Protein 9B7D (pdb70)

Secondary structure (DSSP, 8-state):
-EEEEE-B--HHHHHHHHHHHTT--STT-EEE-----TTSTTTTT--BHHHHHHHHHHHHHT-SEEEEEE-TTGGG-HHHHHHHHHHHHHT-EEEEEE-TT---TT----PPPP-GGGGEEEEE-TTSSEEEEEEE-SSSEEE-SSS--EE-SS---TTTBT-EEEGGGTSEEEETTTTTHHHHHHHHH-/---HHHHHHHHHHHTS--SSGGGSBGGGGGHHHHHHHHHHHHTS--BTTTHHHHHHHHHHHHHHHHTT--SS-B---GGGEE---SSEEEESSSTTEEEESTTSPPEETTSEEEE-SSTT-EEESEETTEES-EEE-SSSB----EEEEEEEESSS-----EEEES-HHHHHHHHHHEE---/--EEEEEE-B--HHHHHHHHHHHHH--TTEEEE-----TTT--TTT-BHHHHHHHHHHHHHT-SEEEEEE-SSGGG-HHHHHHHHHHHHHT-EEEEEE-TTS--TTS---PPPPPGGGGEEEEE-TTSSEEEEEEEETTEEEE-TTS--EE-SSPPPGGGBT--EEGGGTSEEEETTTTTHHHHHHHHH-/-TT-HHHHHHHHHHHTSPPSSGGGSBGGGGGHHHHHHHHHHHHTS--BTTTHHHHHHHHHHHHHHHHTT--SS-B---GGGEE--SSSEEEESSSTTEEEESTTPPPEETTSEEEE-SSTT-EEESEETTEES-EEE--SSB----EEEEEEEESTT--TTS-B--TT--BEEEES-THHHHHHHHHEEPP-

InterPro domains:
  IPR015032 Thoeris protein ThsB, TIR-like domain [PF08937] (6-103)
  IPR036490 Thoeris protein ThsB, TIR-like domain superfamily [SSF52206] (39-104)

Nearest PDB structures (foldseek):
  6lhy-assembly1_A  TM=9.364E-01  e=4.305E-33  Bacillus cereus MSX-D12
  6lhy-assembly2_B  TM=9.451E-01  e=1.753E-32  Bacillus cereus MSX-D12
  8wcf-assembly1_A  TM=7.734E-01  e=3.430E-11  Escherichia coli
  8fz9-assembly2_B  TM=6.814E-01  e=1.366E-05  Bacillus cereus
  5x4b-assembly2_B  TM=5.064E-01  e=3.970E-01  Bacillus subtilis subsp. subtilis str. 168

Solvent-accessible surface area: 34385 Å² total; per-residue (Å²): 153,12,0,2,17,0,25,3,13,18,12,21,2,30,29,3,1,7,20,0,37,11,60,16,45,68,160,87,4,24,6,18,10,32,58,26,55,8,77,93,167,121,14,28,162,62,60,7,22,63,10,1,21,142,17,0,35,10,3,1,98,44,16,62,12,0,0,0,0,0,0,24,76,1,31,74,52,85,4,0,14,3,0,0,0,27,0,29,63,74,63,15,89,5,5,0,0,10,1,16,39,23,102,31,63,168,30,80,89,56,87,131,4,50,32,1,0,67,46,0,0,43,55,36,20,102,75,0,103,59,12,53,7,46,28,74,69,61,63,129,86,77,128,13,184,21,20,70,63,34,206,36,154,146,101,8,75,134,77,69,60,41,109,74,71,32,2,39,111,72,37,169,46,39,32,6,105,84,61,61,1,112,114,104,6,50,70,18,5,112,105,3,22,94,24,3,76,80,2,0,40,71,35,76,124,78,185,41,155,67,134,30,72,40,12,15,6,38,93,0,59,119,22,0,13,60,0,2,75,80,0,8,104,18,8,7,0,20,22,0,5,69,4,1,6,5,6,0,4,26,4,0,82,26,2,4,51,19,42,4,10,12,18,0,88,17,66,108,128,9,5,11,92,67,45,142,99,17,26,9,1,39,16,7,14,4,0,2,16,79,26,97,148,21,97,22,9,3,5,34,0,0,6,0,32,8,117,90,107,67,2,15,0,28,6,48,1,90,60,7,4,8,18,0,52,4,115,37,71,92,9,85,36,94,30,16,115,3,46,1,72,50,19,115,165,112,92,150,111,118,70,26,17,50,21,79,94,86,98,43,27,114,109,0,50,115,70,0,50,107,45,156,108,13,61,16,0,2,16,0,26,2,11,24,15,35,3,28,32,5,0,8,20,0,38,15,65,17,82,93,62,13,9,9,16,9,30,54,36,72,15,74,131,138,31,10,73,152,12,3,22,56,20,1,22,144,38,0,31,4,3,1,97,51,15,49,0,0,0,0,1,0,0,47,80,0,43,67,11,82,4,0,10,4,0,0,0,27,0,28,64,76,64,15,78,5,5,0,0,19,1,3,36,16,106,34,79,163,29,86,91,93,96,128,7,48,30,1,0,68,46,0,0,32,53,46,21,103,70,0,88,43,10,64,5,39,30,94,62,73,61,114,91,51,131,12,192,23,23,68,68,39,159,31,165,151,92,5,76,140,63,71,63,49,106,78,59,27,0,42,84,71,39,166,44,27,19,2,88,87,62,64,1,115,116,108,9,51,74,19,0,105,149,104,8,8,72,22,3,80,67,0,0,26,56,7,73,115,54,192,53,151,73,146,30,63,42,2,14,0,40,88,1,65,125,28,0,15,62,0,4,75,84,0,6,114,20,6,9,0,17,16,0,4,67,2,1,13,20,12,0,17,37,4,0,81,28,2,3,52,20,50,3,30,23,39,0,84,18,61,130,128,8,8,10,83,53,48,152,75,15,27,11,1,44,16,7,15,4,0,4,21,83,29,105,142,22,96,18,12,2,5,33,0,0,5,0,29,8,114,99,127,70,2,15,0,29,6,54,1,90,44,6,3,9,42,0,51,1,110,34,68,99,9,54,30,66,28,12,112,2,45,1,76,51,12,73,159,105,84,47,130,125,47,10,12,67,44,165,116,36,70,14,2,12,50,16,73,107,86,136,52,26,102,84,0,49,122,54,0,45,101,45,140

Radius of gyration: 29.8 Å; Cα contacts (8 Å, |Δi|>4): 1498; chains: 4; bounding box: 83×64×89 Å

Organism: Bacillus cereus (strain MSX-D12) (NCBI:txid1053222)

B-factor: mean 33.92, std 13.49, range [15.31, 107.52]

Sequence (754 aa):
KRVFFSFHYQDVIDFRVNVVRNHWVTKLNQSAAGVFDASLWEDAKKTSDIALKRLINGGLNNTSVTCVLIGSQTFNRRWVRYEIMKSIEKGNKIIGIHINAFKDKYGNIKSKGPNPFDYLGYQYSSDGKQLHLYEWTGGKWEEYKDLAPYRVNQIAPESLRGKFYSLSSVYRVYDWVADDGYNKFSSWVNNSITHAEFEFSLLENVKYETEDEVPIVLEYKEEIINLIKKFSNSGQSGMSAPITASIITNCIKNLMAFKPIGPLVGNEEEWNYNSDDSFQNNRLSAVFKTGLNGKPYYLDAITFVGEEEYDTFHGHHVEGISSRQYLKGFPFFPKTFYINVYKDFENKDGEYTYRIKYPEQLEEVFNYYDKFTMAKRVFFSFHYQDVIDFRVNVVRNHWTKLNQSAAGVFDASLWDAKKTSDIALKRLINGGLNNTSVTCVLIGSQTFNRRWVRYEIMKSIEKGNKIIGIHINAFKDKYGNIKSKGPNPFDYLGYQYSSDGKQLHLYEWTGGKWEEYKDLAPYRVNQIAPEESLRGKFYSLSSVYRV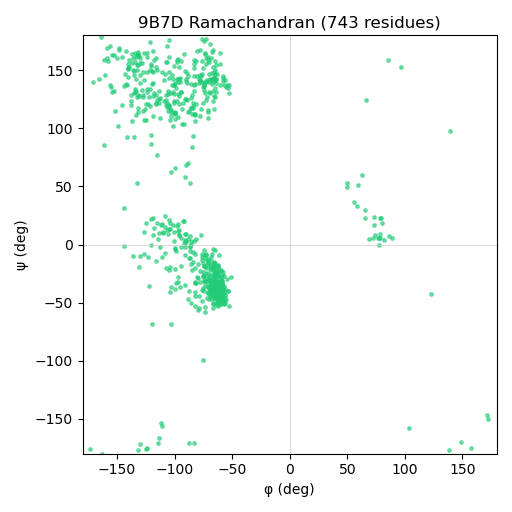YDWVADDGYNKFSSSWVNMNSITHAEFEFSLLENVKYETEDEVPIVLEYKEEIINLIKKFSNSGQSGMSAPITASIITNCIKNLMAFKPIGPLVGNEEEWNYNSDDSFQNNRLSAVFKTGLNGKPYYLDAITFVGEEEYDTFHGHVEGISSRQYLKGFPFFPKTFYINVYKDFENKDENNLCSGDDGEYTYRIKYPEQLEEVFNYYDKFT

Foldseek 3Di:
DEEEEQEDDDPQVVVLVVVLVVLQDDPPYHYFDDDADCVDPVNVPPDDVVSVVVRLLVSLLPDQEYEYEFAACRLQDDVSVVSVVSCVVNNHAYEYEYRQCDADPVGDGGDTHDDSLQFKKWAAAQQQFKIWIWGHNDDDIDTDDSDGIDGDDPSDDNVRHPDIDGRPVVYYYYYCPVNVCSPCVVVNGD/DPCPVVVVVLCVQVPDDDPDPVPRDPCNVVSVVVSVVVVVLVPPPDDPVRSVVVVVLVVLQVVQVVVLADSFFDAPDPVQWDPPDDFWIAGNRQRQWIAGDPPGFIKGQQQEWEDEPDPPPIDFAAAPLAGRIFTAPDPSADDDHQYFYWYWDQPDDPVRTGIHGDDVVSVVVSCVGTPGDD/DAFEEEEQEDDDPLCVVLVVVVVVQQDPRYHYQDDDDDVVVDDPVPPDVVVVVVRLLVSLVRHQEYEYEFDAPRLPDVVSVVSVVSNVVVNHAYAYEYRQCDADPVGDGDPTHDDSLQFKKWAAAQFQFKIWIWGDDPNDTDGDPVDGIDTDPDGDPNVRHPDIDGSPVPYYYYYCVVRVCSPCVVVNRD/DVQCPPVVVVVVVLVVDDDPDPVPRDPCNVCSVVVSVVRVVLVPPPDDPVRSVVVVCLVVLQVVQVVVLAASFFDALDPVQWDPPDDFWIAGNRQRQWIAGDPPGFIKGQQQEWEDEPDPPPIGAAAAPLAGRIFTAPDPRADDDHQYFYKYWADPDADPVAWDQDPVGITGIHGDDVVSVVVSCVGTPGDD

Structure (mmCIF, N/CA/C/O backbone):
data_9B7D
#
_entry.id   9B7D
#
_cell.length_a   71.937
_cell.length_b   80.650
_cell.length_c   72.323
_cell.angle_alpha   90.000
_cell.angle_beta   99.840
_cell.angle_gamma   90.000
#
_symmetry.space_group_name_H-M   'P 1 21 1'
#
loop_
_entity.id
_entity.type
_entity.pdbx_description
1 polymer 'Putative cyclic ADP-D-ribose synthase ThsB1'
2 polymer Tad3
3 water water
#
loop_
_atom_site.group_PDB
_atom_site.id
_atom_site.type_symbol
_atom_site.label_atom_id
_atom_site.label_alt_id
_atom_site.label_comp_id
_atom_site.label_asym_id
_atom_site.label_entity_id
_atom_site.label_seq_id
_atom_site.pdbx_PDB_ins_code
_atom_site.Cartn_x
_atom_site.Cartn_y
_atom_site.Cartn_z
_atom_site.occupancy
_atom_site.B_iso_or_equiv
_atom_site.auth_seq_id
_atom_site.auth_comp_id
_atom_site.auth_asym_id
_atom_site.auth_atom_id
_atom_site.pdbx_PDB_model_num
ATOM 1 N N . LYS A 1 4 ? 13.36746 -8.77467 -29.21964 1.000 47.83530 3 LYS A N 1
ATOM 2 C CA . LYS A 1 4 ? 12.84794 -7.41350 -29.18427 1.000 48.15602 3 LYS A CA 1
ATOM 3 C C . LYS A 1 4 ? 11.42507 -7.34864 -29.73937 1.000 35.44253 3 LYS A C 1
ATOM 4 O O . LYS A 1 4 ? 11.02917 -6.34545 -30.34518 1.000 38.45972 3 LYS A O 1
ATOM 10 N N . ARG A 1 5 ? 10.65421 -8.41425 -29.54219 1.000 29.45632 4 ARG A N 1
ATOM 11 C CA . ARG A 1 5 ? 9.25711 -8.43856 -29.95401 1.000 26.35704 4 ARG A CA 1
ATOM 12 C C . ARG A 1 5 ? 8.35567 -8.50964 -28.73006 1.000 23.29494 4 ARG A C 1
ATOM 13 O O . ARG A 1 5 ? 8.57444 -9.33372 -27.83355 1.000 23.19466 4 ARG A O 1
ATOM 21 N N . VAL A 1 6 ? 7.34141 -7.65104 -28.70908 1.000 25.42599 5 VAL A N 1
ATOM 22 C CA . VAL A 1 6 ? 6.38884 -7.54756 -27.61222 1.000 26.27027 5 VAL A CA 1
ATOM 23 C C . VAL A 1 6 ? 5.07364 -8.18092 -28.04550 1.000 20.54038 5 VAL A C 1
ATOM 24 O O . VAL A 1 6 ? 4.67335 -8.06844 -29.20885 1.000 21.86608 5 VAL A O 1
ATOM 28 N N . PHE A 1 7 ? 4.40739 -8.85580 -27.11368 1.000 21.46274 6 PHE A N 1
ATOM 29 C CA . PHE A 1 7 ? 3.03380 -9.30676 -27.30153 1.000 18.96632 6 PHE A CA 1
ATOM 30 C C . PHE A 1 7 ? 2.13202 -8.31403 -26.57923 1.000 19.31495 6 PHE A C 1
ATOM 31 O O . PHE A 1 7 ? 2.18138 -8.20365 -25.35048 1.000 19.75506 6 PHE A O 1
ATOM 39 N N . PHE A 1 8 ? 1.32499 -7.57677 -27.33719 1.000 20.71748 7 PHE A N 1
ATOM 40 C CA . PHE A 1 8 ? 0.40318 -6.60977 -26.74945 1.000 20.68266 7 PHE A CA 1
ATOM 41 C C . PHE A 1 8 ? -0.87453 -7.34449 -26.36184 1.000 23.02043 7 PHE A C 1
ATOM 42 O O . PHE A 1 8 ? -1.61755 -7.81340 -27.23113 1.000 23.10523 7 PHE A O 1
ATOM 50 N N . SER A 1 9 ? -1.12795 -7.44617 -25.06050 1.000 20.53381 8 SER A N 1
ATOM 51 C CA . SER A 1 9 ? -2.30340 -8.13088 -24.53846 1.000 22.18109 8 SER A CA 1
ATOM 52 C C . SER A 1 9 ? -3.30408 -7.08337 -24.07333 1.000 22.29404 8 SER A C 1
ATOM 53 O O . SER A 1 9 ? -3.00123 -6.28283 -23.18419 1.000 19.90586 8 SER A O 1
ATOM 56 N N . PHE A 1 10 ? -4.48535 -7.08071 -24.68230 1.000 19.94176 9 PHE A N 1
ATOM 57 C CA . PHE A 1 10 ? -5.49443 -6.08992 -24.34046 1.000 24.18188 9 PHE A CA 1
ATOM 58 C C . PHE A 1 10 ? -6.84643 -6.64052 -24.74938 1.000 22.92894 9 PHE A C 1
ATOM 59 O O . PHE A 1 10 ? -6.94189 -7.53971 -25.58555 1.000 17.86697 9 PHE A O 1
ATOM 67 N N . HIS A 1 11 ? -7.89565 -6.11699 -24.14224 1.000 18.43325 10 HIS A N 1
ATOM 68 C CA . HIS A 1 11 ? -9.18591 -6.67549 -24.49242 1.000 20.75444 10 HIS A CA 1
ATOM 69 C C . HIS A 1 11 ? -9.79800 -5.89657 -25.64765 1.000 22.71771 10 HIS A C 1
ATOM 70 O O . HIS A 1 11 ? -9.53616 -4.70298 -25.83734 1.000 21.95174 10 HIS A O 1
ATOM 77 N N . TYR A 1 12 ? -10.57659 -6.61993 -26.44782 1.000 19.24567 11 TYR A N 1
ATOM 78 C CA . TYR A 1 12 ? -11.12538 -6.13475 -27.70850 1.000 27.65163 11 TYR A CA 1
ATOM 79 C C . TYR A 1 12 ? -12.31367 -5.22467 -27.42509 1.000 25.76881 11 TYR A C 1
ATOM 80 O O . TYR A 1 12 ? -13.36512 -5.69121 -26.97412 1.000 30.24050 11 TYR A O 1
ATOM 89 N N . GLN A 1 13 ? -12.15180 -3.93035 -27.68480 1.000 23.28912 12 GLN A N 1
ATOM 90 C CA . GLN A 1 13 ? -13.23402 -2.95735 -27.59182 1.000 23.27225 12 GLN A CA 1
ATOM 91 C C . GLN A 1 13 ? -12.76953 -1.69150 -28.28755 1.000 19.74253 12 GLN A C 1
ATOM 92 O O . GLN A 1 13 ? -11.59949 -1.32640 -28.16327 1.000 20.37734 12 GLN A O 1
ATOM 98 N N . ASP A 1 14 ? -13.68126 -1.01616 -29.00063 1.000 21.44351 13 ASP A N 1
ATOM 99 C CA . ASP A 1 14 ? -13.24900 0.12302 -29.81036 1.000 22.54782 13 ASP A CA 1
ATOM 100 C C . ASP A 1 14 ? -12.58349 1.19072 -28.95419 1.000 20.08428 13 ASP A C 1
ATOM 101 O O . ASP A 1 14 ? -11.56073 1.76464 -29.35017 1.000 18.07566 13 ASP A O 1
ATOM 106 N N . VAL A 1 15 ? -13.12895 1.45577 -27.76620 1.000 22.06831 14 VAL A N 1
ATOM 107 C CA . VAL A 1 15 ? -12.55142 2.48940 -26.91630 1.000 20.48064 14 VAL A CA 1
ATOM 108 C C . VAL A 1 15 ? -11.21871 2.07949 -26.31339 1.000 26.69911 14 VAL A C 1
ATOM 109 O O . VAL A 1 15 ? -10.50119 2.93481 -25.78382 1.000 25.39661 14 VAL A O 1
ATOM 113 N N . ILE A 1 16 ? -10.85490 0.80421 -26.37730 1.000 19.94113 15 ILE A N 1
ATOM 114 C CA . ILE A 1 16 ? -9.53458 0.37659 -25.94354 1.000 19.74368 15 ILE A CA 1
ATOM 115 C C . ILE A 1 16 ? -8.57145 0.29886 -27.11499 1.000 22.70524 15 ILE A C 1
ATOM 116 O O . ILE A 1 16 ? -7.40362 0.66798 -26.98930 1.000 20.12354 15 ILE A O 1
ATOM 121 N N . ASP A 1 17 ? -9.07727 -0.12468 -28.27248 1.000 18.12589 16 ASP A N 1
ATOM 122 C CA . ASP A 1 17 ? -8.21998 -0.30627 -29.43517 1.000 18.86633 16 ASP A CA 1
ATOM 123 C C . ASP A 1 17 ? -7.55451 1.00080 -29.84630 1.000 16.56973 16 ASP A C 1
ATOM 124 O O . ASP A 1 17 ? -6.36963 1.01058 -30.18756 1.000 19.49163 16 ASP A O 1
ATOM 129 N N . PHE A 1 18 ? -8.29145 2.11966 -29.82877 1.000 17.37556 17 PHE A N 1
ATOM 130 C CA . PHE A 1 18 ? -7.64464 3.36242 -30.24904 1.000 19.99837 17 PHE A CA 1
ATOM 131 C C . PHE A 1 18 ? -6.57790 3.78511 -29.25188 1.000 22.17201 17 PHE A C 1
ATOM 132 O O . PHE A 1 18 ? -5.54077 4.33010 -29.65071 1.000 19.62488 17 PHE A O 1
ATOM 140 N N . ARG A 1 19 ? -6.79241 3.50317 -27.96726 1.000 18.72284 18 ARG A N 1
ATOM 141 C CA . ARG A 1 19 ? -5.79292 3.84166 -26.96058 1.000 19.49563 18 ARG A CA 1
ATOM 142 C C . ARG A 1 19 ? -4.55698 2.96107 -27.09758 1.000 21.56604 18 ARG A C 1
ATOM 143 O O . ARG A 1 19 ? -3.43078 3.42976 -26.89933 1.000 21.37392 18 ARG A O 1
ATOM 151 N N . VAL A 1 20 ? -4.74540 1.68746 -27.45666 1.000 20.90980 19 VAL A N 1
ATOM 152 C CA . VAL A 1 20 ? -3.60726 0.81559 -27.73845 1.000 19.18864 19 VAL A CA 1
ATOM 153 C C . VAL A 1 20 ? -2.79310 1.36636 -28.90392 1.000 21.81067 19 VAL A C 1
ATOM 154 O O . VAL A 1 20 ? -1.55723 1.31535 -28.89963 1.000 21.89553 19 VAL A O 1
ATOM 158 N N . ASN A 1 21 ? -3.47253 1.91261 -29.91560 1.000 20.86788 20 ASN A N 1
ATOM 159 C CA . ASN A 1 21 ? -2.76033 2.40784 -31.08854 1.000 20.51914 20 ASN A CA 1
ATOM 160 C C . ASN A 1 21 ? -1.91539 3.63594 -30.76941 1.000 20.68915 20 ASN A C 1
ATOM 161 O O . ASN A 1 21 ? -0.88054 3.84668 -31.41234 1.000 21.86656 20 ASN A O 1
ATOM 166 N N . VAL A 1 22 ? -2.33390 4.45526 -29.79648 1.000 21.79720 21 VAL A N 1
ATOM 167 C CA . VAL A 1 22 ? -1.46849 5.53392 -29.31865 1.000 24.35881 21 VAL A CA 1
ATOM 168 C C . VAL A 1 22 ? -0.15880 4.96398 -28.78275 1.000 27.17877 21 VAL A C 1
ATOM 169 O O . VAL A 1 22 ? 0.92623 5.49487 -29.05781 1.000 24.96452 21 VAL A O 1
ATOM 173 N N . VAL A 1 23 ? -0.23598 3.87139 -28.01846 1.000 23.24341 22 VAL A N 1
ATOM 174 C CA . VAL A 1 23 ? 0.97970 3.23022 -27.51979 1.000 22.50175 22 VAL A CA 1
ATOM 175 C C . VAL A 1 23 ? 1.80772 2.68605 -28.67845 1.000 29.43292 22 VAL A C 1
ATOM 176 O O . VAL A 1 23 ? 3.02746 2.89364 -28.74041 1.000 27.86334 22 VAL A O 1
ATOM 180 N N . ARG A 1 24 ? 1.15551 1.98632 -29.61695 1.000 21.87919 23 ARG A N 1
ATOM 181 C CA . ARG A 1 24 ? 1.86575 1.44467 -30.77217 1.000 23.00643 23 ARG A CA 1
ATOM 182 C C . ARG A 1 24 ? 2.53669 2.54672 -31.57513 1.000 28.69788 23 ARG A C 1
ATOM 183 O O . ARG A 1 24 ? 3.61885 2.34048 -32.13333 1.000 35.56473 23 ARG A O 1
ATOM 191 N N . ASN A 1 25 ? 1.91699 3.72174 -31.64032 1.000 26.19186 24 ASN A N 1
ATOM 192 C CA . ASN A 1 25 ? 2.52154 4.85534 -32.32451 1.000 34.11414 24 ASN A CA 1
ATOM 193 C C . ASN A 1 25 ? 3.77787 5.36507 -31.61669 1.000 33.24590 24 ASN A C 1
ATOM 194 O O . ASN A 1 25 ? 4.43937 6.26446 -32.14438 1.000 41.02595 24 ASN A O 1
ATOM 199 N N . HIS A 1 26 ? 4.13043 4.80654 -30.45537 1.000 44.64137 25 HIS A N 1
ATOM 200 C CA . HIS A 1 26 ? 5.38161 5.11864 -29.77402 1.000 44.13286 25 HIS A CA 1
ATOM 201 C C . HIS A 1 26 ? 6.35528 3.94796 -29.73968 1.000 47.89215 25 HIS A C 1
ATOM 202 O O . HIS A 1 26 ? 7.46585 4.09706 -29.21867 1.000 63.93301 25 HIS A O 1
ATOM 209 N N . TRP A 1 27 ? 5.96585 2.79103 -30.26480 1.000 47.10900 26 TRP A N 1
ATOM 210 C CA . TRP A 1 27 ? 6.85308 1.63539 -30.38917 1.000 47.49152 26 TRP A CA 1
ATOM 211 C C . TRP A 1 27 ? 7.35880 1.58314 -31.83276 1.000 59.04491 26 TRP A C 1
ATOM 212 O O . TRP A 1 27 ? 7.06247 0.67392 -32.61107 1.000 58.89639 26 TRP A O 1
ATOM 223 N N . VAL A 1 28 ? 8.14186 2.60504 -32.17260 1.000 73.83962 27 VAL A N 1
ATOM 224 C CA . VAL A 1 28 ? 8.38272 2.99331 -33.55883 1.000 75.26440 27 VAL A CA 1
ATOM 225 C C . VAL A 1 28 ? 9.71517 2.47358 -34.08365 1.000 73.84231 27 VAL A C 1
ATOM 226 O O . VAL A 1 28 ? 9.80771 2.08435 -35.24800 1.000 79.63086 27 VAL A O 1
ATOM 230 N N . THR A 1 29 ? 10.75446 2.48024 -33.25004 1.000 57.18272 28 THR A N 1
ATOM 231 C CA . THR A 1 29 ? 12.12159 2.33583 -33.73446 1.000 60.18278 28 THR A CA 1
ATOM 232 C C . THR A 1 29 ? 12.32810 1.00518 -34.45749 1.000 63.16712 28 THR A C 1
ATOM 233 O O . THR A 1 29 ? 11.52255 0.07332 -34.36047 1.000 54.91933 28 THR A O 1
ATOM 237 N N . LYS A 1 30 ? 13.43827 0.93356 -35.19922 1.000 54.92768 29 LYS A N 1
ATOM 238 C CA . LYS A 1 30 ? 13.73880 -0.24357 -36.00666 1.000 52.05781 29 LYS A CA 1
ATOM 239 C C . LYS A 1 30 ? 13.96000 -1.49034 -35.16051 1.000 54.91822 29 LYS A C 1
ATOM 240 O O . LYS A 1 30 ? 13.79998 -2.60566 -35.66846 1.000 53.88288 29 LYS A O 1
ATOM 246 N N . LEU A 1 31 ? 14.32541 -1.33271 -33.88835 1.000 58.97207 30 LEU A N 1
ATOM 247 C CA . LEU A 1 31 ? 14.50335 -2.45901 -32.98344 1.000 65.95771 30 LEU A CA 1
ATOM 248 C C . LEU A 1 31 ? 13.23812 -2.77469 -32.19136 1.000 62.01332 30 LEU A C 1
ATOM 249 O O . LEU A 1 31 ? 13.31593 -3.42430 -31.14138 1.000 61.35456 30 LEU A O 1
ATOM 254 N N . ASN A 1 32 ? 12.07973 -2.33330 -32.67559 1.000 56.08974 31 ASN A N 1
ATOM 255 C CA . ASN A 1 32 ? 10.79446 -2.58357 -32.03665 1.000 51.04276 31 ASN A CA 1
ATOM 256 C C . ASN A 1 32 ? 9.94535 -3.47757 -32.92845 1.000 43.67053 31 ASN A C 1
ATOM 257 O O . ASN A 1 32 ? 9.71620 -3.15685 -34.09949 1.000 44.12879 31 ASN A O 1
ATOM 262 N N . GLN A 1 33 ? 9.47780 -4.58998 -32.36950 1.000 37.30558 32 GLN A N 1
ATOM 263 C CA . GLN A 1 33 ? 8.56251 -5.48755 -33.05222 1.000 28.35563 32 GLN A CA 1
ATOM 264 C C . GLN A 1 33 ? 7.40985 -5.82984 -32.12067 1.000 25.17258 32 GLN A C 1
ATOM 265 O O . GLN A 1 33 ? 7.54543 -5.79138 -30.89407 1.000 24.83069 32 GLN A O 1
ATOM 271 N N . SER A 1 34 ? 6.27233 -6.17208 -32.71171 1.000 24.43924 33 SER A N 1
ATOM 272 C CA . SER A 1 34 ? 5.13312 -6.64029 -31.94062 1.000 22.54604 33 SER A CA 1
ATOM 273 C C . SER A 1 34 ? 4.42262 -7.74020 -32.71410 1.000 21.69433 33 SER A C 1
ATOM 274 O O . SER A 1 34 ? 4.39492 -7.73401 -33.94675 1.000 23.28699 33 SER A O 1
ATOM 277 N N . ALA A 1 35 ? 3.86417 -8.69663 -31.97845 1.000 20.06483 34 ALA A N 1
ATOM 278 C CA . ALA A 1 35 ? 3.15314 -9.79409 -32.61520 1.000 20.88033 34 ALA A CA 1
ATOM 279 C C . ALA A 1 35 ? 1.89267 -9.27459 -33.29346 1.000 24.84038 34 ALA A C 1
ATOM 280 O O . ALA A 1 35 ? 1.20511 -8.39189 -32.76821 1.000 21.54210 34 ALA A O 1
ATOM 282 N N . ALA A 1 36 ? 1.60016 -9.81692 -34.47680 1.000 20.10822 35 ALA A N 1
ATOM 283 C CA . ALA A 1 36 ? 0.42827 -9.42332 -35.25132 1.000 22.41786 35 ALA A CA 1
ATOM 284 C C . ALA A 1 36 ? -0.23003 -10.66682 -35.82735 1.000 26.81883 35 ALA A C 1
ATOM 285 O O . ALA A 1 36 ? 0.43503 -11.47621 -36.47826 1.000 28.86943 35 ALA A O 1
ATOM 287 N N . GLY A 1 37 ? -1.53395 -10.80666 -35.60429 1.000 30.49452 36 GLY A N 1
ATOM 288 C CA . GLY A 1 37 ? -2.23597 -12.00139 -36.04757 1.000 30.50712 36 GLY A CA 1
ATOM 289 C C . GLY A 1 37 ? -2.52274 -11.97678 -37.54263 1.000 35.90820 36 GLY A C 1
ATOM 290 O O . GLY A 1 37 ? -2.78072 -10.92971 -38.13526 1.000 31.55139 36 GLY A O 1
ATOM 291 N N . VAL A 1 38 ? -2.46482 -13.15842 -38.15178 1.000 32.20295 37 VAL A N 1
ATOM 292 C CA . VAL A 1 38 ? -2.81025 -13.35683 -39.55520 1.000 27.46557 37 VAL A CA 1
ATOM 293 C C . VAL A 1 38 ? -3.73893 -14.56519 -39.60843 1.000 36.96078 37 VAL A C 1
ATOM 294 O O . VAL A 1 38 ? -3.32016 -15.68632 -39.29476 1.000 35.59280 37 VAL A O 1
ATOM 298 N N . PHE A 1 39 ? -4.99569 -14.34324 -39.99103 1.000 29.26596 38 PHE A N 1
ATOM 299 C CA . PHE A 1 39 ? -5.97453 -15.42134 -40.03767 1.000 30.52731 38 PHE A CA 1
ATOM 300 C C . PHE A 1 39 ? -7.06913 -15.03691 -41.02050 1.000 32.18698 38 PHE A C 1
ATOM 301 O O . PHE A 1 39 ? -7.52595 -13.89414 -41.01956 1.000 27.55524 38 PHE A O 1
ATOM 309 N N . ASP A 1 40 ? -7.48958 -15.99446 -41.85099 1.000 29.11900 39 ASP A N 1
ATOM 310 C CA . ASP A 1 40 ? -8.58847 -15.75361 -42.78772 1.000 28.21575 39 ASP A CA 1
ATOM 311 C C . ASP A 1 40 ? -9.30651 -17.08569 -42.98708 1.000 30.17435 39 ASP A C 1
ATOM 312 O O . ASP A 1 40 ? -8.82898 -17.94388 -43.73389 1.000 32.12737 39 ASP A O 1
ATOM 317 N N . ALA A 1 41 ? -10.45660 -17.23941 -42.32766 1.000 25.09135 40 ALA A N 1
ATOM 318 C CA . ALA A 1 41 ? -11.20502 -18.48954 -42.39501 1.000 28.21524 40 ALA A CA 1
ATOM 319 C C . ALA A 1 41 ? -11.67893 -18.81255 -43.80604 1.000 33.43412 40 ALA A C 1
ATOM 320 O O . ALA A 1 41 ? -12.00661 -19.97044 -44.08683 1.000 34.39162 40 ALA A O 1
ATOM 322 N N . SER A 1 42 ? -11.73031 -17.82154 -44.69761 1.000 35.25457 41 SER A N 1
ATOM 323 C CA . SER A 1 42 ? -12.18148 -18.06977 -46.06138 1.000 39.20796 41 SER A CA 1
ATOM 324 C C . SER A 1 42 ? -11.13625 -18.78446 -46.91082 1.000 43.40064 41 SER A C 1
ATOM 325 O O . SER A 1 42 ? -11.48528 -19.31607 -47.96995 1.000 43.93519 41 SER A O 1
ATOM 328 N N . LEU A 1 43 ? -9.87542 -18.81519 -46.47899 1.000 43.51627 42 LEU A N 1
ATOM 329 C CA . LEU A 1 43 ? -8.82180 -19.45884 -47.25164 1.000 50.94245 42 LEU A CA 1
ATOM 330 C C . LEU A 1 43 ? -8.65128 -20.91977 -46.84614 1.000 52.86581 42 LEU A C 1
ATOM 331 O O . LEU A 1 43 ? -9.10280 -21.35889 -45.78488 1.000 41.78492 42 LEU A O 1
ATOM 336 N N . TRP A 1 44 ? -7.96333 -21.66810 -47.71468 1.000 72.76515 43 TRP A N 1
ATOM 337 C CA . TRP A 1 44 ? -7.80221 -23.10515 -47.51444 1.000 76.29250 43 TRP A CA 1
ATOM 338 C C . TRP A 1 44 ? -7.00258 -23.42541 -46.25620 1.000 70.40506 43 TRP A C 1
ATOM 339 O O . TRP A 1 44 ? -7.24570 -24.45358 -45.61381 1.000 70.20389 43 TRP A O 1
ATOM 350 N N . GLU A 1 45 ? -6.05195 -22.56361 -45.88635 1.000 64.59068 44 GLU A N 1
ATOM 351 C CA . GLU A 1 45 ? -5.19159 -22.85327 -44.74286 1.000 68.86919 44 GLU A CA 1
ATOM 352 C C . GLU A 1 45 ? -5.94529 -22.77456 -43.42172 1.000 53.97824 44 GLU A C 1
ATOM 353 O O . GLU A 1 45 ? -5.59890 -23.48433 -42.47028 1.000 51.59023 44 GLU A O 1
ATOM 359 N N . ASP A 1 46 ? -6.96753 -21.92590 -43.34043 1.000 42.38802 45 ASP A N 1
ATOM 360 C CA . ASP A 1 46 ? -7.68776 -21.68673 -42.09787 1.000 42.14058 45 ASP A CA 1
ATOM 361 C C . ASP A 1 46 ? -9.13392 -22.16994 -42.14991 1.000 43.41958 45 ASP A C 1
ATOM 362 O O . ASP A 1 46 ? -9.90648 -21.87892 -41.23012 1.000 37.85190 45 ASP A O 1
ATOM 367 N N . ALA A 1 47 ? -9.51565 -22.91420 -43.19266 1.000 42.10325 46 ALA A N 1
ATOM 368 C CA . ALA A 1 47 ? -10.91289 -23.30016 -43.36437 1.000 42.78020 46 ALA A CA 1
ATOM 369 C C . ALA A 1 47 ? -11.38485 -24.30270 -42.31562 1.000 36.28652 46 ALA A C 1
ATOM 370 O O . ALA A 1 47 ? -12.59134 -24.40257 -42.07304 1.000 39.61840 46 ALA A O 1
ATOM 372 N N . LYS A 1 48 ? -10.47411 -25.04223 -41.68636 1.000 39.73883 47 LYS A N 1
ATOM 373 C CA . LYS A 1 48 ? -10.84327 -26.03725 -40.68769 1.000 39.80895 47 LYS A CA 1
ATOM 374 C C . LYS A 1 48 ? -10.64481 -25.55289 -39.25413 1.000 42.78666 47 LYS A C 1
ATOM 375 O O . LYS A 1 48 ? -10.87375 -26.32370 -38.31652 1.000 36.70738 47 LYS A O 1
ATOM 381 N N . LYS A 1 49 ? -10.24057 -24.29963 -39.05933 1.000 35.28819 48 LYS A N 1
ATOM 382 C CA . LYS A 1 49 ? -9.99212 -23.75226 -37.72541 1.000 34.68833 48 LYS A CA 1
ATOM 383 C C . LYS A 1 49 ? -11.26395 -23.05867 -37.25087 1.000 35.68239 48 LYS A C 1
ATOM 384 O O . LYS A 1 49 ? -11.58306 -21.95184 -37.68951 1.000 38.24771 48 LYS A O 1
ATOM 390 N N . THR A 1 50 ? -12.00001 -23.71719 -36.34703 1.000 30.46079 49 THR A N 1
ATOM 391 C CA . THR A 1 50 ? -13.35875 -23.30565 -36.01890 1.000 32.06293 49 THR A CA 1
ATOM 392 C C . THR A 1 50 ? -13.66291 -23.15039 -34.53517 1.000 27.21795 49 THR A C 1
ATOM 393 O O . THR A 1 50 ? -14.74021 -22.63760 -34.20961 1.000 23.81673 49 THR A O 1
ATOM 397 N N . SER A 1 51 ? -12.77884 -23.56740 -33.63020 1.000 28.01337 50 SER A N 1
ATOM 398 C CA . SER A 1 51 ? -13.11865 -23.62211 -32.21491 1.000 29.14315 50 SER A CA 1
ATOM 399 C C . SER A 1 51 ? -12.02526 -22.96231 -31.37730 1.000 28.97465 50 SER A C 1
ATOM 400 O O . SER A 1 51 ? -11.04444 -22.42413 -31.89737 1.000 27.48708 50 SER A O 1
ATOM 403 N N . ASP A 1 52 ? -12.20977 -23.01797 -30.05583 1.000 25.95946 51 ASP A N 1
ATOM 404 C CA . ASP A 1 52 ? -11.29425 -22.34128 -29.13985 1.000 29.39400 51 ASP A CA 1
ATOM 405 C C . ASP A 1 52 ? -9.87309 -22.89005 -29.23074 1.000 30.79189 51 ASP A C 1
ATOM 406 O O . ASP A 1 52 ? -8.91709 -22.17635 -28.90845 1.000 31.73811 51 ASP A O 1
ATOM 411 N N . ILE A 1 53 ? -9.70509 -24.14694 -29.65216 1.000 30.53438 52 ILE A N 1
ATOM 412 C CA . ILE A 1 53 ? -8.35843 -24.70805 -29.73633 1.000 36.47475 52 ILE A CA 1
ATOM 413 C C . ILE A 1 53 ? -7.55358 -24.00233 -30.82145 1.000 41.25637 52 ILE A C 1
ATOM 414 O O . ILE A 1 53 ? -6.34176 -23.79663 -30.67806 1.000 34.46727 52 ILE A O 1
ATOM 419 N N . ALA A 1 54 ? -8.21402 -23.60483 -31.91277 1.000 36.15341 53 ALA A N 1
ATOM 420 C CA . ALA A 1 54 ? -7.53681 -22.85084 -32.96319 1.000 39.78388 53 ALA A CA 1
ATOM 421 C C . ALA A 1 54 ? -7.13848 -21.46581 -32.47550 1.000 31.55613 53 ALA A C 1
ATOM 422 O O . ALA A 1 54 ? -6.09949 -20.93247 -32.88162 1.000 33.80559 53 ALA A O 1
ATOM 424 N N . LEU A 1 55 ? -7.96439 -20.85557 -31.62368 1.000 24.96391 54 LEU A N 1
ATOM 425 C CA . LEU A 1 55 ? -7.57890 -19.58839 -31.01845 1.000 28.36763 54 LEU A CA 1
ATOM 426 C C . LEU A 1 55 ? -6.35852 -19.77817 -30.13231 1.000 26.01384 54 LEU A C 1
ATOM 427 O O . LEU A 1 55 ? -5.40628 -18.99144 -30.18882 1.000 26.61536 54 LEU A O 1
ATOM 432 N N . LYS A 1 56 ? -6.36958 -20.83279 -29.31840 1.000 21.82847 55 LYS A N 1
ATOM 433 C CA . LYS A 1 56 ? -5.25157 -21.08392 -28.41708 1.000 27.67331 55 LYS A CA 1
ATOM 434 C C . LYS A 1 56 ? -3.96814 -21.36203 -29.18731 1.000 24.58988 55 LYS A C 1
ATOM 435 O O . LYS A 1 56 ? -2.89064 -20.90820 -28.79031 1.000 25.72429 55 LYS A O 1
ATOM 441 N N . ARG A 1 57 ? -4.05854 -22.09435 -30.29963 1.000 27.31696 56 ARG A N 1
ATOM 442 C CA . ARG A 1 57 ? -2.84229 -22.42332 -31.03831 1.000 30.64710 56 ARG A CA 1
ATOM 443 C C . ARG A 1 57 ? -2.23013 -21.18922 -31.68348 1.000 31.29307 56 ARG A C 1
ATOM 444 O O . ARG A 1 57 ? -1.00027 -21.04110 -31.70683 1.000 26.25484 56 ARG A O 1
ATOM 452 N N . LEU A 1 58 ? -3.06600 -20.29220 -32.21269 1.000 24.47826 57 LEU A N 1
ATOM 453 C CA . LEU A 1 58 ? -2.52946 -19.09427 -32.84841 1.000 25.96909 57 LEU A CA 1
ATOM 454 C C . LEU A 1 58 ? -1.94345 -18.14666 -31.81048 1.000 23.01804 57 LEU A C 1
ATOM 455 O O . LEU A 1 58 ? -0.87979 -17.55513 -32.03423 1.000 29.70048 57 LEU A O 1
ATOM 460 N N . ILE A 1 59 ? -2.63214 -17.97187 -30.67759 1.000 23.40810 58 ILE A N 1
ATOM 461 C CA . ILE A 1 59 ? -2.08817 -17.15317 -29.59407 1.000 26.62405 58 ILE A CA 1
ATOM 462 C C . ILE A 1 59 ? -0.78472 -17.75384 -29.06999 1.000 22.77716 58 ILE A C 1
ATOM 463 O O . ILE A 1 59 ? 0.21517 -17.04693 -28.89421 1.000 22.68832 58 ILE A O 1
ATOM 468 N N . ASN A 1 60 ? -0.77959 -19.06660 -28.80263 1.000 20.27754 59 ASN A N 1
ATOM 469 C CA . ASN A 1 60 ? 0.44423 -19.72993 -28.35148 1.000 24.59078 59 ASN A CA 1
ATOM 470 C C . ASN A 1 60 ? 1.58245 -19.49982 -29.33695 1.000 26.10635 59 ASN A C 1
ATOM 471 O O . ASN A 1 60 ? 2.69968 -19.14715 -28.94390 1.000 25.54157 59 ASN A O 1
ATOM 476 N N . GLY A 1 61 ? 1.31047 -19.68496 -30.62996 1.000 28.36853 60 GLY A N 1
ATOM 477 C CA . GLY A 1 61 ? 2.35617 -19.50807 -31.62526 1.000 23.83600 60 GLY A CA 1
ATOM 478 C C . GLY A 1 61 ? 2.87490 -18.08515 -31.67895 1.000 30.35788 60 GLY A C 1
ATOM 479 O O . GLY A 1 61 ? 4.08380 -17.85916 -31.78352 1.000 31.32139 60 GLY A O 1
ATOM 480 N N . GLY A 1 62 ? 1.96764 -17.10607 -31.60734 1.000 25.54189 61 GLY A N 1
ATOM 481 C CA . GLY A 1 62 ? 2.39244 -15.71572 -31.59499 1.000 27.26017 61 GLY A CA 1
ATOM 482 C C . GLY A 1 62 ? 3.16863 -15.35666 -30.34269 1.000 28.89971 61 GLY A C 1
ATOM 483 O O . GLY A 1 62 ? 4.15448 -14.61627 -30.40403 1.000 28.27229 61 GLY A O 1
ATOM 484 N N . LEU A 1 63 ? 2.73539 -15.87637 -29.18944 1.000 24.83590 62 LEU A N 1
ATOM 485 C CA . LEU A 1 63 ? 3.45026 -15.62554 -27.93990 1.000 24.84412 62 LEU A CA 1
ATOM 486 C C . LEU A 1 63 ? 4.85523 -16.20461 -27.97827 1.000 31.02100 62 LEU A C 1
ATOM 487 O O . LEU A 1 63 ? 5.80054 -15.59863 -27.45913 1.000 30.88974 62 LEU A O 1
ATOM 492 N N . ASN A 1 64 ? 5.01067 -17.38626 -28.57791 1.000 29.85445 63 ASN A N 1
ATOM 493 C CA . ASN A 1 64 ? 6.30191 -18.06446 -28.55566 1.000 32.61983 63 ASN A CA 1
ATOM 494 C C . ASN A 1 64 ? 7.39720 -17.27510 -29.25763 1.000 34.92255 63 ASN A C 1
ATOM 495 O O . ASN A 1 64 ? 8.58197 -17.50823 -28.99034 1.000 34.17416 63 ASN A O 1
ATOM 500 N N . ASN A 1 65 ? 7.03422 -16.34885 -30.14064 1.000 28.72801 64 ASN A N 1
ATOM 501 C CA . ASN A 1 65 ? 7.99957 -15.52180 -30.84655 1.000 27.20549 64 ASN A CA 1
ATOM 502 C C . ASN A 1 65 ? 8.18410 -14.15927 -30.19315 1.000 32.65066 64 ASN A C 1
ATOM 503 O O . ASN A 1 65 ? 8.69552 -13.23386 -30.83181 1.000 30.90764 64 ASN A O 1
ATOM 508 N N . THR A 1 66 ? 7.77814 -14.01747 -28.93690 1.000 27.30801 65 THR A N 1
ATOM 509 C CA . THR A 1 66 ? 7.97761 -12.79383 -28.18183 1.000 24.51615 65 THR A CA 1
ATOM 510 C C . THR A 1 66 ? 8.73586 -13.11523 -26.90150 1.000 28.93298 65 THR A C 1
ATOM 511 O O . THR A 1 66 ? 8.85794 -14.27588 -26.50105 1.000 29.69200 65 THR A O 1
ATOM 515 N N . SER A 1 67 ? 9.26541 -12.07081 -26.26771 1.000 22.97897 66 SER A N 1
ATOM 516 C CA . SER A 1 67 ? 9.94119 -12.20693 -24.98961 1.000 27.66988 66 SER A CA 1
ATOM 517 C C . SER A 1 67 ? 9.33825 -11.33490 -23.90270 1.000 28.53440 66 SER A C 1
ATOM 518 O O . SER A 1 67 ? 9.69638 -11.50152 -22.72901 1.000 26.01947 66 SER A O 1
ATOM 521 N N . VAL A 1 68 ? 8.44408 -10.41390 -24.25507 1.000 25.15883 67 VAL A N 1
ATOM 522 C CA . VAL A 1 68 ? 7.79016 -9.52457 -23.30445 1.000 22.11094 67 VAL A CA 1
ATOM 523 C C . VAL A 1 68 ? 6.30672 -9.49221 -23.63747 1.000 23.28452 67 VAL A C 1
ATOM 524 O O . VAL A 1 68 ? 5.93218 -9.35991 -24.80791 1.000 23.24902 67 VAL A O 1
ATOM 528 N N . THR A 1 69 ? 5.46610 -9.62355 -22.61824 1.000 24.56894 68 THR A N 1
ATOM 529 C CA . THR A 1 69 ? 4.02826 -9.44029 -22.76609 1.000 20.65650 68 THR A CA 1
ATOM 530 C C . THR A 1 69 ? 3.64770 -8.15078 -22.06165 1.000 24.18325 68 THR A C 1
ATOM 531 O O . THR A 1 69 ? 3.93020 -7.97985 -20.87087 1.000 23.72973 68 THR A O 1
ATOM 535 N N . CYS A 1 70 ? 3.02881 -7.24175 -22.79980 1.000 20.79955 69 CYS A N 1
ATOM 536 C CA . CYS A 1 70 ? 2.64742 -5.93949 -22.27914 1.000 22.67652 69 CYS A CA 1
ATOM 537 C C . CYS A 1 70 ? 1.12790 -5.90908 -22.24333 1.000 22.43734 69 CYS A C 1
ATOM 538 O O . CYS A 1 70 ? 0.47755 -5.88273 -23.29515 1.000 18.98791 69 CYS A O 1
ATOM 541 N N . VAL A 1 71 ? 0.57024 -5.94828 -21.03837 1.000 22.49057 70 VAL A N 1
ATOM 542 C CA . VAL A 1 71 ? -0.87378 -5.90824 -20.84421 1.000 21.88633 70 VAL A CA 1
ATOM 543 C C . VAL A 1 71 ? -1.30283 -4.44711 -20.76226 1.000 19.02099 70 VAL A C 1
ATOM 544 O O . VAL A 1 71 ? -0.91286 -3.72660 -19.83586 1.000 22.10994 70 VAL A O 1
ATOM 548 N N . LEU A 1 72 ? -2.08863 -3.99832 -21.73944 1.000 20.52509 71 LEU A N 1
ATOM 549 C CA . LEU A 1 72 ? -2.64314 -2.64986 -21.70915 1.000 19.59891 71 LEU A CA 1
ATOM 550 C C . LEU A 1 72 ? -3.99511 -2.69831 -21.00650 1.000 22.01795 71 LEU A C 1
ATOM 551 O O . LEU A 1 72 ? -4.86528 -3.49023 -21.38038 1.000 24.18915 71 LEU A O 1
ATOM 556 N N . ILE A 1 73 ? -4.16043 -1.87344 -19.97428 1.000 23.20885 72 ILE A N 1
ATOM 557 C CA . ILE A 1 73 ? -5.25361 -2.02733 -19.01816 1.000 24.38616 72 ILE A CA 1
ATOM 558 C C . ILE A 1 73 ? -6.29520 -0.94067 -19.23605 1.000 25.76934 72 ILE A C 1
ATOM 559 O O . ILE A 1 73 ? -5.99456 0.25544 -19.12351 1.000 23.62386 72 ILE A O 1
ATOM 564 N N . GLY A 1 74 ? -7.52759 -1.37103 -19.50795 1.000 23.27401 73 GLY A N 1
ATOM 565 C CA . GLY A 1 74 ? -8.68976 -0.51855 -19.47487 1.000 31.75994 73 GLY A CA 1
ATOM 566 C C . GLY A 1 74 ? -9.64321 -0.90848 -18.35841 1.000 36.51332 73 GLY A C 1
ATOM 567 O O . GLY A 1 74 ? -9.31885 -1.69553 -17.46682 1.000 32.55507 73 GLY A O 1
ATOM 568 N N . SER A 1 75 ? -10.85733 -0.35693 -18.43976 1.000 31.75111 74 SER A N 1
ATOM 569 C CA . SER A 1 75 ? -11.79035 -0.43930 -17.31697 1.000 34.81283 74 SER A CA 1
ATOM 570 C C . SER A 1 75 ? -12.21840 -1.87572 -17.03166 1.000 38.66748 74 SER A C 1
ATOM 571 O O . SER A 1 75 ? -12.41215 -2.24856 -15.86901 1.000 39.92686 74 SER A O 1
ATOM 574 N N . GLN A 1 76 ? -12.37990 -2.69373 -18.07325 1.000 31.02529 75 GLN A N 1
ATOM 575 C CA . GLN A 1 76 ? -12.88040 -4.05750 -17.92382 1.000 47.49690 75 GLN A CA 1
ATOM 576 C C . GLN A 1 76 ? -11.84739 -5.10820 -18.32180 1.000 42.10817 75 GLN A C 1
ATOM 577 O O . GLN A 1 76 ? -12.21112 -6.26186 -18.57031 1.000 45.79247 75 GLN A O 1
ATOM 583 N N . THR A 1 77 ? -10.56641 -4.73777 -18.38463 1.000 35.50292 76 THR A N 1
ATOM 584 C CA . THR A 1 77 ? -9.54604 -5.67312 -18.85504 1.000 40.63034 76 THR A CA 1
ATOM 585 C C . THR A 1 77 ? -9.37209 -6.84706 -17.89585 1.000 28.50854 76 THR A C 1
ATOM 586 O O . THR A 1 77 ? -9.13821 -7.97913 -18.33198 1.000 31.55022 76 THR A O 1
ATOM 590 N N . PHE A 1 78 ? -9.50757 -6.60040 -16.59100 1.000 31.22660 77 PHE A N 1
ATOM 591 C CA . PHE A 1 78 ? -9.29950 -7.64121 -15.58765 1.000 34.54873 77 PHE A CA 1
ATOM 592 C C . PHE A 1 78 ? -10.24370 -8.82583 -15.75335 1.000 41.98705 77 PHE A C 1
ATOM 593 O O . PHE A 1 78 ? -9.93097 -9.92111 -15.27449 1.000 42.11339 77 PHE A O 1
ATOM 601 N N . ASN A 1 79 ? -11.37948 -8.62961 -16.42230 1.000 30.93422 78 ASN A N 1
ATOM 602 C CA . ASN A 1 79 ? -12.47793 -9.58745 -16.47187 1.000 48.42996 78 ASN A CA 1
ATOM 603 C C . ASN A 1 79 ? -12.51105 -10.43044 -17.74320 1.000 39.03814 78 ASN A C 1
ATOM 604 O O . ASN A 1 79 ? -13.36447 -11.31783 -17.85159 1.000 43.38538 78 ASN A O 1
ATOM 609 N N . ARG A 1 80 ? -11.62065 -10.18599 -18.70312 1.000 31.96948 79 ARG A N 1
ATOM 610 C CA . ARG A 1 80 ? -11.80146 -10.69462 -20.06174 1.000 27.93036 79 ARG A CA 1
ATOM 611 C C . ARG A 1 80 ? -11.07492 -12.01947 -20.28075 1.000 28.11350 79 ARG A C 1
ATOM 612 O O . ARG A 1 80 ? -9.88136 -12.13977 -19.98968 1.000 25.00141 79 ARG A O 1
ATOM 620 N N . ARG A 1 81 ? -11.79552 -12.99330 -20.84660 1.000 22.90107 80 ARG A N 1
ATOM 621 C CA . ARG A 1 81 ? -11.31863 -14.37481 -20.87447 1.000 19.68002 80 ARG A CA 1
ATOM 622 C C . ARG A 1 81 ? -10.01479 -14.51965 -21.64808 1.000 24.21727 80 ARG A C 1
ATOM 623 O O . ARG A 1 81 ? -9.07496 -15.17482 -21.18228 1.000 24.00352 80 ARG A O 1
ATOM 631 N N . TRP A 1 82 ? -9.94541 -13.94970 -22.85056 1.000 21.35982 81 TRP A N 1
ATOM 632 C CA . TRP A 1 82 ? -8.77022 -14.19108 -23.67431 1.000 23.30740 81 TRP A CA 1
ATOM 633 C C . TRP A 1 82 ? -7.56572 -13.36793 -23.23406 1.000 20.44847 81 TRP A C 1
ATOM 634 O O . TRP A 1 82 ? -6.43387 -13.77305 -23.50485 1.000 21.27190 81 TRP A O 1
ATOM 645 N N . VAL A 1 83 ? -7.77356 -12.25268 -22.53197 1.000 18.53744 82 VAL A N 1
ATOM 646 C CA . VAL A 1 83 ? -6.63986 -11.56435 -21.91849 1.000 20.69857 82 VAL A CA 1
ATOM 647 C C . VAL A 1 83 ? -6.05536 -12.40767 -20.79358 1.000 22.88728 82 VAL A C 1
ATOM 648 O O . VAL A 1 83 ? -4.83082 -12.52831 -20.66111 1.000 21.33450 82 VAL A O 1
ATOM 652 N N . ARG A 1 84 ? -6.91470 -13.00007 -19.96080 1.000 23.03041 83 ARG A N 1
ATOM 653 C CA . ARG A 1 84 ? -6.40876 -13.86068 -18.89714 1.000 25.68049 83 ARG A CA 1
ATOM 654 C C . ARG A 1 84 ? -5.61461 -15.02061 -19.47536 1.000 22.53510 83 ARG A C 1
ATOM 655 O O . ARG A 1 84 ? -4.56921 -15.39120 -18.93392 1.000 23.82519 83 ARG A O 1
ATOM 663 N N . TYR A 1 85 ? -6.08293 -15.58984 -20.59201 1.000 21.97319 84 TYR A N 1
ATOM 664 C CA . TYR A 1 85 ? -5.35695 -16.69437 -21.21288 1.000 23.42201 84 TYR A CA 1
ATOM 665 C C . TYR A 1 85 ? -3.97105 -16.25352 -21.66917 1.000 23.10497 84 TYR A C 1
ATOM 666 O O . TYR A 1 85 ? -2.97538 -16.94516 -21.42419 1.000 25.37065 84 TYR A O 1
ATOM 675 N N . GLU A 1 86 ? -3.88741 -15.10569 -22.34561 1.000 20.00949 85 GLU A N 1
ATOM 676 C CA . GLU A 1 86 ? -2.58815 -14.62063 -22.80370 1.000 19.10408 85 GLU A CA 1
ATOM 677 C C . GLU A 1 86 ? -1.63487 -14.39222 -21.63070 1.000 21.21894 85 GLU A C 1
ATOM 678 O O . GLU A 1 86 ? -0.44409 -14.71354 -21.72313 1.000 21.57421 85 GLU A O 1
ATOM 684 N N . ILE A 1 87 ? -2.14399 -13.87764 -20.50615 1.000 21.65533 86 ILE A N 1
ATOM 685 C CA . ILE A 1 87 ? -1.29963 -13.67108 -19.32722 1.000 20.35854 86 ILE A CA 1
ATOM 686 C C . ILE A 1 87 ? -0.83572 -15.00817 -18.75174 1.000 24.92912 86 ILE A C 1
ATOM 687 O O . ILE A 1 87 ? 0.35571 -15.20855 -18.47702 1.000 21.60148 86 ILE A O 1
ATOM 692 N N . MET A 1 88 ? -1.77546 -15.93241 -18.53887 1.000 21.08429 87 MET A N 1
ATOM 693 C CA . MET A 1 88 ? -1.43261 -17.23536 -17.97662 1.000 22.07305 87 MET A CA 1
ATOM 694 C C . MET A 1 88 ? -0.44461 -17.97888 -18.86785 1.000 23.82496 87 MET A C 1
ATOM 695 O O . MET A 1 88 ? 0.48840 -18.62321 -18.37392 1.000 25.80089 87 MET A O 1
ATOM 700 N N . LYS A 1 89 ? -0.64489 -17.92163 -20.18639 1.000 23.13938 88 LYS A N 1
ATOM 701 C CA . LYS A 1 89 ? 0.28855 -18.58760 -21.08876 1.000 24.98976 88 LYS A CA 1
ATOM 702 C C . LYS A 1 89 ? 1.64461 -17.89877 -21.08984 1.000 27.32527 88 LYS A C 1
ATOM 703 O O . LYS A 1 89 ? 2.67894 -18.56293 -21.23585 1.000 28.18820 88 LYS A O 1
ATOM 709 N N . SER A 1 90 ? 1.66048 -16.57285 -20.92670 1.000 26.32227 89 SER A N 1
ATOM 710 C CA . SER A 1 90 ? 2.92919 -15.85990 -20.84888 1.000 25.48312 89 SER A CA 1
ATOM 711 C C . SER A 1 90 ? 3.73822 -16.32368 -19.64646 1.000 31.13471 89 SER A C 1
ATOM 712 O O . SER A 1 90 ? 4.96492 -16.45348 -19.72703 1.000 27.60160 89 SER A O 1
ATOM 715 N N . ILE A 1 91 ? 3.06359 -16.58494 -18.52383 1.000 25.27874 90 ILE A N 1
ATOM 716 C CA . ILE A 1 91 ? 3.74939 -17.09153 -17.33783 1.000 25.74465 90 ILE A CA 1
ATOM 717 C C . ILE A 1 91 ? 4.37067 -18.45061 -17.62609 1.000 30.34401 90 ILE A C 1
ATOM 718 O O . ILE A 1 91 ? 5.54799 -18.68751 -17.33351 1.000 32.91624 90 ILE A O 1
ATOM 723 N N . GLU A 1 92 ? 3.58569 -19.36359 -18.20978 1.000 25.11814 91 GLU A N 1
ATOM 724 C CA . GLU A 1 92 ? 4.10140 -20.69313 -18.52190 1.000 26.45003 91 GLU A CA 1
ATOM 725 C C . GLU A 1 92 ? 5.30558 -20.63499 -19.45295 1.000 33.72872 91 GLU A C 1
ATOM 726 O O . GLU A 1 92 ? 6.22247 -21.45558 -19.33011 1.000 34.51100 91 GLU A O 1
ATOM 732 N N . LYS A 1 93 ? 5.32820 -19.68335 -20.38518 1.000 29.84644 92 LYS A N 1
ATOM 733 C CA . LYS A 1 93 ? 6.45447 -19.56619 -21.30286 1.000 32.92772 92 LYS A CA 1
ATOM 734 C C . LYS A 1 93 ? 7.62004 -18.77208 -20.73026 1.000 30.92037 92 LYS A C 1
ATOM 735 O O . LYS A 1 93 ? 8.67052 -18.70187 -21.37666 1.000 39.16926 92 LYS A O 1
ATOM 741 N N . GLY A 1 94 ? 7.46522 -18.16969 -19.55310 1.000 29.13739 93 GLY A N 1
ATOM 742 C CA . GLY A 1 94 ? 8.54587 -17.40894 -18.95773 1.000 28.78082 93 GLY A CA 1
ATOM 743 C C . GLY A 1 94 ? 8.75929 -16.02154 -19.52258 1.000 32.28807 93 GLY A C 1
ATOM 744 O O . GLY A 1 94 ? 9.86494 -15.48468 -19.40526 1.000 29.41561 93 GLY A O 1
ATOM 745 N N . ASN A 1 95 ? 7.74031 -15.42149 -20.13470 1.000 28.66813 94 ASN A N 1
ATOM 746 C CA . ASN A 1 95 ? 7.86792 -14.06216 -20.64103 1.000 27.56340 94 ASN A CA 1
ATOM 747 C C . ASN A 1 95 ? 8.00493 -13.07151 -19.49363 1.000 25.01531 94 ASN A C 1
ATOM 748 O O . ASN A 1 95 ? 7.45005 -13.26200 -18.40848 1.000 30.91603 94 ASN A O 1
ATOM 753 N N . LYS A 1 96 ? 8.75185 -12.00015 -19.74006 1.000 23.58477 95 LYS A N 1
ATOM 754 C CA . LYS A 1 96 ? 8.60012 -10.80927 -18.91938 1.000 27.98094 95 LYS A CA 1
ATOM 755 C C . LYS A 1 96 ? 7.19976 -10.25551 -19.15201 1.000 25.61828 95 LYS A C 1
ATOM 756 O O . LYS A 1 96 ? 6.73364 -10.19933 -20.29397 1.000 27.69197 95 LYS A O 1
ATOM 762 N N . ILE A 1 97 ? 6.50565 -9.89030 -18.07492 1.000 24.53751 96 ILE A N 1
ATOM 763 C CA . ILE A 1 97 ? 5.14760 -9.36849 -18.17626 1.000 23.11738 96 ILE A CA 1
ATOM 764 C C . ILE A 1 97 ? 5.06672 -8.05385 -17.41896 1.000 24.64938 96 ILE A C 1
ATOM 765 O O . ILE A 1 97 ? 5.56152 -7.94602 -16.28987 1.000 25.94919 96 ILE A O 1
ATOM 770 N N . ILE A 1 98 ? 4.46133 -7.04872 -18.05236 1.000 20.76624 97 ILE A N 1
ATOM 771 C CA . ILE A 1 98 ? 4.14796 -5.78799 -17.40149 1.000 20.28333 97 ILE A CA 1
ATOM 772 C C . ILE A 1 98 ? 2.71384 -5.41951 -17.74794 1.000 19.99358 97 ILE A C 1
ATOM 773 O O . ILE A 1 98 ? 2.12302 -5.93655 -18.69743 1.000 21.87760 97 ILE A O 1
ATOM 778 N N . GLY A 1 99 ? 2.15295 -4.52223 -16.94859 1.000 25.85064 98 GLY A N 1
ATOM 779 C CA . GLY A 1 99 ? 0.85372 -3.94516 -17.22947 1.000 20.82556 98 GLY A CA 1
ATOM 780 C C . GLY A 1 99 ? 0.98347 -2.43647 -17.27986 1.000 24.57260 98 GLY A C 1
ATOM 781 O O . GLY A 1 99 ? 1.83474 -1.85274 -16.60856 1.000 22.09082 98 GLY A O 1
ATOM 782 N N . ILE A 1 100 ? 0.15186 -1.80694 -18.10967 1.000 19.81524 99 ILE A N 1
ATOM 783 C CA . ILE A 1 100 ? 0.16971 -0.35313 -18.26428 1.000 20.86692 99 ILE A CA 1
ATOM 784 C C . ILE A 1 100 ? -1.26604 0.15031 -18.32395 1.000 20.23884 99 ILE A C 1
ATOM 785 O O . ILE A 1 100 ? -2.03250 -0.26228 -19.20180 1.000 23.30467 99 ILE A O 1
ATOM 790 N N . HIS A 1 101 ? -1.61430 1.07383 -17.43014 1.000 22.50806 100 HIS A N 1
ATOM 791 C CA . HIS A 1 101 ? -2.91426 1.73221 -17.47075 1.000 22.38154 100 HIS A CA 1
ATOM 792 C C . HIS A 1 101 ? -2.93097 2.75835 -18.60049 1.000 24.30467 100 HIS A C 1
ATOM 793 O O . HIS A 1 101 ? -2.11403 3.68711 -18.61611 1.000 20.52400 100 HIS A O 1
ATOM 800 N N . ILE A 1 102 ? -3.86210 2.60344 -19.54008 1.000 21.37186 101 ILE A N 1
ATOM 801 C CA . ILE A 1 102 ? -3.95974 3.52435 -20.66404 1.000 21.60712 101 ILE A CA 1
ATOM 802 C C . ILE A 1 102 ? -5.32567 4.20947 -20.71595 1.000 23.67794 101 ILE A C 1
ATOM 803 O O . ILE A 1 102 ? -5.72474 4.70869 -21.76015 1.000 20.42043 101 ILE A O 1
ATOM 808 N N . ASN A 1 103 ? -6.03530 4.26697 -19.58416 1.000 23.67850 102 ASN A N 1
ATOM 809 C CA . ASN A 1 103 ? -7.40455 4.77882 -19.56903 1.000 22.09066 102 ASN A CA 1
ATOM 810 C C . ASN A 1 103 ? -7.48908 6.28077 -19.82074 1.000 22.46617 102 ASN A C 1
ATOM 811 O O . ASN A 1 103 ? -8.57325 6.77823 -20.14575 1.000 23.59614 102 ASN A O 1
ATOM 816 N N . ALA A 1 104 ? -6.39650 7.01854 -19.63781 1.000 23.36123 103 ALA A N 1
ATOM 817 C CA . ALA A 1 104 ? -6.46180 8.47586 -19.60518 1.000 22.67294 103 ALA A CA 1
ATOM 818 C C . ALA A 1 104 ? -6.25572 9.13349 -20.96475 1.000 26.84033 103 ALA A C 1
ATOM 819 O O . ALA A 1 104 ? -6.32838 10.36571 -21.05122 1.000 23.94264 103 ALA A O 1
ATOM 821 N N . PHE A 1 105 ? -5.99055 8.36597 -22.02134 1.000 23.28809 104 PHE A N 1
ATOM 822 C CA . PHE A 1 105 ? -5.92764 8.96201 -23.34954 1.000 21.27682 104 PHE A CA 1
ATOM 823 C C . PHE A 1 105 ? -7.30905 9.48497 -23.73377 1.000 21.23798 104 PHE A C 1
ATOM 824 O O . PHE A 1 105 ? -8.30151 8.75536 -23.66665 1.000 24.38760 104 PHE A O 1
ATOM 832 N N . LYS A 1 106 ? -7.37611 10.75383 -24.12179 1.000 20.98777 105 LYS A N 1
ATOM 833 C CA . LYS A 1 106 ? -8.65158 11.37034 -24.45474 1.000 20.96389 105 LYS A CA 1
ATOM 834 C C . LYS A 1 106 ? -9.08064 10.99373 -25.86690 1.000 19.76061 105 LYS A C 1
ATOM 835 O O . LYS A 1 106 ? -8.24563 10.84667 -26.76270 1.000 24.66046 105 LYS A O 1
ATOM 841 N N . ASP A 1 107 ? -10.39076 10.83256 -26.06658 1.000 21.41991 106 ASP A N 1
ATOM 842 C CA . ASP A 1 107 ? -10.92523 10.70030 -27.41561 1.000 26.22198 106 ASP A CA 1
ATOM 843 C C . ASP A 1 107 ? -11.20779 12.10276 -27.96279 1.000 22.34874 106 ASP A C 1
ATOM 844 O O . ASP A 1 107 ? -10.83689 13.10935 -27.35247 1.000 25.45103 106 ASP A O 1
ATOM 849 N N . LYS A 1 108 ? -11.87540 12.19092 -29.11895 1.000 23.37534 107 LYS A N 1
ATOM 850 C CA . LYS A 1 108 ? -12.02930 13.49386 -29.76707 1.000 28.71688 107 LYS A CA 1
ATOM 851 C C . LYS A 1 108 ? -12.85746 14.46324 -28.93061 1.000 28.16782 107 LYS A C 1
ATOM 852 O O . LYS A 1 108 ? -12.70441 15.68101 -29.07284 1.000 28.77097 107 LYS A O 1
ATOM 858 N N . TYR A 1 109 ? -13.74166 13.95547 -28.07006 1.000 26.23499 108 TYR A N 1
ATOM 859 C CA . TYR A 1 109 ? -14.56262 14.79257 -27.20075 1.000 30.70914 108 TYR A CA 1
ATOM 860 C C . TYR A 1 109 ? -13.93809 15.04891 -25.83540 1.000 31.44485 108 TYR A C 1
ATOM 861 O O . TYR A 1 109 ? -14.56127 15.71584 -25.00104 1.000 33.53377 108 TYR A O 1
ATOM 870 N N . GLY A 1 110 ? -12.74259 14.53820 -25.58061 1.000 26.60537 109 GLY A N 1
ATOM 871 C CA . GLY A 1 110 ? -12.14386 14.64019 -24.26541 1.000 30.01317 109 GLY A CA 1
ATOM 872 C C . GLY A 1 110 ? -12.53621 13.54377 -23.30109 1.000 24.19672 109 GLY A C 1
ATOM 873 O O . GLY A 1 110 ? -12.17793 13.62461 -22.11971 1.000 28.97129 109 GLY A O 1
ATOM 874 N N . ASN A 1 111 ? -13.25911 12.52559 -23.76414 1.000 27.14150 110 ASN A N 1
ATOM 875 C CA . ASN A 1 111 ? -13.65957 11.42553 -22.89803 1.000 28.83373 110 ASN A CA 1
ATOM 876 C C . ASN A 1 111 ? -12.45809 10.57230 -22.51768 1.000 28.04413 110 ASN A C 1
ATOM 877 O O . ASN A 1 111 ? -11.58970 10.28526 -23.34715 1.000 24.18840 110 ASN A O 1
ATOM 882 N N . ILE A 1 112 ? -12.42343 10.14919 -21.25806 1.000 20.86260 111 ILE A N 1
ATOM 883 C CA . ILE A 1 112 ? -11.46898 9.13831 -20.81624 1.000 22.22756 111 ILE A CA 1
ATOM 884 C C . ILE A 1 112 ? -12.26419 8.00497 -20.17994 1.000 23.26274 111 ILE A C 1
ATOM 885 O O . ILE A 1 112 ? -13.50153 8.02627 -20.18603 1.000 23.94271 111 ILE A O 1
ATOM 890 N N . LYS A 1 113 ? -11.57344 7.00669 -19.63592 1.000 25.25692 112 LYS A N 1
ATOM 891 C CA . LYS A 1 113 ? -12.22442 5.91425 -18.92650 1.000 29.46547 112 LYS A CA 1
ATOM 892 C C . LYS A 1 113 ? -11.72293 5.86204 -17.49235 1.000 25.89115 112 LYS A C 1
ATOM 893 O O . LYS A 1 113 ? -10.61583 6.31261 -17.18471 1.000 23.53630 112 LYS A O 1
ATOM 899 N N . SER A 1 114 ? -12.56085 5.33071 -16.60906 1.000 28.06334 113 SER A N 1
ATOM 900 C CA . SER A 1 114 ? -12.11818 5.11562 -15.24329 1.000 28.40483 113 SER A CA 1
ATOM 901 C C . SER A 1 114 ? -10.99527 4.08664 -15.22982 1.000 27.99562 113 SER A C 1
ATOM 902 O O . SER A 1 114 ? -10.91304 3.21296 -16.09718 1.000 26.61628 113 SER A O 1
ATOM 905 N N . LYS A 1 115 ? -10.10908 4.21776 -14.24972 1.000 28.05242 114 LYS A N 1
ATOM 906 C CA . LYS A 1 115 ? -9.00844 3.27665 -14.11346 1.000 28.84662 114 LYS A CA 1
ATOM 907 C C . LYS A 1 115 ? -9.54212 1.88241 -13.81358 1.000 30.53370 114 LYS A C 1
ATOM 908 O O . LYS A 1 115 ? -10.39666 1.70432 -12.94131 1.000 35.40184 114 LYS A O 1
ATOM 914 N N . GLY A 1 116 ? -9.05111 0.89442 -14.55545 1.000 30.85540 115 GLY A N 1
ATOM 915 C CA . GLY A 1 116 ? -9.48486 -0.46948 -14.37736 1.000 30.03019 115 GLY A CA 1
ATOM 916 C C . GLY A 1 116 ? -8.74608 -1.15350 -13.24571 1.000 36.58878 115 GLY A C 1
ATOM 917 O O . GLY A 1 116 ? -7.64033 -0.75600 -12.86157 1.000 33.90138 115 GLY A O 1
ATOM 918 N N . PRO A 1 117 ? -9.36350 -2.18171 -12.66611 1.000 37.98824 116 PRO A N 1
ATOM 919 C CA . PRO A 1 117 ? -8.65623 -3.00399 -11.68105 1.000 38.11801 116 PRO A CA 1
ATOM 920 C C . PRO A 1 117 ? -7.42525 -3.65290 -12.29690 1.000 32.17114 116 PRO A C 1
ATOM 921 O O . PRO A 1 117 ? -7.32807 -3.84154 -13.51153 1.000 31.69958 116 PRO A O 1
ATOM 925 N N . ASN A 1 118 ? -6.47161 -3.97772 -11.43757 1.000 35.88658 117 ASN A N 1
ATOM 926 C CA . ASN A 1 118 ? -5.24230 -4.63869 -11.86038 1.000 34.18435 117 ASN A CA 1
ATOM 927 C C . ASN A 1 118 ? -5.54869 -6.07714 -12.25612 1.000 38.42803 117 ASN A C 1
ATOM 928 O O . ASN A 1 118 ? -5.93024 -6.87250 -11.38690 1.000 33.55343 117 ASN A O 1
ATOM 933 N N . PRO A 1 119 ? -5.39324 -6.45981 -13.52746 1.000 33.47326 118 PRO A N 1
ATOM 934 C CA . PRO A 1 119 ? -5.70243 -7.84761 -13.91203 1.000 32.25151 118 PRO A CA 1
ATOM 935 C C . PRO A 1 119 ? -4.87486 -8.87409 -13.15908 1.000 28.40809 118 PRO A C 1
ATOM 936 O O . PRO A 1 119 ? -5.33212 -10.00609 -12.96263 1.000 27.47306 118 PRO A O 1
ATOM 940 N N . PHE A 1 120 ? -3.66866 -8.51214 -12.72422 1.000 25.17432 119 PHE A N 1
ATOM 941 C CA . PHE A 1 120 ? -2.85361 -9.43424 -11.94980 1.000 29.10019 119 PHE A CA 1
ATOM 942 C C . PHE A 1 120 ? -3.43058 -9.70751 -10.56153 1.000 34.16179 119 PHE A C 1
ATOM 943 O O . PHE A 1 120 ? -3.00875 -10.67280 -9.91672 1.000 32.75884 119 PHE A O 1
ATOM 951 N N . ASP A 1 121 ? -4.38837 -8.89676 -10.09668 1.000 34.20582 120 ASP A N 1
ATOM 952 C CA . ASP A 1 121 ? -5.06784 -9.15854 -8.82884 1.000 38.32872 120 ASP A CA 1
ATOM 953 C C . ASP A 1 121 ? -6.06417 -10.30868 -8.92192 1.000 36.44646 120 ASP A C 1
ATOM 954 O O . ASP A 1 121 ? -6.46507 -10.84742 -7.88437 1.000 38.67290 120 ASP A O 1
ATOM 959 N N . TYR A 1 122 ? -6.48443 -10.68156 -10.13068 1.000 32.88532 121 TYR A N 1
ATOM 960 C CA . TYR A 1 122 ? -7.55411 -11.65101 -10.33813 1.000 33.28012 121 TYR A CA 1
ATOM 961 C C . TYR A 1 122 ? -7.03992 -12.99953 -10.81997 1.000 33.35550 121 TYR A C 1
ATOM 962 O O . TYR A 1 122 ? -7.83387 -13.84031 -11.25803 1.000 32.57713 121 TYR A O 1
ATOM 971 N N . LEU A 1 123 ? -5.73213 -13.22291 -10.74608 1.000 31.71412 122 LEU A N 1
ATOM 972 C CA . LEU A 1 123 ? -5.11315 -14.46148 -11.18267 1.000 30.85929 122 LEU A CA 1
ATOM 973 C C . LEU A 1 123 ? -4.09711 -14.87442 -10.13276 1.000 32.93263 122 LEU A C 1
ATOM 974 O O . LEU A 1 123 ? -3.51386 -14.02795 -9.45109 1.000 33.18998 122 LEU A O 1
ATOM 979 N N . GLY A 1 124 ? -3.89330 -16.18075 -9.99992 1.000 28.04169 123 GLY A N 1
ATOM 980 C CA . GLY A 1 124 ? -2.97671 -16.66238 -8.98676 1.000 28.86084 123 GLY A CA 1
ATOM 981 C C . GLY A 1 124 ? -2.57232 -18.09563 -9.24380 1.000 32.57662 123 GLY A C 1
ATOM 982 O O . GLY A 1 124 ? -3.00915 -18.72738 -10.20679 1.000 26.81050 123 GLY A O 1
ATOM 983 N N . TYR A 1 125 ? -1.72962 -18.60866 -8.35223 1.000 33.49657 124 TYR A N 1
ATOM 984 C CA . TYR A 1 125 ? -1.20454 -19.95827 -8.49287 1.000 34.12507 124 TYR A CA 1
ATOM 985 C C . TYR A 1 125 ? -0.97504 -20.56031 -7.11718 1.000 36.35645 124 TYR A C 1
ATOM 986 O O . TYR A 1 125 ? -1.02193 -19.87122 -6.09446 1.000 36.47879 124 TYR A O 1
ATOM 995 N N . GLN A 1 126 ? -0.71644 -21.86559 -7.11045 1.000 36.25721 125 GLN A N 1
ATOM 996 C CA . GLN A 1 126 ? -0.37204 -22.57823 -5.89000 1.000 40.77425 125 GLN A CA 1
ATOM 997 C C . GLN A 1 126 ? 0.44885 -23.80007 -6.27031 1.000 39.43154 125 GLN A C 1
ATOM 998 O O . GLN A 1 126 ? 0.06895 -24.54672 -7.17740 1.000 38.80076 125 GLN A O 1
ATOM 1004 N N . TYR A 1 127 ? 1.57631 -23.98901 -5.59254 1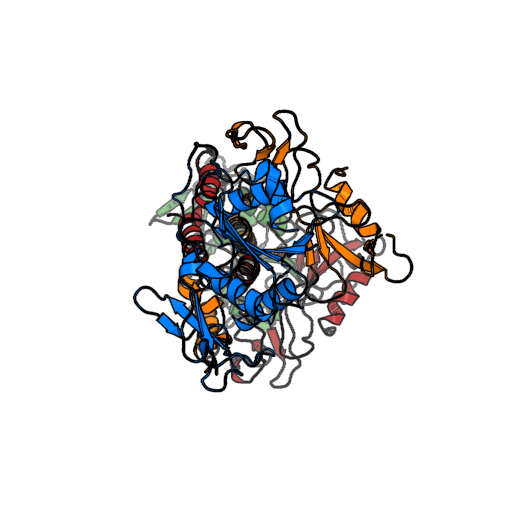.000 35.12254 126 TYR A N 1
ATOM 1005 C CA . TYR A 1 127 ? 2.43151 -25.13144 -5.87131 1.000 40.20634 126 TYR A CA 1
ATOM 1006 C C . TYR A 1 127 ? 1.83674 -26.40094 -5.27331 1.000 42.52166 126 TYR A C 1
ATOM 1007 O O . TYR A 1 127 ? 1.18931 -26.37426 -4.22290 1.000 44.60487 126 TYR A O 1
ATOM 1016 N N . SER A 1 128 ? 2.06061 -27.52031 -5.95924 1.000 39.42517 127 SER A N 1
ATOM 1017 C CA . SER A 1 128 ? 1.61101 -28.81202 -5.46353 1.000 42.44805 127 SER A CA 1
ATOM 1018 C C . SER A 1 128 ? 2.36643 -29.18945 -4.18801 1.000 48.56862 127 SER A C 1
ATOM 1019 O O . SER A 1 128 ? 3.38106 -28.58626 -3.82681 1.000 42.74193 127 SER A O 1
ATOM 1022 N N . SER A 1 129 ? 1.85557 -30.21950 -3.50582 1.000 51.50972 128 SER A N 1
ATOM 1023 C CA . SER A 1 129 ? 2.43266 -30.63099 -2.22787 1.000 50.80445 128 SER A CA 1
ATOM 1024 C C . SER A 1 129 ? 3.86632 -31.12188 -2.38250 1.000 50.66403 128 SER A C 1
ATOM 1025 O O . SER A 1 129 ? 4.69231 -30.91906 -1.48536 1.000 49.59257 128 SER A O 1
ATOM 1028 N N . ASP A 1 130 ? 4.18000 -31.76997 -3.49852 1.000 47.59830 129 ASP A N 1
ATOM 1029 C CA . ASP A 1 130 ? 5.54198 -32.19591 -3.78450 1.000 54.61907 129 ASP A CA 1
ATOM 1030 C C . ASP A 1 130 ? 6.36814 -31.11677 -4.47842 1.000 52.54013 129 ASP A C 1
ATOM 1031 O O . ASP A 1 130 ? 7.54986 -31.34406 -4.75769 1.000 47.61590 129 ASP A O 1
ATOM 1036 N N . GLY A 1 131 ? 5.77238 -29.96193 -4.77491 1.000 48.96309 130 GLY A N 1
ATOM 1037 C CA . GLY A 1 131 ? 6.49997 -28.83199 -5.31676 1.000 41.83563 130 GLY A CA 1
ATOM 1038 C C . GLY A 1 131 ? 6.86583 -28.91330 -6.78181 1.000 48.91041 130 GLY A C 1
ATOM 1039 O O . GLY A 1 131 ? 7.56082 -28.01772 -7.27569 1.000 44.39318 130 GLY A O 1
ATOM 1040 N N . LYS A 1 132 ? 6.41370 -29.94184 -7.49965 1.000 38.38556 131 LYS A N 1
ATOM 1041 C CA . LYS A 1 132 ? 6.79742 -30.14437 -8.89194 1.000 47.44288 131 LYS A CA 1
ATOM 1042 C C . LYS A 1 132 ? 5.76047 -29.65111 -9.89294 1.000 51.85922 131 LYS A C 1
ATOM 1043 O O . LYS A 1 132 ? 6.03085 -29.67535 -11.09938 1.000 48.38912 131 LYS A O 1
ATOM 1049 N N . GLN A 1 133 ? 4.59354 -29.20600 -9.43499 1.000 42.07257 132 GLN A N 1
ATOM 1050 C CA . GLN A 1 133 ? 3.50875 -28.82107 -10.32681 1.000 41.84699 132 GLN A CA 1
ATOM 1051 C C . GLN A 1 133 ? 2.92178 -27.48741 -9.89311 1.000 42.53672 132 GLN A C 1
ATOM 1052 O O . GLN A 1 133 ? 2.79159 -27.21312 -8.69591 1.000 40.45891 132 GLN A O 1
ATOM 1058 N N . LEU A 1 134 ? 2.56210 -26.66577 -10.87519 1.000 42.82702 133 LEU A N 1
ATOM 1059 C CA . LEU A 1 134 ? 1.96797 -25.35789 -10.63910 1.000 39.78242 133 LEU A CA 1
ATOM 1060 C C . LEU A 1 134 ? 0.48992 -25.42868 -10.99682 1.000 34.15793 133 LEU A C 1
ATOM 1061 O O . LEU A 1 134 ? 0.14183 -25.73001 -12.14231 1.000 38.65396 133 LEU A O 1
ATOM 1066 N N . HIS A 1 135 ? -0.37201 -25.16129 -10.02122 1.000 36.64062 134 HIS A N 1
ATOM 1067 C CA . HIS A 1 135 ? -1.80949 -25.10148 -10.24441 1.000 37.41242 134 HIS A CA 1
ATOM 1068 C C . HIS A 1 135 ? -2.23907 -23.64397 -10.36555 1.000 33.01770 134 HIS A C 1
ATOM 1069 O O . HIS A 1 135 ? -1.78788 -22.79310 -9.59599 1.000 34.84840 134 HIS A O 1
ATOM 1076 N N . LEU A 1 136 ? -3.10674 -23.35685 -11.33362 1.000 26.04937 135 LEU A N 1
ATOM 1077 C CA . LEU A 1 136 ? -3.50432 -21.98894 -11.63905 1.000 31.82591 135 LEU A CA 1
ATOM 1078 C C . LEU A 1 136 ? -4.94121 -21.71960 -11.20694 1.000 35.37682 135 LEU A C 1
ATOM 1079 O O . LEU A 1 136 ? -5.80114 -22.60397 -11.25729 1.000 32.10558 135 LEU A O 1
ATOM 1084 N N . TYR A 1 137 ? -5.19281 -20.47855 -10.78876 1.000 33.46684 136 TYR A N 1
ATOM 1085 C CA . TYR A 1 137 ? -6.50205 -20.06773 -10.29882 1.000 32.67929 136 TYR A CA 1
ATOM 1086 C C . TYR A 1 137 ? -6.85474 -18.69645 -10.85851 1.000 33.69874 136 TYR A C 1
ATOM 1087 O O . TYR A 1 137 ? -5.97973 -17.90631 -11.22190 1.000 31.52606 136 TYR A O 1
ATOM 1096 N N . GLU A 1 138 ? -8.15709 -18.41666 -10.91281 1.000 33.47475 137 GLU A N 1
ATOM 1097 C CA . GLU A 1 138 ? -8.65793 -17.12007 -11.34780 1.000 33.69780 137 GLU A CA 1
ATOM 1098 C C . GLU A 1 138 ? -9.84224 -16.71889 -10.47774 1.000 39.35928 137 GLU A C 1
ATOM 1099 O O . GLU A 1 138 ? -10.55268 -17.56969 -9.93525 1.000 38.28687 137 GLU A O 1
ATOM 1105 N N . TRP A 1 139 ? -10.03101 -15.41013 -10.33034 1.000 42.55221 138 TRP A N 1
ATOM 1106 C CA . TRP A 1 139 ? -11.17269 -14.85741 -9.60999 1.000 39.40919 138 TRP A CA 1
ATOM 1107 C C . TRP A 1 139 ? -12.35315 -14.74398 -10.56613 1.000 45.58491 138 TRP A C 1
ATOM 1108 O O . TRP A 1 139 ? -12.28553 -14.01081 -11.55951 1.000 44.68540 138 TRP A O 1
ATOM 1119 N N . THR A 1 140 ? -13.43292 -15.46581 -10.26615 1.000 46.32739 139 THR A N 1
ATOM 1120 C CA . THR A 1 140 ? -14.60439 -15.51843 -11.13005 1.000 49.79152 139 THR A CA 1
ATOM 1121 C C . THR A 1 140 ? -15.74052 -14.63093 -10.63352 1.000 51.16762 139 THR A C 1
ATOM 1122 O O . THR A 1 140 ? -16.88554 -14.80371 -11.06296 1.000 51.55634 139 THR A O 1
ATOM 1126 N N . GLY A 1 141 ? -15.44976 -13.68932 -9.74017 1.000 47.23956 140 GLY A N 1
ATOM 1127 C CA . GLY A 1 141 ? -16.46254 -12.77109 -9.26101 1.000 52.63830 140 GLY A CA 1
ATOM 1128 C C . GLY A 1 141 ? -16.65014 -12.79318 -7.75847 1.000 56.61475 140 GLY A C 1
ATOM 1129 O O . GLY A 1 141 ? -16.78680 -11.73724 -7.13249 1.000 56.71449 140 GLY A O 1
ATOM 1130 N N . GLY A 1 142 ? -16.65872 -13.98570 -7.16481 1.000 47.22653 141 GLY A N 1
ATOM 1131 C CA . GLY A 1 142 ? -16.87730 -14.10232 -5.73649 1.000 51.05125 141 GLY A CA 1
ATOM 1132 C C . GLY A 1 142 ? -15.95793 -15.07757 -5.02828 1.000 49.61967 141 GLY A C 1
ATOM 1133 O O . GLY A 1 142 ? -15.92482 -15.11818 -3.79455 1.000 51.93102 141 GLY A O 1
ATOM 1134 N N . LYS A 1 143 ? -15.20232 -15.86608 -5.78804 1.000 52.58732 142 LYS A N 1
ATOM 1135 C CA . LYS A 1 143 ? -14.33792 -16.87070 -5.18495 1.000 56.60470 142 LYS A CA 1
ATOM 1136 C C . LYS A 1 143 ? -13.18381 -17.16205 -6.12991 1.000 45.24969 142 LYS A C 1
ATOM 1137 O O . LYS A 1 143 ? -13.23742 -16.84720 -7.32253 1.000 44.23716 142 LYS A O 1
ATOM 1143 N N . TRP A 1 144 ? -12.14381 -17.78211 -5.57818 1.000 43.06232 143 TRP A N 1
ATOM 1144 C CA . TRP A 1 144 ? -11.05244 -18.29887 -6.38831 1.000 41.35791 143 TRP A CA 1
ATOM 1145 C C . TRP A 1 144 ? -11.41618 -19.68500 -6.90389 1.000 43.03201 143 TRP A C 1
ATOM 1146 O O . TRP A 1 144 ? -11.81482 -20.56027 -6.12986 1.000 49.28745 143 TRP A O 1
ATOM 1157 N N . GLU A 1 145 ? -11.28049 -19.88238 -8.21020 1.000 36.23128 144 GLU A N 1
ATOM 1158 C CA . GLU A 1 145 ? -11.60571 -21.14674 -8.84752 1.000 41.52739 144 GLU A CA 1
ATOM 1159 C C . GLU A 1 145 ? -10.42157 -21.61967 -9.67250 1.000 42.80056 144 GLU A C 1
ATOM 1160 O O . GLU A 1 145 ? -9.66418 -20.80992 -10.21651 1.000 36.51983 144 GLU A O 1
ATOM 1166 N N . GLU A 1 146 ? -10.27526 -22.94113 -9.76684 1.000 37.56280 145 GLU A N 1
ATOM 1167 C CA . GLU A 1 146 ? -9.25384 -23.51993 -10.62984 1.000 41.27153 145 GLU A CA 1
ATOM 1168 C C . GLU A 1 146 ? -9.38746 -22.97943 -12.04758 1.000 33.28241 145 GLU A C 1
ATOM 1169 O O . GLU A 1 146 ? -10.49109 -22.89347 -12.59661 1.000 33.99541 145 GLU A O 1
ATOM 1175 N N . TYR A 1 147 ? -8.25329 -22.60162 -12.63068 1.000 31.73600 146 TYR A N 1
ATOM 1176 C CA . TYR A 1 147 ? -8.23322 -21.99761 -13.95649 1.000 30.78949 146 TYR A CA 1
ATOM 1177 C C . TYR A 1 147 ? -8.42855 -23.07941 -15.01338 1.000 31.07866 146 TYR A C 1
ATOM 1178 O O . TYR A 1 147 ? -7.59441 -23.98016 -15.14978 1.000 37.73819 146 TYR A O 1
ATOM 1187 N N . LYS A 1 148 ? -9.52704 -22.98668 -15.76548 1.000 33.77288 147 LYS A N 1
ATOM 1188 C CA . LYS A 1 148 ? -9.87281 -24.04400 -16.71081 1.000 38.77518 147 LYS A CA 1
ATOM 1189 C C . LYS A 1 148 ? -9.12276 -23.92072 -18.03112 1.000 36.35267 147 LYS A C 1
ATOM 1190 O O . LYS A 1 148 ? -8.80362 -24.94098 -18.65296 1.000 38.42923 147 LYS A O 1
ATOM 1196 N N . ASP A 1 149 ? -8.83476 -22.69551 -18.47373 1.000 34.09263 148 ASP A N 1
ATOM 1197 C CA . ASP A 1 149 ? -8.29193 -22.48244 -19.81181 1.000 29.50866 148 ASP A CA 1
ATOM 1198 C C . ASP A 1 149 ? -6.85094 -22.95589 -19.96970 1.000 31.40792 148 ASP A C 1
ATOM 1199 O O . ASP A 1 149 ? -6.37301 -23.03642 -21.10660 1.000 28.36010 148 ASP A O 1
ATOM 1204 N N . LEU A 1 150 ? -6.15355 -23.26923 -18.87781 1.000 30.67924 149 LEU A N 1
ATOM 1205 C CA . LEU A 1 150 ? -4.76979 -23.73420 -18.94675 1.000 31.29708 149 LEU A CA 1
ATOM 1206 C C . LEU A 1 150 ? -4.54186 -24.74739 -17.83644 1.000 37.61171 149 LEU A C 1
ATOM 1207 O O . LEU A 1 150 ? -4.69189 -24.41738 -16.65573 1.000 32.08559 149 LEU A O 1
ATOM 1212 N N . ALA A 1 151 ? -4.16563 -25.96724 -18.21239 1.000 34.81038 150 ALA A N 1
ATOM 1213 C CA . ALA A 1 151 ? -4.02743 -27.04197 -17.24694 1.000 40.21767 150 ALA A CA 1
ATOM 1214 C C . ALA A 1 151 ? -2.73602 -26.88710 -16.44191 1.000 36.75037 150 ALA A C 1
ATOM 1215 O O . ALA A 1 151 ? -1.79590 -26.21605 -16.87772 1.000 41.55773 150 ALA A O 1
ATOM 1217 N N . PRO A 1 152 ? -2.67378 -27.49139 -15.25148 1.000 39.57822 151 PRO A N 1
ATOM 1218 C CA . PRO A 1 152 ? -1.42618 -27.46449 -14.47607 1.000 43.44152 151 PRO A CA 1
ATOM 1219 C C . PRO A 1 152 ? -0.26806 -28.06068 -15.26177 1.000 43.16470 151 PRO A C 1
ATOM 1220 O O . PRO A 1 152 ? -0.43379 -29.00905 -16.03222 1.000 47.48216 151 PRO A O 1
ATOM 1224 N N . TYR A 1 153 ? 0.91730 -27.48697 -15.06000 1.000 43.39421 152 TYR A N 1
ATOM 1225 C CA . TYR A 1 153 ? 2.12218 -27.92785 -15.74492 1.000 45.87540 152 TYR A CA 1
ATOM 1226 C C . TYR A 1 153 ? 3.25280 -28.10828 -14.74259 1.000 45.80821 152 TYR A C 1
ATOM 1227 O O . TYR A 1 153 ? 3.19990 -27.61203 -13.61406 1.000 50.07864 152 TYR A O 1
ATOM 1236 N N . ARG A 1 154 ? 4.28665 -28.82510 -15.17643 1.000 64.87034 153 ARG A N 1
ATOM 1237 C CA . ARG A 1 154 ? 5.44010 -29.10795 -14.33483 1.000 58.23003 153 ARG A CA 1
ATOM 1238 C C . ARG A 1 154 ? 6.47453 -27.99783 -14.46029 1.000 62.88674 153 ARG A C 1
ATOM 1239 O O . ARG A 1 154 ? 6.65815 -27.41860 -15.53477 1.000 56.50362 153 ARG A O 1
ATOM 1247 N N . VAL A 1 155 ? 7.14758 -27.70449 -13.34873 1.000 64.55530 154 VAL A N 1
ATOM 1248 C CA . VAL A 1 155 ? 8.15390 -26.65478 -13.29117 1.000 64.72075 154 VAL A CA 1
ATOM 1249 C C . VAL A 1 155 ? 9.50619 -27.28276 -12.97839 1.000 77.85390 154 VAL A C 1
ATOM 1250 O O . VAL A 1 155 ? 9.60007 -28.40508 -12.47384 1.000 73.37352 154 VAL A O 1
ATOM 1254 N N . ASN A 1 156 ? 10.56672 -26.53694 -13.29003 1.000 85.90702 155 ASN A N 1
ATOM 1255 C CA . ASN A 1 156 ? 11.92402 -27.02238 -13.06906 1.000 92.79181 155 ASN A CA 1
ATOM 1256 C C . ASN A 1 156 ? 12.43681 -26.70741 -11.66811 1.000 94.43351 155 ASN A C 1
ATOM 1257 O O . ASN A 1 156 ? 13.11297 -27.54266 -11.05812 1.000 98.62544 155 ASN A O 1
ATOM 1262 N N . GLN A 1 157 ? 12.13507 -25.52233 -11.14215 1.000 92.59410 156 GLN A N 1
ATOM 1263 C CA . GLN A 1 157 ? 12.46437 -25.20568 -9.75519 1.000 93.73283 156 GLN A CA 1
ATOM 1264 C C . GLN A 1 157 ? 11.55666 -26.01176 -8.83324 1.000 83.59711 156 GLN A C 1
ATOM 1265 O O . GLN A 1 157 ? 10.36033 -25.72643 -8.72349 1.000 82.92032 156 GLN A O 1
ATOM 1271 N N . ILE A 1 158 ? 12.13150 -27.00724 -8.15336 1.000 81.77531 157 ILE A N 1
ATOM 1272 C CA . ILE A 1 158 ? 11.36788 -27.99568 -7.40225 1.000 72.15514 157 ILE A CA 1
ATOM 1273 C C . ILE A 1 158 ? 10.53592 -27.37999 -6.27896 1.000 71.52595 157 ILE A C 1
ATOM 1274 O O . ILE A 1 158 ? 9.70717 -28.07485 -5.68241 1.000 77.04632 157 ILE A O 1
ATOM 1279 N N . ALA A 1 159 ? 10.73236 -26.08856 -5.98317 1.000 70.54831 158 ALA A N 1
ATOM 1280 C CA . ALA A 1 159 ? 9.93796 -25.29895 -5.04327 1.000 59.62578 158 ALA A CA 1
ATOM 1281 C C . ALA A 1 159 ? 10.10463 -25.77781 -3.60452 1.000 55.06013 158 ALA A C 1
ATOM 1282 O O . ALA A 1 159 ? 9.84896 -26.94954 -3.29851 1.000 48.66819 158 ALA A O 1
ATOM 1284 N N . PRO A 1 160 ? 10.50000 -24.89829 -2.69004 1.000 59.26574 159 PRO A N 1
ATOM 1285 C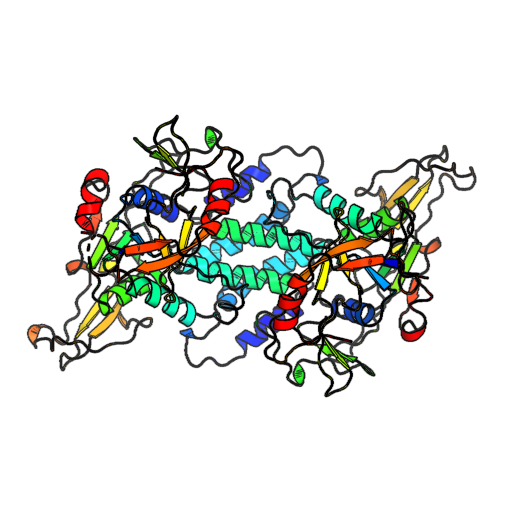 CA . PRO A 1 160 ? 10.72023 -25.31306 -1.30297 1.000 48.80265 159 PRO A CA 1
ATOM 1286 C C . PRO A 1 160 ? 9.40445 -25.45638 -0.54741 1.000 53.40458 159 PRO A C 1
ATOM 1287 O O . PRO A 1 160 ? 8.34142 -25.02176 -0.99379 1.000 54.96047 159 PRO A O 1
ATOM 1291 N N . GLU A 1 161 ? 9.50219 -26.08314 0.62857 1.000 46.89925 160 GLU A N 1
ATOM 1292 C CA . GLU A 1 161 ? 8.31130 -26.34737 1.42934 1.000 55.94763 160 GLU A CA 1
ATOM 1293 C C . GLU A 1 161 ? 7.62729 -25.06270 1.88194 1.000 60.36118 160 GLU A C 1
ATOM 1294 O O . GLU A 1 161 ? 6.40977 -25.05461 2.09914 1.000 59.43978 160 GLU A O 1
ATOM 1300 N N . SER A 1 162 ? 8.38114 -23.96836 2.02290 1.000 46.95491 161 SER A N 1
ATOM 1301 C CA . SER A 1 162 ? 7.78558 -22.71551 2.47521 1.000 44.70485 161 SER A CA 1
ATOM 1302 C C . SER A 1 162 ? 6.78827 -22.14935 1.47287 1.000 49.91240 161 SER A C 1
ATOM 1303 O O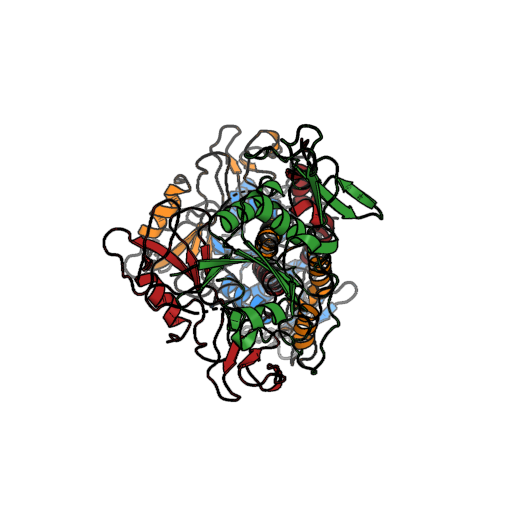 . SER A 1 162 ? 5.99704 -21.27287 1.83660 1.000 47.12120 161 SER A O 1
ATOM 1306 N N . LEU A 1 163 ? 6.81623 -22.61671 0.22208 1.000 56.58278 162 LEU A N 1
ATOM 1307 C CA . LEU A 1 163 ? 5.91519 -22.13029 -0.81424 1.000 48.56827 162 LEU A CA 1
ATOM 1308 C C . LEU A 1 163 ? 4.87867 -23.15409 -1.25205 1.000 57.81786 162 LEU A C 1
ATOM 1309 O O . LEU A 1 163 ? 3.94240 -22.78857 -1.97078 1.000 55.48266 162 LEU A O 1
ATOM 1314 N N . ARG A 1 164 ? 5.01334 -24.41397 -0.84744 1.000 52.33319 163 ARG A N 1
ATOM 1315 C CA . ARG A 1 164 ? 4.07594 -25.44299 -1.27552 1.000 55.59108 163 ARG A CA 1
ATOM 1316 C C . ARG A 1 164 ? 2.75143 -25.31648 -0.53550 1.000 59.22650 163 ARG A C 1
ATOM 1317 O O . ARG A 1 164 ? 2.71687 -25.11768 0.68242 1.000 53.48301 163 ARG A O 1
ATOM 1325 N N . GLY A 1 165 ? 1.65682 -25.43810 -1.28467 1.000 49.75711 164 GLY A N 1
ATOM 1326 C CA . GLY A 1 165 ? 0.33639 -25.34577 -0.69851 1.000 51.84513 164 GLY A CA 1
ATOM 1327 C C . GLY A 1 165 ? -0.08338 -23.95331 -0.29502 1.000 55.62157 164 GLY A C 1
ATOM 1328 O O . GLY A 1 165 ? -1.03393 -23.80286 0.47606 1.000 69.98883 164 GLY A O 1
ATOM 1329 N N . LYS A 1 166 ? 0.59682 -22.92543 -0.79197 1.000 46.80157 165 LYS A N 1
ATOM 1330 C CA . LYS A 1 166 ? 0.28639 -21.54235 -0.46117 1.000 53.40699 165 LYS A CA 1
ATOM 1331 C C . LYS A 1 166 ? -0.15474 -20.81589 -1.72224 1.000 50.07507 165 LYS A C 1
ATOM 1332 O O . LYS A 1 166 ? 0.54069 -20.85688 -2.74273 1.000 48.27434 165 LYS A O 1
ATOM 1338 N N . PHE A 1 167 ? -1.30320 -20.15089 -1.65013 1.000 47.68639 166 PHE A N 1
ATOM 1339 C CA . PHE A 1 167 ? -1.81794 -19.42190 -2.79836 1.000 45.83034 166 PHE A CA 1
ATOM 1340 C C . PHE A 1 167 ? -1.16397 -18.04875 -2.89304 1.000 47.99244 166 PHE A C 1
ATOM 1341 O O . PHE A 1 167 ? -0.97711 -17.36161 -1.88475 1.000 56.21639 166 PHE A O 1
ATOM 1349 N N . TYR A 1 168 ? -0.81236 -17.65543 -4.11653 1.000 42.68989 167 TYR A N 1
ATOM 1350 C CA . TYR A 1 168 ? -0.20900 -16.35827 -4.39346 1.000 42.00251 167 TYR A CA 1
ATOM 1351 C C . TYR A 1 168 ? -0.87156 -15.74507 -5.61519 1.000 44.95679 167 TYR A C 1
ATOM 1352 O O . TYR A 1 168 ? -0.99093 -16.40293 -6.65341 1.000 39.38305 167 TYR A O 1
ATOM 1361 N N . SER A 1 169 ? -1.29242 -14.49008 -5.49481 1.000 39.24812 168 SER A N 1
ATOM 1362 C CA . SER A 1 169 ? -1.79729 -13.76772 -6.64996 1.000 41.96627 168 SER A CA 1
ATOM 1363 C C . SER A 1 169 ? -0.63671 -13.16820 -7.44395 1.000 37.64909 168 SER A C 1
ATOM 1364 O O . SER A 1 169 ? 0.46691 -12.97271 -6.92802 1.000 50.08282 168 SER A O 1
ATOM 1367 N N . LEU A 1 170 ? -0.89750 -12.87903 -8.72146 1.000 43.81309 169 LEU A N 1
ATOM 1368 C CA . LEU A 1 170 ? 0.14406 -12.34423 -9.59306 1.000 43.14120 169 LEU A CA 1
ATOM 1369 C C . LEU A 1 170 ? 0.49651 -10.89478 -9.28605 1.000 41.54049 169 LEU A C 1
ATOM 1370 O O . LEU A 1 170 ? 1.47154 -10.38468 -9.84727 1.000 41.27511 169 LEU A O 1
ATOM 1375 N N . SER A 1 171 ? -0.26230 -10.22502 -8.41548 1.000 49.93055 170 SER A N 1
ATOM 1376 C CA . SER A 1 171 ? -0.09757 -8.78518 -8.23882 1.000 52.00370 170 SER A CA 1
ATOM 1377 C C . SER A 1 171 ? 1.27693 -8.41924 -7.69004 1.000 50.12120 170 SER A C 1
ATOM 1378 O O . SER A 1 171 ? 1.76636 -7.31302 -7.94129 1.000 44.58104 170 SER A O 1
ATOM 1381 N N . SER A 1 172 ? 1.91617 -9.31994 -6.94773 1.000 51.45153 171 SER A N 1
ATOM 1382 C CA . SER A 1 172 ? 3.25351 -9.04663 -6.44032 1.000 60.79574 171 SER A CA 1
ATOM 1383 C C . SER A 1 172 ? 4.35039 -9.40732 -7.43142 1.000 54.40721 171 SER A C 1
ATOM 1384 O O . SER A 1 172 ? 5.48377 -8.93729 -7.27862 1.000 58.29828 171 SER A O 1
ATOM 1387 N N . VAL A 1 173 ? 4.03529 -10.21151 -8.44633 1.000 39.32331 172 VAL A N 1
ATOM 1388 C CA . VAL A 1 173 ? 5.05432 -10.72083 -9.35794 1.000 38.37726 172 VAL A CA 1
ATOM 1389 C C . VAL A 1 173 ? 5.39392 -9.70085 -10.44050 1.000 42.83717 172 VAL A C 1
ATOM 1390 O O . VAL A 1 173 ? 6.56568 -9.53148 -10.79814 1.000 29.81923 172 VAL A O 1
ATOM 1394 N N . TYR A 1 174 ? 4.38939 -9.00755 -10.97776 1.000 38.21525 173 TYR A N 1
ATOM 1395 C CA . TYR A 1 174 ? 4.53889 -8.22469 -12.19835 1.000 28.19937 173 TYR A CA 1
ATOM 1396 C C . TYR A 1 174 ? 4.23295 -6.75182 -11.95639 1.000 33.25458 173 TYR A C 1
ATOM 1397 O O . TYR A 1 174 ? 3.27541 -6.40958 -11.25602 1.000 36.95984 173 TYR A O 1
ATOM 1406 N N . ARG A 1 175 ? 5.05430 -5.88518 -12.54704 1.000 29.68607 174 ARG A N 1
ATOM 1407 C CA . ARG A 1 175 ? 4.93629 -4.44809 -12.34251 1.000 28.12289 174 ARG A CA 1
ATOM 1408 C C . ARG A 1 175 ? 3.81299 -3.86614 -13.18650 1.000 27.25103 174 ARG A C 1
ATOM 1409 O O . ARG A 1 175 ? 3.61236 -4.26376 -14.33620 1.000 25.80463 174 ARG A O 1
ATOM 1417 N N . VAL A 1 176 ? 3.09825 -2.90028 -12.61530 1.000 28.11232 175 VAL A N 1
ATOM 1418 C CA . VAL A 1 176 ? 2.02135 -2.19621 -13.30269 1.000 22.33171 175 VAL A CA 1
ATOM 1419 C C . VAL A 1 176 ? 2.39159 -0.72040 -13.38111 1.000 27.98290 175 VAL A C 1
ATOM 1420 O O . VAL A 1 176 ? 2.72783 -0.10396 -12.36300 1.000 26.80671 175 VAL A O 1
ATOM 1424 N N . TYR A 1 177 ? 2.34440 -0.16326 -14.58836 1.000 22.91870 176 TYR A N 1
ATOM 1425 C CA . TYR A 1 177 ? 2.66648 1.23266 -14.83555 1.000 24.58922 176 TYR A CA 1
ATOM 1426 C C . TYR A 1 177 ? 1.40129 2.01911 -15.13539 1.000 27.15778 176 TYR A C 1
ATOM 1427 O O . TYR A 1 177 ? 0.38192 1.46658 -15.55665 1.000 26.79824 176 TYR A O 1
ATOM 1436 N N . ASP A 1 178 ? 1.48466 3.32476 -14.90646 1.000 28.09922 177 ASP A N 1
ATOM 1437 C CA . ASP A 1 178 ? 0.47348 4.27525 -15.34895 1.000 24.20366 177 ASP A CA 1
ATOM 1438 C C . ASP A 1 178 ? 1.10392 5.17541 -16.40237 1.000 24.30879 177 ASP A C 1
ATOM 1439 O O . ASP A 1 178 ? 2.11471 5.83235 -16.13021 1.000 26.73991 177 ASP A O 1
ATOM 1444 N N . TRP A 1 179 ? 0.51664 5.19985 -17.60390 1.000 25.50020 178 TRP A N 1
ATOM 1445 C CA . TRP A 1 179 ? 1.12210 5.96221 -18.69291 1.000 24.76790 178 TRP A CA 1
ATOM 1446 C C . TRP A 1 179 ? 1.37686 7.41438 -18.29544 1.000 27.53451 178 TRP A C 1
ATOM 1447 O O . TRP A 1 179 ? 2.41262 7.98866 -18.64597 1.000 28.84973 178 TRP A O 1
ATOM 1458 N N . VAL A 1 180 ? 0.44888 8.02174 -17.55824 1.000 25.55733 179 VAL A N 1
ATOM 1459 C CA . VAL A 1 180 ? 0.58765 9.42959 -17.19759 1.000 28.33498 179 VAL A CA 1
ATOM 1460 C C . VAL A 1 180 ? 1.54452 9.59233 -16.02266 1.000 26.09873 179 VAL A C 1
ATOM 1461 O O . VAL A 1 180 ? 2.54058 10.32137 -16.10417 1.000 28.39398 179 VAL A O 1
ATOM 1465 N N . ALA A 1 181 ? 1.25540 8.90868 -14.91292 1.000 27.74119 180 ALA A N 1
ATOM 1466 C CA . ALA A 1 181 ? 2.01241 9.13369 -13.68382 1.000 28.38484 180 ALA A CA 1
ATOM 1467 C C . ALA A 1 181 ? 3.46292 8.68842 -13.82455 1.000 30.90136 180 ALA A C 1
ATOM 1468 O O . ALA A 1 181 ? 4.36710 9.32714 -13.27449 1.000 33.60548 180 ALA A O 1
ATOM 1470 N N . ASP A 1 182 ? 3.70909 7.60185 -14.55247 1.000 25.34213 181 ASP A N 1
ATOM 1471 C CA . ASP A 1 182 ? 5.05598 7.07012 -14.71581 1.000 25.69838 181 ASP A CA 1
ATOM 1472 C C . ASP A 1 182 ? 5.72696 7.53721 -16.00219 1.000 23.82177 181 ASP A C 1
ATOM 1473 O O . ASP A 1 182 ? 6.80525 7.03414 -16.34228 1.000 26.67271 181 ASP A O 1
ATOM 1478 N N . ASP A 1 183 ? 5.10527 8.47193 -16.72756 1.000 30.65242 182 ASP A N 1
ATOM 1479 C CA . ASP A 1 183 ? 5.71316 9.14608 -17.87651 1.000 30.55535 182 ASP A CA 1
ATOM 1480 C C . ASP A 1 183 ? 6.04015 8.15675 -18.99805 1.000 35.36452 182 ASP A C 1
ATOM 1481 O O . ASP A 1 183 ? 7.19023 8.01040 -19.42320 1.000 29.53136 182 ASP A O 1
ATOM 1486 N N . GLY A 1 184 ? 4.98897 7.48277 -19.48245 1.000 27.81166 183 GLY A N 1
ATOM 1487 C CA . GLY A 1 184 ? 5.16442 6.52263 -20.55906 1.000 28.84290 183 GLY A CA 1
ATOM 1488 C C . GLY A 1 184 ? 5.72543 7.14546 -21.81932 1.000 28.21574 183 GLY A C 1
ATOM 1489 O O . GLY A 1 184 ? 6.44764 6.48864 -22.57483 1.000 27.19731 183 GLY A O 1
ATOM 1490 N N . TYR A 1 185 ? 5.42561 8.42369 -22.05000 1.000 32.27563 184 TYR A N 1
ATOM 1491 C CA . TYR A 1 185 ? 5.89626 9.08371 -23.25930 1.000 38.83352 184 TYR A CA 1
ATOM 1492 C C . TYR A 1 185 ? 7.41468 9.05522 -23.34288 1.000 40.94922 184 TYR A C 1
ATOM 1493 O O . TYR A 1 185 ? 7.97412 8.92871 -24.43783 1.000 37.10925 184 TYR A O 1
ATOM 1502 N N . ASN A 1 186 ? 8.09723 9.11618 -22.19550 1.000 34.57624 185 ASN A N 1
ATOM 1503 C CA . ASN A 1 186 ? 9.54983 9.07702 -22.16649 1.000 38.42491 185 ASN A CA 1
ATOM 1504 C C . ASN A 1 186 ? 10.12387 7.74380 -21.71785 1.000 36.20412 185 ASN A C 1
ATOM 1505 O O . ASN A 1 186 ? 11.29903 7.48012 -21.98898 1.000 38.95796 185 ASN A O 1
ATOM 1510 N N . LYS A 1 187 ? 9.33939 6.89960 -21.04397 1.000 33.82707 186 LYS A N 1
ATOM 1511 C CA . LYS A 1 187 ? 9.89233 5.72890 -20.38002 1.000 31.81408 186 LYS A CA 1
ATOM 1512 C C . LYS A 1 187 ? 9.32979 4.39677 -20.85542 1.000 30.25481 186 LYS A C 1
ATOM 1513 O O . LYS A 1 187 ? 9.77423 3.35722 -20.35486 1.000 33.54060 186 LYS A O 1
ATOM 1519 N N . PHE A 1 188 ? 8.38804 4.38548 -21.80741 1.000 30.19826 187 PHE A N 1
ATOM 1520 C CA . PHE A 1 188 ? 7.77322 3.12402 -22.22281 1.000 28.01956 187 PHE A CA 1
ATOM 1521 C C . PHE A 1 188 ? 8.82104 2.12924 -22.71294 1.000 33.61527 187 PHE A C 1
ATOM 1522 O O . PHE A 1 188 ? 8.82616 0.96280 -22.30199 1.000 29.21034 187 PHE A O 1
ATOM 1530 N N . SER A 1 189 ? 9.72479 2.57393 -23.59111 1.000 35.80138 188 SER A N 1
ATOM 1531 C CA . SER A 1 189 ? 10.73459 1.66318 -24.12393 1.000 28.35845 188 SER A CA 1
ATOM 1532 C C . SER A 1 189 ? 11.59262 1.06706 -23.01697 1.000 39.25885 188 SER A C 1
ATOM 1533 O O . SER A 1 189 ? 11.98714 -0.10130 -23.10005 1.000 42.19023 188 SER A O 1
ATOM 1536 N N . SER A 1 190 ? 11.87248 1.84416 -21.96761 1.000 30.58846 189 SER A N 1
ATOM 1537 C CA . SER A 1 190 ? 12.66301 1.33781 -20.85122 1.000 33.87904 189 SER A CA 1
ATOM 1538 C C . SER A 1 190 ? 11.91048 0.28031 -20.04961 1.000 43.47699 189 SER A C 1
ATOM 1539 O O . SER A 1 190 ? 12.54046 -0.57277 -19.41394 1.000 40.13852 189 SER A O 1
ATOM 1542 N N . TRP A 1 191 ? 10.57397 0.31370 -20.06010 1.000 30.41589 190 TRP A N 1
ATOM 1543 C CA . TRP A 1 191 ? 9.81376 -0.68563 -19.31484 1.000 30.95464 190 TRP A CA 1
ATOM 1544 C C . TRP A 1 191 ? 9.82074 -2.03942 -20.00930 1.000 37.00970 190 TRP A C 1
ATOM 1545 O O . TRP A 1 191 ? 9.73721 -3.07679 -19.33945 1.000 38.25616 190 TRP A O 1
ATOM 1556 N N . VAL A 1 192 ? 9.89588 -2.05331 -21.33979 1.000 32.46740 191 VAL A N 1
ATOM 1557 C CA . VAL A 1 192 ? 9.96318 -3.32021 -22.05952 1.000 44.11570 191 VAL A CA 1
ATOM 1558 C C . VAL A 1 192 ? 11.37576 -3.89046 -22.00515 1.000 50.50974 191 VAL A C 1
ATOM 1559 O O . VAL A 1 192 ? 11.58470 -5.03249 -21.57974 1.000 48.21042 191 VAL A O 1
ATOM 1563 N N . ASN A 1 193 ? 12.36544 -3.10338 -22.41882 1.000 47.55308 192 ASN A N 1
ATOM 1564 C CA . ASN A 1 193 ? 13.75195 -3.55626 -22.40964 1.000 54.44979 192 ASN A CA 1
ATOM 1565 C C . ASN A 1 193 ? 14.35590 -3.44072 -21.01436 1.000 58.74059 192 ASN A C 1
ATOM 1566 O O . ASN A 1 193 ? 13.65242 -3.18061 -20.03809 1.000 59.16855 192 ASN A O 1
ATOM 1572 N N . ASN B 2 2 ? -40.21024 -17.38167 -44.49665 1.000 60.63591 2 ASN B N 1
ATOM 1573 C CA . ASN B 2 2 ? -38.81213 -17.29510 -44.09423 1.000 65.95093 2 ASN B CA 1
ATOM 1574 C C . ASN B 2 2 ? -37.93918 -18.29540 -44.84579 1.000 58.07503 2 ASN B C 1
ATOM 1575 O O . ASN B 2 2 ? -38.42954 -19.26949 -45.41969 1.000 52.44099 2 ASN B O 1
ATOM 1580 N N . SER B 2 3 ? -36.63429 -18.04088 -44.82386 1.000 46.54628 3 SER B N 1
ATOM 1581 C CA . SER B 2 3 ? -35.64403 -18.78768 -45.59001 1.000 35.38671 3 SER B CA 1
ATOM 1582 C C . SER B 2 3 ? -34.47293 -19.16454 -44.69531 1.000 44.81533 3 SER B C 1
ATOM 1583 O O . SER B 2 3 ? -33.30845 -18.89213 -44.99501 1.000 38.39476 3 SER B O 1
ATOM 1586 N N . ILE B 2 4 ? -34.77253 -19.79346 -43.55959 1.000 36.06705 4 ILE B N 1
ATOM 1587 C CA . ILE B 2 4 ? -33.73593 -20.15638 -42.60769 1.000 36.70034 4 ILE B CA 1
ATOM 1588 C C . ILE B 2 4 ? -33.65395 -21.65920 -42.39121 1.000 26.63480 4 ILE B C 1
ATOM 1589 O O . ILE B 2 4 ? -32.93252 -22.10847 -41.50154 1.000 29.95824 4 ILE B O 1
ATOM 1594 N N . THR B 2 5 ? -34.38348 -22.45547 -43.18183 1.000 28.30349 5 THR B N 1
ATOM 1595 C CA . THR B 2 5 ? -34.28156 -23.90376 -43.02470 1.000 24.21563 5 THR B CA 1
ATOM 1596 C C . THR B 2 5 ? -32.85410 -24.37615 -43.27614 1.000 22.77592 5 THR B C 1
ATOM 1597 O O . THR B 2 5 ? -32.31985 -25.19750 -42.51904 1.000 23.74415 5 THR B O 1
ATOM 1601 N N . HIS B 2 6 ? -32.21344 -23.85480 -44.32599 1.000 21.43783 6 HIS B N 1
ATOM 1602 C CA . HIS B 2 6 ? -30.84179 -24.25615 -44.61637 1.000 20.30608 6 HIS B CA 1
ATOM 1603 C C . HIS B 2 6 ? -29.89782 -23.81794 -43.50066 1.000 19.87092 6 HIS B C 1
ATOM 1604 O O . HIS B 2 6 ? -29.02458 -24.58399 -43.07678 1.000 20.25337 6 HIS B O 1
ATOM 1611 N N . ALA B 2 7 ? -30.07416 -22.59443 -42.99440 1.000 20.40798 7 ALA B N 1
ATOM 1612 C CA . ALA B 2 7 ? -29.19527 -22.11163 -41.93201 1.000 20.91135 7 ALA B CA 1
ATOM 1613 C C . ALA B 2 7 ? -29.44658 -22.85156 -40.62454 1.000 21.59991 7 ALA B C 1
ATOM 1614 O O . ALA B 2 7 ? -28.50107 -23.17423 -39.89600 1.000 18.86619 7 ALA B O 1
ATOM 1616 N N . GLU B 2 8 ? -30.71180 -23.12656 -40.30212 1.000 20.49448 8 GLU B N 1
ATOM 1617 C CA . GLU B 2 8 ? -30.98892 -23.86070 -39.07274 1.000 26.89181 8 GLU B CA 1
ATOM 1618 C C . GLU B 2 8 ? -30.46306 -25.28685 -39.15396 1.000 23.35665 8 GLU B C 1
ATOM 1619 O O . GLU B 2 8 ? -29.99888 -25.83412 -38.14847 1.000 21.06005 8 GLU B O 1
ATOM 1625 N N . PHE B 2 9 ? -30.52102 -25.90345 -40.34088 1.000 24.20167 9 PHE B N 1
ATOM 1626 C CA . PHE B 2 9 ? -29.95171 -27.23940 -40.49892 1.000 23.61311 9 PHE B CA 1
ATOM 1627 C C . PHE B 2 9 ? -28.44745 -27.22313 -40.26968 1.000 23.48520 9 PHE B C 1
ATOM 1628 O O . PHE B 2 9 ? -27.90335 -28.11572 -39.60739 1.000 21.12186 9 PHE B O 1
ATOM 1636 N N . GLU B 2 10 ? -27.75527 -26.22852 -40.83723 1.000 19.71022 10 GLU B N 1
ATOM 1637 C CA . GLU B 2 10 ? -26.30713 -26.13112 -40.66192 1.000 19.49359 10 GLU B CA 1
ATOM 1638 C C . GLU B 2 10 ? -25.93805 -25.98858 -39.19038 1.000 21.26598 10 GLU B C 1
ATOM 1639 O O . GLU B 2 10 ? -24.99578 -26.63229 -38.70880 1.000 23.38458 10 GLU B O 1
ATOM 1645 N N . PHE B 2 11 ? -26.67257 -25.15019 -38.45764 1.000 21.25247 11 PHE B N 1
ATOM 1646 C CA . PHE B 2 11 ? -26.40853 -24.99650 -37.03262 1.000 21.41564 11 PHE B CA 1
ATOM 1647 C C . PHE B 2 11 ? -26.70779 -26.28191 -36.27566 1.000 20.98442 11 PHE B C 1
ATOM 1648 O O . PHE B 2 11 ? -25.94643 -26.67110 -35.38145 1.000 22.27457 11 PHE B O 1
ATOM 1656 N N . SER B 2 12 ? -27.79291 -26.97115 -36.64510 1.000 23.88277 12 SER B N 1
ATOM 1657 C CA . SER B 2 12 ? -28.14688 -28.22271 -35.98221 1.000 20.18913 12 SER B CA 1
ATOM 1658 C C . SER B 2 12 ? -27.04325 -29.26185 -36.13317 1.000 22.65813 12 SER B C 1
ATOM 1659 O O . SER B 2 12 ? -26.76270 -30.02251 -35.19842 1.000 25.23803 12 SER B O 1
ATOM 1662 N N . LEU B 2 13 ? -26.41060 -29.31232 -37.30753 1.000 22.90776 13 LEU B N 1
ATOM 1663 C CA . LEU B 2 13 ? -25.31494 -30.25232 -37.52561 1.000 25.58734 13 LEU B CA 1
ATOM 1664 C C . LEU B 2 13 ? -24.18814 -30.02043 -36.52926 1.000 30.97655 13 LEU B C 1
ATOM 1665 O O . LEU B 2 13 ? -23.57255 -30.97514 -36.03829 1.000 28.92104 13 LEU B O 1
ATOM 1670 N N . LEU B 2 14 ? -23.90032 -28.75100 -36.22607 1.000 24.41132 14 LEU B N 1
ATOM 1671 C CA . LEU B 2 14 ? -22.84853 -28.42285 -35.26955 1.000 23.97721 14 LEU B CA 1
ATOM 1672 C C . LEU B 2 14 ? -23.28732 -28.71218 -33.83848 1.000 22.49691 14 LEU B C 1
ATOM 1673 O O . LEU B 2 14 ? -22.49024 -29.19853 -33.02868 1.000 25.22161 14 LEU B O 1
ATOM 1678 N N . GLU B 2 15 ? -24.54965 -28.41105 -33.50604 1.000 23.29377 15 GLU B N 1
ATOM 1679 C CA . GLU B 2 15 ? -25.01709 -28.55694 -32.12865 1.000 21.62330 15 GLU B CA 1
ATOM 1680 C C . GLU B 2 15 ? -25.16916 -30.01623 -31.72581 1.000 29.52154 15 GLU B C 1
ATOM 1681 O O . GLU B 2 15 ? -24.99760 -30.35025 -30.54794 1.000 28.21561 15 GLU B O 1
ATOM 1687 N N . ASN B 2 16 ? -25.50471 -30.89462 -32.67219 1.000 25.68450 16 ASN B N 1
ATOM 1688 C CA . ASN B 2 16 ? -25.81588 -32.27607 -32.32418 1.000 24.02101 16 ASN B CA 1
ATOM 1689 C C . ASN B 2 16 ? -24.57795 -33.15114 -32.15802 1.000 28.86246 16 ASN B C 1
ATOM 1690 O O . ASN B 2 16 ? -24.70802 -34.29664 -31.71679 1.000 32.22922 16 ASN B O 1
ATOM 1695 N N . VAL B 2 17 ? -23.38952 -32.64873 -32.49447 1.000 31.35121 17 VAL B N 1
ATOM 1696 C CA . VAL B 2 17 ? -22.16171 -33.39228 -32.24009 1.000 29.87581 17 VAL B CA 1
ATOM 1697 C C . VAL B 2 17 ? -21.85868 -33.37853 -30.74755 1.000 35.66971 17 VAL B C 1
ATOM 1698 O O . VAL B 2 17 ? -22.05110 -32.36511 -30.06132 1.000 34.94563 17 VAL B O 1
ATOM 1702 N N . LYS B 2 18 ? -21.39900 -34.51465 -30.23114 1.000 36.49801 18 LYS B N 1
ATOM 1703 C CA . LYS B 2 18 ? -20.89457 -34.60314 -28.86596 1.000 38.69234 18 LYS B CA 1
ATOM 1704 C C . LYS B 2 18 ? -19.40948 -34.25823 -28.88199 1.000 38.94437 18 LYS B C 1
ATOM 1705 O O . LYS B 2 18 ? -18.59801 -34.99737 -29.44779 1.000 38.91158 18 LYS B O 1
ATOM 1711 N N . TYR B 2 19 ? -19.05410 -33.14088 -28.25676 1.000 39.70916 19 TYR B N 1
ATOM 1712 C CA . TYR B 2 19 ? -17.67764 -32.67135 -28.22601 1.000 32.01879 19 TYR B CA 1
ATOM 1713 C C . TYR B 2 19 ? -17.00730 -33.15824 -26.94932 1.000 39.52996 19 TYR B C 1
ATOM 1714 O O . TYR B 2 19 ? -17.56590 -33.01989 -25.85544 1.000 36.45175 19 TYR B O 1
ATOM 1723 N N . GLU B 2 20 ? -15.81433 -33.73910 -27.10076 1.000 42.26335 20 GLU B N 1
ATOM 1724 C CA . GLU B 2 20 ? -15.10441 -34.30893 -25.95937 1.000 42.34500 20 GLU B CA 1
ATOM 1725 C C . GLU B 2 20 ? -14.71523 -33.23305 -24.95405 1.000 43.53542 20 GLU B C 1
ATOM 1726 O O . GLU B 2 20 ? -14.82275 -33.44083 -23.73982 1.000 44.23626 20 GLU B O 1
ATOM 1732 N N . THR B 2 21 ? -14.26082 -32.07643 -25.43624 1.000 37.18546 21 THR B N 1
ATOM 1733 C CA . THR B 2 21 ? -13.83489 -30.98916 -24.56803 1.000 39.30613 21 THR B CA 1
ATOM 1734 C C . THR B 2 21 ? -14.50423 -29.68900 -24.99369 1.000 38.44896 21 THR B C 1
ATOM 1735 O O . THR B 2 21 ? -14.98863 -29.55079 -26.12019 1.000 33.49747 21 THR B O 1
ATOM 1739 N N . GLU B 2 22 ? -14.52256 -28.73238 -24.06159 1.000 39.00291 22 GLU B N 1
ATOM 1740 C CA . GLU B 2 22 ? -15.11848 -27.42846 -24.33378 1.000 35.02409 22 GLU B CA 1
ATOM 1741 C C . GLU B 2 22 ? -14.38765 -26.70041 -25.45232 1.000 42.15592 22 GLU B C 1
ATOM 1742 O O . GLU B 2 22 ? -15.00880 -25.95642 -26.22266 1.000 36.41358 22 GLU B O 1
ATOM 1748 N N . ASP B 2 23 ? -13.07464 -26.91021 -25.56270 1.000 36.16653 23 ASP B N 1
ATOM 1749 C CA . ASP B 2 23 ? -12.27408 -26.21786 -26.56308 1.000 34.52084 23 ASP B CA 1
ATOM 1750 C C . ASP B 2 23 ? -12.62754 -26.62229 -27.98670 1.000 30.48385 23 ASP B C 1
ATOM 1751 O O . ASP B 2 23 ? -12.25061 -25.91295 -28.92267 1.000 32.64398 23 ASP B O 1
ATOM 1756 N N . GLU B 2 24 ? -13.32658 -27.74183 -28.17763 1.000 26.21948 24 GLU B N 1
ATOM 1757 C CA . GLU B 2 24 ? -13.64679 -28.21323 -29.51946 1.000 27.31125 24 GLU B CA 1
ATOM 1758 C C . GLU B 2 24 ? -14.97687 -27.68887 -30.04481 1.000 26.50541 24 GLU B C 1
ATOM 1759 O O . GLU B 2 24 ? -15.27010 -27.87911 -31.23086 1.000 27.38904 24 GLU B O 1
ATOM 1765 N N . VAL B 2 25 ? -15.77797 -27.04084 -29.20918 1.000 27.46340 25 VAL B N 1
ATOM 1766 C CA . VAL B 2 25 ? -17.10386 -26.58532 -29.64723 1.000 24.64580 25 VAL B CA 1
ATOM 1767 C C . VAL B 2 25 ? -16.93838 -25.44594 -30.64894 1.000 26.91022 25 VAL B C 1
ATOM 1768 O O . VAL B 2 25 ? -16.18853 -24.49241 -30.37421 1.000 28.60572 25 VAL B O 1
ATOM 1772 N N . PRO B 2 26 ? -17.60080 -25.49335 -31.81028 1.000 26.02218 26 PRO B N 1
ATOM 1773 C CA . PRO B 2 26 ? -17.43071 -24.42160 -32.79960 1.000 20.32835 26 PRO B CA 1
ATOM 1774 C C . PRO B 2 26 ? -17.80591 -23.06552 -32.22858 1.000 24.02223 26 PRO B C 1
ATOM 1775 O O . PRO B 2 26 ? -18.79119 -22.92366 -31.50080 1.000 24.90986 26 PRO B O 1
ATOM 1779 N N . ILE B 2 27 ? -17.01243 -22.05760 -32.59188 1.000 22.76304 27 ILE B N 1
ATOM 1780 C CA . ILE B 2 27 ? -17.20063 -20.72323 -32.03696 1.000 23.41186 27 ILE B CA 1
ATOM 1781 C C . ILE B 2 27 ? -18.48658 -20.07638 -32.54356 1.000 24.83143 27 ILE B C 1
ATOM 1782 O O . ILE B 2 27 ? -19.11786 -19.30033 -31.81639 1.000 26.53585 27 ILE B O 1
ATOM 1787 N N . VAL B 2 28 ? -18.92104 -20.39981 -33.76901 1.000 28.94283 28 VAL B N 1
ATOM 1788 C CA . VAL B 2 28 ? -20.09867 -19.74843 -34.33815 1.000 27.36305 28 VAL B CA 1
ATOM 1789 C C . VAL B 2 28 ? -21.35947 -20.03269 -33.54079 1.000 24.56873 28 VAL B C 1
ATOM 1790 O O . VAL B 2 28 ? -22.31430 -19.25355 -33.61081 1.000 26.14859 28 VAL B O 1
ATOM 1794 N N . LEU B 2 29 ? -21.40319 -21.14319 -32.79638 1.000 21.23659 29 LEU B N 1
ATOM 1795 C CA . LEU B 2 29 ? -22.59938 -21.45187 -32.02086 1.000 22.36572 29 LEU B CA 1
ATOM 1796 C C . LEU B 2 29 ? -22.92698 -20.35038 -31.02078 1.000 23.97212 29 LEU B C 1
ATOM 1797 O O . LEU B 2 29 ? -24.10429 -20.12085 -30.71589 1.000 27.66219 29 LEU B O 1
ATOM 1802 N N . GLU B 2 30 ? -21.90463 -19.66228 -30.50259 1.000 26.88549 30 GLU B N 1
ATOM 1803 C CA . GLU B 2 30 ? -22.12322 -18.57244 -29.55758 1.000 24.67862 30 GLU B CA 1
ATOM 1804 C C . GLU B 2 30 ? -22.85323 -17.39474 -30.19680 1.000 24.43399 30 GLU B C 1
ATOM 1805 O O . GLU B 2 30 ? -23.47757 -16.60428 -29.48160 1.000 25.84417 30 GLU B O 1
ATOM 1811 N N . TYR B 2 31 ? -22.83142 -17.28757 -31.52608 1.000 22.98933 31 TYR B N 1
ATOM 1812 C CA . TYR B 2 31 ? -23.44328 -16.17158 -32.23925 1.000 22.46630 31 TYR B CA 1
ATOM 1813 C C . TYR B 2 31 ? -24.65660 -16.58724 -33.06235 1.000 23.21663 31 TYR B C 1
ATOM 1814 O O . TYR B 2 31 ? -25.09828 -15.82834 -33.93034 1.000 26.05524 31 TYR B O 1
ATOM 1823 N N . LYS B 2 32 ? -25.22336 -17.76097 -32.78371 1.000 24.45767 32 LYS B N 1
ATOM 1824 C CA . LYS B 2 32 ? -26.28231 -18.30002 -33.63223 1.000 22.90046 32 LYS B CA 1
ATOM 1825 C C . LYS B 2 32 ? -27.47853 -17.35537 -33.71531 1.000 27.33431 32 LYS B C 1
ATOM 1826 O O . LYS B 2 32 ? -28.02029 -17.11899 -34.80184 1.000 28.09312 32 LYS B O 1
ATOM 1832 N N . GLU B 2 33 ? -27.91500 -16.80871 -32.57713 1.000 27.34701 33 GLU B N 1
ATOM 1833 C CA . GLU B 2 33 ? -29.12793 -15.99268 -32.59255 1.000 26.63542 33 GLU B CA 1
ATOM 1834 C C . GLU B 2 33 ? -28.92157 -14.71246 -33.39785 1.000 23.88206 33 GLU B C 1
ATOM 1835 O O . GLU B 2 33 ? -29.79760 -14.31037 -34.17320 1.000 25.81632 33 GLU B O 1
ATOM 1841 N N . GLU B 2 34 ? -27.75500 -14.08105 -33.25690 1.000 24.00691 34 GLU B N 1
ATOM 1842 C CA . GLU B 2 34 ? -27.48329 -12.85235 -33.99468 1.000 24.60763 34 GLU B CA 1
ATOM 1843 C C . GLU B 2 34 ? -27.30161 -13.13089 -35.48299 1.000 27.30544 34 GLU B C 1
ATOM 1844 O O . GLU B 2 34 ? -27.74408 -12.34028 -36.32514 1.000 22.71044 34 GLU B O 1
ATOM 1850 N N . ILE B 2 35 ? -26.65907 -14.25026 -35.82631 1.000 22.21604 35 ILE B N 1
ATOM 1851 C CA . ILE B 2 35 ? -26.50956 -14.62387 -37.23047 1.000 18.84089 35 ILE B CA 1
ATOM 1852 C C . ILE B 2 35 ? -27.86662 -14.94022 -37.84725 1.000 24.20618 35 ILE B C 1
ATOM 1853 O O . ILE B 2 35 ? -28.18338 -14.48203 -38.95114 1.000 23.07708 35 ILE B O 1
ATOM 1858 N N . ILE B 2 36 ? -28.69114 -15.71920 -37.14317 1.000 23.96607 36 ILE B N 1
ATOM 1859 C CA . ILE B 2 36 ? -29.99872 -16.09106 -37.68196 1.000 18.19177 36 ILE B CA 1
ATOM 1860 C C . ILE B 2 36 ? -30.86786 -14.85295 -37.87596 1.000 27.14218 36 ILE B C 1
ATOM 1861 O O . ILE B 2 36 ? -31.54710 -14.70588 -38.90134 1.000 23.70217 36 ILE B O 1
ATOM 1866 N N . ASN B 2 37 ? -30.84920 -13.93486 -36.90429 1.000 20.38430 37 ASN B N 1
ATOM 1867 C CA . ASN B 2 37 ? -31.64032 -12.71245 -37.03084 1.000 27.21697 37 ASN B CA 1
ATOM 1868 C C . ASN B 2 37 ? -31.20774 -11.88532 -38.23522 1.000 22.17549 37 ASN B C 1
ATOM 1869 O O . ASN B 2 37 ? -32.04536 -11.24347 -38.88205 1.000 23.49816 37 ASN B O 1
ATOM 1874 N N . LEU B 2 38 ? -29.91017 -11.88734 -38.55068 1.000 21.14110 38 LEU B N 1
ATOM 1875 C CA . LEU B 2 38 ? -29.43884 -11.18446 -39.73776 1.000 24.38773 38 LEU B CA 1
ATOM 1876 C C . LEU B 2 38 ? -29.90437 -11.87898 -41.01247 1.000 24.97844 38 LEU B C 1
ATOM 1877 O O . LEU B 2 38 ? -30.36040 -11.21695 -41.95580 1.000 23.87562 38 LEU B O 1
ATOM 1882 N N . ILE B 2 39 ? -29.80730 -13.21177 -41.05703 1.000 22.23745 39 ILE B N 1
ATOM 1883 C CA . ILE B 2 39 ? -30.30377 -13.95855 -42.21293 1.000 20.12148 39 ILE B CA 1
ATOM 1884 C C . ILE B 2 39 ? -31.79664 -13.72253 -42.40309 1.000 23.90049 39 ILE B C 1
ATOM 1885 O O . ILE B 2 39 ? -32.27131 -13.55288 -43.53443 1.000 21.75534 39 ILE B O 1
ATOM 1890 N N . LYS B 2 40 ? -32.55937 -13.71921 -41.30452 1.000 21.86207 40 LYS B N 1
ATOM 1891 C CA . LYS B 2 40 ? -34.00378 -13.50412 -41.38403 1.000 26.03123 40 LYS B CA 1
ATOM 1892 C C . LYS B 2 40 ? -34.33237 -12.16506 -42.03383 1.000 26.03699 40 LYS B C 1
ATOM 1893 O O . LYS B 2 40 ? -35.21230 -12.07824 -42.89932 1.000 26.65193 40 LYS B O 1
ATOM 1899 N N . LYS B 2 41 ? -33.65152 -11.10051 -41.60554 1.000 24.64423 41 LYS B N 1
ATOM 1900 C CA . LYS B 2 41 ? -33.89574 -9.78424 -42.18811 1.000 22.60798 41 LYS B CA 1
ATOM 1901 C C . LYS B 2 41 ? -33.50790 -9.76182 -43.65951 1.000 20.21389 41 LYS B C 1
ATOM 1902 O O . LYS B 2 41 ? -34.23767 -9.21807 -44.49686 1.000 25.22238 41 LYS B O 1
ATOM 1908 N N . PHE B 2 42 ? -32.35851 -10.35511 -43.98552 1.000 20.13601 42 PHE B N 1
ATOM 1909 C CA . PHE B 2 42 ? -31.91818 -10.47473 -45.37259 1.000 19.63697 42 PHE B CA 1
ATOM 1910 C C . PHE B 2 42 ? -32.94174 -11.22751 -46.21419 1.000 24.68437 42 PHE B C 1
ATOM 1911 O O . PHE B 2 42 ? -33.23662 -10.83606 -47.35278 1.000 21.78839 42 PHE B O 1
ATOM 1919 N N . SER B 2 43 ? -33.50702 -12.30134 -45.65854 1.000 21.85942 43 SER B N 1
ATOM 1920 C CA . SER B 2 43 ? -34.45144 -13.13797 -46.38696 1.000 24.98795 43 SER B CA 1
ATOM 1921 C C . SER B 2 43 ? -35.76802 -12.42938 -46.66242 1.000 26.16727 43 SER B C 1
ATOM 1922 O O . SER B 2 43 ? -36.50861 -12.85135 -47.55992 1.000 22.19682 43 SER B O 1
ATOM 1925 N N . ASN B 2 44 ? -36.07898 -11.37182 -45.91663 1.000 23.39897 44 ASN B N 1
ATOM 1926 C CA . ASN B 2 44 ? -37.34314 -10.66312 -46.05645 1.000 26.84505 44 ASN B CA 1
ATOM 1927 C C . ASN B 2 44 ? -37.20361 -9.33781 -46.79524 1.000 25.55262 44 ASN B C 1
ATOM 1928 O O . ASN B 2 44 ? -38.14001 -8.53198 -46.77411 1.000 29.04460 44 ASN B O 1
ATOM 1933 N N . SER B 2 45 ? -36.06984 -9.09164 -47.45324 1.000 21.08829 45 SER B N 1
ATOM 1934 C CA . SER B 2 45 ? -35.81040 -7.80510 -48.08871 1.000 22.33886 45 SER B CA 1
ATOM 1935 C C . SER B 2 45 ? -36.15177 -7.78621 -49.57667 1.000 28.51053 45 SER B C 1
ATOM 1936 O O . SER B 2 45 ? -35.81954 -6.81230 -50.26004 1.000 29.03450 45 SER B O 1
ATOM 1939 N N . GLY B 2 46 ? -36.78791 -8.83661 -50.09609 1.000 23.57270 46 GLY B N 1
ATOM 1940 C CA . GLY B 2 46 ? -37.20672 -8.85549 -51.48950 1.000 21.29143 46 GLY B CA 1
ATOM 1941 C C . GLY B 2 46 ? -36.12466 -9.18080 -52.49405 1.000 24.13421 46 GLY B C 1
ATOM 1942 O O . GLY B 2 46 ? -36.26455 -8.83413 -53.67503 1.000 20.53264 46 GLY B O 1
ATOM 1943 N N . GLN B 2 47 ? -35.05770 -9.85394 -52.06705 1.000 16.52487 47 GLN B N 1
ATOM 1944 C CA . GLN B 2 47 ? -33.92375 -10.15149 -52.93500 1.000 18.53980 47 GLN B CA 1
ATOM 1945 C C . GLN B 2 47 ? -34.31867 -11.10087 -54.06327 1.000 20.76745 47 GLN B C 1
ATOM 1946 O O . GLN B 2 47 ? -35.16423 -11.98245 -53.89610 1.000 20.67540 47 GLN B O 1
ATOM 1952 N N . SER B 2 48 ? -33.65217 -10.94467 -55.20571 1.000 17.67397 48 SER B N 1
ATOM 1953 C CA . SER B 2 48 ? -33.72585 -11.90880 -56.29238 1.000 19.96135 48 SER B CA 1
ATOM 1954 C C . SER B 2 48 ? -32.43920 -12.73370 -56.33789 1.000 21.51751 48 SER B C 1
ATOM 1955 O O . SER B 2 48 ? -31.48363 -12.48639 -55.60197 1.000 22.40122 48 SER B O 1
ATOM 1958 N N . GLY B 2 49 ? -32.41173 -13.72090 -57.23580 1.000 20.70298 49 GLY B N 1
ATOM 1959 C CA . GLY B 2 49 ? -31.19265 -14.49197 -57.43370 1.000 22.17528 49 GLY B CA 1
ATOM 1960 C C . GLY B 2 49 ? -30.02583 -13.64004 -57.89878 1.000 24.60534 49 GLY B C 1
ATOM 1961 O O . GLY B 2 49 ? -28.88019 -13.87164 -57.50368 1.000 21.26037 49 GLY B O 1
ATOM 1962 N N . MET B 2 50 ? -30.30176 -12.63872 -58.74105 1.000 21.37627 50 MET B N 1
ATOM 1963 C CA . MET B 2 50 ? -29.26278 -11.70387 -59.17058 1.000 23.60927 50 MET B CA 1
ATOM 1964 C C . MET B 2 50 ? -28.89715 -10.69503 -58.08863 1.000 23.48882 50 MET B C 1
ATOM 1965 O O . MET B 2 50 ? -27.72626 -10.31630 -57.96799 1.000 26.78507 50 MET B O 1
ATOM 1970 N N . SER B 2 51 ? -29.87236 -10.22422 -57.31009 1.000 16.32233 51 SER B N 1
ATOM 1971 C CA . SER B 2 51 ? -29.56658 -9.14671 -56.37556 1.000 19.00338 51 SER B CA 1
ATOM 1972 C C . SER B 2 51 ? -28.94495 -9.65899 -55.08332 1.000 22.21993 51 SER B C 1
ATOM 1973 O O . SER B 2 51 ? -28.11766 -8.96037 -54.48337 1.000 21.00264 51 SER B O 1
ATOM 1976 N N . ALA B 2 52 ? -29.32628 -10.85718 -54.64112 1.000 20.77202 52 ALA B N 1
ATOM 1977 C CA . ALA B 2 52 ? -28.89593 -11.32795 -53.32530 1.000 21.79080 52 ALA B CA 1
ATOM 1978 C C . ALA B 2 52 ? -27.38088 -11.34489 -53.12748 1.000 21.70735 52 ALA B C 1
ATOM 1979 O O . ALA B 2 52 ? -26.93062 -10.92842 -52.04409 1.000 17.93131 52 ALA B O 1
ATOM 1981 N N . PRO B 2 53 ? -26.55094 -11.80276 -54.07778 1.000 22.53756 53 PRO B N 1
ATOM 1982 C CA . PRO B 2 53 ? -25.10368 -11.81211 -53.80911 1.000 18.23735 53 PRO B CA 1
ATOM 1983 C C . PRO B 2 53 ? -24.52285 -10.42011 -53.67378 1.000 22.00425 53 PRO B C 1
ATOM 1984 O O . PRO B 2 53 ? -23.54118 -10.23218 -52.94317 1.000 22.35027 53 PRO B O 1
ATOM 1988 N N . ILE B 2 54 ? -25.08815 -9.44025 -54.37474 1.000 20.69292 54 ILE B N 1
ATOM 1989 C CA . ILE B 2 54 ? -24.63067 -8.06423 -54.22836 1.000 23.50876 54 ILE B CA 1
ATOM 1990 C C . ILE B 2 54 ? -24.94626 -7.55430 -52.83203 1.000 20.92441 54 ILE B C 1
ATOM 1991 O O . ILE B 2 54 ? -24.06866 -7.04758 -52.12301 1.000 21.44994 54 ILE B O 1
ATOM 1996 N N . THR B 2 55 ? -26.20108 -7.70689 -52.41158 1.000 16.45065 55 THR B N 1
ATOM 1997 C CA . THR B 2 55 ? -26.60670 -7.27835 -51.07853 1.000 16.18370 55 THR B CA 1
ATOM 1998 C C . THR B 2 55 ? -25.81044 -8.01002 -50.00071 1.000 19.22774 55 THR B C 1
ATOM 1999 O O . THR B 2 55 ? -25.31855 -7.38821 -49.04978 1.000 18.74375 55 THR B O 1
ATOM 2003 N N . ALA B 2 56 ? -25.66096 -9.33117 -50.14086 1.000 18.88718 56 ALA B N 1
ATOM 2004 C CA . ALA B 2 56 ? -24.87022 -10.10554 -49.18165 1.000 19.33711 56 ALA B CA 1
ATOM 2005 C C . ALA B 2 56 ? -23.44727 -9.57329 -49.05461 1.000 22.25363 56 ALA B C 1
ATOM 2006 O O . ALA B 2 56 ? -22.91154 -9.47374 -47.94281 1.000 19.45237 56 ALA B O 1
ATOM 2008 N N . SER B 2 57 ? -22.80932 -9.25074 -50.18327 1.000 19.03461 57 SER B N 1
ATOM 2009 C CA . SER B 2 57 ? -21.43281 -8.76841 -50.14261 1.000 21.91396 57 SER B CA 1
ATOM 2010 C C . SER B 2 57 ? -21.34065 -7.42588 -49.43107 1.000 20.27033 57 SER B C 1
ATOM 2011 O O . SER B 2 57 ? -20.38919 -7.17421 -48.68049 1.000 19.50154 57 SER B O 1
ATOM 2014 N N . ILE B 2 58 ? -22.31903 -6.55017 -49.66437 1.000 19.25436 58 ILE B N 1
ATOM 2015 C CA . ILE B 2 58 ? -22.36600 -5.25842 -48.98284 1.000 20.91779 58 ILE B CA 1
ATOM 2016 C C . ILE B 2 58 ? -22.48474 -5.45240 -47.47633 1.000 21.24027 58 ILE B C 1
ATOM 2017 O O . ILE B 2 58 ? -21.76587 -4.82115 -46.68859 1.000 21.43609 58 ILE B O 1
ATOM 2022 N N . ILE B 2 59 ? -23.39281 -6.33685 -47.05529 1.000 17.29323 59 ILE B N 1
ATOM 2023 C CA . ILE B 2 59 ? -23.61933 -6.57709 -45.62920 1.000 19.43017 59 ILE B CA 1
ATOM 2024 C C . ILE B 2 59 ? -22.37586 -7.16036 -44.96718 1.000 20.38112 59 ILE B C 1
ATOM 2025 O O . ILE B 2 59 ? -21.91593 -6.66546 -43.92992 1.000 21.57485 59 ILE B O 1
ATOM 2030 N N . THR B 2 60 ? -21.83015 -8.24087 -45.53421 1.000 20.42858 60 THR B N 1
ATOM 2031 C CA . THR B 2 60 ? -20.73781 -8.93202 -44.85460 1.000 24.46305 60 THR B CA 1
ATOM 2032 C C . THR B 2 60 ? -19.45476 -8.11027 -44.87175 1.000 22.50383 60 THR B C 1
ATOM 2033 O O . THR B 2 60 ? -18.67349 -8.16488 -43.91374 1.000 20.77902 60 THR B O 1
ATOM 2037 N N . ASN B 2 61 ? -19.21248 -7.35028 -45.93992 1.000 17.37843 61 ASN B N 1
ATOM 2038 C CA . ASN B 2 61 ? -18.03929 -6.48652 -45.94323 1.000 23.40545 61 ASN B CA 1
ATOM 2039 C C . ASN B 2 61 ? -18.18377 -5.35070 -44.93838 1.000 24.73720 61 ASN B C 1
ATOM 2040 O O . ASN B 2 61 ? -17.19323 -4.95513 -44.30781 1.000 19.63030 61 ASN B O 1
ATOM 2045 N N . CYS B 2 62 ? -19.40057 -4.83110 -44.75626 1.000 18.89355 62 CYS B N 1
ATOM 2046 C CA . CYS B 2 62 ? -19.62977 -3.84475 -43.70227 1.000 24.55671 62 CYS B CA 1
ATOM 2047 C C . CYS B 2 62 ? -19.36150 -4.43971 -42.32356 1.000 23.71460 62 CYS B C 1
ATOM 2048 O O . CYS B 2 62 ? -18.71185 -3.81220 -41.47827 1.000 19.77640 62 CYS B O 1
ATOM 2051 N N . ILE B 2 63 ? -19.86630 -5.64944 -42.07340 1.000 19.24363 63 ILE B N 1
ATOM 2052 C CA . ILE B 2 63 ? -19.63236 -6.29013 -40.78061 1.000 17.39855 63 ILE B CA 1
ATOM 2053 C C . ILE B 2 63 ? -18.14472 -6.53031 -40.56899 1.000 18.78651 63 ILE B C 1
ATOM 2054 O O . ILE B 2 63 ? -17.61453 -6.27867 -39.48316 1.000 19.98186 63 ILE B O 1
ATOM 2059 N N . LYS B 2 64 ? -17.44707 -7.00956 -41.60284 1.000 17.66988 64 LYS B N 1
ATOM 2060 C CA . LYS B 2 64 ? -16.01004 -7.24914 -41.49668 1.000 20.07289 64 LYS B CA 1
ATOM 2061 C C . LYS B 2 64 ? -15.28352 -5.97191 -41.09372 1.000 24.39354 64 LYS B C 1
ATOM 2062 O O . LYS B 2 64 ? -14.41282 -5.98866 -40.21372 1.000 21.16706 64 LYS B O 1
ATOM 2068 N N . ASN B 2 65 ? -15.62320 -4.85384 -41.73867 1.000 19.17753 65 ASN B N 1
ATOM 2069 C CA . ASN B 2 65 ? -14.96355 -3.58864 -41.42488 1.000 17.23979 65 ASN B CA 1
ATOM 2070 C C . ASN B 2 65 ? -15.23494 -3.17294 -39.98572 1.000 18.34278 65 ASN B C 1
ATOM 2071 O O . ASN B 2 65 ? -14.30501 -2.85982 -39.23045 1.000 19.60732 65 ASN B O 1
ATOM 2076 N N . LEU B 2 66 ? -16.51066 -3.17799 -39.58529 1.000 18.02281 66 LEU B N 1
ATOM 2077 C CA . LEU B 2 66 ? -16.87256 -2.72476 -38.24305 1.000 18.69009 66 LEU B CA 1
ATOM 2078 C C . LEU B 2 66 ? -16.23798 -3.58935 -37.15530 1.000 21.91833 66 LEU B C 1
ATOM 2079 O O . LEU B 2 66 ? -15.83741 -3.07130 -36.10481 1.000 20.07261 66 LEU B O 1
ATOM 2084 N N . MET B 2 67 ? -16.15935 -4.91119 -37.37298 1.000 21.03052 67 MET B N 1
ATOM 2085 C CA . MET B 2 67 ? -15.50723 -5.78420 -36.39251 1.000 21.72630 67 MET B CA 1
ATOM 2086 C C . MET B 2 67 ? -14.01568 -5.49167 -36.25865 1.000 22.25706 67 MET B C 1
ATOM 2087 O O . MET B 2 67 ? -13.41901 -5.77721 -35.21134 1.000 22.62701 67 MET B O 1
ATOM 2092 N N . ALA B 2 68 ? -13.39281 -4.94354 -37.29750 1.000 19.05559 68 ALA B N 1
ATOM 2093 C CA . ALA B 2 68 ? -11.99086 -4.56899 -37.25470 1.000 22.21623 68 ALA B CA 1
ATOM 2094 C C . ALA B 2 68 ? -11.78917 -3.10972 -36.87306 1.000 23.12399 68 ALA B C 1
ATOM 2095 O O . ALA B 2 68 ? -10.65151 -2.63238 -36.89957 1.000 21.30304 68 ALA B O 1
ATOM 2097 N N . PHE B 2 69 ? -12.86672 -2.40419 -36.51374 1.000 18.65222 69 PHE B N 1
ATOM 2098 C CA . PHE B 2 69 ? -12.83827 -0.96703 -36.23009 1.000 20.43667 69 PHE B CA 1
ATOM 2099 C C . PHE B 2 69 ? -12.33579 -0.16851 -37.42947 1.000 20.79281 69 PHE B C 1
ATOM 2100 O O . PHE B 2 69 ? -11.67307 0.86253 -37.27847 1.000 18.91466 69 PHE B O 1
ATOM 2108 N N . LYS B 2 70 ? -12.65115 -0.64659 -38.63077 1.000 19.87293 70 LYS B N 1
ATOM 2109 C CA . LYS B 2 70 ? -12.38961 0.06276 -39.86751 1.000 18.55272 70 LYS B CA 1
ATOM 2110 C C . LYS B 2 70 ? -13.63485 0.81850 -40.30578 1.000 19.48459 70 LYS B C 1
ATOM 2111 O O . LYS B 2 70 ? -14.75663 0.42322 -39.96981 1.000 20.03913 70 LYS B O 1
ATOM 2117 N N . PRO B 2 71 ? -13.47669 1.91112 -41.04564 1.000 17.40140 71 PRO B N 1
ATOM 2118 C CA . PRO B 2 71 ? -14.64832 2.62773 -41.54821 1.000 19.57541 71 PRO B CA 1
ATOM 2119 C C . PRO B 2 71 ? -15.34141 1.81643 -42.63166 1.000 21.30291 71 PRO B C 1
ATOM 2120 O O . PRO B 2 71 ? -14.74755 0.94267 -43.26763 1.000 25.53092 71 PRO B O 1
ATOM 2124 N N . ILE B 2 72 ? -16.63058 2.10187 -42.82732 1.000 24.40644 72 ILE B N 1
ATOM 2125 C CA . ILE B 2 72 ? -17.37208 1.37749 -43.85921 1.000 27.78409 72 ILE B CA 1
ATOM 2126 C C . ILE B 2 72 ? -17.23612 2.02644 -45.22717 1.000 33.58113 72 ILE B C 1
ATOM 2127 O O . ILE B 2 72 ? -17.62897 1.41733 -46.23393 1.000 33.16598 72 ILE B O 1
ATOM 2132 N N . GLY B 2 73 ? -16.69373 3.23523 -45.29551 1.000 32.63204 73 GLY B N 1
ATOM 2133 C CA . GLY B 2 73 ? -16.23212 3.81427 -46.53210 1.000 30.00256 73 GLY B CA 1
ATOM 2134 C C . GLY B 2 73 ? -14.82403 4.34347 -46.35056 1.000 34.37256 73 GLY B C 1
ATOM 2135 O O . GLY B 2 73 ? -14.18952 4.12101 -45.31388 1.000 27.03937 73 GLY B O 1
ATOM 2136 N N . PRO B 2 74 ? -14.30981 5.06735 -47.34197 1.000 28.75844 74 PRO B N 1
ATOM 2137 C CA . PRO B 2 74 ? -12.95079 5.60222 -47.23013 1.000 29.93522 74 PRO B CA 1
ATOM 2138 C C . PRO B 2 74 ? -12.87675 6.75526 -46.24114 1.000 28.13533 74 PRO B C 1
ATOM 2139 O O . PRO B 2 74 ? -13.86207 7.44197 -45.95691 1.000 30.46538 74 PRO B O 1
ATOM 2143 N N . LEU B 2 75 ? -11.67619 6.95602 -45.70489 1.000 25.82795 75 LEU B N 1
ATOM 2144 C CA . LEU B 2 75 ? -11.40793 8.16862 -44.94464 1.000 24.92695 75 LEU B CA 1
ATOM 2145 C C . LEU B 2 75 ? -11.47655 9.38579 -45.85613 1.000 32.95028 75 LEU B C 1
ATOM 2146 O O . LEU B 2 75 ? -11.06724 9.33536 -47.02023 1.000 27.42058 75 LEU B O 1
ATOM 2151 N N . VAL B 2 76 ? -11.99996 10.48296 -45.31268 1.000 28.43898 76 VAL B N 1
ATOM 2152 C CA . VAL B 2 76 ? -12.12664 11.74252 -46.03539 1.000 27.58673 76 VAL B CA 1
ATOM 2153 C C . VAL B 2 76 ? -10.94310 12.63602 -45.68210 1.000 34.84508 76 VAL B C 1
ATOM 2154 O O . VAL B 2 76 ? -10.46458 13.42018 -46.51105 1.000 32.03664 76 VAL B O 1
ATOM 2158 N N . GLY B 2 77 ? -10.45744 12.51664 -44.44922 1.000 25.40157 77 GLY B N 1
ATOM 2159 C CA . GLY B 2 77 ? -9.35645 13.32965 -43.98141 1.000 28.07959 77 GLY B CA 1
ATOM 2160 C C . GLY B 2 77 ? -9.72080 14.74662 -43.59676 1.000 33.17556 77 GLY B C 1
ATOM 2161 O O . GLY B 2 77 ? -8.81723 15.53498 -43.27520 1.000 28.76454 77 GLY B O 1
ATOM 2162 N N . ASN B 2 78 ? -11.00650 15.09679 -43.60930 1.000 29.00234 78 ASN B N 1
ATOM 2163 C CA . ASN B 2 78 ? -11.42487 16.44957 -43.27551 1.000 30.36445 78 ASN B CA 1
ATOM 2164 C C . ASN B 2 78 ? -11.20542 16.72473 -41.78752 1.000 26.18959 78 ASN B C 1
ATOM 2165 O O . ASN B 2 78 ? -10.86145 15.83478 -41.00228 1.000 30.16269 78 ASN B O 1
ATOM 2170 N N . GLU B 2 79 ? -11.40608 17.99028 -41.40397 1.000 28.17951 79 GLU B N 1
ATOM 2171 C CA . GLU B 2 79 ? -11.04488 18.42815 -40.05731 1.000 29.17021 79 GLU B CA 1
ATOM 2172 C C . GLU B 2 79 ? -11.76904 17.61918 -38.98816 1.000 33.11397 79 GLU B C 1
ATOM 2173 O O . GLU B 2 79 ? -11.18562 17.28319 -37.95038 1.000 27.69425 79 GLU B O 1
ATOM 2179 N N . GLU B 2 80 ? -13.03545 17.28178 -39.23222 1.000 30.69018 80 GLU B N 1
ATOM 2180 C CA . GLU B 2 80 ? -13.83898 16.55139 -38.25965 1.000 30.49840 80 GLU B CA 1
ATOM 2181 C C . GLU B 2 80 ? -13.32703 15.13757 -38.00348 1.000 26.91748 80 GLU B C 1
ATOM 2182 O O . GLU B 2 80 ? -13.73243 14.52580 -37.00905 1.000 27.07621 80 GLU B O 1
ATOM 2188 N N . GLU B 2 81 ? -12.45219 14.60839 -38.85804 1.000 25.12115 81 GLU B N 1
ATOM 2189 C CA . GLU B 2 81 ? -12.00550 13.22433 -38.75690 1.000 26.00343 81 GLU B CA 1
ATOM 2190 C C . GLU B 2 81 ? -10.82739 13.01467 -37.81139 1.000 23.47905 81 GLU B C 1
ATOM 2191 O O . GLU B 2 81 ? -10.37364 11.87777 -37.67140 1.000 23.60089 81 GLU B O 1
ATOM 2197 N N . TRP B 2 82 ? -10.31098 14.05905 -37.17074 1.000 21.02139 82 TRP B N 1
ATOM 2198 C CA . TRP B 2 82 ? -9.11550 13.93154 -36.34900 1.000 23.70209 82 TRP B CA 1
ATOM 2199 C C . TRP B 2 82 ? -9.43187 14.24246 -34.89324 1.000 24.97630 82 TRP B C 1
ATOM 2200 O O . TRP B 2 82 ? -10.37419 14.97927 -34.58429 1.000 25.60268 82 TRP B O 1
ATOM 2211 N N . ASN B 2 83 ? -8.63791 13.65049 -34.00605 1.000 20.74863 83 ASN B N 1
ATOM 2212 C CA . ASN B 2 83 ? -8.72030 13.87720 -32.56851 1.000 22.64180 83 ASN B CA 1
ATOM 2213 C C . ASN B 2 83 ? -7.62227 14.86859 -32.19237 1.000 22.01249 83 ASN B C 1
ATOM 2214 O O . ASN B 2 83 ? -6.43280 14.54186 -32.25414 1.000 26.21354 83 ASN B O 1
ATOM 2219 N N . TYR B 2 84 ? -8.02421 16.06893 -31.79134 1.000 25.28377 84 TYR B N 1
ATOM 2220 C CA . TYR B 2 84 ? -7.08816 17.15092 -31.51818 1.000 28.83942 84 TYR B CA 1
ATOM 2221 C C . TYR B 2 84 ? -6.62182 17.18602 -30.07060 1.000 40.21879 84 TYR B C 1
ATOM 2222 O O . TYR B 2 84 ? -5.83771 18.06900 -29.70818 1.000 36.83014 84 TYR B O 1
ATOM 2231 N N . ASN B 2 85 ? -7.05422 16.23723 -29.24624 1.000 36.06283 85 ASN B N 1
ATOM 2232 C CA . ASN B 2 85 ? -6.64014 16.18987 -27.84466 1.000 36.78058 85 ASN B CA 1
ATOM 2233 C C . ASN B 2 85 ? -5.32621 15.43404 -27.65863 1.000 41.66419 85 ASN B C 1
ATOM 2234 O O . ASN B 2 85 ? -5.21084 14.51969 -26.84359 1.000 41.77462 85 ASN B O 1
ATOM 2239 N N . SER B 2 86 ? -4.31222 15.84348 -28.41870 1.000 49.48318 86 SER B N 1
ATOM 2240 C CA . SER B 2 86 ? -2.96304 15.31720 -28.27785 1.000 44.25508 86 SER B CA 1
ATOM 2241 C C . SER B 2 86 ? -1.96996 16.43329 -28.57020 1.000 59.84383 86 SER B C 1
ATOM 2242 O O . SER B 2 86 ? -2.30697 17.44564 -29.19059 1.000 52.53462 86 SER B O 1
ATOM 2245 N N . ASP B 2 87 ? -0.73312 16.23785 -28.11573 1.000 67.53804 87 ASP B N 1
ATOM 2246 C CA . ASP B 2 87 ? 0.30666 17.23863 -28.32675 1.000 70.22458 87 ASP B CA 1
ATOM 2247 C C . ASP B 2 87 ? 1.04483 17.03712 -29.64713 1.000 70.45606 87 ASP B C 1
ATOM 2248 O O . ASP B 2 87 ? 1.23240 17.99310 -30.40551 1.000 69.17320 87 ASP B O 1
ATOM 2253 N N . ASP B 2 88 ? 1.45917 15.80475 -29.94213 1.000 71.25875 88 ASP B N 1
ATOM 2254 C CA . ASP B 2 88 ? 2.31101 15.55457 -31.09896 1.000 69.75594 88 ASP B CA 1
ATOM 2255 C C . ASP B 2 88 ? 1.54146 14.95821 -32.27114 1.000 62.48881 88 ASP B C 1
ATOM 2256 O O . ASP B 2 88 ? 1.35883 15.61831 -33.29944 1.000 61.99655 88 ASP B O 1
ATOM 2261 N N . SER B 2 89 ? 1.08763 13.71567 -32.13041 1.000 55.97249 89 SER B N 1
ATOM 2262 C CA . SER B 2 89 ? 0.50757 12.96310 -33.23543 1.000 38.48092 89 SER B CA 1
ATOM 2263 C C . SER B 2 89 ? -1.01516 12.98443 -33.13982 1.000 39.73302 89 SER B C 1
ATOM 2264 O O . SER B 2 89 ? -1.58401 12.54665 -32.13390 1.000 40.63260 89 SER B O 1
ATOM 2267 N N . PHE B 2 90 ? -1.66609 13.48204 -34.19095 1.000 31.73773 90 PHE B N 1
ATOM 2268 C CA . PHE B 2 90 ? -3.12100 13.57075 -34.25282 1.000 26.25983 90 PHE B CA 1
ATOM 2269 C C . PHE B 2 90 ? -3.69178 12.28495 -34.83957 1.000 23.83658 90 PHE B C 1
ATOM 2270 O O . PHE B 2 90 ? -3.32434 11.88544 -35.94969 1.000 24.23770 90 PHE B O 1
ATOM 2278 N N . GLN B 2 91 ? -4.59495 11.65412 -34.09508 1.000 22.19991 91 GLN B N 1
ATOM 2279 C CA . GLN B 2 91 ? -5.13288 10.34117 -34.43185 1.000 18.24382 91 GLN B CA 1
ATOM 2280 C C . GLN B 2 91 ? -6.44881 10.46836 -35.18696 1.000 21.08711 91 GLN B C 1
ATOM 2281 O O . GLN B 2 91 ? -7.29580 11.29708 -34.84639 1.000 22.30925 91 GLN B O 1
ATOM 2287 N N . ASN B 2 92 ? -6.62704 9.62231 -36.19911 1.000 21.47219 92 ASN B N 1
ATOM 2288 C CA . ASN B 2 92 ? -7.87386 9.62033 -36.95428 1.000 20.13897 92 ASN B CA 1
ATOM 2289 C C . ASN B 2 92 ? -8.98898 8.96339 -36.14377 1.000 17.36308 92 ASN B C 1
ATOM 2290 O O . ASN B 2 92 ? -8.79917 7.88893 -35.56441 1.000 21.13897 92 ASN B O 1
ATOM 2295 N N . ASN B 2 93 ? -10.15812 9.61689 -36.10762 1.000 19.87818 93 ASN B N 1
ATOM 2296 C CA . ASN B 2 93 ? -11.27780 9.13463 -35.29595 1.000 21.09330 93 ASN B CA 1
ATOM 2297 C C . ASN B 2 93 ? -11.91109 7.87389 -35.87232 1.000 20.60362 93 ASN B C 1
ATOM 2298 O O . ASN B 2 93 ? -12.49010 7.07890 -35.12361 1.000 21.70343 93 ASN B O 1
ATOM 2303 N N . ARG B 2 94 ? -11.85412 7.69224 -37.19205 1.000 21.87136 94 ARG B N 1
ATOM 2304 C CA . ARG B 2 94 ? -12.55232 6.59373 -37.85737 1.000 21.01145 94 ARG B CA 1
ATOM 2305 C C . ARG B 2 94 ? -11.67955 5.37939 -38.13517 1.000 23.57001 94 ARG B C 1
ATOM 2306 O O . ARG B 2 94 ? -12.20037 4.26152 -38.23087 1.000 21.03053 94 ARG B O 1
ATOM 2314 N N . LEU B 2 95 ? -10.37592 5.57619 -38.29830 1.000 20.22844 95 LEU B N 1
ATOM 2315 C CA . LEU B 2 95 ? -9.41633 4.48728 -38.48837 1.000 17.42275 95 LEU B CA 1
ATOM 2316 C C . LEU B 2 95 ? -8.23880 4.82954 -37.58082 1.000 19.44630 95 LEU B C 1
ATOM 2317 O O . LEU B 2 95 ? -7.32783 5.55251 -37.98682 1.000 21.50195 95 LEU B O 1
ATOM 2322 N N . SER B 2 96 ? -8.27116 4.31752 -36.34998 1.000 19.12934 96 SER B N 1
ATOM 2323 C CA . SER B 2 96 ? -7.41248 4.87226 -35.30657 1.000 18.94618 96 SER B CA 1
ATOM 2324 C C . SER B 2 96 ? -5.94540 4.48469 -35.45685 1.000 19.70202 96 SER B C 1
ATOM 2325 O O . SER B 2 96 ? -5.10550 5.04387 -34.74415 1.000 20.63886 96 SER B O 1
ATOM 2328 N N . ALA B 2 97 ? -5.60942 3.57464 -36.36920 1.000 22.14699 97 ALA B N 1
ATOM 2329 C CA . ALA B 2 97 ? -4.21219 3.32721 -36.69000 1.000 21.02698 97 ALA B CA 1
ATOM 2330 C C . ALA B 2 97 ? -3.64728 4.34943 -37.66432 1.000 21.51968 97 ALA B C 1
ATOM 2331 O O . ALA B 2 97 ? -2.49354 4.20912 -38.08099 1.000 24.85074 97 ALA B O 1
ATOM 2333 N N . VAL B 2 98 ? -4.41293 5.37289 -38.03042 1.000 22.50663 98 VAL B N 1
ATOM 2334 C CA . VAL B 2 98 ? -3.92064 6.44721 -38.88773 1.000 20.53648 98 VAL B CA 1
ATOM 2335 C C . VAL B 2 98 ? -3.57542 7.64372 -38.01485 1.000 25.54806 98 VAL B C 1
ATOM 2336 O O . VAL B 2 98 ? -4.38027 8.06515 -37.17358 1.000 22.00466 98 VAL B O 1
ATOM 2340 N N . PHE B 2 99 ? -2.36758 8.17262 -38.19538 1.000 22.22184 99 PHE B N 1
ATOM 2341 C CA . PHE B 2 99 ? -1.87649 9.31346 -37.44005 1.000 21.47144 99 PHE B CA 1
ATOM 2342 C C . PHE B 2 99 ? -1.22841 10.29357 -38.40225 1.000 26.91602 99 PHE B C 1
ATOM 2343 O O . PHE B 2 99 ? -0.77734 9.92096 -39.48831 1.000 26.79403 99 PHE B O 1
ATOM 2351 N N . LYS B 2 100 ? -1.15431 11.54960 -37.97807 1.000 26.24107 100 LYS B N 1
ATOM 2352 C CA . LYS B 2 100 ? -0.29917 12.53096 -38.62909 1.000 26.48910 100 LYS B CA 1
ATOM 2353 C C . LYS B 2 100 ? 0.45432 13.29513 -37.54993 1.000 36.12613 100 LYS B C 1
ATOM 2354 O O . LYS B 2 100 ? -0.13824 13.71171 -36.54888 1.000 31.57119 100 LYS B O 1
ATOM 2360 N N . THR B 2 101 ? 1.76895 13.42281 -37.72623 1.000 35.44368 101 THR B N 1
ATOM 2361 C CA . THR B 2 101 ? 2.60751 14.11128 -36.75067 1.000 40.37644 101 THR B CA 1
ATOM 2362 C C . THR B 2 101 ? 2.51813 15.60513 -37.01999 1.000 39.97488 101 THR B C 1
ATOM 2363 O O . THR B 2 101 ? 3.07275 16.10087 -38.00547 1.000 40.18836 101 THR B O 1
ATOM 2367 N N . GLY B 2 102 ? 1.81070 16.31904 -36.15724 1.000 43.80084 102 GLY B N 1
ATOM 2368 C CA . GLY B 2 102 ? 1.51909 17.71312 -36.39902 1.000 43.27705 102 GLY B CA 1
ATOM 2369 C C . GLY B 2 102 ? 0.28667 17.90538 -37.26499 1.000 35.22030 102 GLY B C 1
ATOM 2370 O O . GLY B 2 102 ? -0.14604 17.01568 -37.99587 1.000 37.04894 102 GLY B O 1
ATOM 2371 N N . LEU B 2 103 ? -0.29018 19.10780 -37.16827 1.000 38.19488 103 LEU B N 1
ATOM 2372 C CA . LEU B 2 103 ? -1.50878 19.40406 -37.91582 1.000 37.75356 103 LEU B CA 1
ATOM 2373 C C . LEU B 2 103 ? -1.27151 19.35892 -39.41878 1.000 39.46129 103 LEU B C 1
ATOM 2374 O O . LEU B 2 103 ? -2.18597 19.03344 -40.18056 1.000 34.52558 103 LEU B O 1
ATOM 2379 N N . ASN B 2 104 ? -0.05814 19.68123 -39.86430 1.000 41.14215 104 ASN B N 1
ATOM 2380 C CA . ASN B 2 104 ? 0.29560 19.63007 -41.27670 1.000 46.62303 104 ASN B CA 1
ATOM 2381 C C . ASN B 2 104 ? 1.17360 18.43303 -41.61244 1.000 44.27493 104 ASN B C 1
ATOM 2382 O O . ASN B 2 104 ? 1.75862 18.38771 -42.69923 1.000 37.18225 104 ASN B O 1
ATOM 2387 N N . GLY B 2 105 ? 1.27850 17.46534 -40.70731 1.000 38.77515 105 GLY B N 1
ATOM 2388 C CA . GLY B 2 105 ? 2.03458 16.26927 -40.99730 1.000 37.58087 105 GLY B CA 1
ATOM 2389 C C . GLY B 2 105 ? 1.37853 15.41237 -42.06248 1.000 32.94391 105 GLY B C 1
ATOM 2390 O O . GLY B 2 105 ? 0.18998 15.52480 -42.36285 1.000 35.61273 105 GLY B O 1
ATOM 2391 N N . LYS B 2 106 ? 2.19243 14.54595 -42.64554 1.000 28.79199 106 LYS B N 1
ATOM 2392 C CA . LYS B 2 106 ? 1.73199 13.59813 -43.64843 1.000 32.35482 106 LYS B CA 1
ATOM 2393 C C . LYS B 2 106 ? 1.09643 12.39585 -42.95460 1.000 28.91569 106 LYS B C 1
ATOM 2394 O O . LYS B 2 106 ? 1.76469 11.73752 -42.15266 1.000 30.21876 106 LYS B O 1
ATOM 2400 N N . PRO B 2 107 ? -0.17671 12.09141 -43.20365 1.000 29.25059 107 PRO B N 1
ATOM 2401 C CA . PRO B 2 107 ? -0.81094 10.96483 -42.50102 1.000 29.03544 107 PRO B CA 1
ATOM 2402 C C . PRO B 2 107 ? -0.16705 9.63205 -42.86562 1.000 29.37471 107 PRO B C 1
ATOM 2403 O O . PRO B 2 107 ? 0.18626 9.38852 -44.02071 1.000 27.44783 107 PRO B O 1
ATOM 2407 N N . TYR B 2 108 ? -0.02840 8.75968 -41.86609 1.000 25.80675 108 TYR B N 1
ATOM 2408 C CA . TYR B 2 108 ? 0.50641 7.41736 -42.06689 1.000 23.27098 108 TYR B CA 1
ATOM 2409 C C . TYR B 2 108 ? -0.39874 6.39684 -41.37929 1.000 28.30707 108 TYR B C 1
ATOM 2410 O O . TYR B 2 108 ? -1.25556 6.74445 -40.56091 1.000 24.57782 108 TYR B O 1
ATOM 2419 N N . TYR B 2 109 ? -0.19958 5.12154 -41.72349 1.000 24.47084 109 TYR B N 1
ATOM 2420 C CA . TYR B 2 109 ? -1.07684 4.02696 -41.31180 1.000 24.39647 109 TYR B CA 1
ATOM 2421 C C . TYR B 2 109 ? -0.23284 2.93634 -40.67033 1.000 25.39754 109 TYR B C 1
ATOM 2422 O O . TYR B 2 109 ? 0.58337 2.31128 -41.35276 1.000 24.95329 109 TYR B O 1
ATOM 2431 N N . LEU B 2 110 ? -0.43796 2.68771 -39.37041 1.000 23.01621 110 LEU B N 1
ATOM 2432 C CA . LEU B 2 110 ? 0.42804 1.73690 -38.66958 1.000 21.99333 110 LEU B CA 1
ATOM 2433 C C . LEU B 2 110 ? 0.27094 0.30498 -39.16652 1.000 21.29284 110 LEU B C 1
ATOM 2434 O O . LEU B 2 110 ? 1.17954 -0.50729 -38.95445 1.000 23.57690 110 LEU B O 1
ATOM 2439 N N . ASP B 2 111 ? -0.85025 -0.02251 -39.81348 1.000 24.12242 111 ASP B N 1
ATOM 2440 C CA . ASP B 2 111 ? -1.16884 -1.38474 -40.22450 1.000 24.26626 111 ASP B CA 1
ATOM 2441 C C . ASP B 2 111 ? -0.96385 -1.62014 -41.72034 1.000 21.14177 111 ASP B C 1
ATOM 2442 O O . ASP B 2 111 ? -1.49305 -2.59779 -42.26116 1.000 27.12798 111 ASP B O 1
ATOM 2447 N N . ALA B 2 112 ? -0.19306 -0.75985 -42.39415 1.000 21.56020 112 ALA B N 1
ATOM 2448 C CA . ALA B 2 112 ? -0.04557 -0.88024 -43.84325 1.000 22.89339 112 ALA B CA 1
ATOM 2449 C C . ALA B 2 112 ? 0.60143 -2.20536 -44.23450 1.000 18.91040 112 ALA B C 1
ATOM 2450 O O . ALA B 2 112 ? 0.22286 -2.81066 -45.24402 1.000 25.42364 112 ALA B O 1
ATOM 2452 N N . ILE B 2 113 ? 1.57557 -2.66928 -43.45356 1.000 24.16042 113 ILE B N 1
ATOM 2453 C CA . ILE B 2 113 ? 2.32059 -3.88535 -43.76033 1.000 23.92480 113 ILE B CA 1
ATOM 2454 C C . ILE B 2 113 ? 2.35666 -4.78355 -42.53024 1.000 22.43750 113 ILE B C 1
ATOM 2455 O O . ILE B 2 113 ? 2.73491 -4.33916 -41.44021 1.000 23.46725 113 ILE B O 1
ATOM 2460 N N . THR B 2 114 ? 1.96974 -6.04397 -42.70966 1.000 22.24842 114 THR B N 1
ATOM 2461 C CA . THR B 2 114 ? 2.26562 -7.11323 -41.76601 1.000 22.34017 114 THR B CA 1
ATOM 2462 C C . THR B 2 114 ? 3.32618 -8.00699 -42.39489 1.000 19.97956 114 THR B C 1
ATOM 2463 O O . THR B 2 114 ? 3.17322 -8.43682 -43.54167 1.000 24.91230 114 THR B O 1
ATOM 2467 N N . PHE B 2 115 ? 4.39747 -8.27612 -41.66100 1.000 21.43550 115 PHE B N 1
ATOM 2468 C CA . PHE B 2 115 ? 5.44638 -9.15328 -42.15788 1.000 24.99876 115 PHE B CA 1
ATOM 2469 C C . PHE B 2 115 ? 5.13564 -10.59928 -41.79233 1.000 23.48400 115 PHE B C 1
ATOM 2470 O O . PHE B 2 115 ? 4.66770 -10.88560 -40.68638 1.000 24.49684 115 PHE B O 1
ATOM 2478 N N . VAL B 2 116 ? 5.38625 -11.50650 -42.73661 1.000 22.00827 116 VAL B N 1
ATOM 2479 C CA . VAL B 2 116 ? 5.03119 -12.91821 -42.60646 1.000 22.77374 116 VAL B CA 1
ATOM 2480 C C . VAL B 2 116 ? 6.30069 -13.73262 -42.81901 1.000 30.28188 116 VAL B C 1
ATOM 2481 O O . VAL B 2 116 ? 6.80301 -13.83107 -43.94570 1.000 28.08717 116 VAL B O 1
ATOM 2485 N N . GLY B 2 117 ? 6.83470 -14.29833 -41.73830 1.000 25.53094 117 GLY B N 1
ATOM 2486 C CA . GLY B 2 117 ? 8.01033 -15.13573 -41.82479 1.000 32.06541 117 GLY B CA 1
ATOM 2487 C C . GLY B 2 117 ? 7.70075 -16.51592 -42.38107 1.000 29.26999 117 GLY B C 1
ATOM 2488 O O . GLY B 2 117 ? 6.55655 -16.87517 -42.65622 1.000 26.34343 117 GLY B O 1
ATOM 2489 N N . GLU B 2 118 ? 8.76596 -17.30501 -42.54949 1.000 34.12155 118 GLU B N 1
ATOM 2490 C CA . GLU B 2 118 ? 8.61390 -18.64921 -43.09807 1.000 34.64213 118 GLU B CA 1
ATOM 2491 C C . GLU B 2 118 ? 7.99089 -19.60048 -42.08344 1.000 31.40671 118 GLU B C 1
ATOM 2492 O O . GLU B 2 118 ? 7.28285 -20.54146 -42.46229 1.000 40.02842 118 GLU B O 1
ATOM 2498 N N . GLU B 2 119 ? 8.24658 -19.37659 -40.80197 1.000 29.31315 119 GLU B N 1
ATOM 2499 C CA . GLU B 2 119 ? 7.66726 -20.18928 -39.74463 1.000 34.70979 119 GLU B CA 1
ATOM 2500 C C . GLU B 2 119 ? 6.20741 -19.81959 -39.53348 1.000 36.63400 119 GLU B C 1
ATOM 2501 O O . GLU B 2 119 ? 5.84043 -18.64232 -39.58096 1.000 33.00443 119 GLU B O 1
ATOM 2507 N N . GLU B 2 120 ? 5.36976 -20.83199 -39.31466 1.000 36.53513 120 GLU B N 1
ATOM 2508 C CA . GLU B 2 120 ? 3.99751 -20.56628 -38.90802 1.000 32.12303 120 GLU B CA 1
ATOM 2509 C C . GLU B 2 120 ? 3.99159 -19.71004 -37.65007 1.000 36.14580 120 GLU B C 1
ATOM 2510 O O . GLU B 2 120 ? 4.83625 -19.87421 -36.76465 1.000 41.10783 120 GLU B O 1
ATOM 2516 N N . TYR B 2 121 ? 3.04948 -18.77124 -37.59665 1.000 33.91221 121 TYR B N 1
ATOM 2517 C CA . TYR B 2 121 ? 2.84023 -17.83213 -36.49686 1.000 29.44311 121 TYR B CA 1
ATOM 2518 C C . TYR B 2 121 ? 3.93841 -16.78588 -36.34898 1.000 33.55277 121 TYR B C 1
ATOM 2519 O O . TYR B 2 121 ? 3.89774 -16.01118 -35.38673 1.000 25.43861 121 TYR B O 1
ATOM 2528 N N . ASP B 2 122 ? 4.92337 -16.73387 -37.24943 1.000 27.85588 122 ASP B N 1
ATOM 2529 C CA . ASP B 2 122 ? 5.93956 -15.67718 -37.18578 1.000 27.86756 122 ASP B CA 1
ATOM 2530 C C . ASP B 2 122 ? 5.47685 -14.47574 -38.00962 1.000 29.10407 122 ASP B C 1
ATOM 2531 O O . ASP B 2 122 ? 6.04178 -14.12178 -39.04647 1.000 27.02572 122 ASP B O 1
ATOM 2536 N N . THR B 2 123 ? 4.42836 -13.83407 -37.50756 1.000 27.84032 123 THR B N 1
ATOM 2537 C CA . THR B 2 123 ? 3.80016 -12.69809 -38.16512 1.000 24.25639 123 THR B CA 1
ATOM 2538 C C . THR B 2 123 ? 3.85611 -11.51353 -37.21466 1.000 22.60494 123 THR B C 1
ATOM 2539 O O . THR B 2 123 ? 3.55449 -11.66003 -36.02478 1.000 25.00592 123 THR B O 1
ATOM 2543 N N . PHE B 2 124 ? 4.24468 -10.34720 -37.72866 1.000 23.99467 124 PHE B N 1
ATOM 2544 C CA . PHE B 2 124 ? 4.60013 -9.26125 -36.82679 1.000 24.16471 124 PHE B CA 1
ATOM 2545 C C . PHE B 2 124 ? 4.55922 -7.92231 -37.54565 1.000 27.48996 124 PHE B C 1
ATOM 2546 O O . PHE B 2 124 ? 4.65002 -7.84416 -38.77201 1.000 22.99513 124 PHE B O 1
ATOM 2554 N N . HIS B 2 125 ? 4.43708 -6.86773 -36.74491 1.000 23.49887 125 HIS B N 1
ATOM 2555 C CA . HIS B 2 125 ? 4.70692 -5.50566 -37.17334 1.000 20.81474 125 HIS B CA 1
ATOM 2556 C C . HIS B 2 125 ? 6.13742 -5.15474 -36.79027 1.000 20.62908 125 HIS B C 1
ATOM 2557 O O . HIS B 2 125 ? 6.61897 -5.56424 -35.73021 1.000 25.22598 125 HIS B O 1
ATOM 2564 N N . GLY B 2 126 ? 6.81487 -4.39368 -37.64564 1.000 24.60925 126 GLY B N 1
ATOM 2565 C CA . GLY B 2 126 ? 8.17444 -3.98683 -37.32053 1.000 22.73956 126 GLY B CA 1
ATOM 2566 C C . GLY B 2 126 ? 8.86970 -3.31734 -38.48857 1.000 28.38465 126 GLY B C 1
ATOM 2567 O O . GLY B 2 126 ? 8.24157 -2.61333 -39.28701 1.000 27.20840 126 GLY B O 1
ATOM 2568 N N . HIS B 2 127 ? 10.18442 -3.53429 -38.55782 1.000 26.60970 127 HIS B N 1
ATOM 2569 C CA A HIS B 2 127 ? 11.03431 -2.96186 -39.59308 0.498 31.32356 127 HIS B CA 1
ATOM 2570 C CA B HIS B 2 127 ? 11.06341 -2.95036 -39.56737 0.502 30.86743 127 HIS B CA 1
ATOM 2571 C C . HIS B 2 127 ? 11.90552 -4.05895 -40.18335 1.000 29.60056 127 HIS B C 1
ATOM 2572 O O . HIS B 2 127 ? 12.57529 -4.79575 -39.45296 1.000 33.31098 127 HIS B O 1
ATOM 2585 N N . VAL B 2 128 ? 11.88867 -4.17058 -41.50958 1.000 30.23510 128 VAL B N 1
ATOM 2586 C CA . VAL B 2 128 ? 12.66090 -5.18714 -42.21999 1.000 29.41099 128 VAL B CA 1
ATOM 2587 C C . VAL B 2 128 ? 13.37040 -4.50120 -43.38037 1.000 28.43831 128 VAL B C 1
ATOM 2588 O O . VAL B 2 128 ? 12.71892 -4.07215 -44.33982 1.000 31.19615 128 VAL B O 1
ATOM 2592 N N . GLU B 2 129 ? 14.69828 -4.40043 -43.29776 1.000 31.15580 129 GLU B N 1
ATOM 2593 C CA . GLU B 2 129 ? 15.51407 -3.80012 -44.35562 1.000 35.06387 129 GLU B CA 1
ATOM 2594 C C . GLU B 2 129 ? 14.96318 -2.43848 -44.77407 1.000 34.12154 129 GLU B C 1
ATOM 2595 O O . GLU B 2 129 ? 14.69360 -2.18072 -45.95037 1.000 34.43065 129 GLU B O 1
ATOM 2601 N N . GLY B 2 130 ? 14.77373 -1.56514 -43.78742 1.000 35.18297 130 GLY B N 1
ATOM 2602 C CA . GLY B 2 130 ? 14.28201 -0.22974 -44.06704 1.000 38.72729 130 GLY B CA 1
ATOM 2603 C C . GLY B 2 130 ? 12.82282 -0.13141 -44.45219 1.000 36.25492 130 GLY B C 1
ATOM 2604 O O . GLY B 2 130 ? 12.36768 0.95851 -44.81101 1.000 34.11405 130 GLY B O 1
ATOM 2605 N N . ILE B 2 131 ? 12.07263 -1.22832 -44.39378 1.000 33.46520 131 ILE B N 1
ATOM 2606 C CA . ILE B 2 131 ? 10.64135 -1.22795 -44.67728 1.000 29.29128 131 ILE B CA 1
ATOM 2607 C C . ILE B 2 131 ? 9.89727 -1.32584 -43.35173 1.000 34.44389 131 ILE B C 1
ATOM 2608 O O . ILE B 2 131 ? 10.01852 -2.32674 -42.63532 1.000 30.07630 131 ILE B O 1
ATOM 2613 N N . SER B 2 132 ? 9.12413 -0.29860 -43.02202 1.000 29.72608 132 SER B N 1
ATOM 2614 C CA . SER B 2 132 ? 8.38570 -0.27249 -41.76910 1.000 30.52057 132 SER B CA 1
ATOM 2615 C C . SER B 2 132 ? 6.94165 -0.70509 -41.98849 1.000 26.76989 132 SER B C 1
ATOM 2616 O O . SER B 2 132 ? 6.40668 -0.64403 -43.09758 1.000 28.28720 132 SER B O 1
ATOM 2619 N N . SER B 2 133 ? 6.31560 -1.17034 -40.90490 1.000 26.09417 133 SER B N 1
ATOM 2620 C CA . SER B 2 133 ? 4.91146 -1.54741 -40.98937 1.000 24.22029 133 SER B CA 1
ATOM 2621 C C . SER B 2 133 ? 4.03572 -0.33275 -41.25581 1.000 23.66744 133 SER B C 1
ATOM 2622 O O . SER B 2 133 ? 3.00651 -0.44962 -41.92840 1.000 22.32579 133 SER B O 1
ATOM 2625 N N . ARG B 2 134 ? 4.43050 0.83538 -40.75065 1.000 25.41304 134 ARG B N 1
ATOM 2626 C CA . ARG B 2 134 ? 3.71006 2.06857 -41.03048 1.000 26.42548 134 ARG B CA 1
ATOM 2627 C C . ARG B 2 134 ? 4.20774 2.67962 -42.33132 1.000 25.92725 134 ARG B C 1
ATOM 2628 O O . ARG B 2 134 ? 5.41152 2.69407 -42.60981 1.000 28.19980 134 ARG B O 1
ATOM 2636 N N . GLN B 2 135 ? 3.26604 3.17545 -43.12652 1.000 26.97940 135 GLN B N 1
ATOM 2637 C CA . GLN B 2 135 ? 3.55198 3.76760 -44.42220 1.000 30.77818 135 GLN B CA 1
ATOM 2638 C C . GLN B 2 135 ? 2.65582 4.98372 -44.61550 1.000 29.37554 135 GLN B C 1
ATOM 2639 O O . GLN B 2 135 ? 1.55918 5.05472 -44.05474 1.000 26.01055 135 GLN B O 1
ATOM 2645 N N . TYR B 2 136 ? 3.13531 5.94225 -45.40968 1.000 29.11844 136 TYR B N 1
ATOM 2646 C CA . TYR B 2 136 ? 2.38667 7.17262 -45.64257 1.000 28.11666 136 TYR B CA 1
ATOM 2647 C C . TYR B 2 136 ? 1.21214 6.93060 -46.58371 1.000 26.32167 136 TYR B C 1
ATOM 2648 O O . TYR B 2 136 ? 1.34323 6.25051 -47.60614 1.000 28.26636 136 TYR B O 1
ATOM 2657 N N . LEU B 2 137 ? 0.05991 7.50902 -46.24619 1.000 24.23685 137 LEU B N 1
ATOM 2658 C CA . LEU B 2 137 ? -1.03664 7.58312 -47.20234 1.000 29.72743 137 LEU B CA 1
ATOM 2659 C C . LEU B 2 137 ? -0.63808 8.46873 -48.37988 1.000 29.63733 137 LEU B C 1
ATOM 2660 O O . LEU B 2 137 ? 0.03960 9.48604 -48.20744 1.000 31.03024 137 LEU B O 1
ATOM 2665 N N . LYS B 2 138 ? -1.05344 8.06987 -49.58659 1.000 29.22714 138 LYS B N 1
ATOM 2666 C CA . LYS B 2 138 ? -0.83757 8.90197 -50.76632 1.000 36.75400 138 LYS B CA 1
ATOM 2667 C C . LYS B 2 138 ? -1.74339 10.12286 -50.77530 1.000 44.80150 138 LYS B C 1
ATOM 2668 O O . LYS B 2 138 ? -1.40880 11.12674 -51.41402 1.000 45.22695 138 LYS B O 1
ATOM 2674 N N . GLY B 2 139 ? -2.87267 10.05415 -50.08782 1.000 39.21560 139 GLY B N 1
ATOM 2675 C CA . GLY B 2 139 ? -3.81169 11.15348 -50.05490 1.000 37.68765 139 GLY B CA 1
ATOM 2676 C C . GLY B 2 139 ? -5.19270 10.63907 -49.70003 1.000 36.39040 139 GLY B C 1
ATOM 2677 O O . GLY B 2 139 ? -5.37971 9.46088 -49.39522 1.000 33.48469 139 GLY B O 1
ATOM 2678 N N . PHE B 2 140 ? -6.15559 11.55569 -49.75079 1.000 32.70311 140 PHE B N 1
ATOM 2679 C CA . PHE B 2 140 ? -7.54458 11.23285 -49.47832 1.000 31.37469 140 PHE B CA 1
ATOM 2680 C C . PHE B 2 140 ? -8.38609 11.43641 -50.73499 1.000 34.55486 140 PHE B C 1
ATOM 2681 O O . PHE B 2 140 ? -8.06179 12.29276 -51.56476 1.000 42.58752 140 PHE B O 1
ATOM 2689 N N . PRO B 2 141 ? -9.48198 10.67833 -50.90527 1.000 35.11229 141 PRO B N 1
ATOM 2690 C CA . PRO B 2 141 ? -10.02082 9.62658 -50.01737 1.000 31.78170 141 PRO B CA 1
ATOM 2691 C C . PRO B 2 141 ? -9.08984 8.42228 -49.87135 1.000 36.80961 141 PRO B C 1
ATOM 2692 O O . PRO B 2 141 ? -8.44771 8.01506 -50.83595 1.000 34.67511 141 PRO B O 1
ATOM 2696 N N . PHE B 2 142 ? -8.99302 7.83066 -48.68327 1.000 32.07080 142 PHE B N 1
ATOM 2697 C CA . PHE B 2 142 ? -8.08924 6.71564 -48.43968 1.000 29.14380 142 PHE B CA 1
ATOM 2698 C C . PHE B 2 142 ? -8.88512 5.44631 -48.17906 1.000 29.57198 142 PHE B C 1
ATOM 2699 O O . PHE B 2 142 ? -9.74856 5.41417 -47.29516 1.000 26.26358 142 PHE B O 1
ATOM 2707 N N . PHE B 2 143 ? -8.57888 4.40385 -48.94247 1.000 32.01008 143 PHE B N 1
ATOM 2708 C CA . PHE B 2 143 ? -9.20085 3.10066 -48.77443 1.000 28.92307 143 PHE B CA 1
ATOM 2709 C C . PHE B 2 143 ? -8.21603 2.19283 -48.05459 1.000 24.37728 143 PHE B C 1
ATOM 2710 O O . PHE B 2 143 ? -7.15293 1.88566 -48.61627 1.000 26.19489 143 PHE B O 1
ATOM 2718 N N . PRO B 2 144 ? -8.50162 1.75191 -46.82955 1.000 25.51171 144 PRO B N 1
ATOM 2719 C CA . PRO B 2 144 ? -7.49221 1.00853 -46.05983 1.000 27.84341 144 PRO B CA 1
ATOM 2720 C C . PRO B 2 144 ? -7.19070 -0.35506 -46.66921 1.000 27.91410 144 PRO B C 1
ATOM 2721 O O . PRO B 2 144 ? -8.08001 -1.04396 -47.17398 1.000 26.15184 144 PRO B O 1
ATOM 2725 N N . LYS B 2 145 ? -5.91568 -0.73889 -46.61267 1.000 22.01442 145 LYS B N 1
ATOM 2726 C CA . LYS B 2 145 ? -5.47368 -2.04124 -47.09577 1.000 24.41716 145 LYS B CA 1
ATOM 2727 C C . LYS B 2 145 ? -4.18515 -2.43033 -46.38513 1.000 26.49453 145 LYS B C 1
ATOM 2728 O O . LYS B 2 145 ? -3.27737 -1.60644 -46.23829 1.000 27.75275 145 LYS B O 1
ATOM 2734 N N . THR B 2 146 ? -4.11174 -3.68578 -45.95177 1.000 22.97645 146 THR B N 1
ATOM 2735 C CA . THR B 2 146 ? -2.91321 -4.23659 -45.33449 1.000 23.62612 146 THR B CA 1
ATOM 2736 C C . THR B 2 146 ? -2.22937 -5.17234 -46.32259 1.000 25.91901 146 THR B C 1
ATOM 2737 O O . THR B 2 146 ? -2.88116 -6.04421 -46.90783 1.000 26.01435 146 THR B O 1
ATOM 2741 N N . PHE B 2 147 ? -0.92627 -4.97060 -46.52095 1.000 29.02540 147 PHE B N 1
ATOM 2742 C CA . PHE B 2 147 ? -0.10940 -5.82394 -47.37301 1.000 28.55980 147 PHE B CA 1
ATOM 2743 C C . PHE B 2 147 ? 0.65387 -6.82361 -46.51420 1.000 26.69196 147 PHE B C 1
ATOM 2744 O O . PHE B 2 147 ? 1.21297 -6.46523 -45.47492 1.000 25.67704 147 PHE B O 1
ATOM 2752 N N . TYR B 2 148 ? 0.66068 -8.08128 -46.94617 1.000 26.83174 148 TYR B N 1
ATOM 2753 C CA . TYR B 2 148 ? 1.34043 -9.15381 -46.23164 1.000 27.46732 148 TYR B CA 1
ATOM 2754 C C . TYR B 2 148 ? 2.62622 -9.47250 -46.98098 1.000 29.99899 148 TYR B C 1
ATOM 2755 O O . TYR B 2 148 ? 2.59352 -10.06745 -48.06327 1.000 29.85473 148 TYR B O 1
ATOM 2764 N N . ILE B 2 149 ? 3.75113 -9.06287 -46.40411 1.000 30.55136 149 ILE B N 1
ATOM 2765 C CA . ILE B 2 149 ? 5.05183 -9.11491 -47.05838 1.000 29.74719 149 ILE B CA 1
ATOM 2766 C C . ILE B 2 149 ? 5.85073 -10.26330 -46.46045 1.000 33.35480 149 ILE B C 1
ATOM 2767 O O . ILE B 2 149 ? 6.12855 -10.28123 -45.25507 1.000 30.70786 149 ILE B O 1
ATOM 2772 N N . ASN B 2 150 ? 6.23207 -11.21474 -47.30465 1.000 30.56653 150 ASN B N 1
ATOM 2773 C CA . ASN B 2 150 ? 6.97789 -12.37033 -46.83469 1.000 28.85214 150 ASN B CA 1
ATOM 2774 C C . ASN B 2 150 ? 8.41801 -11.98855 -46.51940 1.000 33.28314 150 ASN B C 1
ATOM 2775 O O . ASN B 2 150 ? 9.04967 -11.20952 -47.24174 1.000 33.08833 150 ASN B O 1
ATOM 2780 N N . VAL B 2 151 ? 8.93148 -12.53074 -45.41520 1.000 28.31549 151 VAL B N 1
ATOM 2781 C CA . VAL B 2 151 ? 10.30424 -12.30630 -44.99023 1.000 28.60364 151 VAL B CA 1
ATOM 2782 C C . VAL B 2 151 ? 10.93428 -13.64960 -44.64444 1.000 29.33861 151 VAL B C 1
ATOM 2783 O O . VAL B 2 151 ? 10.25092 -14.66020 -44.46448 1.000 30.96201 151 VAL B O 1
ATOM 2787 N N . TYR B 2 152 ? 12.25971 -13.64665 -44.55627 1.000 30.95494 152 TYR B N 1
ATOM 2788 C CA . TYR B 2 152 ? 13.01400 -14.82702 -44.16613 1.000 33.93615 152 TYR B CA 1
ATOM 2789 C C . TYR B 2 152 ? 14.15908 -14.40216 -43.26188 1.000 36.68961 152 TYR B C 1
ATOM 2790 O O . TYR B 2 152 ? 14.61331 -13.25532 -43.29535 1.000 32.20190 152 TYR B O 1
ATOM 2799 N N . LYS B 2 153 ? 14.61729 -15.33973 -42.43915 1.000 31.54159 153 LYS B N 1
ATOM 2800 C CA . LYS B 2 153 ? 15.70960 -15.07311 -41.51788 1.000 33.95072 153 LYS B CA 1
ATOM 2801 C C . LYS B 2 153 ? 17.03046 -15.40724 -42.19713 1.000 41.33966 153 LYS B C 1
ATOM 2802 O O . LYS B 2 153 ? 17.20769 -16.51453 -42.71281 1.000 39.04998 153 LYS B O 1
ATOM 2808 N N . ASP B 2 154 ? 17.94015 -14.43747 -42.21921 1.000 39.00862 154 ASP B N 1
ATOM 2809 C CA . ASP B 2 154 ? 19.26785 -14.60589 -42.80455 1.000 37.74002 154 ASP B CA 1
ATOM 2810 C C . ASP B 2 154 ? 20.25160 -14.83215 -41.66374 1.000 41.50691 154 ASP B C 1
ATOM 2811 O O . ASP B 2 154 ? 20.65550 -13.88894 -40.97831 1.000 41.91400 154 ASP B O 1
ATOM 2816 N N . PHE B 2 155 ? 20.63556 -16.09206 -41.46062 1.000 39.79180 155 PHE B N 1
ATOM 2817 C CA . PHE B 2 155 ? 21.66207 -16.42108 -40.48369 1.000 47.18534 155 PHE B CA 1
ATOM 2818 C C . PHE B 2 155 ? 23.06612 -16.29816 -41.05415 1.000 50.29154 155 PHE B C 1
ATOM 2819 O O . PHE B 2 155 ? 24.02057 -16.12721 -40.28797 1.000 57.16354 155 PHE B O 1
ATOM 2827 N N . GLU B 2 156 ? 23.20586 -16.36644 -42.37877 1.000 54.22667 156 GLU B N 1
ATOM 2828 C CA . GLU B 2 156 ? 24.52550 -16.36735 -43.00021 1.000 65.91256 156 GLU B CA 1
ATOM 2829 C C . GLU B 2 156 ? 25.16286 -14.98464 -42.94279 1.000 63.90693 156 GLU B C 1
ATOM 2830 O O . GLU B 2 156 ? 26.25560 -14.81118 -42.39111 1.000 72.66550 156 GLU B O 1
ATOM 2836 N N . ASN B 2 157 ? 24.49146 -13.98519 -43.50978 1.000 65.71339 157 ASN B N 1
ATOM 2837 C CA . ASN B 2 157 ? 25.03417 -12.63470 -43.65313 1.000 73.66684 157 ASN B CA 1
ATOM 2838 C C . ASN B 2 157 ? 24.19790 -11.67877 -42.80736 1.000 71.54262 157 ASN B C 1
ATOM 2839 O O . ASN B 2 157 ? 23.36476 -10.93224 -43.32574 1.000 64.42883 157 ASN B O 1
ATOM 2844 N N . LYS B 2 158 ? 24.43227 -11.69745 -41.49971 1.000 72.66798 158 LYS B N 1
ATOM 2845 C CA . LYS B 2 158 ? 23.70989 -10.84740 -40.56594 1.000 75.95407 158 LYS B CA 1
ATOM 2846 C C . LYS B 2 158 ? 24.52381 -9.60132 -40.23199 1.000 75.06257 158 LYS B C 1
ATOM 2847 O O . LYS B 2 158 ? 25.74587 -9.56243 -40.39540 1.000 78.63687 158 LYS B O 1
ATOM 2853 N N . ASP B 2 159 ? 23.82242 -8.57330 -39.76408 1.000 74.15633 159 ASP B N 1
ATOM 2854 C CA . ASP B 2 159 ? 24.46307 -7.32022 -39.37921 1.000 77.85541 159 ASP B CA 1
ATOM 2855 C C . ASP B 2 159 ? 23.77690 -6.69013 -38.16925 1.000 76.12289 159 ASP B C 1
ATOM 2856 O O . ASP B 2 159 ? 24.41488 -6.00556 -37.36716 1.000 71.06429 159 ASP B O 1
ATOM 2861 N N . GLY B 2 169 ? 19.86038 -12.19792 -31.93409 1.000 92.78709 169 GLY B N 1
ATOM 2862 C CA . GLY B 2 169 ? 21.29841 -12.02033 -32.02034 1.000 92.57307 169 GLY B CA 1
ATOM 2863 C C . GLY B 2 169 ? 21.97398 -13.04108 -32.91503 1.000 89.99510 169 GLY B C 1
ATOM 2864 O O . GLY B 2 169 ? 23.18090 -13.26594 -32.81667 1.000 93.86044 169 GLY B O 1
ATOM 2865 N N . GLU B 2 170 ? 21.18723 -13.66018 -33.79525 1.000 72.31784 170 GLU B N 1
ATOM 2866 C CA . GLU B 2 170 ? 21.69021 -14.68319 -34.70409 1.000 64.81385 170 GLU B CA 1
ATOM 2867 C C . GLU B 2 170 ? 21.28909 -14.47542 -36.15878 1.000 45.20665 170 GLU B C 1
ATOM 2868 O O . GLU B 2 170 ? 21.95833 -15.02375 -37.04340 1.000 49.46281 170 GLU B O 1
ATOM 2874 N N . TYR B 2 171 ? 20.25789 -13.68474 -36.44771 1.000 41.14497 171 TYR B N 1
ATOM 2875 C CA . TYR B 2 171 ? 19.78206 -13.53827 -37.81404 1.000 35.74230 171 TYR B CA 1
ATOM 2876 C C . TYR B 2 171 ? 19.36787 -12.09724 -38.07760 1.000 36.31789 171 TYR B C 1
ATOM 2877 O O . TYR B 2 171 ? 19.19795 -11.29094 -37.15956 1.000 39.26433 171 TYR B O 1
ATOM 2886 N N . THR B 2 172 ? 19.19215 -11.79171 -39.36024 1.000 31.13735 172 THR B N 1
ATOM 2887 C CA . THR B 2 172 ? 18.63776 -10.52450 -39.81492 1.000 35.15292 172 THR B CA 1
ATOM 2888 C C . THR B 2 172 ? 17.48337 -10.81793 -40.76131 1.000 30.69629 172 THR B C 1
ATOM 2889 O O . THR B 2 172 ? 17.64484 -11.58392 -41.71724 1.000 33.49670 172 THR B O 1
ATOM 2893 N N . TYR B 2 173 ? 16.31983 -10.22443 -40.48967 1.000 30.00871 173 TYR B N 1
ATOM 2894 C CA . TYR B 2 173 ? 15.17255 -10.38868 -41.37396 1.000 33.14120 173 TYR B CA 1
ATOM 2895 C C . TYR B 2 173 ? 15.43686 -9.71698 -42.71461 1.000 30.93754 173 TYR B C 1
ATOM 2896 O O . TYR B 2 173 ? 16.02977 -8.63664 -42.77572 1.000 31.08854 173 TYR B O 1
ATOM 2905 N N . ARG B 2 174 ? 14.97762 -10.35041 -43.79412 1.000 29.66640 174 ARG B N 1
ATOM 2906 C CA . ARG B 2 174 ? 15.15312 -9.79933 -45.13082 1.000 34.61851 174 ARG B CA 1
ATOM 2907 C C . ARG B 2 174 ? 13.88835 -10.00213 -45.95240 1.000 30.97888 174 ARG B C 1
ATOM 2908 O O . ARG B 2 174 ? 13.11946 -10.93874 -45.72459 1.000 30.66315 174 ARG B O 1
ATOM 2916 N N . ILE B 2 175 ? 13.68910 -9.11107 -46.92096 1.000 34.35413 175 ILE B N 1
ATOM 2917 C CA . ILE B 2 175 ? 12.51872 -9.16805 -47.78854 1.000 33.60971 175 ILE B CA 1
ATOM 2918 C C . ILE B 2 175 ? 12.67270 -10.32998 -48.76157 1.000 36.61337 175 ILE B C 1
ATOM 2919 O O . ILE B 2 175 ? 13.65501 -10.40566 -49.50804 1.000 39.96358 175 ILE B O 1
ATOM 2924 N N . LYS B 2 176 ? 11.69050 -11.23425 -48.77061 1.000 35.49377 176 LYS B N 1
ATOM 2925 C CA . LYS B 2 176 ? 11.79644 -12.43060 -49.60216 1.000 41.14980 176 LYS B CA 1
ATOM 2926 C C . LYS B 2 176 ? 11.52571 -12.12963 -51.07244 1.000 42.28241 176 LYS B C 1
ATOM 2927 O O . LYS B 2 176 ? 12.28755 -12.55565 -51.94791 1.000 38.86053 176 LYS B O 1
ATOM 2933 N N . TYR B 2 177 ? 10.43873 -11.41182 -51.36519 1.000 33.85021 177 TYR B N 1
ATOM 2934 C CA . TYR B 2 177 ? 10.01229 -11.12654 -52.73600 1.000 38.03125 177 TYR B CA 1
ATOM 2935 C C . TYR B 2 177 ? 9.97273 -9.61925 -52.94680 1.000 44.11968 177 TYR B C 1
ATOM 2936 O O . TYR B 2 177 ? 8.95849 -8.96948 -52.64782 1.000 39.65452 177 TYR B O 1
ATOM 2945 N N . PRO B 2 178 ? 11.04510 -9.02380 -53.47340 1.000 43.22305 178 PRO B N 1
ATOM 2946 C CA . PRO B 2 178 ? 11.04243 -7.56768 -53.70777 1.000 40.73340 178 PRO B CA 1
ATOM 2947 C C . PRO B 2 178 ? 9.91607 -7.08834 -54.61305 1.000 41.41353 178 PRO B C 1
ATOM 2948 O O . PRO B 2 178 ? 9.53203 -5.91345 -54.53097 1.000 43.97356 178 PRO B O 1
ATOM 2952 N N . GLU B 2 179 ? 9.36984 -7.95530 -55.46854 1.000 41.65474 179 GLU B N 1
ATOM 2953 C CA . GLU B 2 179 ? 8.24025 -7.55527 -56.30030 1.000 45.66198 179 GLU B CA 1
ATOM 2954 C C . GLU B 2 179 ? 7.01130 -7.23185 -55.46087 1.000 45.28652 179 GLU B C 1
ATOM 2955 O O . GLU B 2 179 ? 6.14747 -6.46232 -55.89810 1.000 40.30768 179 GLU B O 1
ATOM 2961 N N . GLN B 2 180 ? 6.91098 -7.80643 -54.25894 1.000 41.53716 180 GLN B N 1
ATOM 2962 C CA . GLN B 2 180 ? 5.78043 -7.49577 -53.38947 1.000 39.48677 180 GLN B CA 1
ATOM 2963 C C . GLN B 2 180 ? 5.78961 -6.03405 -52.96144 1.000 39.33747 180 GLN B C 1
ATOM 2964 O O . GLN B 2 180 ? 4.72503 -5.43772 -52.76489 1.000 41.01339 180 GLN B O 1
ATOM 2970 N N . LEU B 2 181 ? 6.97608 -5.43984 -52.81660 1.000 36.27559 181 LEU B N 1
ATOM 2971 C CA . LEU B 2 181 ? 7.06457 -4.04613 -52.40013 1.000 42.99697 181 LEU B CA 1
ATOM 2972 C C . LEU B 2 181 ? 6.65359 -3.08384 -53.50578 1.000 46.75135 181 LEU B C 1
ATOM 2973 O O . LEU B 2 181 ? 6.32278 -1.93056 -53.20982 1.000 44.52114 181 LEU B O 1
ATOM 2978 N N . GLU B 2 182 ? 6.67305 -3.52436 -54.76788 1.000 51.39639 182 GLU B N 1
ATOM 2979 C CA . GLU B 2 182 ? 6.21716 -2.66135 -55.85328 1.000 48.79967 182 GLU B CA 1
ATOM 2980 C C . GLU B 2 182 ? 4.73172 -2.35428 -55.72407 1.000 42.84386 182 GLU B C 1
ATOM 2981 O O . GLU B 2 182 ? 4.31414 -1.20376 -55.89810 1.000 47.13065 182 GLU B O 1
ATOM 2987 N N . GLU B 2 183 ? 3.91680 -3.37033 -55.42861 1.000 43.29134 183 GLU B N 1
ATOM 2988 C CA . GLU B 2 183 ? 2.49339 -3.12953 -55.21876 1.000 45.11073 183 GLU B CA 1
ATOM 2989 C C . GLU B 2 183 ? 2.26288 -2.23926 -54.00480 1.000 39.61792 183 GLU B C 1
ATOM 2990 O O . GLU B 2 183 ? 1.38361 -1.37017 -54.02272 1.000 36.54352 183 GLU B O 1
ATOM 2996 N N . VAL B 2 184 ? 3.04629 -2.44077 -52.94057 1.000 38.96739 184 VAL B N 1
ATOM 2997 C CA . VAL B 2 184 ? 2.85967 -1.66140 -51.71866 1.000 38.77109 184 VAL B CA 1
ATOM 2998 C C . VAL B 2 184 ? 2.99146 -0.17282 -52.01049 1.000 37.10578 184 VAL B C 1
ATOM 2999 O O . VAL B 2 184 ? 2.13947 0.63277 -51.61928 1.000 34.42940 184 VAL B O 1
ATOM 3003 N N . PHE B 2 185 ? 4.05272 0.21270 -52.71126 1.000 35.76804 185 PHE B N 1
ATOM 3004 C CA . PHE B 2 185 ? 4.34025 1.62178 -52.93419 1.000 37.62982 185 PHE B CA 1
ATOM 3005 C C . PHE B 2 185 ? 3.66307 2.18229 -54.17577 1.000 39.49972 185 PHE B C 1
ATOM 3006 O O . PHE B 2 185 ? 3.89038 3.34885 -54.51625 1.000 42.81520 185 PHE B O 1
ATOM 3014 N N . ASN B 2 186 ? 2.83435 1.38589 -54.85023 1.000 33.80585 186 ASN B N 1
ATOM 3015 C CA . ASN B 2 186 ? 1.81169 1.94112 -55.72510 1.000 41.86877 186 ASN B CA 1
ATOM 3016 C C . ASN B 2 186 ? 0.55691 2.31534 -54.94986 1.000 43.78630 186 ASN B C 1
ATOM 3017 O O . ASN B 2 186 ? -0.28962 3.05022 -55.47116 1.000 39.19487 186 ASN B O 1
ATOM 3022 N N . TYR B 2 187 ? 0.42996 1.82625 -53.71641 1.000 36.93011 187 TYR B N 1
ATOM 3023 C CA . TYR B 2 187 ? -0.69763 2.09884 -52.83574 1.000 28.39061 187 TYR B CA 1
ATOM 3024 C C . TYR B 2 187 ? -0.36242 3.12183 -51.75913 1.000 34.79420 187 TYR B C 1
ATOM 3025 O O . TYR B 2 187 ? -1.20952 3.94775 -51.40482 1.000 31.14572 187 TYR B O 1
ATOM 3034 N N . TYR B 2 188 ? 0.85958 3.08695 -51.24031 1.000 32.36360 188 TYR B N 1
ATOM 3035 C CA . TYR B 2 188 ? 1.33031 3.99559 -50.20975 1.000 30.81135 188 TYR B CA 1
ATOM 3036 C C . TYR B 2 188 ? 2.55452 4.74697 -50.71534 1.000 30.95533 188 TYR B C 1
ATOM 3037 O O . TYR B 2 188 ? 3.08274 4.46733 -51.79536 1.000 38.29938 188 TYR B O 1
ATOM 3046 N N . ASP B 2 189 ? 3.00784 5.70504 -49.90961 1.000 31.50752 189 ASP B N 1
ATOM 3047 C CA . ASP B 2 189 ? 4.28617 6.37403 -50.10268 1.000 34.17399 189 ASP B CA 1
ATOM 3048 C C . ASP B 2 189 ? 5.23954 5.92896 -49.00298 1.000 38.91730 189 ASP B C 1
ATOM 3049 O O . ASP B 2 189 ? 4.83258 5.77322 -47.84648 1.000 32.09963 189 ASP B O 1
ATOM 3054 N N . LYS B 2 190 ? 6.50728 5.73503 -49.36260 1.000 36.21853 190 LYS B N 1
ATOM 3055 C CA . LYS B 2 190 ? 7.45677 5.10990 -48.44973 1.000 31.49230 190 LYS B CA 1
ATOM 3056 C C . LYS B 2 190 ? 7.72572 5.98672 -47.23261 1.000 37.52922 190 LYS B C 1
ATOM 3057 O O . LYS B 2 190 ? 8.00296 7.18400 -47.35704 1.000 33.50515 190 LYS B O 1
ATOM 3063 N N . PHE B 2 191 ? 7.65570 5.37311 -46.05389 1.000 30.18447 191 PHE B N 1
ATOM 3064 C CA . PHE B 2 191 ? 7.91345 6.04714 -44.78899 1.000 33.11307 191 PHE B CA 1
ATOM 3065 C C . PHE B 2 191 ? 9.37771 5.84313 -44.42056 1.000 43.10252 191 PHE B C 1
ATOM 3066 O O . PHE B 2 191 ? 9.81315 4.70855 -44.19722 1.000 32.63484 191 PHE B O 1
ATOM 3074 N N . THR B 2 192 ? 10.13119 6.93461 -44.353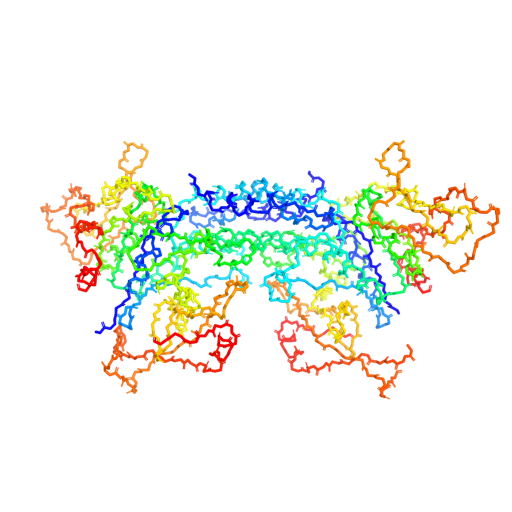09 1.000 41.24518 192 THR B N 1
ATOM 3075 C CA . THR B 2 192 ? 11.54920 6.85476 -44.03042 1.000 50.28378 192 THR B CA 1
ATOM 3076 C C . THR B 2 192 ? 11.92735 7.83729 -42.92720 1.000 54.66910 192 THR B C 1
ATOM 3077 O O . THR B 2 192 ? 13.11003 8.07584 -42.67389 1.000 64.12703 192 THR B O 1
ATOM 3081 N N . MET C 1 2 ? -26.74502 -21.58529 -82.32430 1.000 61.42266 1 MET C N 1
ATOM 3082 C CA . MET C 1 2 ? -26.01336 -20.34854 -82.07596 1.000 61.82455 1 MET C CA 1
ATOM 3083 C C . MET C 1 2 ? -26.32586 -19.87735 -80.64797 1.000 51.32696 1 MET C C 1
ATOM 3084 O O . MET C 1 2 ? -27.49213 -19.79154 -80.26567 1.000 49.17747 1 MET C O 1
ATOM 3089 N N . ALA C 1 3 ? -25.28219 -19.58351 -79.86879 1.000 47.86141 2 ALA C N 1
ATOM 3090 C CA . ALA C 1 3 ? -25.41663 -19.47830 -78.41823 1.000 41.52331 2 ALA C CA 1
ATOM 3091 C C . ALA C 1 3 ? -26.30594 -18.31130 -78.00137 1.000 41.86665 2 ALA C C 1
ATOM 3092 O O . ALA C 1 3 ? -26.29674 -17.24267 -78.61602 1.000 40.26692 2 ALA C O 1
ATOM 3094 N N . LYS C 1 4 ? -27.06396 -18.51932 -76.92902 1.000 37.90155 3 LYS C N 1
ATOM 3095 C CA . LYS C 1 4 ? -27.96915 -17.51333 -76.39901 1.000 28.40287 3 LYS C CA 1
ATOM 3096 C C . LYS C 1 4 ? -27.75400 -17.44622 -74.89324 1.000 34.58007 3 LYS C C 1
ATOM 3097 O O . LYS C 1 4 ? -27.35479 -18.43821 -74.27387 1.000 32.00201 3 LYS C O 1
ATOM 3103 N N . ARG C 1 5 ? -27.98195 -16.27329 -74.30230 1.000 24.55924 4 ARG C N 1
ATOM 3104 C CA . ARG C 1 5 ? -27.83202 -16.11595 -72.86090 1.000 21.67292 4 ARG C CA 1
ATOM 3105 C C . ARG C 1 5 ? -29.16269 -15.72956 -72.23552 1.000 24.68650 4 ARG C C 1
ATOM 3106 O O . ARG C 1 5 ? -29.81728 -14.78474 -72.68833 1.000 22.18139 4 ARG C O 1
ATOM 3114 N N . VAL C 1 6 ? -29.53726 -16.44843 -71.18059 1.000 21.48422 5 VAL C N 1
ATOM 3115 C CA . VAL C 1 6 ? -30.77474 -16.22252 -70.44408 1.000 19.41679 5 VAL C CA 1
ATOM 3116 C C . VAL C 1 6 ? -30.45716 -15.48121 -69.15760 1.000 19.73962 5 VAL C C 1
ATOM 3117 O O . VAL C 1 6 ? -29.40699 -15.68541 -68.54091 1.000 20.48193 5 VAL C O 1
ATOM 3121 N N . PHE C 1 7 ? -31.37824 -14.61489 -68.74297 1.000 19.11968 6 PHE C N 1
ATOM 3122 C CA . PHE C 1 7 ? -31.37653 -14.04165 -67.40259 1.000 19.43838 6 PHE C CA 1
ATOM 3123 C C . PHE C 1 7 ? -32.41374 -14.80583 -66.58275 1.000 19.60851 6 PHE C C 1
ATOM 3124 O O . PHE C 1 7 ? -33.61205 -14.73024 -66.86839 1.000 18.93432 6 PHE C O 1
ATOM 3132 N N . PHE C 1 8 ? -31.95781 -15.55318 -65.57699 1.000 16.01552 7 PHE C N 1
ATOM 3133 C CA . PHE C 1 8 ? -32.86862 -16.27039 -64.68505 1.000 15.41468 7 PHE C CA 1
ATOM 3134 C C . PHE C 1 8 ? -33.35929 -15.31743 -63.60042 1.000 19.24029 7 PHE C C 1
ATOM 3135 O O . PHE C 1 8 ? -32.57523 -14.87907 -62.75027 1.000 18.83585 7 PHE C O 1
ATOM 3143 N N . SER C 1 9 ? -34.65148 -14.98793 -63.62762 1.000 18.13131 8 SER C N 1
ATOM 3144 C CA . SER C 1 9 ? -35.27903 -14.15395 -62.60803 1.000 18.67427 8 SER C CA 1
ATOM 3145 C C . SER C 1 9 ? -36.00655 -15.06614 -61.62797 1.000 19.23615 8 SER C C 1
ATOM 3146 O O . SER C 1 9 ? -36.98319 -15.72332 -61.99096 1.000 18.83046 8 SER C O 1
ATOM 3149 N N . PHE C 1 10 ? -35.53376 -15.10245 -60.38700 1.000 18.42111 9 PHE C N 1
ATOM 3150 C CA . PHE C 1 10 ? -36.18826 -15.87994 -59.34773 1.000 17.57551 9 PHE C CA 1
ATOM 3151 C C . PHE C 1 10 ? -35.93512 -15.18273 -58.02490 1.000 20.29735 9 PHE C C 1
ATOM 3152 O O . PHE C 1 10 ? -35.03540 -14.34859 -57.90338 1.000 18.70382 9 PHE C O 1
ATOM 3160 N N . HIS C 1 11 ? -36.75098 -15.48319 -57.03592 1.000 19.18339 10 HIS C N 1
ATOM 3161 C CA . HIS C 1 11 ? -36.49398 -14.79066 -55.78756 1.000 20.01989 10 HIS C CA 1
ATOM 3162 C C . HIS C 1 11 ? -35.66187 -15.64511 -54.84457 1.000 19.80104 10 HIS C C 1
ATOM 3163 O O . HIS C 1 11 ? -35.54438 -16.86801 -54.98858 1.000 19.54967 10 HIS C O 1
ATOM 3170 N N . TYR C 1 12 ? -35.03562 -14.95263 -53.90278 1.000 19.48873 11 TYR C N 1
ATOM 3171 C CA . TYR C 1 12 ? -34.06324 -15.55162 -53.00424 1.000 20.98186 11 TYR C CA 1
ATOM 3172 C C . TYR C 1 12 ? -34.79330 -16.20945 -51.83989 1.000 25.05199 11 TYR C C 1
ATOM 3173 O O . TYR C 1 12 ? -35.49563 -15.53349 -51.07480 1.000 26.20631 11 TYR C O 1
ATOM 3182 N N . GLN C 1 13 ? -34.65111 -17.52900 -51.72720 1.000 22.69520 12 GLN C N 1
ATOM 3183 C CA . GLN C 1 13 ? -35.20933 -18.31523 -50.63396 1.000 21.27861 12 GLN C CA 1
ATOM 3184 C C . GLN C 1 13 ? -34.64459 -19.72407 -50.73670 1.000 18.25547 12 GLN C C 1
ATOM 3185 O O . GLN C 1 13 ? -34.53105 -20.25858 -51.83970 1.000 21.43337 12 GLN C O 1
ATOM 3191 N N . ASP C 1 14 ? -34.30865 -20.32966 -49.59015 1.000 21.65999 13 ASP C N 1
ATOM 3192 C CA . ASP C 1 14 ? -33.64863 -21.63409 -49.64532 1.000 23.05923 13 ASP C CA 1
ATOM 3193 C C . ASP C 1 14 ? -34.54821 -22.68358 -50.28902 1.000 29.76918 13 ASP C C 1
ATOM 3194 O O . ASP C 1 14 ? -34.07122 -23.53443 -51.04979 1.000 31.36275 13 ASP C O 1
ATOM 3199 N N . VAL C 1 15 ? -35.85564 -22.62475 -50.01635 1.000 25.56906 14 VAL C N 1
ATOM 3200 C CA . VAL C 1 15 ? -36.77528 -23.65186 -50.49975 1.000 28.93340 14 VAL C CA 1
ATOM 3201 C C . VAL C 1 15 ? -37.00066 -23.59988 -52.00050 1.000 31.62884 14 VAL C C 1
ATOM 3202 O O . VAL C 1 15 ? -37.53711 -24.55459 -52.57378 1.000 32.17838 14 VAL C O 1
ATOM 3206 N N . ILE C 1 16 ? -36.62168 -22.51630 -52.66732 1.000 22.26931 15 ILE C N 1
ATOM 3207 C CA . ILE C 1 16 ? -36.69264 -22.47416 -54.12235 1.000 23.30489 15 ILE C CA 1
ATOM 3208 C C . ILE C 1 16 ? -35.34189 -22.32990 -54.79761 1.000 21.09425 15 ILE C C 1
ATOM 3209 O O . ILE C 1 16 ? -35.24086 -22.63607 -55.99551 1.000 23.19044 15 ILE C O 1
ATOM 3214 N N . ASP C 1 17 ? -34.27800 -21.97655 -54.06667 1.000 21.73536 16 ASP C N 1
ATOM 3215 C CA . ASP C 1 17 ? -32.95057 -21.99214 -54.67331 1.000 21.81188 16 ASP C CA 1
ATOM 3216 C C . ASP C 1 17 ? -32.57454 -23.38831 -55.15968 1.000 17.17840 16 ASP C C 1
ATOM 3217 O O . ASP C 1 17 ? -31.99774 -23.53496 -56.24239 1.000 18.55994 16 ASP C O 1
ATOM 3222 N N . PHE C 1 18 ? -32.87375 -24.42997 -54.37658 1.000 18.23791 17 PHE C N 1
ATOM 3223 C CA . PHE C 1 18 ? -32.49209 -25.76630 -54.83220 1.000 19.15812 17 PHE C CA 1
ATOM 3224 C C . PHE C 1 18 ? -33.31075 -26.17891 -56.04476 1.000 20.91344 17 PHE C C 1
ATOM 3225 O O . PHE C 1 18 ? -32.80445 -26.87546 -56.93335 1.000 18.28508 17 PHE C O 1
ATOM 3233 N N . ARG C 1 19 ? -34.55857 -25.72818 -56.11585 1.000 17.53166 18 ARG C N 1
ATOM 3234 C CA . ARG C 1 19 ? -35.38475 -26.03898 -57.27537 1.000 16.49857 18 ARG C CA 1
ATOM 3235 C C . ARG C 1 19 ? -34.87676 -25.31329 -58.51646 1.000 19.14469 18 ARG C C 1
ATOM 3236 O O . ARG C 1 19 ? -34.88473 -25.87707 -59.61706 1.000 19.11817 18 ARG C O 1
ATOM 3244 N N . VAL C 1 20 ? -34.40899 -24.07033 -58.35403 1.000 17.16971 19 VAL C N 1
ATOM 3245 C CA . VAL C 1 20 ? -33.76270 -23.36044 -59.45893 1.000 16.46213 19 VAL C CA 1
ATOM 3246 C C . VAL C 1 20 ? -32.53009 -24.12329 -59.93330 1.000 20.65483 19 VAL C C 1
ATOM 3247 O O . VAL C 1 20 ? -32.26402 -24.21947 -61.13662 1.000 18.40995 19 VAL C O 1
ATOM 3251 N N . ASN C 1 21 ? -31.75064 -24.67387 -58.99636 1.000 17.73456 20 ASN C N 1
ATOM 3252 C CA . ASN C 1 21 ? -30.53695 -25.38107 -59.39556 1.000 17.89107 20 ASN C CA 1
ATOM 3253 C C . ASN C 1 21 ? -30.84948 -26.65117 -60.18248 1.000 19.71281 20 ASN C C 1
ATOM 3254 O O . ASN C 1 21 ? -30.04978 -27.06241 -61.03530 1.000 19.53333 20 ASN C O 1
ATOM 3259 N N . VAL C 1 22 ? -31.99876 -27.27990 -59.92963 1.000 18.83936 21 VAL C N 1
ATOM 3260 C CA . VAL C 1 22 ? -32.40010 -28.40618 -60.76970 1.000 20.22729 21 VAL C CA 1
ATOM 3261 C C . VAL C 1 22 ? -32.55956 -27.94275 -62.21506 1.000 21.62249 21 VAL C C 1
ATOM 3262 O O . VAL C 1 22 ? -32.10786 -28.61226 -63.15294 1.000 25.72879 21 VAL C O 1
ATOM 3266 N N . VAL C 1 23 ? -33.18113 -26.77653 -62.41608 1.000 19.93859 22 VAL C N 1
ATOM 3267 C CA . VAL C 1 23 ? -33.31892 -26.22874 -63.76689 1.000 20.02207 22 VAL C CA 1
ATOM 3268 C C . VAL C 1 23 ? -31.94663 -25.92415 -64.35979 1.000 25.62573 22 VAL C C 1
ATOM 3269 O O . VAL C 1 23 ? -31.65411 -26.28309 -65.50733 1.000 23.85011 22 VAL C O 1
ATOM 3273 N N . ARG C 1 24 ? -31.07806 -25.26645 -63.58008 1.000 21.66794 23 ARG C N 1
ATOM 3274 C CA . ARG C 1 24 ? -29.74672 -24.93278 -64.08412 1.000 23.83265 23 ARG C CA 1
ATOM 3275 C C . ARG C 1 24 ? -28.97305 -26.18206 -64.47792 1.000 23.68653 23 ARG C C 1
ATOM 3276 O O . ARG C 1 24 ? -28.21305 -26.16869 -65.45400 1.000 31.73673 23 ARG C O 1
ATOM 3284 N N . ASN C 1 25 ? -29.15077 -27.27340 -63.72856 1.000 21.67423 24 ASN C N 1
ATOM 3285 C CA . ASN C 1 25 ? -28.45179 -28.51235 -64.03212 1.000 21.67728 24 ASN C CA 1
ATOM 3286 C C . ASN C 1 25 ? -28.83306 -29.05805 -65.40675 1.000 30.87296 24 ASN C C 1
ATOM 3287 O O . ASN C 1 25 ? -28.10250 -29.88737 -65.95701 1.000 32.37785 24 ASN C O 1
ATOM 3292 N N . HIS C 1 26 ? -29.94524 -28.59770 -65.98249 1.000 40.19185 25 HIS C N 1
ATOM 3293 C CA . HIS C 1 26 ? -30.37212 -29.05329 -67.30132 1.000 36.42887 25 HIS C CA 1
ATOM 3294 C C . HIS C 1 26 ? -30.12625 -28.04746 -68.41913 1.000 36.57102 25 HIS C C 1
ATOM 3295 O O . HIS C 1 26 ? -30.05410 -28.45480 -69.58344 1.000 46.57109 25 HIS C O 1
ATOM 3302 N N . TRP C 1 27 ? -29.99984 -26.76034 -68.10895 1.000 45.02171 26 TRP C N 1
ATOM 3303 C CA . TRP C 1 27 ? -29.79580 -25.73661 -69.13868 1.000 48.27833 26 TRP C CA 1
ATOM 3304 C C . TRP C 1 27 ? -28.33075 -25.60210 -69.53764 1.000 61.76294 26 TRP C C 1
ATOM 3305 O O . TRP C 1 27 ? -27.51710 -25.05354 -68.79297 1.000 63.30279 26 TRP C O 1
ATOM 3316 N N . THR C 1 29 ? -25.86628 -26.46327 -71.57449 1.000 61.91999 28 THR C N 1
ATOM 3317 C CA . TH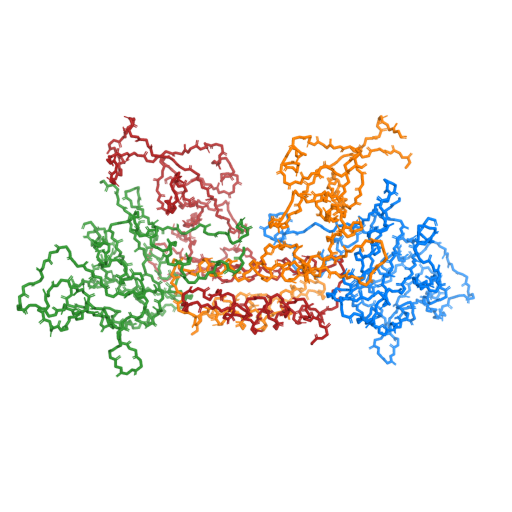R C 1 29 ? -25.01820 -27.02153 -72.62055 1.000 53.73908 28 THR C CA 1
ATOM 3318 C C . THR C 1 29 ? -24.06085 -25.97554 -73.17952 1.000 49.50046 28 THR C C 1
ATOM 3319 O O . THR C 1 29 ? -24.02950 -24.83548 -72.71165 1.000 47.59355 28 THR C O 1
ATOM 3323 N N . LYS C 1 30 ? -23.28453 -26.37824 -74.19011 1.000 50.28580 29 LYS C N 1
ATOM 3324 C CA . LYS C 1 30 ? -22.31210 -25.47325 -74.79834 1.000 45.60860 29 LYS C CA 1
ATOM 3325 C C . LYS C 1 30 ? -22.98251 -24.21716 -75.34346 1.000 46.13806 29 LYS C C 1
ATOM 3326 O O . LYS C 1 30 ? -22.43478 -23.11386 -75.23625 1.000 45.26485 29 LYS C O 1
ATOM 3332 N N . LEU C 1 31 ? -24.17096 -24.36140 -75.92160 1.000 40.74712 30 LEU C N 1
ATOM 3333 C CA . LEU C 1 31 ? -24.86030 -23.25763 -76.57418 1.000 50.82248 30 LEU C CA 1
ATOM 3334 C C . LEU C 1 31 ? -25.77952 -22.49585 -75.62950 1.000 51.34961 30 LEU C C 1
ATOM 3335 O O . LEU C 1 31 ? -26.54329 -21.63536 -76.08222 1.000 53.63373 30 LEU C O 1
ATOM 3340 N N . ASN C 1 32 ? -25.71901 -22.78516 -74.33319 1.000 37.39278 31 ASN C N 1
ATOM 3341 C CA . ASN C 1 32 ? -26.61825 -22.19974 -73.34971 1.000 45.12653 31 ASN C CA 1
ATOM 3342 C C . ASN C 1 32 ? -25.79687 -21.46242 -72.30291 1.000 40.72989 31 ASN C C 1
ATOM 3343 O O . ASN C 1 32 ? -24.96664 -22.07214 -71.62039 1.000 46.59510 31 ASN C O 1
ATOM 3348 N N . GLN C 1 33 ? -26.02007 -20.15493 -72.18774 1.000 31.08943 32 GLN C N 1
ATOM 3349 C CA . GLN C 1 33 ? -25.38659 -19.32858 -71.17225 1.000 23.12750 32 GLN C CA 1
ATOM 3350 C C . GLN C 1 33 ? -26.45304 -18.72981 -70.26870 1.000 22.25278 32 GLN C C 1
ATOM 3351 O O . GLN C 1 33 ? -27.62234 -18.62354 -70.64335 1.000 20.74822 32 GLN C O 1
ATOM 3357 N N . SER C 1 34 ? -26.03853 -18.32492 -69.07158 1.000 19.64886 33 SER C N 1
ATOM 3358 C CA . SER C 1 34 ? -26.92685 -17.60366 -68.17319 1.000 19.29653 33 SER C CA 1
ATOM 3359 C C . SER C 1 34 ? -26.14510 -16.50217 -67.47350 1.000 20.65632 33 SER C C 1
ATOM 3360 O O . SER C 1 34 ? -24.96262 -16.67238 -67.16584 1.000 20.18821 33 SER C O 1
ATOM 3363 N N . ALA C 1 35 ? -26.80656 -15.36700 -67.24530 1.000 18.92495 34 ALA C N 1
ATOM 3364 C CA . ALA C 1 35 ? -26.15888 -14.25400 -66.56126 1.000 19.25329 34 ALA C CA 1
ATOM 3365 C C . ALA C 1 35 ? -25.80636 -14.63791 -65.13105 1.000 21.32837 34 ALA C C 1
ATOM 3366 O O . ALA C 1 35 ? -26.56039 -15.34108 -64.45325 1.000 18.28531 34 ALA C O 1
ATOM 3368 N N . ALA C 1 36 ? -24.65322 -14.15925 -64.66931 1.000 17.75906 35 ALA C N 1
ATOM 3369 C CA . ALA C 1 36 ? -24.17164 -14.45900 -63.32832 1.000 23.18770 35 ALA C CA 1
ATOM 3370 C C . ALA C 1 36 ? -23.46256 -13.23566 -62.77219 1.000 26.95041 35 ALA C C 1
ATOM 3371 O O . ALA C 1 36 ? -22.68497 -12.59382 -63.48008 1.000 36.90998 35 ALA C O 1
ATOM 3373 N N . GLY C 1 37 ? -23.73136 -12.91490 -61.50184 1.000 31.94439 36 GLY C N 1
ATOM 3374 C CA . GLY C 1 37 ? -23.08299 -11.78475 -60.86132 1.000 35.84354 36 GLY C CA 1
ATOM 3375 C C . GLY C 1 37 ? -21.67856 -12.09335 -60.35839 1.000 38.95268 36 GLY C C 1
ATOM 3376 O O . GLY C 1 37 ? -21.25858 -13.24508 -60.24533 1.000 42.38024 36 GLY C O 1
ATOM 3377 N N . VAL C 1 38 ? -20.94576 -11.02587 -60.02879 1.000 35.62074 37 VAL C N 1
ATOM 3378 C CA . VAL C 1 38 ? -19.52286 -11.12263 -59.70946 1.000 35.89959 37 VAL C CA 1
ATOM 3379 C C . VAL C 1 38 ? -19.15679 -10.13182 -58.59687 1.000 45.68921 37 VAL C C 1
ATOM 3380 O O . VAL C 1 38 ? -18.02914 -10.13206 -58.08599 1.000 43.74289 37 VAL C O 1
ATOM 3384 N N . PHE C 1 39 ? -20.14689 -9.36329 -58.13775 1.000 35.40008 38 PHE C N 1
ATOM 3385 C CA . PHE C 1 39 ? -19.91736 -8.21302 -57.26249 1.000 28.13380 38 PHE C CA 1
ATOM 3386 C C . PHE C 1 39 ? -19.08510 -8.55426 -56.02865 1.000 27.21709 38 PHE C C 1
ATOM 3387 O O . PHE C 1 39 ? -19.29921 -9.57368 -55.36518 1.000 25.91517 38 PHE C O 1
ATOM 3395 N N . ASP C 1 40 ? -18.14298 -7.66780 -55.71254 1.000 28.48917 39 ASP C N 1
ATOM 3396 C CA . ASP C 1 40 ? -17.30708 -7.79515 -54.52160 1.000 32.39346 39 ASP C CA 1
ATOM 3397 C C . ASP C 1 40 ? -17.22867 -6.40616 -53.90223 1.000 38.90568 39 ASP C C 1
ATOM 3398 O O . ASP C 1 40 ? -16.54246 -5.52542 -54.43362 1.000 40.24018 39 ASP C O 1
ATOM 3403 N N . ALA C 1 41 ? -17.93531 -6.20701 -52.78706 1.000 29.83904 40 ALA C N 1
ATOM 3404 C CA . ALA C 1 41 ? -18.00161 -4.88961 -52.16451 1.000 32.17368 40 ALA C CA 1
ATOM 3405 C C . ALA C 1 41 ? -16.67625 -4.44308 -51.55649 1.000 36.84906 40 ALA C C 1
ATOM 3406 O O . ALA C 1 41 ? -16.55546 -3.27241 -51.18059 1.000 33.39731 40 ALA C O 1
ATOM 3408 N N . SER C 1 42 ? -15.68858 -5.33265 -51.44632 1.000 35.89886 41 SER C N 1
ATOM 3409 C CA . SER C 1 42 ? -14.40466 -4.95506 -50.86644 1.000 41.42753 41 SER C CA 1
ATOM 3410 C C . SER C 1 42 ? -13.48112 -4.26081 -51.86156 1.000 53.08165 41 SER C C 1
ATOM 3411 O O . SER C 1 42 ? -12.54937 -3.56673 -51.43803 1.000 42.32286 41 SER C O 1
ATOM 3414 N N . LEU C 1 43 ? -13.71271 -4.42654 -53.16673 1.000 50.69903 42 LEU C N 1
ATOM 3415 C CA . LEU C 1 43 ? -12.84697 -3.78942 -54.15577 1.000 50.88816 42 LEU C CA 1
ATOM 3416 C C . LEU C 1 43 ? -13.03929 -2.27878 -54.16279 1.000 62.78854 42 LEU C C 1
ATOM 3417 O O . LEU C 1 43 ? -12.06611 -1.51484 -54.15391 1.000 62.80999 42 LEU C O 1
ATOM 3422 N N . TRP C 1 44 ? -14.28781 -1.83243 -54.17216 1.000 57.51717 43 TRP C N 1
ATOM 3423 C CA . TRP C 1 44 ? -14.60387 -0.41899 -54.29734 1.000 67.68494 43 TRP C CA 1
ATOM 3424 C C . TRP C 1 44 ? -14.35089 0.34073 -52.99916 1.000 60.09315 43 TRP C C 1
ATOM 3425 O O . TRP C 1 44 ? -14.99839 1.35132 -52.72853 1.000 58.37362 43 TRP C O 1
ATOM 3436 N N . ASP C 1 46 ? -17.09357 1.28838 -50.46661 1.000 38.68311 45 ASP C N 1
ATOM 3437 C CA . ASP C 1 46 ? -17.78170 2.49293 -50.00673 1.000 35.68905 45 ASP C CA 1
ATOM 3438 C C . ASP C 1 46 ? -19.27079 2.21142 -49.81642 1.000 42.11915 45 ASP C C 1
ATOM 3439 O O . ASP C 1 46 ? -20.04732 2.24291 -50.77536 1.000 40.01501 45 ASP C O 1
ATOM 3444 N N . ALA C 1 47 ? -19.66472 1.93827 -48.56731 1.000 34.58066 46 ALA C N 1
ATOM 3445 C CA . ALA C 1 47 ? -21.06534 1.64819 -48.28067 1.000 43.82248 46 ALA C CA 1
ATOM 3446 C C . ALA C 1 47 ? -21.97357 2.83016 -48.59333 1.000 41.07100 46 ALA C C 1
ATOM 3447 O O . ALA C 1 47 ? -23.18595 2.64140 -48.74619 1.000 40.32578 46 ALA C O 1
ATOM 3449 N N . LYS C 1 48 ? -21.41405 4.04020 -48.69658 1.000 38.51745 47 LYS C N 1
ATOM 3450 C CA . LYS C 1 48 ? -22.20148 5.20382 -49.09549 1.000 38.25621 47 LYS C CA 1
ATOM 3451 C C . LYS C 1 48 ? -22.69097 5.09430 -50.53505 1.000 39.99486 47 LYS C C 1
ATOM 3452 O O . LYS C 1 48 ? -23.76139 5.61824 -50.86593 1.000 34.59081 47 LYS C O 1
ATOM 3458 N N . LYS C 1 49 ? -21.92762 4.42785 -51.40237 1.000 37.84100 48 LYS C N 1
ATOM 3459 C CA . LYS C 1 49 ? -22.26267 4.36366 -52.81848 1.000 40.22289 48 LYS C CA 1
ATOM 3460 C C . LYS C 1 49 ? -23.05610 3.12033 -53.19415 1.000 36.60812 48 LYS C C 1
ATOM 3461 O O . LYS C 1 49 ? -23.69786 3.10813 -54.25328 1.000 36.79575 48 LYS C O 1
ATOM 3467 N N . THR C 1 50 ? -23.03947 2.08285 -52.35707 1.000 36.59738 49 THR C N 1
ATOM 3468 C CA . THR C 1 50 ? -23.77397 0.85288 -52.64253 1.000 25.12562 49 THR C CA 1
ATOM 3469 C C . THR C 1 50 ? -25.20828 1.02662 -52.15552 1.000 29.06228 49 THR C C 1
ATOM 3470 O O . THR C 1 50 ? -25.59083 0.63465 -51.04866 1.000 27.47725 49 THR C O 1
ATOM 3474 N N . SER C 1 51 ? -26.00345 1.64484 -53.01016 1.000 27.88468 50 SER C N 1
ATOM 3475 C CA . SER C 1 51 ? -27.41539 1.89429 -52.79045 1.000 26.43100 50 SER C CA 1
ATOM 3476 C C . SER C 1 51 ? -28.22099 1.10301 -53.81880 1.000 24.38828 50 SER C C 1
ATOM 3477 O O . SER C 1 51 ? -27.67933 0.28540 -54.56524 1.000 26.63727 50 SER C O 1
ATOM 3480 N N . ASP C 1 52 ? -29.52447 1.37337 -53.87099 1.000 24.14351 51 ASP C N 1
ATOM 3481 C CA . ASP C 1 52 ? -30.37858 0.63512 -54.79521 1.000 29.48599 51 ASP C CA 1
ATOM 3482 C C . ASP C 1 52 ? -30.11080 1.01165 -56.25198 1.000 30.62218 51 ASP C C 1
ATOM 3483 O O . ASP C 1 52 ? -30.31044 0.17785 -57.14225 1.000 25.79866 51 ASP C O 1
ATOM 3488 N N . ILE C 1 53 ? -29.65231 2.23889 -56.52820 1.000 28.10092 52 ILE C N 1
ATOM 3489 C CA . ILE C 1 53 ? -29.30434 2.55144 -57.91643 1.000 35.53952 52 ILE C CA 1
ATOM 3490 C C . ILE C 1 53 ? -28.09298 1.74851 -58.35791 1.000 31.32699 52 ILE C C 1
ATOM 3491 O O . ILE C 1 53 ? -27.98741 1.37076 -59.53036 1.000 29.91870 52 ILE C O 1
ATOM 3496 N N . ALA C 1 54 ? -27.15721 1.47670 -57.44439 1.000 34.80137 53 ALA C N 1
ATOM 3497 C CA . ALA C 1 54 ? -26.03256 0.61417 -57.78824 1.000 34.33535 53 ALA C CA 1
ATOM 3498 C C . ALA C 1 54 ? -26.50543 -0.80027 -58.09513 1.000 32.10912 53 ALA C C 1
ATOM 3499 O O . ALA C 1 54 ? -25.99782 -1.44781 -59.01791 1.000 30.25211 53 ALA C O 1
ATOM 3501 N N . LEU C 1 55 ? -27.47853 -1.29491 -57.32682 1.000 23.99779 54 LEU C N 1
ATOM 3502 C CA . LEU C 1 55 ? -28.07837 -2.59411 -57.60410 1.000 22.16642 54 LEU C CA 1
ATOM 3503 C C . LEU C 1 55 ? -28.74405 -2.60879 -58.97501 1.000 24.47818 54 LEU C C 1
ATOM 3504 O O . LEU C 1 55 ? -28.59162 -3.56380 -59.74553 1.000 23.46147 54 LEU C O 1
ATOM 3509 N N . LYS C 1 56 ? -29.50329 -1.55827 -59.28738 1.000 22.81702 55 LYS C N 1
ATOM 3510 C CA . LYS C 1 56 ? -30.17951 -1.49990 -60.57925 1.000 22.12794 55 LYS C CA 1
ATOM 3511 C C . LYS C 1 56 ? -29.17276 -1.48537 -61.72121 1.000 24.62133 55 LYS C C 1
ATOM 3512 O O . LYS C 1 56 ? -29.37574 -2.14886 -62.74261 1.000 22.46477 55 LYS C O 1
ATOM 3518 N N . ARG C 1 57 ? -28.05713 -0.76812 -61.54874 1.000 24.38112 56 ARG C N 1
ATOM 3519 C CA . ARG C 1 57 ? -27.04709 -0.70363 -62.60290 1.000 28.25258 56 ARG C CA 1
ATOM 3520 C C . ARG C 1 57 ? -26.42812 -2.07223 -62.87454 1.000 25.74033 56 ARG C C 1
ATOM 3521 O O . ARG C 1 57 ? -26.15407 -2.41647 -64.03082 1.000 24.83685 56 ARG C O 1
ATOM 3529 N N . LEU C 1 58 ? -26.20544 -2.87319 -61.82935 1.000 24.68682 57 LEU C N 1
ATOM 3530 C CA . LEU C 1 58 ? -25.68242 -4.21773 -62.05690 1.000 26.52208 57 LEU C CA 1
ATOM 3531 C C . LEU C 1 58 ? -26.72566 -5.12590 -62.69946 1.000 23.79342 57 LEU C C 1
ATOM 3532 O O . LEU C 1 58 ? -26.39853 -5.91248 -63.59773 1.000 23.15859 57 LEU C O 1
ATOM 3537 N N . ILE C 1 59 ? -27.98208 -5.05232 -62.25446 1.000 23.87987 58 ILE C N 1
ATOM 3538 C CA . ILE C 1 59 ? -29.01725 -5.85691 -62.90132 1.000 21.28164 58 ILE C CA 1
ATOM 3539 C C . ILE C 1 59 ? -29.18689 -5.42800 -64.35479 1.000 23.68568 58 ILE C C 1
ATOM 3540 O O . ILE C 1 59 ? -29.24230 -6.26552 -65.26282 1.000 21.07120 58 ILE C O 1
ATOM 3545 N N . ASN C 1 60 ? -29.26424 -4.11491 -64.59621 1.000 20.18231 59 ASN C N 1
ATOM 3546 C CA . ASN C 1 60 ? -29.41877 -3.61094 -65.95909 1.000 21.22644 59 ASN C CA 1
ATOM 3547 C C . ASN C 1 60 ? -28.30283 -4.12025 -66.86377 1.000 26.76614 59 ASN C C 1
ATOM 3548 O O . ASN C 1 60 ? -28.55719 -4.60733 -67.97276 1.000 24.95836 59 ASN C O 1
ATOM 3553 N N . GLY C 1 61 ? -27.05470 -4.00251 -66.40591 1.000 24.49107 60 GLY C N 1
ATOM 3554 C CA . GLY C 1 61 ? -25.92915 -4.44093 -67.21557 1.000 26.77926 60 GLY C CA 1
ATOM 3555 C C . GLY C 1 61 ? -25.96237 -5.92597 -67.52148 1.000 24.71923 60 GLY C C 1
ATOM 3556 O O . GLY C 1 61 ? -25.64271 -6.34560 -68.63541 1.000 25.13174 60 GLY C O 1
ATOM 3557 N N . GLY C 1 62 ? -26.33548 -6.74366 -66.53505 1.000 23.54529 61 GLY C N 1
ATOM 3558 C CA . GLY C 1 62 ? -26.49066 -8.16452 -66.79931 1.000 25.23074 61 GLY C CA 1
ATOM 3559 C C . GLY C 1 62 ? -27.56789 -8.43675 -67.83019 1.000 22.11537 61 GLY C C 1
ATOM 3560 O O . GLY C 1 62 ? -27.38245 -9.24797 -68.74250 1.000 21.42162 61 GLY C O 1
ATOM 3561 N N . LEU C 1 63 ? -28.69821 -7.73580 -67.71378 1.000 25.49550 62 LEU C N 1
ATOM 3562 C CA . LEU C 1 63 ? -29.79019 -7.88587 -68.66729 1.000 21.07956 62 LEU C CA 1
ATOM 3563 C C . LEU C 1 63 ? -29.36920 -7.49263 -70.07768 1.000 25.12071 62 LEU C C 1
ATOM 3564 O O . LEU C 1 63 ? -29.85496 -8.07498 -71.05525 1.000 22.27940 62 LEU C O 1
ATOM 3569 N N . ASN C 1 64 ? -28.48308 -6.49968 -70.20770 1.000 26.08523 63 ASN C N 1
ATOM 3570 C CA . ASN C 1 64 ? -28.06971 -6.04146 -71.53147 1.000 29.18219 63 ASN C CA 1
ATOM 3571 C C . ASN C 1 64 ? -27.34971 -7.12350 -72.32063 1.000 27.30891 63 ASN C C 1
ATOM 3572 O O . ASN C 1 64 ? -27.33054 -7.06627 -73.55491 1.000 28.60851 63 ASN C O 1
ATOM 3577 N N . ASN C 1 65 ? -26.76683 -8.11144 -71.64380 1.000 22.08513 64 ASN C N 1
ATOM 3578 C CA . ASN C 1 65 ? -26.06104 -9.19836 -72.30523 1.000 28.60152 64 ASN C CA 1
ATOM 3579 C C . ASN C 1 65 ? -26.92137 -10.44721 -72.45847 1.000 30.29528 64 ASN C C 1
ATOM 3580 O O . ASN C 1 65 ? -26.38933 -11.52826 -72.73102 1.000 30.29361 64 ASN C O 1
ATOM 3585 N N . THR C 1 66 ? -28.23897 -10.31884 -72.30146 1.000 21.81722 65 THR C N 1
ATOM 3586 C CA . THR C 1 66 ? -29.16133 -11.42804 -72.48609 1.000 22.18817 65 THR C CA 1
ATOM 3587 C C . THR C 1 66 ? -30.24408 -11.01802 -73.47284 1.000 25.23436 65 THR C C 1
ATOM 3588 O O . THR C 1 66 ? -30.43134 -9.83483 -73.77043 1.000 25.23913 65 THR C O 1
ATOM 3592 N N . SER C 1 67 ? -30.96050 -12.01897 -73.97701 1.000 24.96614 66 SER C N 1
ATOM 3593 C CA . SER C 1 67 ? -32.07400 -11.79471 -74.88342 1.000 28.60081 66 SER C CA 1
ATOM 3594 C C . SER C 1 67 ? -33.35569 -12.46387 -74.41768 1.000 22.21767 66 SER C C 1
ATOM 3595 O O . SER C 1 67 ? -34.41038 -12.23578 -75.02498 1.000 23.29714 66 SER C O 1
ATOM 3598 N N . VAL C 1 68 ? -33.28794 -13.28923 -73.37371 1.000 21.84268 67 VAL C N 1
ATOM 3599 C CA . VAL C 1 68 ? -34.44341 -13.95463 -72.78460 1.000 19.60446 67 VAL C CA 1
ATOM 3600 C C . VAL C 1 68 ? -34.36709 -13.79511 -71.27686 1.000 22.23221 67 VAL C C 1
ATOM 3601 O O . VAL C 1 68 ? -33.31410 -14.02968 -70.67450 1.000 21.36570 67 VAL C O 1
ATOM 3605 N N . THR C 1 69 ? -35.47790 -13.40197 -70.67135 1.000 23.30163 68 THR C N 1
ATOM 3606 C CA . THR C 1 69 ? -35.62867 -13.41692 -69.22425 1.000 20.16272 68 THR C CA 1
ATOM 3607 C C . THR C 1 69 ? -36.57083 -14.56138 -68.88886 1.000 23.12854 68 THR C C 1
ATOM 3608 O O . THR C 1 69 ? -37.67780 -14.63436 -69.43207 1.000 19.91124 68 THR C O 1
ATOM 3612 N N . CYS C 1 70 ? -36.13058 -15.47497 -68.02947 1.000 19.77116 69 CYS C N 1
ATOM 3613 C CA . CYS C 1 70 ? -36.95746 -16.62530 -67.68778 1.000 19.57007 69 CYS C CA 1
ATOM 3614 C C . CYS C 1 70 ? -37.23074 -16.55955 -66.18840 1.000 21.77494 69 CYS C C 1
ATOM 3615 O O . CYS C 1 70 ? -36.31104 -16.70159 -65.37122 1.000 17.95561 69 CYS C O 1
ATOM 3618 N N . VAL C 1 71 ? -38.48722 -16.28547 -65.84513 1.000 18.33334 70 VAL C N 1
ATOM 3619 C CA . VAL C 1 71 ? -38.93398 -16.16648 -64.46212 1.000 17.16241 70 VAL C CA 1
ATOM 3620 C C . VAL C 1 71 ? -39.24604 -17.56096 -63.93033 1.000 22.42631 70 VAL C C 1
ATOM 3621 O O . VAL C 1 71 ? -40.11742 -18.25584 -64.46035 1.000 18.71350 70 VAL C O 1
ATOM 3625 N N . LEU C 1 72 ? -38.53154 -17.97234 -62.88473 1.000 20.36655 71 LEU C N 1
ATOM 3626 C CA . LEU C 1 72 ? -38.75409 -19.25091 -62.22447 1.000 18.84473 71 LEU C CA 1
ATOM 3627 C C . LEU C 1 72 ? -39.65198 -19.00754 -61.01532 1.000 19.20424 71 LEU C C 1
ATOM 3628 O O . LEU C 1 72 ? -39.29168 -18.23298 -60.12323 1.000 20.89291 71 LEU C O 1
ATOM 3633 N N . ILE C 1 73 ? -40.81564 -19.66137 -60.98384 1.000 19.32358 72 ILE C N 1
ATOM 3634 C CA . ILE C 1 73 ? -41.89900 -19.30314 -60.06819 1.000 17.42530 72 ILE C CA 1
ATOM 3635 C C . ILE C 1 73 ? -42.00065 -20.32329 -58.94198 1.000 23.34805 72 ILE C C 1
ATOM 3636 O O . ILE C 1 73 ? -42.27526 -21.50608 -59.18693 1.000 20.65361 72 ILE C O 1
ATOM 3641 N N . GLY C 1 74 ? -41.82939 -19.84355 -57.70833 1.000 23.72316 73 GLY C N 1
ATOM 3642 C CA . GLY C 1 74 ? -42.13532 -20.58403 -56.49459 1.000 31.86332 73 GLY C CA 1
ATOM 3643 C C . GLY C 1 74 ? -43.32048 -19.98239 -55.75895 1.000 32.25309 73 GLY C C 1
ATOM 3644 O O . GLY C 1 74 ? -44.15632 -19.32646 -56.38493 1.000 35.17468 73 GLY C O 1
ATOM 3645 N N . SER C 1 75 ? -43.40475 -20.16218 -54.43256 1.000 31.41810 74 SER C N 1
ATOM 3646 C CA . SER C 1 75 ? -44.62636 -19.77857 -53.72244 1.000 33.17445 74 SER C CA 1
ATOM 3647 C C . SER C 1 75 ? -44.74709 -18.27140 -53.51499 1.000 40.65502 74 SER C C 1
ATOM 3648 O O . SER C 1 75 ? -45.85023 -17.72269 -53.60393 1.000 36.91837 74 SER C O 1
ATOM 3651 N N . GLN C 1 76 ? -43.64864 -17.58205 -53.21850 1.000 33.90723 75 GLN C N 1
ATOM 3652 C CA . GLN C 1 76 ? -43.71969 -16.16455 -52.88589 1.000 38.09035 75 GLN C CA 1
ATOM 3653 C C . GLN C 1 76 ? -43.11591 -15.26906 -53.96146 1.000 36.05679 75 GLN C C 1
ATOM 3654 O O . GLN C 1 76 ? -42.96041 -14.06206 -53.73437 1.000 32.86905 75 GLN C O 1
ATOM 3660 N N . THR C 1 77 ? -42.78478 -15.82599 -55.12962 1.000 29.81660 76 THR C N 1
ATOM 3661 C CA . THR C 1 77 ? -42.09475 -15.05294 -56.16085 1.000 28.72829 76 THR C CA 1
ATOM 3662 C C . THR C 1 77 ? -42.89139 -13.82771 -56.58424 1.000 32.04689 76 THR C C 1
ATOM 3663 O O . THR C 1 77 ? -42.30714 -12.79141 -56.91896 1.000 32.61391 76 THR C O 1
ATOM 3667 N N . PHE C 1 78 ? -44.22130 -13.92063 -56.54211 1.000 25.42794 77 PHE C N 1
ATOM 3668 C CA . PHE C 1 78 ? -45.07960 -12.91383 -57.15997 1.000 35.78550 77 PHE C CA 1
ATOM 3669 C C . PHE C 1 78 ? -44.91757 -11.53374 -56.53496 1.000 35.19291 77 PHE C C 1
ATOM 3670 O O . PHE C 1 78 ? -45.17491 -10.52702 -57.20500 1.000 32.51013 77 PHE C O 1
ATOM 3678 N N . ASN C 1 79 ? -44.50236 -11.45648 -55.26476 1.000 29.24633 78 ASN C N 1
ATOM 3679 C CA . ASN C 1 79 ? -44.50320 -10.19008 -54.53306 1.000 39.96912 78 ASN C CA 1
ATOM 3680 C C . ASN C 1 79 ? -43.11509 -9.75089 -54.06223 1.000 37.80406 78 ASN C C 1
ATOM 3681 O O . ASN C 1 79 ? -43.01179 -8.93289 -53.14087 1.000 38.66207 78 ASN C O 1
ATOM 3686 N N . ARG C 1 80 ? -42.04582 -10.23229 -54.69308 1.000 31.37497 79 ARG C N 1
ATOM 3687 C CA . ARG C 1 80 ? -40.68907 -9.89757 -54.27545 1.000 21.94499 79 ARG C CA 1
ATOM 3688 C C . ARG C 1 80 ? -40.13740 -8.74778 -55.11323 1.000 22.16203 79 ARG C C 1
ATOM 3689 O O . ARG C 1 80 ? -40.15972 -8.80247 -56.34843 1.000 20.72499 79 ARG C O 1
ATOM 3697 N N . ARG C 1 81 ? -39.60412 -7.73064 -54.43186 1.000 19.89008 80 ARG C N 1
ATOM 3698 C CA . ARG C 1 81 ? -39.28143 -6.45998 -55.08184 1.000 22.72752 80 ARG C CA 1
ATOM 3699 C C . ARG C 1 81 ? -38.32842 -6.63095 -56.26161 1.000 20.01594 80 ARG C C 1
ATOM 3700 O O . ARG C 1 81 ? -38.58509 -6.11740 -57.35762 1.000 18.46664 80 ARG C O 1
ATOM 3708 N N . TRP C 1 82 ? -37.20273 -7.31762 -56.05654 1.000 17.34172 81 TRP C N 1
ATOM 3709 C CA . TRP C 1 82 ? -36.20014 -7.31803 -57.11275 1.000 18.06696 81 TRP C CA 1
ATOM 3710 C C . TRP C 1 82 ? -36.57478 -8.21813 -58.28092 1.000 18.43749 81 TRP C C 1
ATOM 3711 O O . TRP C 1 82 ? -36.10343 -7.97884 -59.39723 1.000 17.42229 81 TRP C O 1
ATOM 3722 N N . VAL C 1 83 ? -37.43114 -9.21944 -58.06856 1.000 17.69278 82 VAL C N 1
ATOM 3723 C CA . VAL C 1 83 ? -37.94330 -9.97755 -59.20688 1.000 17.36377 82 VAL C CA 1
ATOM 3724 C C . VAL C 1 83 ? -38.86730 -9.10383 -60.04560 1.000 19.31056 82 VAL C C 1
ATOM 3725 O O . VAL C 1 83 ? -38.83157 -9.14352 -61.28155 1.000 16.99457 82 VAL C O 1
ATOM 3729 N N . ARG C 1 84 ? -39.70030 -8.29057 -59.39234 1.000 17.48956 83 ARG C N 1
ATOM 3730 C CA . ARG C 1 84 ? -40.58417 -7.40257 -60.14285 1.000 17.70110 83 ARG C CA 1
ATOM 3731 C C . ARG C 1 84 ? -39.78175 -6.40853 -60.96966 1.000 19.28254 83 ARG C C 1
ATOM 3732 O O . ARG C 1 84 ? -40.15165 -6.10129 -62.10863 1.000 19.21579 83 ARG C O 1
ATOM 3740 N N . TYR C 1 85 ? -38.67058 -5.90510 -60.41793 1.000 17.80698 84 TYR C N 1
ATOM 3741 C CA . TYR C 1 85 ? -37.81629 -4.99873 -61.18091 1.000 19.27189 84 TYR C CA 1
ATOM 3742 C C . TYR C 1 85 ? -37.20655 -5.69798 -62.38991 1.000 17.14258 84 TYR C C 1
ATOM 3743 O O . TYR C 1 85 ? -37.18969 -5.14076 -63.49478 1.000 21.34295 84 TYR C O 1
ATOM 3752 N N . GLU C 1 86 ? -36.69573 -6.91862 -62.20104 1.000 17.70588 85 GLU C N 1
ATOM 3753 C CA . GLU C 1 86 ? -36.08522 -7.64153 -63.31254 1.000 18.55916 85 GLU C CA 1
ATOM 3754 C C . GLU C 1 86 ? -37.08858 -7.86268 -64.44099 1.000 18.50993 85 GLU C C 1
ATOM 3755 O O . GLU C 1 86 ? -36.74276 -7.72752 -65.62030 1.000 18.52048 85 GLU C O 1
ATOM 3761 N N . ILE C 1 87 ? -38.33803 -8.18192 -64.09750 1.000 16.46043 86 ILE C N 1
ATOM 3762 C CA . ILE C 1 87 ? -39.37012 -8.36602 -65.11924 1.000 17.75276 86 ILE C CA 1
ATOM 3763 C C . ILE C 1 87 ? -39.68089 -7.04312 -65.80185 1.000 19.27153 86 ILE C C 1
ATOM 3764 O O . ILE C 1 87 ? -39.75821 -6.96466 -67.03129 1.000 17.40116 86 ILE C O 1
ATOM 3769 N N . MET C 1 88 ? -39.86909 -5.98081 -65.01650 1.000 18.73381 87 MET C N 1
ATOM 3770 C CA . MET C 1 88 ? -40.26242 -4.71113 -65.61799 1.000 19.69408 87 MET C CA 1
ATOM 3771 C C . MET C 1 88 ? -39.14225 -4.13651 -66.47493 1.000 19.95085 87 MET C C 1
ATOM 3772 O O . MET C 1 88 ? -39.40153 -3.59386 -67.55340 1.000 16.42459 87 MET C O 1
ATOM 3777 N N . LYS C 1 89 ? -37.88953 -4.25619 -66.01807 1.000 20.25998 88 LYS C N 1
ATOM 3778 C CA . LYS C 1 89 ? -36.76601 -3.78233 -66.82366 1.000 20.54191 88 LYS C CA 1
ATOM 3779 C C . LYS C 1 89 ? -36.56834 -4.63781 -68.07294 1.000 20.15417 88 LYS C C 1
ATOM 3780 O O . LYS C 1 89 ? -36.12433 -4.12749 -69.11153 1.000 22.51707 88 LYS C O 1
ATOM 3786 N N . SER C 1 90 ? -36.90300 -5.92971 -67.99968 1.000 21.58491 89 SER C N 1
ATOM 3787 C CA . SER C 1 90 ? -36.81636 -6.78402 -69.18079 1.000 17.08781 89 SER C CA 1
ATOM 3788 C C . SER C 1 90 ? -37.78367 -6.32425 -70.26428 1.000 20.59437 89 SER C C 1
ATOM 3789 O O . SER C 1 90 ? -37.46922 -6.40597 -71.45726 1.000 20.63753 89 SER C O 1
ATOM 3792 N N . ILE C 1 91 ? -38.96937 -5.84981 -69.87252 1.000 20.17384 90 ILE C N 1
ATOM 3793 C CA . ILE C 1 91 ? -39.91270 -5.31896 -70.85390 1.000 18.70607 90 ILE C CA 1
ATOM 3794 C C . ILE C 1 91 ? -39.30859 -4.11762 -71.56546 1.000 21.58653 90 ILE C C 1
ATOM 3795 O O . ILE C 1 91 ? -39.33917 -4.02275 -72.79636 1.000 24.07543 90 ILE C O 1
ATOM 3800 N N . GLU C 1 92 ? -38.74218 -3.18605 -70.79400 1.000 19.66160 91 GLU C N 1
ATOM 3801 C CA . GLU C 1 92 ? -38.15623 -1.97972 -71.36925 1.000 20.73860 91 GLU C CA 1
ATOM 3802 C C . GLU C 1 92 ? -37.03095 -2.30025 -72.34602 1.000 23.39878 91 GLU C C 1
ATOM 3803 O O . GLU C 1 92 ? -36.86411 -1.59936 -73.34930 1.000 23.20797 91 GLU C O 1
ATOM 3809 N N . LYS C 1 93 ? -36.26187 -3.35523 -72.08545 1.000 25.86322 92 LYS C N 1
ATOM 3810 C CA . LYS C 1 93 ? -35.16479 -3.73075 -72.96612 1.000 25.82964 92 LYS C CA 1
ATOM 3811 C C . LYS C 1 93 ? -35.59526 -4.63659 -74.11149 1.000 28.43198 92 LYS C C 1
ATOM 3812 O O . LYS C 1 93 ? -34.77763 -4.92814 -74.99053 1.000 33.72274 92 LYS C O 1
ATOM 3818 N N . GLY C 1 94 ? -36.84925 -5.07860 -74.13442 1.000 26.82320 93 GLY C N 1
ATOM 3819 C CA . GLY C 1 94 ? -37.32593 -5.87987 -75.24450 1.000 30.15138 93 GLY C CA 1
ATOM 3820 C C . GLY C 1 94 ? -36.93395 -7.33671 -75.19349 1.000 27.67801 93 GLY C C 1
ATOM 3821 O O . GLY C 1 94 ? -36.98231 -8.01660 -76.22533 1.000 25.65749 93 GLY C O 1
ATOM 3822 N N . ASN C 1 95 ? -36.53841 -7.83948 -74.02621 1.000 23.85545 94 ASN C N 1
ATOM 3823 C CA . ASN C 1 95 ? -36.27731 -9.26374 -73.88646 1.000 23.49406 94 ASN C CA 1
ATOM 3824 C C . ASN C 1 95 ? -37.54709 -10.06619 -74.13199 1.000 21.47471 94 ASN C C 1
ATOM 3825 O O . ASN C 1 95 ? -38.65938 -9.62700 -73.82691 1.000 22.71642 94 ASN C O 1
ATOM 3830 N N . LYS C 1 96 ? -37.36849 -11.25206 -74.69969 1.000 20.74034 95 LYS C N 1
ATOM 3831 C CA . LYS C 1 96 ? -38.38104 -12.28558 -74.57663 1.000 22.89914 95 LYS C CA 1
ATOM 3832 C C . LYS C 1 96 ? -38.49142 -12.67096 -73.10764 1.000 22.29326 95 LYS C C 1
ATOM 3833 O O . LYS C 1 96 ? -37.48608 -12.72894 -72.39351 1.000 22.57796 95 LYS C O 1
ATOM 3839 N N . ILE C 1 97 ? -39.71904 -12.87742 -72.63694 1.000 22.52303 96 ILE C N 1
ATOM 3840 C CA . ILE C 1 97 ? -39.97448 -13.19955 -71.23637 1.000 22.30496 96 ILE C CA 1
ATOM 3841 C C . ILE C 1 97 ? -40.91113 -14.39626 -71.17411 1.000 25.09564 96 ILE C C 1
ATOM 3842 O O . ILE C 1 97 ? -41.96841 -14.39431 -71.81532 1.000 25.24768 96 ILE C O 1
ATOM 3847 N N . ILE C 1 98 ? -40.52414 -15.41779 -70.40516 1.000 19.87203 97 ILE C N 1
ATOM 3848 C CA . ILE C 1 98 ? -41.40652 -16.53074 -70.07796 1.000 17.27770 97 ILE C CA 1
ATOM 3849 C C . ILE C 1 98 ? -41.36224 -16.77202 -68.57483 1.000 20.98164 97 ILE C C 1
ATOM 3850 O O . ILE C 1 98 ? -40.45790 -16.31700 -67.87079 1.000 20.78028 97 ILE C O 1
ATOM 3855 N N . GLY C 1 99 ? -42.36791 -17.49561 -68.09177 1.000 21.37035 98 GLY C N 1
ATOM 3856 C CA . GLY C 1 99 ? -42.39314 -17.97073 -66.72183 1.000 21.55101 98 GLY C CA 1
ATOM 3857 C C . GLY C 1 99 ? -42.44171 -19.48643 -66.70018 1.000 22.99362 98 GLY C C 1
ATOM 3858 O O . GLY C 1 99 ? -42.96932 -20.11651 -67.61827 1.000 20.48368 98 GLY C O 1
ATOM 3859 N N . ILE C 1 100 ? -41.86165 -20.07479 -65.64981 1.000 17.56944 99 ILE C N 1
ATOM 3860 C CA . ILE C 1 100 ? -41.85239 -21.52634 -65.47898 1.000 18.51205 99 ILE C CA 1
ATOM 3861 C C . ILE C 1 100 ? -42.12832 -21.85051 -64.01688 1.000 22.08196 99 ILE C C 1
ATOM 3862 O O . ILE C 1 100 ? -41.35154 -21.46216 -63.13728 1.000 19.33826 99 ILE C O 1
ATOM 3867 N N . HIS C 1 101 ? -43.20916 -22.58264 -63.75614 1.000 20.65358 100 HIS C N 1
ATOM 3868 C CA . HIS C 1 101 ? -43.46306 -23.09006 -62.41214 1.000 19.18357 100 HIS C CA 1
ATOM 3869 C C . HIS C 1 101 ? -42.49131 -24.21885 -62.08334 1.000 22.59359 100 HIS C C 1
ATOM 3870 O O . HIS C 1 101 ? -42.37366 -25.19094 -62.83937 1.000 21.35495 100 HIS C O 1
ATOM 3877 N N . ILE C 1 102 ? -41.80006 -24.09824 -60.94795 1.000 19.44332 101 ILE C N 1
ATOM 3878 C CA . ILE C 1 102 ? -40.82048 -25.10716 -60.55454 1.000 20.53499 101 ILE C CA 1
ATOM 3879 C C . ILE C 1 102 ? -41.12085 -25.65184 -59.16290 1.000 21.08588 101 ILE C C 1
ATOM 3880 O O . ILE C 1 102 ? -40.24879 -26.25005 -58.52001 1.000 22.23048 101 ILE C O 1
ATOM 3885 N N . ASN C 1 103 ? -42.34813 -25.46548 -58.68177 1.000 19.81259 102 ASN C N 1
ATOM 3886 C CA . ASN C 1 103 ? -42.64950 -25.90907 -57.32429 1.000 21.38460 102 ASN C CA 1
ATOM 3887 C C . ASN C 1 103 ? -42.83716 -27.41879 -57.21769 1.000 26.25733 102 ASN C C 1
ATOM 3888 O O . ASN C 1 103 ? -42.92463 -27.93635 -56.09897 1.000 25.72396 102 ASN C O 1
ATOM 3893 N N . ALA C 1 104 ? -42.87144 -28.13862 -58.33630 1.000 22.43031 103 ALA C N 1
ATOM 3894 C CA . ALA C 1 104 ? -43.11421 -29.57318 -58.31915 1.000 24.81953 103 ALA C CA 1
ATOM 3895 C C . ALA C 1 104 ? -41.84053 -30.41057 -58.22132 1.000 25.88769 103 ALA C C 1
ATOM 3896 O O . ALA C 1 104 ? -41.92917 -31.64165 -58.26223 1.000 24.40970 103 ALA C O 1
ATOM 3898 N N . PHE C 1 105 ? -40.66737 -29.79190 -58.09232 1.000 22.78329 104 PHE C N 1
ATOM 3899 C CA . PHE C 1 105 ? -39.46525 -30.55418 -57.77578 1.000 24.45470 104 PHE C CA 1
ATOM 3900 C C . PHE C 1 105 ? -39.51689 -30.98951 -56.31658 1.000 23.11745 104 PHE C C 1
ATOM 3901 O O . PHE C 1 105 ? -39.78139 -30.17602 -55.42726 1.000 24.20553 104 PHE C O 1
ATOM 3909 N N . LYS C 1 106 ? -39.27534 -32.27476 -56.07417 1.000 20.48342 105 LYS C N 1
ATOM 3910 C CA . LYS C 1 106 ? -39.40368 -32.83951 -54.73808 1.000 23.61355 105 LYS C CA 1
ATOM 3911 C C . LYS C 1 106 ? -38.19755 -32.49078 -53.87913 1.000 22.85044 105 LYS C C 1
ATOM 3912 O O . LYS C 1 106 ? -37.06103 -32.49207 -54.35629 1.000 18.26436 105 LYS C O 1
ATOM 3918 N N . ASP C 1 107 ? -38.45140 -32.21028 -52.60242 1.000 20.53846 106 ASP C N 1
ATOM 3919 C CA . ASP C 1 107 ? -37.37271 -31.99485 -51.64509 1.000 23.85002 106 ASP C CA 1
ATOM 3920 C C . ASP C 1 107 ? -36.89085 -33.35547 -51.13425 1.000 23.98876 106 ASP C C 1
ATOM 3921 O O . ASP C 1 107 ? -37.28356 -34.41163 -51.63786 1.000 20.57761 106 ASP C O 1
ATOM 3926 N N . LYS C 1 108 ? -36.04337 -33.34458 -50.10448 1.000 22.12787 107 LYS C N 1
ATOM 3927 C CA . LYS C 1 108 ? -35.42218 -34.58127 -49.64050 1.000 21.26968 107 LYS C CA 1
ATOM 3928 C C . LYS C 1 108 ? -36.40378 -35.51467 -48.94240 1.000 24.26981 107 LYS C C 1
ATOM 3929 O O . LYS C 1 108 ? -36.08811 -36.69608 -48.76359 1.000 23.43343 107 LYS C O 1
ATOM 3935 N N . TYR C 1 109 ? -37.57419 -35.01912 -48.53965 1.000 22.58210 108 TYR C N 1
ATOM 3936 C CA . TYR C 1 109 ? -38.62252 -35.86056 -47.97669 1.000 21.27747 108 TYR C CA 1
ATOM 3937 C C . TYR C 1 109 ? -39.63469 -36.31153 -49.02181 1.000 20.73204 108 TYR C C 1
ATOM 3938 O O . TYR C 1 109 ? -40.55634 -37.06007 -48.68628 1.000 23.32371 108 TYR C O 1
ATOM 3947 N N . GLY C 1 110 ? -39.48474 -35.87695 -50.26907 1.000 19.47239 109 GLY C N 1
ATOM 3948 C CA . GLY C 1 110 ? -40.45578 -36.16791 -51.30267 1.000 21.48063 109 GLY C CA 1
ATOM 3949 C C . GLY C 1 110 ? -41.58229 -35.16595 -51.42212 1.000 20.67161 109 GLY C C 1
ATOM 3950 O O . GLY C 1 110 ? -42.50760 -35.39372 -52.20921 1.000 25.23805 109 GLY C O 1
ATOM 3951 N N . ASN C 1 111 ? -41.53445 -34.06495 -50.67540 1.000 24.06843 110 ASN C N 1
ATOM 3952 C CA . ASN C 1 111 ? -42.59724 -33.07064 -50.72479 1.000 22.74122 110 ASN C CA 1
ATOM 3953 C C . ASN C 1 111 ? -42.41168 -32.10575 -51.88761 1.000 28.68151 110 ASN C C 1
ATOM 3954 O O . ASN C 1 111 ? -41.29358 -31.83692 -52.33503 1.000 22.34407 110 ASN C O 1
ATOM 3959 N N . ILE C 1 112 ? -43.53666 -31.57877 -52.36990 1.000 24.88380 111 ILE C N 1
ATOM 3960 C CA . ILE C 1 112 ? -43.54670 -30.45233 -53.29311 1.000 26.82330 111 ILE C CA 1
ATOM 3961 C C . ILE C 1 112 ? -44.39620 -29.34557 -52.68628 1.000 24.23616 111 ILE C C 1
ATOM 3962 O O . ILE C 1 112 ? -44.86136 -29.45499 -51.54724 1.000 27.03995 111 ILE C O 1
ATOM 3967 N N . LYS C 1 113 ? -44.59912 -28.26961 -53.43622 1.000 28.72871 112 LYS C N 1
ATOM 3968 C CA . LYS C 1 113 ? -45.52747 -27.22555 -53.04020 1.000 27.63125 112 LYS C CA 1
ATOM 3969 C C . LYS C 1 113 ? -46.48670 -26.95678 -54.18695 1.000 28.95101 112 LYS C C 1
ATOM 3970 O O . LYS C 1 113 ? -46.19700 -27.25623 -55.34759 1.000 28.12176 112 LYS C O 1
ATOM 3976 N N . SER C 1 114 ? -47.65313 -26.41616 -53.84585 1.000 29.58056 113 SER C N 1
ATOM 3977 C CA . SER C 1 114 ? -48.58298 -25.99943 -54.87853 1.000 31.06788 113 SER C CA 1
ATOM 3978 C C . SER C 1 114 ? -47.97848 -24.84788 -55.67584 1.000 27.43497 113 SER C C 1
ATOM 3979 O O . SER C 1 114 ? -47.07480 -24.14902 -55.21190 1.000 27.92393 113 SER C O 1
ATOM 3982 N N . LYS C 1 115 ? -48.47500 -24.67297 -56.89755 1.000 29.83046 114 LYS C N 1
ATOM 3983 C CA . LYS C 1 115 ? -48.01896 -23.56835 -57.72951 1.000 31.98641 114 LYS C CA 1
ATOM 3984 C C . LYS C 1 115 ? -48.19897 -22.24838 -56.99540 1.000 33.05740 114 LYS C C 1
ATOM 3985 O O . LYS C 1 115 ? -49.23402 -21.99935 -56.37009 1.000 35.96982 114 LYS C O 1
ATOM 3991 N N . GLY C 1 116 ? -47.17621 -21.40532 -57.05899 1.000 29.16223 115 GLY C N 1
ATOM 3992 C CA . GLY C 1 116 ? -47.29224 -20.06585 -56.55124 1.000 32.33204 115 GLY C CA 1
ATOM 3993 C C . GLY C 1 116 ? -48.13327 -19.23698 -57.49616 1.000 28.44181 115 GLY C C 1
ATOM 3994 O O . GLY C 1 116 ? -48.38979 -19.62788 -58.63969 1.000 30.80312 115 GLY C O 1
ATOM 3995 N N . PRO C 1 117 ? -48.59997 -18.08306 -57.03419 1.000 35.10226 116 PRO C N 1
ATOM 3996 C CA . PRO C 1 117 ? -49.35773 -17.20081 -57.93067 1.000 35.25910 116 PRO C CA 1
ATOM 3997 C C . PRO C 1 117 ? -48.47655 -16.68073 -59.05874 1.000 31.25275 116 PRO C C 1
ATOM 3998 O O . PRO C 1 117 ? -47.26938 -16.48963 -58.90198 1.000 31.18388 116 PRO C O 1
ATOM 4002 N N . ASN C 1 118 ? -49.09307 -16.48552 -60.21096 1.000 31.66969 117 ASN C N 1
ATOM 4003 C CA . ASN C 1 118 ? -48.37291 -16.04143 -61.40017 1.000 27.58240 117 ASN C CA 1
ATOM 4004 C C . ASN C 1 118 ? -47.85357 -14.62532 -61.17570 1.000 30.56670 117 ASN C C 1
ATOM 4005 O O . ASN C 1 118 ? -48.66038 -13.71051 -60.97064 1.000 26.59400 117 ASN C O 1
ATOM 4010 N N . PRO C 1 119 ? -46.53375 -14.39820 -61.16976 1.000 25.86940 118 PRO C N 1
ATOM 4011 C CA . PRO C 1 119 ? -46.03611 -13.02405 -60.98598 1.000 28.44701 118 PRO C CA 1
ATOM 4012 C C . PRO C 1 119 ? -46.53901 -12.06410 -62.05094 1.000 24.60238 118 PRO C C 1
ATOM 4013 O O . PRO C 1 119 ? -46.64560 -10.85561 -61.79416 1.000 23.52451 118 PRO C O 1
ATOM 4017 N N . PHE C 1 120 ? -46.86391 -12.57393 -63.23893 1.000 25.34443 119 PHE C N 1
ATOM 4018 C CA . PHE C 1 120 ? -47.39928 -11.72820 -64.29721 1.000 25.87088 119 PHE C CA 1
ATOM 4019 C C . PHE C 1 120 ? -48.80532 -11.23227 -63.97684 1.000 27.59987 119 PHE C C 1
ATOM 4020 O O . PHE C 1 120 ? -49.26040 -10.26129 -64.59128 1.000 23.52668 119 PHE C O 1
ATOM 4028 N N . ASP C 1 121 ? -49.49906 -11.86873 -63.02629 1.000 28.10822 120 ASP C N 1
ATOM 4029 C CA . ASP C 1 121 ? -50.80124 -11.37422 -62.58507 1.000 29.02949 120 ASP C CA 1
ATOM 4030 C C . ASP C 1 121 ? -50.69694 -10.11443 -61.73545 1.000 23.97125 120 ASP C C 1
ATOM 4031 O O . ASP C 1 121 ? -51.70099 -9.40981 -61.57968 1.000 23.20968 120 ASP C O 1
ATOM 4036 N N . TYR C 1 122 ? -49.52051 -9.82001 -61.17405 1.000 21.62036 121 TYR C N 1
ATOM 4037 C CA . TYR C 1 122 ? -49.35917 -8.73535 -60.21466 1.000 21.72714 121 TYR C CA 1
ATOM 4038 C C . TYR C 1 122 ? -48.65820 -7.51966 -60.80848 1.000 23.41247 121 TYR C C 1
ATOM 4039 O O . TYR C 1 122 ? -48.30673 -6.59337 -60.06896 1.000 22.31192 121 TYR C O 1
ATOM 4048 N N . LEU C 1 123 ? -48.45758 -7.50302 -62.12247 1.000 20.73738 122 LEU C N 1
ATOM 4049 C CA . LEU C 1 123 ? -47.77333 -6.42704 -62.82186 1.000 20.36153 122 LEU C CA 1
ATOM 4050 C C . LEU C 1 123 ? -48.58019 -6.09153 -64.06514 1.000 18.35438 122 LEU C C 1
ATOM 4051 O O . LEU C 1 123 ? -49.24627 -6.96092 -64.63440 1.000 21.30084 122 LEU C O 1
ATOM 4056 N N . GLY C 1 124 ? -48.53391 -4.82672 -64.47836 1.000 20.15942 123 GLY C N 1
ATOM 4057 C CA . GLY C 1 124 ? -49.27082 -4.44330 -65.66876 1.000 19.93412 123 GLY C CA 1
ATOM 4058 C C . GLY C 1 124 ? -48.79765 -3.10839 -66.20130 1.000 18.37439 123 GLY C C 1
ATOM 4059 O O . GLY C 1 124 ? -47.92811 -2.45462 -65.62093 1.000 20.62012 123 GLY C O 1
ATOM 4060 N N . TYR C 1 125 ? -49.39953 -2.69136 -67.31405 1.000 19.58931 124 TYR C N 1
ATOM 4061 C CA . TYR C 1 125 ? -49.02285 -1.42248 -67.91999 1.000 20.58809 124 TYR C CA 1
ATOM 4062 C C . TYR C 1 125 ? -50.23207 -0.79807 -68.60056 1.000 26.49497 124 TYR C C 1
ATOM 4063 O O . TYR C 1 125 ? -51.26284 -1.44209 -68.80563 1.000 21.14126 124 TYR C O 1
ATOM 4072 N N . GLN C 1 126 ? -50.08527 0.47805 -68.95307 1.000 22.98228 125 GLN C N 1
ATOM 4073 C CA . GLN C 1 126 ? -51.14473 1.24121 -69.59718 1.000 25.11153 125 GLN C CA 1
ATOM 4074 C C . GLN C 1 126 ? -50.49856 2.33406 -70.43464 1.000 24.33386 125 GLN C C 1
ATOM 4075 O O . GLN C 1 126 ? -49.59823 3.02909 -69.95681 1.000 22.39883 125 GLN C O 1
ATOM 4081 N N . TYR C 1 127 ? -50.93910 2.46623 -71.68022 1.000 22.22088 126 TYR C N 1
ATOM 4082 C CA . TYR C 1 127 ? -50.43899 3.51669 -72.55146 1.000 23.98794 126 TYR C CA 1
ATOM 4083 C C . TYR C 1 127 ? -51.09630 4.84606 -72.20980 1.000 26.39432 126 TYR C C 1
ATOM 4084 O O . TYR C 1 127 ? -52.27372 4.90358 -71.84255 1.000 23.59869 126 TYR C O 1
ATOM 4093 N N . SER C 1 128 ? -50.32421 5.92220 -72.35251 1.000 22.64030 127 SER C N 1
ATOM 4094 C CA . SER C 1 128 ? -50.82345 7.27207 -72.13102 1.000 30.10643 127 SER C CA 1
ATOM 4095 C C . SER C 1 128 ? -51.85053 7.65002 -73.20163 1.000 28.78435 127 SER C C 1
ATOM 4096 O O . SER C 1 128 ? -51.97576 6.99795 -74.24294 1.000 23.28807 127 SER C O 1
ATOM 4099 N N . SER C 1 129 ? -52.58873 8.73758 -72.94368 1.000 27.73837 128 SER C N 1
ATOM 4100 C CA . SER C 1 129 ? -53.66552 9.11370 -73.85730 1.000 26.86891 128 SER C CA 1
ATOM 4101 C C . SER C 1 129 ? -53.12849 9.50514 -75.22702 1.000 26.09823 128 SER C C 1
ATOM 4102 O O . SER C 1 129 ? -53.82617 9.33641 -76.23424 1.000 27.59252 128 SER C O 1
ATOM 4105 N N . ASP C 1 130 ? -51.89591 10.01024 -75.29166 1.000 28.69451 129 ASP C N 1
ATOM 4106 C CA . ASP C 1 130 ? -51.26880 10.33789 -76.56669 1.000 27.72298 129 ASP C CA 1
ATOM 4107 C C . ASP C 1 130 ? -50.54756 9.15077 -77.19999 1.000 28.46401 129 ASP C C 1
ATOM 4108 O O . ASP C 1 130 ? -49.99891 9.29203 -78.29849 1.000 26.43201 129 ASP C O 1
ATOM 4113 N N . GLY C 1 131 ? -50.53863 7.99430 -76.53947 1.000 26.84797 130 GLY C N 1
ATOM 4114 C CA . GLY C 1 131 ? -49.97990 6.78426 -77.10925 1.000 26.26154 130 GLY C CA 1
ATOM 4115 C C . GLY C 1 131 ? -48.47153 6.69150 -77.10014 1.000 27.24949 130 GLY C C 1
ATOM 4116 O O . GLY C 1 131 ? -47.92478 5.72736 -77.64884 1.000 26.54253 130 GLY C O 1
ATOM 4117 N N . LYS C 1 132 ? -47.77901 7.65161 -76.48741 1.000 23.69811 131 LYS C N 1
ATOM 4118 C CA . LYS C 1 132 ? -46.32806 7.73545 -76.58096 1.000 23.72177 131 LYS C CA 1
ATOM 4119 C C . LYS C 1 132 ? -45.59655 7.36320 -75.29895 1.000 23.33628 131 LYS C C 1
ATOM 4120 O O . LYS C 1 132 ? -44.36392 7.27929 -75.31842 1.000 26.68062 131 LYS C O 1
ATOM 4126 N N . GLN C 1 133 ? -46.30362 7.14839 -74.19209 1.000 23.29350 132 GLN C N 1
ATOM 4127 C CA . GLN C 1 133 ? -45.66653 6.83252 -72.92007 1.000 23.53780 132 GLN C CA 1
ATOM 4128 C C . GLN C 1 133 ? -46.27520 5.56004 -72.35421 1.000 25.28516 132 GLN C C 1
ATOM 4129 O O . GLN C 1 133 ? -47.48653 5.34165 -72.45981 1.000 26.93666 132 GLN C O 1
ATOM 4135 N N . LEU C 1 134 ? -45.43798 4.72358 -71.75523 1.000 22.11114 133 LEU C N 1
ATOM 4136 C CA . LEU C 1 134 ? -45.88644 3.48991 -71.12245 1.000 20.50102 133 LEU C CA 1
ATOM 4137 C C . LEU C 1 134 ? -45.84262 3.69007 -69.61687 1.000 22.64515 133 LEU C C 1
ATOM 4138 O O . LEU C 1 134 ? -44.77452 3.95202 -69.05503 1.000 23.29951 133 LEU C O 1
ATOM 4143 N N . HIS C 1 135 ? -46.99501 3.57935 -68.96785 1.000 21.11115 134 HIS C N 1
ATOM 4144 C CA . HIS C 1 135 ? -47.06981 3.67051 -67.51754 1.000 19.25959 134 HIS C CA 1
ATOM 4145 C C . HIS C 1 135 ? -47.17248 2.27209 -66.92089 1.000 23.42395 134 HIS C C 1
ATOM 4146 O O . HIS C 1 135 ? -47.89866 1.42034 -67.43833 1.000 22.60120 134 HIS C O 1
ATOM 4153 N N . LEU C 1 136 ? -46.42850 2.03829 -65.84053 1.000 22.52069 135 LEU C N 1
ATOM 4154 C CA . LEU C 1 136 ? -46.28870 0.72394 -65.22864 1.000 20.57013 135 LEU C CA 1
ATOM 4155 C C . LEU C 1 136 ? -46.97825 0.68451 -63.87084 1.000 22.37595 135 LEU C C 1
ATOM 4156 O O . LEU C 1 136 ? -47.02668 1.68572 -63.14919 1.000 22.13573 135 LEU C O 1
ATOM 4161 N N . TYR C 1 137 ? -47.48898 -0.49475 -63.52103 1.000 18.28084 136 TYR C N 1
ATOM 4162 C CA . TYR C 1 137 ? -48.25848 -0.67789 -62.30032 1.000 20.83215 136 TYR C CA 1
ATOM 4163 C C . TYR C 1 137 ? -47.91236 -2.00868 -61.65670 1.000 23.75749 136 TYR C C 1
ATOM 4164 O O . TYR C 1 137 ? -47.55285 -2.97336 -62.33477 1.000 20.74483 136 TYR C O 1
ATOM 4173 N N . GLU C 1 138 ? -48.03743 -2.04992 -60.33321 1.000 22.25470 137 GLU C N 1
ATOM 4174 C CA . GLU C 1 138 ? -47.87121 -3.28239 -59.58610 1.000 22.10391 137 GLU C CA 1
ATOM 4175 C C . GLU C 1 138 ? -48.99311 -3.38452 -58.56358 1.000 25.76142 137 GLU C C 1
ATOM 4176 O O . GLU C 1 138 ? -49.47403 -2.37442 -58.04198 1.000 25.96629 137 GLU C O 1
ATOM 4182 N N . TRP C 1 139 ? -49.42881 -4.61633 -58.31280 1.000 25.17805 138 TRP C N 1
ATOM 4183 C CA . TRP C 1 139 ? -50.44735 -4.89113 -57.30447 1.000 29.21500 138 TRP C CA 1
ATOM 4184 C C . TRP C 1 139 ? -49.77150 -4.95861 -55.94280 1.000 29.07369 138 TRP C C 1
ATOM 4185 O O . TRP C 1 139 ? -48.99729 -5.88356 -55.67703 1.000 26.34691 138 TRP C O 1
ATOM 4196 N N . THR C 1 140 ? -50.06530 -3.99093 -55.07731 1.000 27.50230 139 THR C N 1
ATOM 4197 C CA . THR C 1 140 ? -49.51813 -3.99400 -53.72713 1.000 37.34444 139 THR C CA 1
ATOM 4198 C C . THR C 1 140 ? -50.37570 -3.08856 -52.85314 1.000 47.94589 139 THR C C 1
ATOM 4199 O O . THR C 1 140 ? -50.92012 -2.08347 -53.31963 1.000 44.71649 139 THR C O 1
ATOM 4203 N N . GLY C 1 141 ? -50.51194 -3.47294 -51.58704 1.000 52.59794 140 GLY C N 1
ATOM 4204 C CA . GLY C 1 141 ? -51.32585 -2.70212 -50.66568 1.000 53.46882 140 GLY C CA 1
ATOM 4205 C C . GLY C 1 141 ? -52.80018 -2.67297 -51.00105 1.000 61.28715 140 GLY C C 1
ATOM 4206 O O . GLY C 1 141 ? -53.47843 -1.68610 -50.69640 1.000 61.15736 140 GLY C O 1
ATOM 4207 N N . GLY C 1 142 ? -53.31581 -3.72554 -51.63462 1.000 53.08427 141 GLY C N 1
ATOM 4208 C CA . GLY C 1 142 ? -54.73083 -3.82949 -51.91849 1.000 54.13275 141 GLY C CA 1
ATOM 4209 C C . GLY C 1 142 ? -55.21332 -3.09112 -53.14691 1.000 59.21703 141 GLY C C 1
ATOM 4210 O O . GLY C 1 142 ? -56.42473 -3.08350 -53.40376 1.000 59.66632 141 GLY C O 1
ATOM 4211 N N . LYS C 1 143 ? -54.32214 -2.46911 -53.91414 1.000 49.82451 142 LYS C N 1
ATOM 4212 C CA . LYS C 1 143 ? -54.74078 -1.77876 -55.12627 1.000 52.24041 142 LYS C CA 1
ATOM 4213 C C . LYS C 1 143 ? -53.56047 -1.67816 -56.08548 1.000 43.51568 142 LYS C C 1
ATOM 4214 O O . LYS C 1 143 ? -52.42788 -2.03784 -55.75552 1.000 37.84396 142 LYS C O 1
ATOM 4220 N N . TRP C 1 144 ? -53.85975 -1.23859 -57.30513 1.000 39.37915 143 TRP C N 1
ATOM 4221 C CA . TRP C 1 144 ? -52.85326 -1.09784 -58.35168 1.000 38.26713 143 TRP C CA 1
ATOM 4222 C C . TRP C 1 144 ? -52.12854 0.22907 -58.15086 1.000 43.49781 143 TRP C C 1
ATOM 4223 O O . TRP C 1 144 ? -52.71732 1.29990 -58.33357 1.000 42.18310 143 TRP C O 1
ATOM 4234 N N . GLU C 1 145 ? -50.85774 0.16271 -57.76553 1.000 26.95994 144 GLU C N 1
ATOM 4235 C CA . GLU C 1 145 ? -50.03501 1.34379 -57.53974 1.000 30.90650 144 GLU C CA 1
ATOM 4236 C C . GLU C 1 145 ? -49.19277 1.63415 -58.77221 1.000 28.69677 144 GLU C C 1
ATOM 4237 O O . GLU C 1 145 ? -48.68794 0.71270 -59.41569 1.000 24.72060 144 GLU C O 1
ATOM 4243 N N . GLU C 1 146 ? -49.01408 2.91678 -59.07966 1.000 30.22732 145 GLU C N 1
ATOM 4244 C CA . GLU C 1 146 ? -47.98125 3.29834 -60.03213 1.000 25.22458 145 GLU C CA 1
ATOM 4245 C C . GLU C 1 146 ? -46.64505 2.70442 -59.60259 1.000 29.66385 145 GLU C C 1
ATOM 4246 O O . GLU C 1 146 ? -46.25307 2.79671 -58.43394 1.000 26.65094 145 GLU C O 1
ATOM 4252 N N . TYR C 1 147 ? -45.96470 2.06005 -60.54683 1.000 26.02393 146 TYR C N 1
ATOM 4253 C CA . TYR C 1 147 ? -44.75248 1.31087 -60.23102 1.000 24.41507 146 TYR C CA 1
ATOM 4254 C C . TYR C 1 147 ? -43.60966 2.26302 -59.89647 1.000 25.22273 146 TYR C C 1
ATOM 4255 O O . TYR C 1 147 ? -43.15059 3.02119 -60.75695 1.000 27.23137 146 TYR C O 1
ATOM 4264 N N . LYS C 1 148 ? -43.13474 2.21332 -58.65118 1.000 26.86900 147 LYS C N 1
ATOM 4265 C CA . LYS C 1 148 ? -42.14370 3.18896 -58.21135 1.000 26.30253 147 LYS C CA 1
ATOM 4266 C C . LYS C 1 148 ? -40.73332 2.85209 -58.68197 1.000 22.88196 147 LYS C C 1
ATOM 4267 O O . LYS C 1 148 ? -39.91928 3.76400 -58.87453 1.000 28.76239 147 LYS C O 1
ATOM 4273 N N . ASP C 1 149 ? -40.41776 1.57051 -58.87997 1.000 22.42170 148 ASP C N 1
ATOM 4274 C CA . ASP C 1 149 ? -39.04175 1.18923 -59.18696 1.000 23.19754 148 ASP C CA 1
ATOM 4275 C C . ASP C 1 149 ? -38.62728 1.48861 -60.62414 1.000 22.07972 148 ASP C C 1
ATOM 4276 O O . ASP C 1 149 ? -37.43460 1.38951 -60.93781 1.000 26.65354 148 ASP C O 1
ATOM 4281 N N . LEU C 1 150 ? -39.56103 1.84211 -61.50401 1.000 21.00984 149 LEU C N 1
ATOM 4282 C CA . LEU C 1 150 ? -39.20713 2.16093 -62.88759 1.000 24.16952 149 LEU C CA 1
ATOM 4283 C C . LEU C 1 150 ? -40.23171 3.14847 -63.42827 1.000 24.48866 149 LEU C C 1
ATOM 4284 O O . LEU C 1 150 ? -41.41077 2.80474 -63.56680 1.000 24.44081 149 LEU C O 1
ATOM 4289 N N . ALA C 1 151 ? -39.77674 4.36487 -63.73846 1.000 20.55204 150 ALA C N 1
ATOM 4290 C CA . ALA C 1 151 ? -40.67093 5.44724 -64.11562 1.000 23.41061 150 ALA C CA 1
ATOM 4291 C C . ALA C 1 151 ? -41.26675 5.19643 -65.49878 1.000 21.73003 150 ALA C C 1
ATOM 4292 O O . ALA C 1 151 ? -40.70988 4.43170 -66.29058 1.000 23.83292 150 ALA C O 1
ATOM 4294 N N . PRO C 1 152 ? -42.40344 5.82538 -65.80846 1.000 23.09059 151 PRO C N 1
ATOM 4295 C CA . PRO C 1 152 ? -42.96776 5.69498 -67.16050 1.000 21.11914 151 PRO C CA 1
ATOM 4296 C C . PRO C 1 152 ? -41.96072 6.15640 -68.20118 1.000 29.00363 151 PRO C C 1
ATOM 4297 O O . PRO C 1 152 ? -41.20455 7.10381 -67.97497 1.000 28.80350 151 PRO C O 1
ATOM 4301 N N . TYR C 1 153 ? -41.93825 5.47231 -69.34515 1.000 27.10953 152 TYR C N 1
ATOM 4302 C CA . TYR C 1 153 ? -40.96229 5.78851 -70.37595 1.000 27.03389 152 TYR C CA 1
ATOM 4303 C C . TYR C 1 153 ? -41.61840 5.90657 -71.74343 1.000 26.37936 152 TYR C C 1
ATOM 4304 O O . TYR C 1 153 ? -42.68122 5.33403 -72.00810 1.000 23.60981 152 TYR C O 1
ATOM 4313 N N . ARG C 1 154 ? -40.95910 6.67485 -72.60380 1.000 24.06752 153 ARG C N 1
ATOM 4314 C CA . ARG C 1 154 ? -41.43575 6.89676 -73.95863 1.000 21.83381 153 ARG C CA 1
ATOM 4315 C C . ARG C 1 154 ? -41.23253 5.64794 -74.80555 1.000 24.11768 153 ARG C C 1
ATOM 4316 O O . ARG C 1 154 ? -40.22674 4.94755 -74.67950 1.000 27.56067 153 ARG C O 1
ATOM 4324 N N . VAL C 1 155 ? -42.19775 5.35515 -75.66112 1.000 21.94581 154 VAL C N 1
ATOM 4325 C CA . VAL C 1 155 ? -42.07978 4.22015 -76.56520 1.000 22.43470 154 VAL C CA 1
ATOM 4326 C C . VAL C 1 155 ? -41.77993 4.75423 -77.95416 1.000 25.81521 154 VAL C C 1
ATOM 4327 O O . VAL C 1 155 ? -42.19307 5.85967 -78.32401 1.000 25.17630 154 VAL C O 1
ATOM 4331 N N . ASN C 1 156 ? -41.02883 3.96384 -78.71986 1.000 28.12734 155 ASN C N 1
ATOM 4332 C CA . ASN C 1 156 ? -40.57996 4.37922 -80.04101 1.000 28.65649 155 ASN C CA 1
ATOM 4333 C C . ASN C 1 156 ? -41.69919 4.32410 -81.07093 1.000 33.65524 155 ASN C C 1
ATOM 4334 O O . ASN C 1 156 ? -41.66079 5.06552 -82.05688 1.000 35.52816 155 ASN C O 1
ATOM 4339 N N . GLN C 1 157 ? -42.68973 3.45756 -80.86701 1.000 28.87511 156 GLN C N 1
ATOM 4340 C CA . GLN C 1 157 ? -43.79943 3.29235 -81.79579 1.000 42.70912 156 GLN C CA 1
ATOM 4341 C C . GLN C 1 157 ? -45.08366 3.69543 -81.08405 1.000 31.74407 156 GLN C C 1
ATOM 4342 O O . GLN C 1 157 ? -45.41930 3.12560 -80.03905 1.000 35.36149 156 GLN C O 1
ATOM 4348 N N . ILE C 1 158 ? -45.78751 4.68510 -81.64008 1.000 33.45447 157 ILE C N 1
ATOM 4349 C CA . ILE C 1 158 ? -47.02455 5.15598 -81.02662 1.000 30.82548 157 ILE C CA 1
ATOM 4350 C C . ILE C 1 158 ? -48.04250 4.02288 -80.94788 1.000 35.09980 157 ILE C C 1
ATOM 4351 O O . ILE C 1 158 ? -48.19918 3.22628 -81.88373 1.000 34.74245 157 ILE C O 1
ATOM 4356 N N . ALA C 1 159 ? -48.72362 3.93050 -79.80404 1.000 26.64249 158 ALA C N 1
ATOM 4357 C CA . ALA C 1 159 ? -49.80270 2.96024 -79.65907 1.000 27.26547 158 ALA C CA 1
ATOM 4358 C C . ALA C 1 159 ? -51.06718 3.47385 -80.34447 1.000 28.03630 158 ALA C C 1
ATOM 4359 O O . ALA C 1 159 ? -51.38751 4.66029 -80.24469 1.000 26.68767 158 ALA C O 1
ATOM 4361 N N . PRO C 1 160 ? -51.80619 2.61062 -81.04182 1.000 26.51986 159 PRO C N 1
ATOM 4362 C CA . PRO C 1 160 ? -53.06720 3.05595 -81.64542 1.000 23.68842 159 PRO C CA 1
ATOM 4363 C C . PRO C 1 160 ? -54.05820 3.45625 -80.56364 1.000 25.62272 159 PRO C C 1
ATOM 4364 O O . PRO C 1 160 ? -53.99513 2.98319 -79.42630 1.000 25.53028 159 PRO C O 1
ATOM 4368 N N . GLU C 1 161 ? -54.99427 4.33804 -80.93686 1.000 29.87245 160 GLU C N 1
ATOM 4369 C CA A GLU C 1 161 ? -55.93183 4.86585 -79.95042 0.529 28.63431 160 GLU C CA 1
ATOM 4370 C CA B GLU C 1 161 ? -55.95729 4.86480 -79.97160 0.471 28.08819 160 GLU C CA 1
ATOM 4371 C C . GLU C 1 161 ? -56.69214 3.75392 -79.23637 1.000 30.40304 160 GLU C C 1
ATOM 4372 O O . GLU C 1 161 ? -57.02788 3.90128 -78.05642 1.000 29.27129 160 GLU C O 1
ATOM 4383 N N . SER C 1 162 ? -56.94757 2.63228 -79.91723 1.000 29.48401 161 SER C N 1
ATOM 4384 C CA . SER C 1 162 ? -57.67370 1.51640 -79.31861 1.000 26.50116 161 SER C CA 1
ATOM 4385 C C . SER C 1 162 ? -56.91234 0.86383 -78.17128 1.000 33.34021 161 SER C C 1
ATOM 4386 O O . SER C 1 162 ? -57.51917 0.15915 -77.35634 1.000 27.61867 161 SER C O 1
ATOM 4389 N N . LEU C 1 163 ? -55.60448 1.06818 -78.09151 1.000 25.87785 162 LEU C N 1
ATOM 4390 C CA . LEU C 1 163 ? -54.80034 0.47975 -77.03290 1.000 26.39410 162 LEU C CA 1
ATOM 4391 C C . LEU C 1 163 ? -54.50397 1.46052 -75.90612 1.000 31.20681 162 LEU C C 1
ATOM 4392 O O . LEU C 1 163 ? -53.87019 1.07750 -74.91900 1.000 35.14352 162 LEU C O 1
ATOM 4397 N N . ARG C 1 164 ? -54.93561 2.70948 -76.02794 1.000 27.41787 163 ARG C N 1
ATOM 4398 C CA . ARG C 1 164 ? -54.58829 3.72899 -75.04985 1.000 33.75840 163 ARG C CA 1
ATOM 4399 C C . ARG C 1 164 ? -55.60655 3.77161 -73.91853 1.000 31.56678 163 ARG C C 1
ATOM 4400 O O . ARG C 1 164 ? -56.79780 3.51959 -74.11627 1.000 28.76068 163 ARG C O 1
ATOM 4408 N N . GLY C 1 165 ? -55.12214 4.09882 -72.72381 1.000 26.83308 164 GLY C N 1
ATOM 4409 C CA . GLY C 1 165 ? -56.00224 4.19337 -71.57742 1.000 32.85277 164 GLY C CA 1
ATOM 4410 C C . GLY C 1 165 ? -56.63087 2.88860 -71.15006 1.000 36.18874 164 GLY C C 1
ATOM 4411 O O . GLY C 1 165 ? -57.67930 2.90156 -70.49942 1.000 37.62666 164 GLY C O 1
ATOM 4412 N N . LYS C 1 166 ? -56.02554 1.75833 -71.50280 1.000 29.36158 165 LYS C N 1
ATOM 4413 C CA . LYS C 1 166 ? -56.53866 0.44044 -71.15453 1.000 34.70570 165 LYS C CA 1
ATOM 4414 C C . LYS C 1 166 ? -55.46131 -0.32992 -70.40991 1.000 32.26971 165 LYS C C 1
ATOM 4415 O O . LYS C 1 166 ? -54.31350 -0.39418 -70.86105 1.000 30.28565 165 LYS C O 1
ATOM 4421 N N . PHE C 1 167 ? -55.83506 -0.92127 -69.28205 1.000 36.74545 166 PHE C N 1
ATOM 4422 C CA . PHE C 1 167 ? -54.87864 -1.63984 -68.45659 1.000 26.13093 166 PHE C CA 1
ATOM 4423 C C . PHE C 1 167 ? -54.69219 -3.05717 -68.98016 1.000 32.08918 166 PHE C C 1
ATOM 4424 O O . PHE C 1 167 ? -55.66954 -3.75776 -69.26405 1.000 31.98856 166 PHE C O 1
ATOM 4432 N N . TYR C 1 168 ? -53.43614 -3.47503 -69.11342 1.000 25.16520 167 TYR C N 1
ATOM 4433 C CA . TYR C 1 168 ? -53.08748 -4.84032 -69.49232 1.000 23.24576 167 TYR C CA 1
ATOM 4434 C C . TYR C 1 168 ? -52.19738 -5.43677 -68.41515 1.000 28.56999 167 TYR C C 1
ATOM 4435 O O . TYR C 1 168 ? -51.12965 -4.89258 -68.11657 1.000 25.63042 167 TYR C O 1
ATOM 4444 N N . SER C 1 169 ? -52.63984 -6.54092 -67.82555 1.000 25.40317 168 SER C N 1
ATOM 4445 C CA . SER C 1 169 ? -51.76993 -7.30001 -66.94333 1.000 24.25206 168 SER C CA 1
ATOM 4446 C C . SER C 1 169 ? -50.75293 -8.07510 -67.77408 1.000 23.38570 168 SER C C 1
ATOM 4447 O O . SER C 1 169 ? -51.00846 -8.43554 -68.92566 1.000 28.11810 168 SER C O 1
ATOM 4450 N N . LEU C 1 170 ? -49.58524 -8.33212 -67.18336 1.000 24.80029 169 LEU C N 1
ATOM 4451 C CA . LEU C 1 170 ? -48.55147 -9.03229 -67.93610 1.000 24.30557 169 LEU C CA 1
ATOM 4452 C C . LEU C 1 170 ? -48.94301 -10.46965 -68.25450 1.000 23.01200 169 LEU C C 1
ATOM 4453 O O . LEU C 1 170 ? -48.40034 -11.05124 -69.19721 1.000 21.89683 169 LEU C O 1
ATOM 4458 N N . SER C 1 171 ? -49.87393 -11.05436 -67.50137 1.000 25.17031 170 SER C N 1
ATOM 4459 C CA . SER C 1 171 ? -50.26525 -12.42953 -67.77686 1.000 29.14348 170 SER C CA 1
ATOM 4460 C C . SER C 1 171 ? -50.95390 -12.57120 -69.12637 1.000 30.70901 170 SER C C 1
ATOM 4461 O O . SER C 1 171 ? -51.00917 -13.67883 -69.66955 1.000 26.93129 170 SER C O 1
ATOM 4464 N N . SER C 1 172 ? -51.45456 -11.47975 -69.69212 1.000 30.08415 171 SER C N 1
ATOM 4465 C CA . SER C 1 172 ? -52.04831 -11.52664 -71.01882 1.000 32.35038 171 SER C CA 1
ATOM 4466 C C . SER C 1 172 ? -51.01871 -11.36171 -72.13058 1.000 35.10261 171 SER C C 1
ATOM 4467 O O . SER C 1 172 ? -51.39761 -11.33949 -73.30544 1.000 35.93132 171 SER C O 1
ATOM 4470 N N . VAL C 1 173 ? -49.73002 -11.25803 -71.79155 1.000 23.64714 172 VAL C N 1
ATOM 4471 C CA . VAL C 1 173 ? -48.67897 -10.96151 -72.75598 1.000 24.71340 172 VAL C CA 1
ATOM 4472 C C . VAL C 1 173 ? -47.60463 -12.04361 -72.79068 1.000 33.55161 172 VAL C C 1
ATOM 4473 O O . VAL C 1 173 ? -47.05071 -12.33789 -73.85785 1.000 25.27066 172 VAL C O 1
ATOM 4477 N N . TYR C 1 174 ? -47.27776 -12.63953 -71.64300 1.000 25.96764 173 TYR C N 1
ATOM 4478 C CA . TYR C 1 174 ? -46.15110 -13.56082 -71.53699 1.000 22.89669 173 TYR C CA 1
ATOM 4479 C C . TYR C 1 174 ? -46.61047 -14.95162 -71.11104 1.000 25.85689 173 TYR C C 1
ATOM 4480 O O . TYR C 1 174 ? -47.47188 -15.09763 -70.23894 1.000 26.08520 173 TYR C O 1
ATOM 4489 N N . ARG C 1 175 ? -46.01565 -15.96965 -71.72735 1.000 23.23131 174 ARG C N 1
ATOM 4490 C CA . ARG C 1 175 ? -46.43826 -17.34375 -71.51547 1.000 24.64580 174 ARG C CA 1
ATOM 4491 C C . ARG C 1 175 ? -45.81093 -17.91940 -70.25249 1.000 29.60592 174 ARG C C 1
ATOM 4492 O O . ARG C 1 175 ? -44.67229 -17.60509 -69.90000 1.000 26.42514 174 ARG C O 1
ATOM 4500 N N . VAL C 1 176 ? -46.57179 -18.77342 -69.57205 1.000 24.97989 175 VAL C N 1
ATOM 4501 C CA . VAL C 1 176 ? -46.13037 -19.43094 -68.34871 1.000 22.00717 175 VAL C CA 1
ATOM 4502 C C . VAL C 1 176 ? -46.20823 -20.93490 -68.55683 1.000 24.18299 175 VAL C C 1
ATOM 4503 O O . VAL C 1 176 ? -47.25666 -21.46132 -68.94850 1.000 25.54853 175 VAL C O 1
ATOM 4507 N N . TYR C 1 177 ? -45.10251 -21.61932 -68.29695 1.000 23.53264 176 TYR C N 1
ATOM 4508 C CA . TYR C 1 177 ? -45.00911 -23.06285 -68.43266 1.000 22.07297 176 TYR C CA 1
ATOM 4509 C C . TYR C 1 177 ? -45.01903 -23.73183 -67.06598 1.000 27.37741 176 TYR C C 1
ATOM 4510 O O . TYR C 1 177 ? -44.74575 -23.11041 -66.03501 1.000 25.77868 176 TYR C O 1
ATOM 4519 N N . ASP C 1 178 ? -45.32513 -25.02388 -67.07635 1.000 23.47965 177 ASP C N 1
ATOM 4520 C CA . ASP C 1 178 ? -45.18668 -25.88090 -65.90801 1.000 27.19149 177 ASP C CA 1
ATOM 4521 C C . ASP C 1 178 ? -44.13543 -26.93621 -66.21239 1.000 30.76649 177 ASP C C 1
ATOM 4522 O O . ASP C 1 178 ? -44.28925 -27.70607 -67.16555 1.000 29.13448 177 ASP C O 1
ATOM 4527 N N . TRP C 1 179 ? -43.06848 -26.97132 -65.40612 1.000 25.68549 178 TRP C N 1
ATOM 4528 C CA . TRP C 1 179 ? -41.92457 -27.81008 -65.75759 1.000 23.97176 178 TRP C CA 1
ATOM 4529 C C . TRP C 1 179 ? -42.33102 -29.26729 -65.93849 1.000 30.37520 178 TRP C C 1
ATOM 4530 O O . TRP C 1 179 ? -41.86266 -29.93857 -66.86560 1.000 31.74505 178 TRP C O 1
ATOM 4541 N N . VAL C 1 180 ? -43.21217 -29.77024 -65.07505 1.000 35.80267 179 VAL C N 1
ATOM 4542 C CA . VAL C 1 180 ? -43.59248 -31.17739 -65.13988 1.000 40.95852 179 VAL C CA 1
ATOM 4543 C C . VAL C 1 180 ? -44.66747 -31.40378 -66.19309 1.000 43.74183 179 VAL C C 1
ATOM 4544 O O . VAL C 1 180 ? -44.52130 -32.26188 -67.07097 1.000 37.82199 179 VAL C O 1
ATOM 4548 N N . ALA C 1 181 ? -45.76230 -30.64028 -66.12444 1.000 41.50659 180 ALA C N 1
ATOM 4549 C CA . ALA C 1 181 ? -46.87814 -30.86266 -67.03903 1.000 43.65524 180 ALA C CA 1
ATOM 4550 C C . ALA C 1 181 ? -46.49727 -30.57494 -68.48481 1.000 39.67385 180 ALA C C 1
ATOM 4551 O O . ALA C 1 181 ? -47.04269 -31.19812 -69.40276 1.000 40.36376 180 ALA C O 1
ATOM 4553 N N . ASP C 1 182 ? -45.56946 -29.64742 -68.71249 1.000 36.77247 181 ASP C N 1
ATOM 4554 C CA . ASP C 1 182 ? -45.17824 -29.26921 -70.06222 1.000 30.33405 181 ASP C CA 1
ATOM 4555 C C . ASP C 1 182 ? -43.86919 -29.92124 -70.49290 1.000 30.83693 181 ASP C C 1
ATOM 4556 O O . ASP C 1 182 ? -43.31519 -29.55194 -71.53578 1.000 25.83503 181 ASP C O 1
ATOM 4561 N N . ASP C 1 183 ? -43.37220 -30.88504 -69.71365 1.000 32.24745 182 ASP C N 1
ATOM 4562 C CA . ASP C 1 183 ? -42.19488 -31.67933 -70.06852 1.000 36.63023 182 ASP C CA 1
ATOM 4563 C C . ASP C 1 183 ? -40.96970 -30.78993 -70.27489 1.000 33.50979 182 ASP C C 1
ATOM 4564 O O . ASP C 1 183 ? -40.28123 -30.86167 -71.29532 1.000 32.61568 182 ASP C O 1
ATOM 4569 N N . GLY C 1 184 ? -40.70421 -29.93585 -69.28767 1.000 32.07584 183 GLY C N 1
ATOM 4570 C CA . GLY C 1 184 ? -39.52479 -29.09217 -69.35415 1.000 31.12169 183 GLY C CA 1
ATOM 4571 C C . GLY C 1 184 ? -38.25170 -29.88432 -69.56022 1.000 36.79857 183 GLY C C 1
ATOM 4572 O O . GLY C 1 184 ? -37.30657 -29.39791 -70.18240 1.000 32.79501 183 GLY C O 1
ATOM 4573 N N . TYR C 1 185 ? -38.22248 -31.12584 -69.07137 1.000 36.51708 184 TYR C N 1
ATOM 4574 C CA . TYR C 1 185 ? -37.03711 -31.96164 -69.21337 1.000 41.77755 184 TYR C CA 1
ATOM 4575 C C . TYR C 1 185 ? -36.63976 -32.12407 -70.67667 1.000 41.38218 184 TYR C C 1
ATOM 4576 O O . TYR C 1 185 ? -35.44717 -32.16121 -70.99609 1.000 40.93035 184 TYR C O 1
ATOM 4585 N N . ASN C 1 186 ? -37.61690 -32.19514 -71.58234 1.000 36.38569 185 ASN C N 1
ATOM 4586 C CA . ASN C 1 186 ? -37.32337 -32.32375 -73.00155 1.000 37.47317 185 ASN C CA 1
ATOM 4587 C C . ASN C 1 186 ? -37.58669 -31.06371 -73.81422 1.000 38.00519 185 ASN C C 1
ATOM 4588 O O . ASN C 1 186 ? -37.03342 -30.93762 -74.91040 1.000 37.47019 185 ASN C O 1
ATOM 4593 N N . LYS C 1 187 ? -38.40528 -30.13311 -73.31687 1.000 33.44871 186 LYS C N 1
ATOM 4594 C CA . LYS C 1 187 ? -38.83592 -28.98873 -74.11001 1.000 39.60215 186 LYS C CA 1
ATOM 4595 C C . LYS C 1 187 ? -38.34220 -27.64008 -73.59550 1.000 39.27996 186 LYS C C 1
ATOM 4596 O O . LYS C 1 187 ? -38.73048 -26.60752 -74.15720 1.000 35.63058 186 LYS C O 1
ATOM 4602 N N . PHE C 1 188 ? -37.49954 -27.61009 -72.55785 1.000 29.84569 187 PHE C N 1
ATOM 4603 C CA . PHE C 1 188 ? -37.08202 -26.33028 -71.98448 1.000 40.67289 187 PHE C CA 1
ATOM 4604 C C . PHE C 1 188 ? -36.33254 -25.48250 -73.00585 1.000 45.66366 187 PHE C C 1
ATOM 4605 O O . PHE C 1 188 ? -36.55917 -24.26987 -73.10226 1.000 45.26167 187 PHE C O 1
ATOM 4613 N N . SER C 1 189 ? -35.45339 -26.10722 -73.79504 1.000 45.91017 188 SER C N 1
ATOM 4614 C CA . SER C 1 189 ? -34.69977 -25.36410 -74.80081 1.000 47.61126 188 SER C CA 1
ATOM 4615 C C . SER C 1 189 ? -35.61398 -24.73785 -75.84484 1.000 48.95196 188 SER C C 1
ATOM 4616 O O . SER C 1 189 ? -35.30391 -23.66562 -76.37637 1.000 58.91115 188 SER C O 1
ATOM 4619 N N . SER C 1 190 ? -36.74152 -25.38488 -76.15037 1.000 46.41851 189 SER C N 1
ATOM 4620 C CA A SER C 1 190 ? -37.66006 -24.85009 -77.14836 0.320 45.17954 189 SER C CA 1
ATOM 4621 C CA B SER C 1 190 ? -37.66456 -24.85432 -77.14688 0.680 45.12497 189 SER C CA 1
ATOM 4622 C C . SER C 1 190 ? -38.46314 -23.66795 -76.62353 1.000 53.05350 189 SER C C 1
ATOM 4623 O O . SER C 1 190 ? -39.00473 -22.89803 -77.42460 1.000 48.14159 189 SER C O 1
ATOM 4628 N N . TRP C 1 191 ? -38.55349 -23.50790 -75.30341 1.000 45.23147 190 TRP C N 1
ATOM 4629 C CA . TRP C 1 191 ? -39.27295 -22.37612 -74.73536 1.000 40.37478 190 TRP C CA 1
ATOM 4630 C C . TRP C 1 191 ? -38.43913 -21.10568 -74.80126 1.000 47.63522 190 TRP C C 1
ATOM 4631 O O . TRP C 1 191 ? -38.99356 -20.00978 -74.94157 1.000 38.97011 190 TRP C O 1
ATOM 4642 N N . VAL C 1 192 ? -37.11664 -21.23473 -74.68819 1.000 46.61844 191 VAL C N 1
ATOM 4643 C CA . VAL C 1 192 ? -36.24056 -20.07341 -74.77872 1.000 54.44461 191 VAL C CA 1
ATOM 4644 C C . VAL C 1 192 ? -35.90893 -19.76841 -76.23298 1.000 68.27964 191 VAL C C 1
ATOM 4645 O O . VAL C 1 192 ? -36.04941 -18.62971 -76.69533 1.000 66.59590 191 VAL C O 1
ATOM 4649 N N . ASN C 1 193 ? -35.47593 -20.78194 -76.97710 1.000 70.73188 192 ASN C N 1
ATOM 4650 C CA . ASN C 1 193 ? -35.13259 -20.61497 -78.38157 1.000 74.64385 192 ASN C CA 1
ATOM 4651 C C . ASN C 1 193 ? -36.38627 -20.67568 -79.24713 1.000 77.46418 192 ASN C C 1
ATOM 4652 O O . ASN C 1 193 ? -37.41416 -20.08550 -78.91341 1.000 76.68625 192 ASN C O 1
ATOM 4658 N N . MET D 2 1 ? -23.86740 -1.00672 -25.08134 1.000 62.25391 1 MET D N 1
ATOM 4659 C CA . MET D 2 1 ? -23.65092 0.39080 -25.44141 1.000 56.30744 1 MET D CA 1
ATOM 4660 C C . MET D 2 1 ? -22.17549 0.76014 -25.37572 1.000 50.52370 1 MET D C 1
ATOM 4661 O O . MET D 2 1 ? -21.66628 1.48853 -26.23100 1.000 46.34416 1 MET D O 1
ATOM 4666 N N . ASN D 2 2 ? -21.49096 0.24377 -24.35397 1.000 40.45588 2 ASN D N 1
ATOM 4667 C CA . ASN D 2 2 ? -20.09761 0.59849 -24.10602 1.000 38.97409 2 ASN D CA 1
ATOM 4668 C C . ASN D 2 2 ? -19.15720 0.14919 -25.20954 1.000 44.76788 2 ASN D C 1
ATOM 4669 O O . ASN D 2 2 ? -17.96634 0.48312 -25.14907 1.000 40.11867 2 ASN D O 1
ATOM 4674 N N . SER D 2 3 ? -19.64400 -0.58722 -26.21110 1.000 27.06402 3 SER D N 1
ATOM 4675 C CA . SER D 2 3 ? -18.76065 -1.12330 -27.23268 1.000 31.88801 3 SER D CA 1
ATOM 4676 C C . SER D 2 3 ? -19.18100 -0.78002 -28.65626 1.000 29.00459 3 SER D C 1
ATOM 4677 O O . SER D 2 3 ? -18.60555 -1.33509 -29.59834 1.000 29.82966 3 SER D O 1
ATOM 4680 N N . ILE D 2 4 ? -20.14497 0.12252 -28.85612 1.000 27.32517 4 ILE D N 1
ATOM 4681 C CA . ILE D 2 4 ? -20.64049 0.36995 -30.20296 1.000 26.00475 4 ILE D CA 1
ATOM 4682 C C . ILE D 2 4 ? -20.39806 1.80180 -30.67270 1.000 25.70553 4 ILE D C 1
ATOM 4683 O O . ILE D 2 4 ? -20.96907 2.21114 -31.68094 1.000 24.22590 4 ILE D O 1
ATOM 4688 N N . THR D 2 5 ? -19.54279 2.56730 -29.98088 1.000 22.20479 5 THR D N 1
ATOM 4689 C CA . THR D 2 5 ? -19.24852 3.93935 -30.40843 1.000 23.87142 5 THR D CA 1
ATOM 4690 C C . THR D 2 5 ? -18.82418 3.99579 -31.87153 1.000 25.98965 5 THR D C 1
ATOM 4691 O O . THR D 2 5 ? -19.38174 4.76446 -32.66504 1.000 24.87146 5 THR D O 1
ATOM 4695 N N . HIS D 2 6 ? -17.82600 3.18756 -32.24125 1.000 16.57772 6 HIS D N 1
ATOM 4696 C CA . HIS D 2 6 ? -17.31748 3.19809 -33.60763 1.000 18.59927 6 HIS D CA 1
ATOM 4697 C C . HIS D 2 6 ? -18.39908 2.84193 -34.61427 1.000 21.39559 6 HIS D C 1
ATOM 4698 O O . HIS D 2 6 ? -18.58071 3.54335 -35.61377 1.000 19.67495 6 HIS D O 1
ATOM 4705 N N . ALA D 2 7 ? -19.10121 1.73039 -34.38604 1.000 19.71777 7 ALA D N 1
ATOM 4706 C CA . ALA D 2 7 ? -20.13544 1.30234 -35.32743 1.000 19.12902 7 ALA D CA 1
ATOM 4707 C C . ALA D 2 7 ? -21.25901 2.32675 -35.42595 1.000 20.60237 7 ALA D C 1
ATOM 4708 O O . ALA D 2 7 ? -21.73587 2.63577 -36.52599 1.000 23.11765 7 ALA D O 1
ATOM 4710 N N . GLU D 2 8 ? -21.70395 2.85548 -34.28614 1.000 20.34003 8 GLU D N 1
ATOM 4711 C CA . GLU D 2 8 ? -22.78475 3.83387 -34.30373 1.000 26.03035 8 GLU D CA 1
ATOM 4712 C C . GLU D 2 8 ? -22.37334 5.09115 -35.05718 1.000 28.16554 8 GLU D C 1
ATOM 4713 O O . GLU D 2 8 ? -23.18490 5.68808 -35.77626 1.000 23.42921 8 GLU D O 1
ATOM 4719 N N . PHE D 2 9 ? -21.11186 5.50469 -34.92090 1.000 23.36990 9 PHE D N 1
ATOM 4720 C CA . PHE D 2 9 ? -20.67148 6.68964 -35.64922 1.000 27.12529 9 PHE D CA 1
ATOM 4721 C C . PHE D 2 9 ? -20.63053 6.42686 -37.14961 1.000 23.23011 9 PHE D C 1
ATOM 4722 O O . PHE D 2 9 ? -21.02456 7.28915 -37.94528 1.000 23.50459 9 PHE D O 1
ATOM 4730 N N . GLU D 2 10 ? -20.17041 5.23996 -37.55910 1.000 21.49037 10 GLU D N 1
ATOM 4731 C CA . GLU D 2 10 ? -20.12668 4.93277 -38.98542 1.000 21.74393 10 GLU D CA 1
ATOM 4732 C C . GLU D 2 10 ? -21.52328 4.93993 -39.59775 1.000 22.97068 10 GLU D C 1
ATOM 4733 O O . GLU D 2 10 ? -21.71736 5.46436 -40.69853 1.000 23.20306 10 GLU D O 1
ATOM 4739 N N . PHE D 2 11 ? -22.51544 4.39058 -38.89401 1.000 21.60600 11 PHE D N 1
ATOM 4740 C CA . PHE D 2 11 ? -23.87876 4.47450 -39.41046 1.000 20.91445 11 PHE D CA 1
ATOM 4741 C C . PHE D 2 11 ? -24.38397 5.91123 -39.41676 1.000 24.69597 11 PHE D C 1
ATOM 4742 O O . PHE D 2 11 ? -25.11750 6.30285 -40.33285 1.000 24.02640 11 PHE D O 1
ATOM 4750 N N . SER D 2 12 ? -23.99020 6.71369 -38.42324 1.000 21.36220 12 SER D N 1
ATOM 4751 C CA . SER D 2 12 ? -24.44086 8.10223 -38.37747 1.000 22.87919 12 SER D CA 1
ATOM 4752 C C . SER D 2 12 ? -23.95533 8.89074 -39.58654 1.000 28.84233 12 SER D C 1
ATOM 4753 O O . SER D 2 12 ? -24.65283 9.79947 -40.05306 1.000 28.33110 12 SER D O 1
ATOM 4756 N N . LEU D 2 13 ? -22.77331 8.55754 -40.10972 1.000 27.74450 13 LEU D N 1
ATOM 4757 C CA . LEU D 2 13 ? -22.28178 9.21093 -41.32054 1.000 30.29605 13 LEU D CA 1
ATOM 4758 C C . LEU D 2 13 ? -23.19882 8.94761 -42.50957 1.000 29.89556 13 LEU D C 1
ATOM 4759 O O . LEU D 2 13 ? -23.40173 9.82870 -43.35442 1.000 28.70936 13 LEU D O 1
ATOM 4764 N N . LEU D 2 14 ? -23.74509 7.73295 -42.60286 1.000 24.97374 14 LEU D N 1
ATOM 4765 C CA . LEU D 2 14 ? -24.69356 7.42464 -43.67079 1.000 24.10321 14 LEU D CA 1
ATOM 4766 C C . LEU D 2 14 ? -26.04192 8.08533 -43.41255 1.000 24.62630 14 LEU D C 1
ATOM 4767 O O . LEU D 2 14 ? -26.72256 8.51457 -44.35256 1.000 26.19965 14 LEU D O 1
ATOM 4772 N N . GLU D 2 15 ? -26.44667 8.16681 -42.14387 1.000 22.14862 15 GLU D N 1
ATOM 4773 C CA . GLU D 2 15 ? -27.75849 8.70262 -41.79853 1.000 25.43631 15 GLU D CA 1
ATOM 4774 C C . GLU D 2 15 ? -27.81472 10.22064 -41.93609 1.000 28.14979 15 GLU D C 1
ATOM 4775 O O . GLU D 2 15 ? -28.86861 10.76686 -42.27882 1.000 29.69179 15 GLU D O 1
ATOM 4781 N N . ASN D 2 16 ? -26.70481 10.91340 -41.69110 1.000 27.98740 16 ASN D N 1
ATOM 4782 C CA . ASN D 2 16 ? -26.67865 12.37539 -41.70954 1.000 38.45533 16 ASN D CA 1
ATOM 4783 C C . ASN D 2 16 ? -26.66778 12.97762 -43.11545 1.000 38.14372 16 ASN D C 1
ATOM 4784 O O . ASN D 2 16 ? -26.50501 14.19531 -43.24264 1.000 41.43248 16 ASN D O 1
ATOM 4789 N N . VAL D 2 17 ? -26.84176 12.18113 -44.16048 1.000 36.55167 17 VAL D N 1
ATOM 4790 C CA . VAL D 2 17 ? -26.82405 12.67458 -45.53279 1.000 36.86354 17 VAL D CA 1
ATOM 4791 C C . VAL D 2 17 ? -28.25978 12.83949 -46.00864 1.000 38.81665 17 VAL D C 1
ATOM 4792 O O . VAL D 2 17 ? -29.12419 12.00700 -45.70608 1.000 33.67185 17 VAL D O 1
ATOM 4796 N N . LYS D 2 18 ? -28.52650 13.93072 -46.72737 1.000 37.40911 18 LYS D N 1
ATOM 4797 C CA . LYS D 2 18 ? -29.82477 14.13082 -47.36247 1.000 41.38462 18 LYS D CA 1
ATOM 4798 C C . LYS D 2 18 ? -29.82673 13.44096 -48.72088 1.000 38.36679 18 LYS D C 1
ATOM 4799 O O . LYS D 2 18 ? -29.04198 13.80091 -49.60535 1.000 40.71577 18 LYS D O 1
ATOM 4805 N N . TYR D 2 19 ? -30.70051 12.45338 -48.89012 1.000 32.85036 19 TYR D N 1
ATOM 4806 C CA . TYR D 2 19 ? -30.76345 11.67548 -50.11901 1.000 33.02582 19 TYR D CA 1
ATOM 4807 C C . TYR D 2 19 ? -31.92437 12.18302 -50.96309 1.000 42.35496 19 TYR D C 1
ATOM 4808 O O . TYR D 2 19 ? -33.06888 12.21840 -50.49641 1.000 41.94175 19 TYR D O 1
ATOM 4817 N N . GLU D 2 20 ? -31.62066 12.58575 -52.19954 1.000 41.95218 20 GLU D N 1
ATOM 4818 C CA . GLU D 2 20 ? -32.65014 13.13935 -53.07352 1.000 50.39141 20 GLU D CA 1
ATOM 4819 C C . GLU D 2 20 ? -33.73076 12.11167 -53.38048 1.000 48.49810 20 GLU D C 1
ATOM 4820 O O . GLU D 2 20 ? -34.92020 12.44675 -53.42922 1.000 43.18619 20 GLU D O 1
ATOM 4826 N N . THR D 2 21 ? -33.33851 10.85717 -53.59028 1.000 46.46852 21 THR D N 1
ATOM 4827 C CA . THR D 2 21 ? -34.26495 9.78805 -53.92989 1.000 45.87419 21 THR D CA 1
ATOM 4828 C C . THR D 2 21 ? -34.01753 8.59467 -53.01844 1.000 44.16367 21 THR D C 1
ATOM 4829 O O . THR D 2 21 ? -32.92166 8.41266 -52.48429 1.000 37.47397 21 THR D O 1
ATOM 4833 N N . GLU D 2 22 ? -35.05259 7.76841 -52.85069 1.000 43.35777 22 GLU D N 1
ATOM 4834 C CA . GLU D 2 22 ? -34.90222 6.59486 -51.99711 1.000 45.10747 22 GLU D CA 1
ATOM 4835 C C . GLU D 2 22 ? -33.90910 5.59667 -52.57492 1.000 38.30339 22 GLU D C 1
ATOM 4836 O O . GLU D 2 22 ? -33.27462 4.85021 -51.81953 1.000 31.50083 22 GLU D O 1
ATOM 4842 N N . ASP D 2 23 ? -33.75503 5.57909 -53.90107 1.000 37.86565 23 ASP D N 1
ATOM 4843 C CA . ASP D 2 23 ? -32.78577 4.70280 -54.54586 1.000 35.62444 23 ASP D CA 1
ATOM 4844 C C . ASP D 2 23 ? -31.35746 4.97832 -54.08882 1.000 33.57125 23 ASP D C 1
ATOM 4845 O O . ASP D 2 23 ? -30.50210 4.09295 -54.20048 1.000 29.04912 23 ASP D O 1
ATOM 4850 N N . GLU D 2 24 ? -31.07861 6.17985 -53.57702 1.000 32.56801 24 GLU D N 1
ATOM 4851 C CA . GLU D 2 24 ? -29.72795 6.56320 -53.18222 1.000 30.66201 24 GLU D CA 1
ATOM 4852 C C . GLU D 2 24 ? -29.37694 6.17742 -51.74821 1.000 28.23308 24 GLU D C 1
ATOM 4853 O O . GLU D 2 24 ? -28.20138 6.25769 -51.37348 1.000 32.42335 24 GLU D O 1
ATOM 4859 N N . VAL D 2 25 ? -30.34985 5.76702 -50.94859 1.000 29.43091 25 VAL D N 1
ATOM 4860 C CA . VAL D 2 25 ? -30.08936 5.41327 -49.54653 1.000 30.24041 25 VAL D CA 1
ATOM 4861 C C . VAL D 2 25 ? -29.19265 4.17907 -49.49318 1.000 27.50233 25 VAL D C 1
ATOM 4862 O O . VAL D 2 25 ? -29.50738 3.16328 -50.13526 1.000 23.66189 25 VAL D O 1
ATOM 4866 N N . PRO D 2 26 ? -28.07968 4.21330 -48.75711 1.000 23.69401 26 PRO D N 1
ATOM 4867 C CA . PRO D 2 26 ? -27.20067 3.03699 -48.68528 1.000 22.56628 26 PRO D CA 1
ATOM 4868 C C . PRO D 2 26 ? -27.93320 1.79794 -48.18436 1.000 25.53031 26 PRO D C 1
ATOM 4869 O O . PRO D 2 26 ? -28.71999 1.85415 -47.23664 1.000 24.92285 26 PRO D O 1
ATOM 4873 N N . ILE D 2 27 ? -27.65058 0.66691 -48.83664 1.000 23.76046 27 ILE D N 1
ATOM 4874 C CA . ILE D 2 27 ? -28.36277 -0.57599 -48.54686 1.000 25.80092 27 ILE D CA 1
ATOM 4875 C C . ILE D 2 27 ? -28.13843 -1.02027 -47.10360 1.000 23.29202 27 ILE D C 1
ATOM 4876 O O . ILE D 2 27 ? -29.05311 -1.55503 -46.46601 1.000 23.70108 27 ILE D O 1
ATOM 4881 N N . VAL D 2 28 ? -26.93415 -0.79893 -46.55374 1.000 24.99241 28 VAL D N 1
ATOM 4882 C CA . VAL D 2 28 ? -26.63088 -1.33318 -45.22206 1.000 25.06919 28 VAL D CA 1
ATOM 4883 C C . VAL D 2 28 ? -27.51711 -0.74759 -44.13445 1.000 24.17676 28 VAL D C 1
ATOM 4884 O O . VAL D 2 28 ? -27.67522 -1.37118 -43.08165 1.000 23.20680 28 VAL D O 1
ATOM 4888 N N . LEU D 2 29 ? -28.08471 0.44844 -44.34176 1.000 20.33973 29 LEU D N 1
ATOM 4889 C CA . LEU D 2 29 ? -28.92659 1.04431 -43.30448 1.000 22.27424 29 LEU D CA 1
ATOM 4890 C C . LEU D 2 29 ? -30.11239 0.15357 -42.96567 1.000 26.37890 29 LEU D C 1
ATOM 4891 O O . LEU D 2 29 ? -30.59015 0.16114 -41.82344 1.000 29.95272 29 LEU D O 1
ATOM 4896 N N . GLU D 2 30 ? -30.59481 -0.62160 -43.94269 1.000 21.64011 30 GLU D N 1
ATOM 4897 C CA . GLU D 2 30 ? -31.67090 -1.57498 -43.69406 1.000 23.92099 30 GLU D CA 1
ATOM 4898 C C . GLU D 2 30 ? -31.30867 -2.56377 -42.59090 1.000 27.19904 30 GLU D C 1
ATOM 4899 O O . GLU D 2 30 ? -32.19854 -3.09143 -41.91337 1.000 25.76550 30 GLU D O 1
ATOM 4905 N N . TYR D 2 31 ? -30.01449 -2.82756 -42.39818 1.000 21.99932 31 TYR D N 1
ATOM 4906 C CA . TYR D 2 31 ? -29.53836 -3.88930 -41.52106 1.000 23.29790 31 TYR D CA 1
ATOM 4907 C C . TYR D 2 31 ? -28.85088 -3.35783 -40.26705 1.000 23.39504 31 TYR D C 1
ATOM 4908 O O . TYR D 2 31 ? -28.14216 -4.11031 -39.59076 1.000 22.77545 31 TYR D O 1
ATOM 4917 N N . LYS D 2 32 ? -29.06936 -2.08499 -39.93018 1.000 23.56398 32 LYS D N 1
ATOM 4918 C CA . LYS D 2 32 ? -28.34831 -1.47161 -38.81655 1.000 22.47770 32 LYS D CA 1
ATOM 4919 C C . LYS D 2 32 ? -28.57545 -2.22672 -37.51161 1.000 22.12321 32 LYS D C 1
ATOM 4920 O O . LYS D 2 32 ? -27.61566 -2.56680 -36.80748 1.000 23.76455 32 LYS D O 1
ATOM 4926 N N . GLU D 2 33 ? -29.84050 -2.49132 -37.16542 1.000 20.87504 33 GLU D N 1
ATOM 4927 C CA . GLU D 2 33 ? -30.13140 -3.11730 -35.87621 1.000 25.98034 33 GLU D CA 1
ATOM 4928 C C . GLU D 2 33 ? -29.47099 -4.48973 -35.75783 1.000 26.30970 33 GLU D C 1
ATOM 4929 O O . GLU D 2 33 ? -28.86544 -4.81272 -34.72669 1.000 22.15641 33 GLU D O 1
ATOM 4935 N N . GLU D 2 34 ? -29.55986 -5.30132 -36.81342 1.000 24.30272 34 GLU D N 1
ATOM 4936 C CA . GLU D 2 34 ? -29.00955 -6.65417 -36.76489 1.000 23.06790 34 GLU D CA 1
ATOM 4937 C C . GLU D 2 34 ? -27.48611 -6.64207 -36.76205 1.000 22.84858 34 GLU D C 1
ATOM 4938 O O . GLU D 2 34 ? -26.85626 -7.49144 -36.11771 1.000 21.33169 34 GLU D O 1
ATOM 4944 N N . ILE D 2 35 ? -26.87429 -5.70652 -37.49484 1.000 19.76702 35 ILE D N 1
ATOM 4945 C CA . ILE D 2 35 ? -25.41903 -5.60074 -37.49577 1.000 20.06938 35 ILE D CA 1
ATOM 4946 C C . ILE D 2 35 ? -24.92326 -5.11878 -36.13967 1.000 25.24717 35 ILE D C 1
ATOM 4947 O O . ILE D 2 35 ? -23.94883 -5.65052 -35.59450 1.000 20.65684 35 ILE D O 1
ATOM 4952 N N . ILE D 2 36 ? -25.60650 -4.13123 -35.55782 1.000 24.09792 36 ILE D N 1
ATOM 4953 C CA . ILE D 2 36 ? -25.18277 -3.59230 -34.26911 1.000 21.86849 36 ILE D CA 1
ATOM 4954 C C . ILE D 2 36 ? -25.32648 -4.63946 -33.16982 1.000 24.93768 36 ILE D C 1
ATOM 4955 O O . ILE D 2 36 ? -24.47154 -4.74559 -32.28089 1.000 23.12559 36 ILE D O 1
ATOM 4960 N N . ASN D 2 37 ? -26.39682 -5.43599 -33.21219 1.000 23.41584 37 ASN D N 1
ATOM 4961 C CA . ASN D 2 37 ? -26.56272 -6.48691 -32.21282 1.000 26.62141 37 ASN D CA 1
ATOM 4962 C C . ASN D 2 37 ? -25.47517 -7.54236 -32.32838 1.000 25.63272 37 ASN D C 1
ATOM 4963 O O . ASN D 2 37 ? -25.06002 -8.11570 -31.31634 1.000 24.26528 37 ASN D O 1
ATOM 4968 N N . LEU D 2 38 ? -25.02711 -7.82990 -33.55135 1.000 26.59785 38 LEU D N 1
ATOM 4969 C CA . LEU D 2 38 ? -23.91406 -8.75447 -33.73240 1.000 26.71088 38 LEU D CA 1
ATOM 4970 C C . LEU D 2 38 ? -22.62256 -8.16263 -33.18194 1.000 25.21453 38 LEU D C 1
ATOM 4971 O O . LEU D 2 38 ? -21.85165 -8.85589 -32.50538 1.000 26.00471 38 LEU D O 1
ATOM 4976 N N . ILE D 2 39 ? -22.37416 -6.87979 -33.45588 1.000 24.62958 39 ILE D N 1
ATOM 4977 C CA . ILE D 2 39 ? -21.19674 -6.21045 -32.90577 1.000 27.87090 39 ILE D CA 1
ATOM 4978 C C . ILE D 2 39 ? -21.23378 -6.22635 -31.37942 1.000 28.25669 39 ILE D C 1
ATOM 4979 O O . ILE D 2 39 ? -20.20913 -6.45488 -30.72409 1.000 30.25373 39 ILE D O 1
ATOM 4984 N N . LYS D 2 40 ? -22.41161 -5.99740 -30.78769 1.000 26.27918 40 LYS D N 1
ATOM 4985 C CA . LYS D 2 40 ? -22.52270 -6.01795 -29.32919 1.000 26.90513 40 LYS D CA 1
ATOM 4986 C C . LYS D 2 40 ? -22.14267 -7.37626 -28.75661 1.000 28.65111 40 LYS D C 1
ATOM 4987 O O . LYS D 2 40 ? -21.33924 -7.46548 -27.82004 1.000 29.66103 40 LYS D O 1
ATOM 4993 N N . LYS D 2 41 ? -22.74202 -8.44515 -29.28383 1.000 26.67021 41 LYS D N 1
ATOM 4994 C CA . LYS D 2 41 ? -22.46097 -9.78229 -28.76986 1.000 28.06816 41 LYS D CA 1
ATOM 4995 C C . LYS D 2 41 ? -20.98419 -10.12419 -28.91916 1.000 31.57451 41 LYS D C 1
ATOM 4996 O O . LYS D 2 41 ? -20.37164 -10.68463 -28.00294 1.000 28.79962 41 LYS D O 1
ATOM 5002 N N . PHE D 2 42 ? -20.39875 -9.78368 -30.07035 1.000 22.39119 42 PHE D N 1
ATOM 5003 C CA . PHE D 2 42 ? -18.98539 -10.04598 -30.31680 1.000 27.50180 42 PHE D CA 1
ATOM 5004 C C . PHE D 2 42 ? -18.10692 -9.26385 -29.34879 1.000 29.71359 42 PHE D C 1
ATOM 5005 O O . PHE D 2 42 ? -17.09530 -9.77736 -28.85605 1.000 26.9176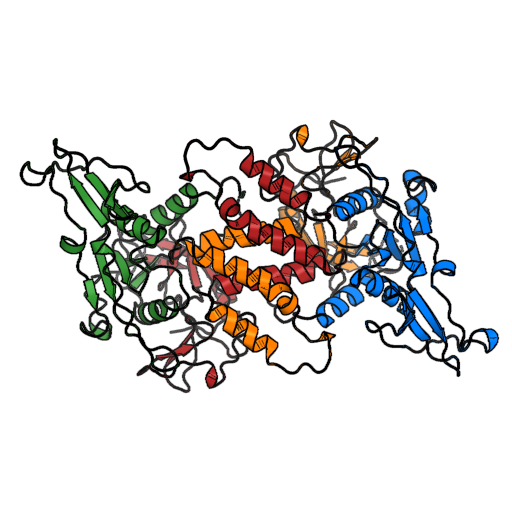6 42 PHE D O 1
ATOM 5013 N N . SER D 2 43 ? -18.49241 -8.02753 -29.04419 1.000 24.83559 43 SER D N 1
ATOM 5014 C CA . SER D 2 43 ? -17.69892 -7.17691 -28.16727 1.000 30.81024 43 SER D CA 1
ATOM 5015 C C . SER D 2 43 ? -17.82276 -7.55898 -26.70124 1.000 29.68076 43 SER D C 1
ATOM 5016 O O . SER D 2 43 ? -17.01944 -7.09346 -25.88511 1.000 33.88524 43 SER D O 1
ATOM 5019 N N . ASN D 2 44 ? -18.80182 -8.39079 -26.34804 1.000 32.03079 44 ASN D N 1
ATOM 5020 C CA . ASN D 2 44 ? -19.00452 -8.82254 -24.97324 1.000 35.82491 44 ASN D CA 1
ATOM 5021 C C . ASN D 2 44 ? -18.61384 -10.28137 -24.76335 1.000 36.76517 44 ASN D C 1
ATOM 5022 O O . ASN D 2 44 ? -18.98367 -10.87750 -23.74805 1.000 36.59236 44 ASN D O 1
ATOM 5027 N N . SER D 2 45 ? -17.87052 -10.86935 -25.70113 1.000 25.55821 45 SER D N 1
ATOM 5028 C CA . SER D 2 45 ? -17.47970 -12.26916 -25.61520 1.000 34.41462 45 SER D CA 1
ATOM 5029 C C . SER D 2 45 ? -16.08022 -12.46295 -25.02895 1.000 26.26747 45 SER D C 1
ATOM 5030 O O . SER D 2 45 ? -15.53841 -13.56833 -25.10561 1.000 34.88741 45 SER D O 1
ATOM 5033 N N . GLY D 2 46 ? -15.49092 -11.42039 -24.44618 1.000 28.78059 46 GLY D N 1
ATOM 5034 C CA . GLY D 2 46 ? -14.18576 -11.54513 -23.81934 1.000 30.38324 46 GLY D CA 1
ATOM 5035 C C . GLY D 2 46 ? -13.01465 -11.66923 -24.76869 1.000 32.92840 46 GLY D C 1
ATOM 5036 O O . GLY D 2 46 ? -11.97018 -12.20318 -24.38171 1.000 26.32839 46 GLY D O 1
ATOM 5037 N N . GLN D 2 47 ? -13.15119 -11.18681 -26.00065 1.000 21.48749 47 GLN D N 1
ATOM 5038 C CA . GLN D 2 47 ? -12.05931 -11.26078 -26.96206 1.000 21.59330 47 GLN D CA 1
ATOM 5039 C C . GLN D 2 47 ? -10.89121 -10.38029 -26.54157 1.000 24.03970 47 GLN D C 1
ATOM 5040 O O . GLN D 2 47 ? -11.05647 -9.36437 -25.85764 1.000 21.13284 47 GLN D O 1
ATOM 5046 N N . SER D 2 48 ? -9.69999 -10.77190 -26.98261 1.000 20.64202 48 SER D N 1
ATOM 5047 C CA . SER D 2 48 ? -8.49286 -9.97316 -26.84292 1.000 21.83575 48 SER D CA 1
ATOM 5048 C C . SER D 2 48 ? -8.12039 -9.38953 -28.19679 1.000 23.46036 48 SER D C 1
ATOM 5049 O O . SER D 2 48 ? -8.69523 -9.74122 -29.23066 1.000 21.58023 48 SER D O 1
ATOM 5052 N N . GLY D 2 49 ? -7.14176 -8.48545 -28.17830 1.000 20.63750 49 GLY D N 1
ATOM 5053 C CA . GLY D 2 49 ? -6.61421 -7.96241 -29.42717 1.000 20.43213 49 GLY D CA 1
ATOM 5054 C C . GLY D 2 49 ? -6.15944 -9.05648 -30.37131 1.000 25.98020 49 GLY D C 1
ATOM 5055 O O . GLY D 2 49 ? -6.40248 -8.99127 -31.57841 1.000 23.61935 49 GLY D O 1
ATOM 5056 N N . MET D 2 50 ? -5.52566 -10.09917 -29.83274 1.000 23.93379 50 MET D N 1
ATOM 5057 C CA . MET D 2 50 ? -5.02004 -11.15749 -30.69580 1.000 22.72571 50 MET D CA 1
ATOM 5058 C C . MET D 2 50 ? -6.10787 -12.15841 -31.08151 1.000 23.43208 50 MET D C 1
ATOM 5059 O O . MET D 2 50 ? -6.07379 -12.70682 -32.18911 1.000 26.16503 50 MET D O 1
ATOM 5064 N N . SER D 2 51 ? -7.07365 -12.41646 -30.19681 1.000 17.39208 51 SER D N 1
ATOM 5065 C CA . SER D 2 51 ? -8.10786 -13.39793 -30.51650 1.000 21.13039 51 SER D CA 1
ATOM 5066 C C . SER D 2 51 ? -9.20979 -12.82702 -31.40486 1.000 21.65917 51 SER D C 1
ATOM 5067 O O . SER D 2 51 ? -9.83091 -13.57764 -32.16724 1.000 20.49134 51 SER D O 1
ATOM 5070 N N . ALA D 2 52 ? -9.46211 -11.52075 -31.33915 1.000 20.42325 52 ALA D N 1
ATOM 5071 C CA . ALA D 2 52 ? -10.62042 -10.96701 -32.03964 1.000 21.60366 52 ALA D CA 1
ATOM 5072 C C . ALA D 2 52 ? -10.59703 -11.15158 -33.55757 1.000 23.73813 52 ALA D C 1
ATOM 5073 O O . ALA D 2 52 ? -11.65465 -11.48681 -34.11844 1.000 22.39112 52 ALA D O 1
ATOM 5075 N N . PRO D 2 53 ? -9.49135 -10.92676 -34.28032 1.000 24.23936 53 PRO D N 1
ATOM 5076 C CA . PRO D 2 53 ? -9.56109 -11.08313 -35.74500 1.000 22.07816 53 PRO D CA 1
ATOM 5077 C C . PRO D 2 53 ? -9.83848 -12.50956 -36.17702 1.000 20.64588 53 PRO D C 1
ATOM 5078 O O . PRO D 2 53 ? -10.41067 -12.72389 -37.25534 1.000 21.05543 53 PRO D O 1
ATOM 5082 N N . ILE D 2 54 ? -9.42573 -13.49377 -35.37626 1.000 21.52296 54 ILE D N 1
ATOM 5083 C CA . ILE D 2 54 ? -9.75885 -14.88588 -35.66868 1.000 20.90968 54 ILE D CA 1
ATOM 5084 C C . ILE D 2 54 ? -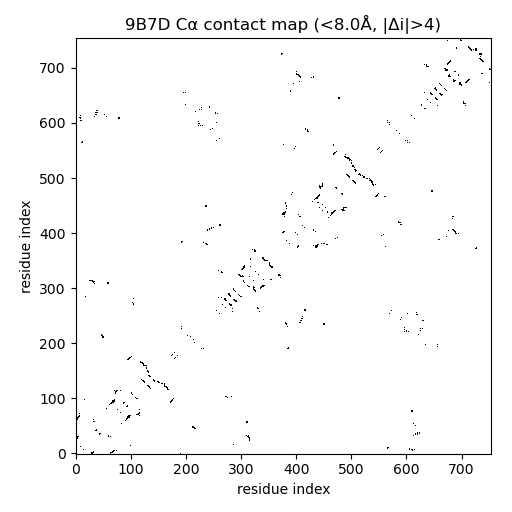11.25708 -15.11072 -35.52595 1.000 19.88308 54 ILE D C 1
ATOM 5085 O O . ILE D 2 54 ? -11.91796 -15.61815 -36.44154 1.000 21.98259 54 ILE D O 1
ATOM 5090 N N . THR D 2 55 ? -11.80862 -14.75465 -34.36020 1.000 18.40706 55 THR D N 1
ATOM 5091 C CA . THR D 2 55 ? -13.23706 -14.92723 -34.12287 1.000 21.58237 55 THR D CA 1
ATOM 5092 C C . THR D 2 55 ? -14.05501 -14.15925 -35.15054 1.000 18.65690 55 THR D C 1
ATOM 5093 O O . THR D 2 55 ? -15.04176 -14.67924 -35.68171 1.000 20.04119 55 THR D O 1
ATOM 5097 N N . ALA D 2 56 ? -13.64349 -12.92716 -35.46361 1.000 19.21888 56 ALA D N 1
ATOM 5098 C CA . ALA D 2 56 ? -14.39182 -12.12584 -36.42886 1.000 22.12753 56 ALA D CA 1
ATOM 5099 C C . ALA D 2 56 ? -14.40385 -12.78623 -37.79967 1.000 21.10598 56 ALA D C 1
ATOM 5100 O O . ALA D 2 56 ? -15.43402 -12.79247 -38.48491 1.000 18.07310 56 ALA D O 1
ATOM 5102 N N . SER D 2 57 ? -13.26545 -13.34370 -38.21655 1.000 19.03392 57 SER D N 1
ATOM 5103 C CA . SER D 2 57 ? -13.19496 -14.01072 -39.51381 1.000 23.45000 57 SER D CA 1
ATOM 5104 C C . SER D 2 57 ? -14.08586 -15.25110 -39.54611 1.000 22.03548 57 SER D C 1
ATOM 5105 O O . SER D 2 57 ? -14.75807 -15.51526 -40.55171 1.000 21.67907 57 SER D O 1
ATOM 5108 N N . ILE D 2 58 ? -14.12204 -16.01220 -38.45052 1.000 18.69602 58 ILE D N 1
ATOM 5109 C CA . ILE D 2 58 ? -15.00338 -17.17722 -38.38604 1.000 22.62577 58 ILE D CA 1
ATOM 5110 C C . ILE D 2 58 ? -16.46438 -16.74741 -38.51171 1.000 23.33283 58 ILE D C 1
ATOM 5111 O O . ILE D 2 58 ? -17.24178 -17.33877 -39.27398 1.000 20.53466 58 ILE D O 1
ATOM 5116 N N . ILE D 2 59 ? -16.85480 -15.70185 -37.77277 1.000 20.14677 59 ILE D N 1
ATOM 5117 C CA . ILE D 2 59 ? -18.23717 -15.22245 -37.81764 1.000 20.01426 59 ILE D CA 1
ATOM 5118 C C . ILE D 2 59 ? -18.59644 -14.74041 -39.21604 1.000 21.42391 59 ILE D C 1
ATOM 5119 O O . ILE D 2 59 ? -19.61543 -15.14636 -39.78843 1.000 22.29368 59 ILE D O 1
ATOM 5124 N N . THR D 2 60 ? -17.78509 -13.83908 -39.77642 1.000 19.34176 60 THR D N 1
ATOM 5125 C CA . THR D 2 60 ? -18.16170 -13.24254 -41.05528 1.000 20.24159 60 THR D CA 1
ATOM 5126 C C . THR D 2 60 ? -18.10636 -14.26605 -42.18305 1.000 21.12000 60 THR D C 1
ATOM 5127 O O . THR D 2 60 ? -18.90294 -14.18821 -43.12732 1.000 20.31650 60 THR D O 1
ATOM 5131 N N . ASN D 2 61 ? -17.20423 -15.24759 -42.09284 1.000 20.70084 61 ASN D N 1
ATOM 5132 C CA . ASN D 2 61 ? -17.19678 -16.31426 -43.09033 1.000 22.84108 61 ASN D CA 1
ATOM 5133 C C . ASN D 2 61 ? -18.45594 -17.16575 -42.98809 1.000 21.68442 61 ASN D C 1
ATOM 5134 O O . ASN D 2 61 ? -19.01982 -17.57357 -44.01073 1.000 19.17832 61 ASN D O 1
ATOM 5139 N N . CYS D 2 62 ? -18.90060 -17.45252 -41.76088 1.000 19.90829 62 CYS D N 1
ATOM 5140 C CA . CYS D 2 62 ? -20.18008 -18.12733 -41.55457 1.000 24.00135 62 CYS D CA 1
ATOM 5141 C C . CYS D 2 62 ? -21.32722 -17.37371 -42.21148 1.000 21.10854 62 CYS D C 1
ATOM 5142 O O . CYS D 2 62 ? -22.13975 -17.96394 -42.93369 1.000 18.90503 62 CYS D O 1
ATOM 5145 N N . ILE D 2 63 ? -21.43008 -16.07012 -41.94636 1.000 16.19161 63 ILE D N 1
ATOM 5146 C CA . ILE D 2 63 ? -22.53152 -15.29880 -42.51771 1.000 18.98657 63 ILE D CA 1
ATOM 5147 C C . ILE D 2 63 ? -22.47840 -15.33980 -44.03678 1.000 19.08427 63 ILE D C 1
ATOM 5148 O O . ILE D 2 63 ? -23.50098 -15.53943 -44.70097 1.000 18.62603 63 ILE D O 1
ATOM 5153 N N . LYS D 2 64 ? -21.28882 -15.17391 -44.61202 1.000 18.02670 64 LYS D N 1
ATOM 5154 C CA . LYS D 2 64 ? -21.18556 -15.16779 -46.06778 1.000 18.60780 64 LYS D CA 1
ATOM 5155 C C . LYS D 2 64 ? -21.63165 -16.49691 -46.65918 1.000 19.59445 64 LYS D C 1
ATOM 5156 O O . LYS D 2 64 ? -22.36096 -16.52783 -47.65853 1.000 18.07568 64 LYS D O 1
ATOM 5162 N N . ASN D 2 65 ? -21.21158 -17.60422 -46.05052 1.000 20.04446 65 ASN D N 1
ATOM 5163 C CA . ASN D 2 65 ? -21.61351 -18.91477 -46.54705 1.000 18.94326 65 ASN D CA 1
ATOM 5164 C C . ASN D 2 65 ? -23.12152 -19.09603 -46.45077 1.000 21.71303 65 ASN D C 1
ATOM 5165 O O . ASN D 2 65 ? -23.77269 -19.48871 -47.42410 1.000 18.08588 65 ASN D O 1
ATOM 5170 N N . LEU D 2 66 ? -23.69708 -18.80719 -45.28144 1.000 17.14840 66 LEU D N 1
ATOM 5171 C CA . LEU D 2 66 ? -25.12342 -19.05663 -45.09013 1.000 15.31182 66 LEU D CA 1
ATOM 5172 C C . LEU D 2 66 ? -25.97456 -18.19218 -46.01443 1.000 19.48806 66 LEU D C 1
ATOM 5173 O O . LEU D 2 66 ? -27.00598 -18.64889 -46.52077 1.000 18.83271 66 LEU D O 1
ATOM 5178 N N . MET D 2 67 ? -25.56006 -16.94300 -46.25158 1.000 18.22395 67 MET D N 1
ATOM 5179 C CA . MET D 2 67 ? -26.29720 -16.06959 -47.16876 1.000 19.14007 67 MET D CA 1
ATOM 5180 C C . MET D 2 67 ? -26.27440 -16.58386 -48.60354 1.000 21.42702 67 MET D C 1
ATOM 5181 O O . MET D 2 67 ? -27.17895 -16.25664 -49.38437 1.000 24.45489 67 MET D O 1
ATOM 5186 N N . ALA D 2 68 ? -25.27324 -17.38624 -48.96705 1.000 18.94270 68 ALA D N 1
ATOM 5187 C CA . ALA D 2 68 ? -25.18655 -17.98054 -50.29670 1.000 18.01044 68 ALA D CA 1
ATOM 5188 C C . ALA D 2 68 ? -25.72021 -19.41184 -50.34255 1.000 19.75082 68 ALA D C 1
ATOM 5189 O O . ALA D 2 68 ? -25.51140 -20.10850 -51.34056 1.000 20.46540 68 ALA D O 1
ATOM 5191 N N . PHE D 2 69 ? -26.40061 -19.86056 -49.28492 1.000 18.29618 69 PHE D N 1
ATOM 5192 C CA . PHE D 2 69 ? -26.86150 -21.24646 -49.14936 1.000 15.66672 69 PHE D CA 1
ATOM 5193 C C . PHE D 2 69 ? -25.70486 -22.23502 -49.26831 1.000 17.22687 69 PHE D C 1
ATOM 5194 O O . PHE D 2 69 ? -25.84594 -23.32458 -49.83166 1.000 20.81660 69 PHE D O 1
ATOM 5202 N N . LYS D 2 70 ? -24.54297 -21.84726 -48.73154 1.000 17.20687 70 LYS D N 1
ATOM 5203 C CA . LYS D 2 70 ? -23.40374 -22.73925 -48.64014 1.000 15.64066 70 LYS D CA 1
ATOM 5204 C C . LYS D 2 70 ? -23.29499 -23.29594 -47.22779 1.000 18.06736 70 LYS D C 1
ATOM 5205 O O . LYS D 2 70 ? -23.75392 -22.66236 -46.27284 1.000 20.48415 70 LYS D O 1
ATOM 5211 N N . PRO D 2 71 ? -22.70912 -24.47809 -47.05405 1.000 19.19470 71 PRO D N 1
ATOM 5212 C CA . PRO D 2 71 ? -22.62496 -25.06275 -45.71293 1.000 17.06840 71 PRO D CA 1
ATOM 5213 C C . PRO D 2 71 ? -21.63315 -24.30483 -44.83872 1.000 23.49150 71 PRO D C 1
ATOM 5214 O O . PRO D 2 71 ? -20.76783 -23.56715 -45.31525 1.000 22.84933 71 PRO D O 1
ATOM 5218 N N . ILE D 2 72 ? -21.76982 -24.50135 -43.52766 1.000 23.13011 72 ILE D N 1
ATOM 5219 C CA . ILE D 2 72 ? -20.88049 -23.81520 -42.59212 1.000 25.78510 72 ILE D CA 1
ATOM 5220 C C . ILE D 2 72 ? -19.47787 -24.40552 -42.66796 1.000 33.64044 72 ILE D C 1
ATOM 5221 O O . ILE D 2 72 ? -18.48016 -23.67617 -42.72936 1.000 38.13773 72 ILE D O 1
ATOM 5226 N N . GLY D 2 73 ? -19.38410 -25.73005 -42.67509 1.000 28.70121 73 GLY D N 1
ATOM 5227 C CA . GLY D 2 73 ? -18.14053 -26.41500 -42.93243 1.000 32.91138 73 GLY D CA 1
ATOM 5228 C C . GLY D 2 73 ? -18.19506 -27.12218 -44.27238 1.000 29.21488 73 GLY D C 1
ATOM 5229 O O . GLY D 2 73 ? -18.98228 -26.76287 -45.15320 1.000 28.59631 73 GLY D O 1
ATOM 5230 N N . PRO D 2 74 ? -17.37896 -28.15437 -44.44810 1.000 25.51703 74 PRO D N 1
ATOM 5231 C CA . PRO D 2 74 ? -17.32483 -28.84169 -45.74109 1.000 22.29750 74 PRO D CA 1
ATOM 5232 C C . PRO D 2 74 ? -18.45435 -29.84780 -45.92154 1.000 23.34046 74 PRO D C 1
ATOM 5233 O O . PRO D 2 74 ? -19.06211 -30.33591 -44.96536 1.000 22.93485 74 PRO D O 1
ATOM 5237 N N . LEU D 2 75 ? -18.72540 -30.15474 -47.18909 1.000 19.29347 75 LEU D N 1
ATOM 5238 C CA . LEU D 2 75 ? -19.59586 -31.27831 -47.50447 1.000 20.77900 75 LEU D CA 1
ATOM 5239 C C . LEU D 2 75 ? -18.89578 -32.58100 -47.14698 1.000 20.03536 75 LEU D C 1
ATOM 5240 O O . LEU D 2 75 ? -17.68598 -32.72764 -47.34751 1.000 24.15041 75 LEU D O 1
ATOM 5245 N N . VAL D 2 76 ? -19.67328 -33.53394 -46.63638 1.000 20.46693 76 VAL D N 1
ATOM 5246 C CA . VAL D 2 76 ? -19.17189 -34.83319 -46.20305 1.000 25.35552 76 VAL D CA 1
ATOM 5247 C C . VAL D 2 76 ? -19.42713 -35.86384 -47.29376 1.000 30.71034 76 VAL D C 1
ATOM 5248 O O . VAL D 2 76 ? -18.63816 -36.79967 -47.48089 1.000 26.97160 76 VAL D O 1
ATOM 5252 N N . GLY D 2 77 ? -20.53193 -35.69644 -48.01961 1.000 22.28664 77 GLY D N 1
ATOM 5253 C CA . GLY D 2 77 ? -20.88641 -36.59555 -49.09573 1.000 23.82880 77 GLY D CA 1
ATOM 5254 C C . GLY D 2 77 ? -21.49774 -37.90856 -48.67038 1.000 26.70888 77 GLY D C 1
ATOM 5255 O O . GLY D 2 77 ? -21.67898 -38.78716 -49.52169 1.000 28.41755 77 GLY D O 1
ATOM 5256 N N . ASN D 2 78 ? -21.83084 -38.07300 -47.38980 1.000 28.56424 78 ASN D N 1
ATOM 5257 C CA . ASN D 2 78 ? -22.38149 -39.33306 -46.91371 1.000 26.26440 78 ASN D CA 1
ATOM 5258 C C . ASN D 2 78 ? -23.82272 -39.49918 -47.40655 1.000 26.82133 78 ASN D C 1
ATOM 5259 O O . ASN D 2 78 ? -24.39347 -38.62403 -48.06677 1.000 25.11711 78 ASN D O 1
ATOM 5264 N N . GLU D 2 79 ? -24.41924 -40.65152 -47.07970 1.000 29.57668 79 GLU D N 1
ATOM 5265 C CA . GLU D 2 79 ? -25.67402 -41.04087 -47.72080 1.000 31.79358 79 GLU D CA 1
ATOM 5266 C C . GLU D 2 79 ? -26.79309 -40.04404 -47.43364 1.000 28.89095 79 GLU D C 1
ATOM 5267 O O . GLU D 2 79 ? -27.58726 -39.72102 -48.32531 1.000 27.85849 79 GLU D O 1
ATOM 5273 N N . GLU D 2 80 ? -26.85871 -39.52472 -46.20544 1.000 31.12762 80 GLU D N 1
ATOM 5274 C CA . GLU D 2 80 ? -27.93425 -38.60915 -45.83649 1.000 27.81464 80 GLU D CA 1
ATOM 5275 C C . GLU D 2 80 ? -27.79090 -37.22321 -46.45528 1.000 25.65424 80 GLU D C 1
ATOM 5276 O O . GLU D 2 80 ? -28.72022 -36.41643 -46.34200 1.000 25.89136 80 GLU D O 1
ATOM 5282 N N . GLU D 2 81 ? -26.66458 -36.91698 -47.09111 1.000 21.20068 81 GLU D N 1
ATOM 5283 C CA . GLU D 2 81 ? -26.45477 -35.58613 -47.64303 1.000 20.02154 81 GLU D CA 1
ATOM 5284 C C . GLU D 2 81 ? -27.08559 -35.40146 -49.01183 1.000 23.17432 81 GLU D C 1
ATOM 5285 O O . GLU D 2 81 ? -26.92376 -34.32916 -49.60257 1.000 20.20639 81 GLU D O 1
ATOM 5291 N N . TRP D 2 82 ? -27.79561 -36.40123 -49.52993 1.000 19.23888 82 TRP D N 1
ATOM 5292 C CA . TRP D 2 82 ? -28.31546 -36.34881 -50.88911 1.000 22.08776 82 TRP D CA 1
ATOM 5293 C C . TRP D 2 82 ? -29.83137 -36.48777 -50.89894 1.000 19.15125 82 TRP D C 1
ATOM 5294 O O . TRP D 2 82 ? -30.42341 -37.12911 -50.02654 1.000 24.31568 82 TRP D O 1
ATOM 5305 N N . ASN D 2 83 ? -30.44844 -35.87127 -51.90627 1.000 21.97487 83 ASN D N 1
ATOM 5306 C CA . ASN D 2 83 ? -31.88086 -35.97082 -52.16506 1.000 20.85728 83 ASN D CA 1
ATOM 5307 C C . ASN D 2 83 ? -32.09290 -37.04805 -53.22523 1.000 18.59569 83 ASN D C 1
ATOM 5308 O O . ASN D 2 83 ? -31.73944 -36.85255 -54.39087 1.000 25.15154 83 ASN D O 1
ATOM 5313 N N . TYR D 2 84 ? -32.67162 -38.18243 -52.82714 1.000 19.95661 84 TYR D N 1
ATOM 5314 C CA . TYR D 2 84 ? -32.87214 -39.29625 -53.74483 1.000 21.91475 84 TYR D CA 1
ATOM 5315 C C . TYR D 2 84 ? -34.20739 -39.23551 -54.48104 1.000 28.13961 84 TYR D C 1
ATOM 5316 O O . TYR D 2 84 ? -34.55504 -40.18928 -55.18233 1.000 25.83353 84 TYR D O 1
ATOM 5325 N N . ASN D 2 85 ? -34.94492 -38.13081 -54.37086 1.000 26.12343 85 ASN D N 1
ATOM 5326 C CA . ASN D 2 85 ? -36.25787 -38.01894 -55.01052 1.000 26.79456 85 ASN D CA 1
ATOM 5327 C C . ASN D 2 85 ? -36.13284 -37.42220 -56.41450 1.000 25.56083 85 ASN D C 1
ATOM 5328 O O . ASN D 2 85 ? -36.71972 -36.39473 -56.75266 1.000 31.83087 85 ASN D O 1
ATOM 5333 N N . SER D 2 86 ? -35.34713 -38.10670 -57.24001 1.000 30.35723 86 SER D N 1
ATOM 5334 C CA . SER D 2 86 ? -35.20494 -37.75593 -58.64419 1.000 29.92721 86 SER D CA 1
ATOM 5335 C C . SER D 2 86 ? -34.84954 -39.01750 -59.41258 1.000 33.51344 86 SER D C 1
ATOM 5336 O O . SER D 2 86 ? -34.42001 -40.01762 -58.83313 1.000 33.28251 86 SER D O 1
ATOM 5339 N N . ASP D 2 87 ? -35.02989 -38.96001 -60.73251 1.000 40.03844 87 ASP D N 1
ATOM 5340 C CA . ASP D 2 87 ? -34.81670 -40.15149 -61.54765 1.000 46.26003 87 ASP D CA 1
ATOM 5341 C C . ASP D 2 87 ? -33.33742 -40.41155 -61.81226 1.000 56.18291 87 ASP D C 1
ATOM 5342 O O . ASP D 2 87 ? -32.87976 -41.55400 -61.69808 1.000 60.68640 87 ASP D O 1
ATOM 5347 N N . ASP D 2 88 ? -32.56949 -39.37520 -62.15635 1.000 52.98198 88 ASP D N 1
ATOM 5348 C CA . ASP D 2 88 ? -31.17385 -39.56198 -62.54925 1.000 59.59040 88 ASP D CA 1
ATOM 5349 C C . ASP D 2 88 ? -30.21735 -38.80946 -61.63152 1.000 42.12416 88 ASP D C 1
ATOM 5350 O O . ASP D 2 88 ? -29.47313 -39.44631 -60.88207 1.000 44.30677 88 ASP D O 1
ATOM 5355 N N . SER D 2 89 ? -30.20323 -37.48122 -61.66259 1.000 40.43461 89 SER D N 1
ATOM 5356 C CA . SER D 2 89 ? -29.21371 -36.70546 -60.92728 1.000 33.73274 89 SER D CA 1
ATOM 5357 C C . SER D 2 89 ? -29.67485 -36.48128 -59.49162 1.000 27.33455 89 SER D C 1
ATOM 5358 O O . SER D 2 89 ? -30.77328 -35.96543 -59.25910 1.000 31.06498 89 SER D O 1
ATOM 5361 N N . PHE D 2 90 ? -28.82740 -36.85635 -58.53538 1.000 22.30289 90 PHE D N 1
ATOM 5362 C CA . PHE D 2 90 ? -29.10516 -36.66457 -57.11864 1.000 18.18458 90 PHE D CA 1
ATOM 5363 C C . PHE D 2 90 ? -28.44560 -35.37628 -56.65256 1.000 20.92909 90 PHE D C 1
ATOM 5364 O O . PHE D 2 90 ? -27.24438 -35.17782 -56.85921 1.000 23.11148 90 PHE D O 1
ATOM 5372 N N . GLN D 2 91 ? -29.23251 -34.52045 -56.01119 1.000 20.30794 91 GLN D N 1
ATOM 5373 C CA . GLN D 2 91 ? -28.81719 -33.19015 -55.60273 1.000 19.28644 91 GLN D CA 1
ATOM 5374 C C . GLN D 2 91 ? -28.38569 -33.20475 -54.14023 1.000 17.76350 91 GLN D C 1
ATOM 5375 O O . GLN D 2 91 ? -28.99732 -33.88239 -53.30891 1.000 18.40604 91 GLN D O 1
ATOM 5381 N N . ASN D 2 92 ? -27.31748 -32.47515 -53.83272 1.000 21.15625 92 ASN D N 1
ATOM 5382 C CA . ASN D 2 92 ? -26.84566 -32.40121 -52.45570 1.000 20.07358 92 ASN D CA 1
ATOM 5383 C C . ASN D 2 92 ? -27.76680 -31.50956 -51.62723 1.000 19.49990 92 ASN D C 1
ATOM 5384 O O . ASN D 2 92 ? -28.21202 -30.45279 -52.08555 1.000 18.99156 92 ASN D O 1
ATOM 5389 N N . ASN D 2 93 ? -28.06936 -31.95400 -50.40250 1.000 16.42822 93 ASN D N 1
ATOM 5390 C CA . ASN D 2 93 ? -29.01586 -31.22165 -49.56404 1.000 17.22816 93 ASN D CA 1
ATOM 5391 C C . ASN D 2 93 ? -28.40025 -29.96323 -48.96393 1.000 20.42862 93 ASN D C 1
ATOM 5392 O O . ASN D 2 93 ? -29.12529 -29.01330 -48.64426 1.000 21.67616 93 ASN D O 1
ATOM 5397 N N . ARG D 2 94 ? -27.07995 -29.94301 -48.78141 1.000 19.18854 94 ARG D N 1
ATOM 5398 C CA . ARG D 2 94 ? -26.42511 -28.84648 -48.08103 1.000 18.00090 94 ARG D CA 1
ATOM 5399 C C . ARG D 2 94 ? -25.79346 -27.82164 -49.01149 1.000 20.81025 94 ARG D C 1
ATOM 5400 O O . ARG D 2 94 ? -25.55475 -26.68682 -48.58616 1.000 20.43397 94 ARG D O 1
ATOM 5408 N N . LEU D 2 95 ? -25.50647 -28.19568 -50.25685 1.000 19.77612 95 LEU D N 1
ATOM 5409 C CA . LEU D 2 95 ? -24.97804 -27.28000 -51.27077 1.000 17.60394 95 LEU D CA 1
ATOM 5410 C C . LEU D 2 95 ? -25.66715 -27.69926 -52.56943 1.000 19.41196 95 LEU D C 1
ATOM 5411 O O . LEU D 2 95 ? -25.19069 -28.59357 -53.27680 1.000 17.56880 95 LEU D O 1
ATOM 5416 N N . SER D 2 96 ? -26.80261 -27.06144 -52.86453 1.000 17.01097 96 SER D N 1
ATOM 5417 C CA . SER D 2 96 ? -27.72901 -27.60533 -53.85641 1.000 16.27743 96 SER D CA 1
ATOM 5418 C C . SER D 2 96 ? -27.25965 -27.43283 -55.29803 1.000 18.31910 96 SER D C 1
ATOM 5419 O O . SER D 2 96 ? -27.92574 -27.94140 -56.20663 1.000 19.99814 96 SER D O 1
ATOM 5422 N N . ALA D 2 97 ? -26.14555 -26.74597 -55.53674 1.000 17.77792 97 ALA D N 1
ATOM 5423 C CA . ALA D 2 97 ? -25.53025 -26.72931 -56.85656 1.000 19.23229 97 ALA D CA 1
ATOM 5424 C C . ALA D 2 97 ? -24.56892 -27.89464 -57.06094 1.000 17.62630 97 ALA D C 1
ATOM 5425 O O . ALA D 2 97 ? -23.87776 -27.93846 -58.08422 1.000 17.19636 97 ALA D O 1
ATOM 5427 N N . VAL D 2 98 ? -24.51159 -28.83658 -56.11536 1.000 18.32319 98 VAL D N 1
ATOM 5428 C CA . VAL D 2 98 ? -23.73592 -30.06615 -56.25908 1.000 17.27808 98 VAL D CA 1
ATOM 5429 C C . VAL D 2 98 ? -24.68287 -31.20170 -56.61456 1.000 21.46962 98 VAL D C 1
ATOM 5430 O O . VAL D 2 98 ? -25.71325 -31.39068 -55.95324 1.000 19.13048 98 VAL D O 1
ATOM 5434 N N . PHE D 2 99 ? -24.32430 -31.96611 -57.64688 1.000 17.32235 99 PHE D N 1
ATOM 5435 C CA . PHE D 2 99 ? -25.12325 -33.08054 -58.13495 1.000 20.05361 99 PHE D CA 1
ATOM 5436 C C . PHE D 2 99 ? -24.20168 -34.26128 -58.40607 1.000 22.81275 99 PHE D C 1
ATOM 5437 O O . PHE D 2 99 ? -22.99167 -34.10321 -58.57250 1.000 25.10260 99 PHE D O 1
ATOM 5445 N N . LYS D 2 100 ? -24.78787 -35.45111 -58.47131 1.000 21.58257 100 LYS D N 1
ATOM 5446 C CA . LYS D 2 100 ? -24.08342 -36.61635 -58.98452 1.000 20.73396 100 LYS D CA 1
ATOM 5447 C C . LYS D 2 100 ? -25.06496 -37.46266 -59.78055 1.000 24.14990 100 LYS D C 1
ATOM 5448 O O . LYS D 2 100 ? -26.22476 -37.61463 -59.38930 1.000 24.38159 100 LYS D O 1
ATOM 5454 N N . THR D 2 101 ? -24.61073 -37.97203 -60.92341 1.000 23.52410 101 THR D N 1
ATOM 5455 C CA . THR D 2 101 ? -25.46107 -38.77586 -61.80264 1.000 27.36194 101 THR D CA 1
ATOM 5456 C C . THR D 2 101 ? -25.28687 -40.23608 -61.41495 1.000 31.30521 101 THR D C 1
ATOM 5457 O O . THR D 2 101 ? -24.27084 -40.86303 -61.73339 1.000 27.79706 101 THR D O 1
ATOM 5461 N N . GLY D 2 102 ? -26.27678 -40.77281 -60.72262 1.000 34.89861 102 GLY D N 1
ATOM 5462 C CA . GLY D 2 102 ? -26.18673 -42.11742 -60.19762 1.000 34.38779 102 GLY D CA 1
ATOM 5463 C C . GLY D 2 102 ? -25.74284 -42.12407 -58.74889 1.000 35.04563 102 GLY D C 1
ATOM 5464 O O . GLY D 2 102 ? -25.04183 -41.22065 -58.27662 1.000 34.38149 102 GLY D O 1
ATOM 5465 N N . LEU D 2 103 ? -26.15237 -43.16967 -58.02719 1.000 31.01506 103 LEU D N 1
ATOM 5466 C CA . LEU D 2 103 ? -25.80874 -43.28315 -56.61335 1.000 34.27876 103 LEU D CA 1
ATOM 5467 C C . LEU D 2 103 ? -24.30154 -43.21965 -56.40082 1.000 34.86335 103 LEU D C 1
ATOM 5468 O O . LEU D 2 103 ? -23.82632 -42.61134 -55.43465 1.000 36.55302 103 LEU D O 1
ATOM 5473 N N . ASN D 2 104 ? -23.53186 -43.83552 -57.29848 1.000 32.71409 104 ASN D N 1
ATOM 5474 C CA . ASN D 2 104 ? -22.07755 -43.84246 -57.21248 1.000 32.94154 104 ASN D CA 1
ATOM 5475 C C . ASN D 2 104 ? -21.42862 -42.96330 -58.27651 1.000 30.05620 104 ASN D C 1
ATOM 5476 O O . ASN D 2 104 ? -20.27017 -43.18766 -58.63906 1.000 29.94384 104 ASN D O 1
ATOM 5481 N N . GLY D 2 105 ? -22.15216 -41.96687 -58.78386 1.000 28.30421 105 GLY D N 1
ATOM 5482 C CA . GLY D 2 105 ? -21.57866 -41.06910 -59.76065 1.000 27.48922 105 GLY D CA 1
ATOM 5483 C C . GLY D 2 105 ? -20.58727 -40.10861 -59.13509 1.000 29.54560 105 GLY D C 1
ATOM 5484 O O . GLY D 2 105 ? -20.53419 -39.92121 -57.92058 1.000 26.75889 105 GLY D O 1
ATOM 5485 N N . LYS D 2 106 ? -19.78113 -39.48997 -59.98562 1.000 25.57438 106 LYS D N 1
ATOM 5486 C CA . LYS D 2 106 ? -18.79078 -38.53995 -59.50268 1.000 26.19206 106 LYS D CA 1
ATOM 5487 C C . LYS D 2 106 ? -19.45722 -37.17939 -59.32620 1.000 26.10426 106 LYS D C 1
ATOM 5488 O O . LYS D 2 106 ? -20.04488 -36.65961 -60.28351 1.000 23.47249 106 LYS D O 1
ATOM 5494 N N . PRO D 2 107 ? -19.43562 -36.59760 -58.12861 1.000 21.50185 107 PRO D N 1
ATOM 5495 C CA . PRO D 2 107 ? -20.16354 -35.34642 -57.90603 1.000 24.25124 107 PRO D CA 1
ATOM 5496 C C . PRO D 2 107 ? -19.50481 -34.18343 -58.62592 1.000 22.16272 107 PRO D C 1
ATOM 5497 O O . PRO D 2 107 ? -18.28136 -34.12996 -58.78181 1.000 23.00591 107 PRO D O 1
ATOM 5501 N N . TYR D 2 108 ? -20.34129 -33.24550 -59.07235 1.000 19.29861 108 TYR D N 1
ATOM 5502 C CA . TYR D 2 108 ? -19.87554 -32.03169 -59.72442 1.000 22.51063 108 TYR D CA 1
ATOM 5503 C C . TYR D 2 108 ? -20.61536 -30.82531 -59.15705 1.000 20.91195 108 TYR D C 1
ATOM 5504 O O . TYR D 2 108 ? -21.65425 -30.95571 -58.50611 1.000 21.13087 108 TYR D O 1
ATOM 5513 N N . TYR D 2 109 ? -20.06523 -29.64065 -59.42945 1.000 19.92040 109 TYR D N 1
ATOM 5514 C CA . TYR D 2 109 ? -20.49654 -28.38409 -58.82457 1.000 21.73908 109 TYR D CA 1
ATOM 5515 C C . TYR D 2 109 ? -20.83722 -27.39765 -59.93026 1.000 17.65346 109 TYR D C 1
ATOM 5516 O O . TYR D 2 109 ? -19.96929 -27.06052 -60.74124 1.000 18.85653 109 TYR D O 1
ATOM 5525 N N . LEU D 2 110 ? -22.08368 -26.91133 -59.94887 1.000 19.75079 110 LEU D N 1
ATOM 5526 C CA . LEU D 2 110 ? -22.50945 -26.04007 -61.04519 1.000 20.79779 110 LEU D CA 1
ATOM 5527 C C . LEU D 2 110 ? -21.78714 -24.69903 -61.04070 1.000 18.56201 110 LEU D C 1
ATOM 5528 O O . LEU D 2 110 ? -21.67551 -24.05629 -62.09225 1.000 19.39895 110 LEU D O 1
ATOM 5533 N N . ASP D 2 111 ? -21.31245 -24.25194 -59.87916 1.000 19.55388 111 ASP D N 1
ATOM 5534 C CA . ASP D 2 111 ? -20.78711 -22.90009 -59.71608 1.000 18.48101 111 ASP D CA 1
ATOM 5535 C C . ASP D 2 111 ? -19.26418 -22.85095 -59.63627 1.000 18.95634 111 ASP D C 1
ATOM 5536 O O . ASP D 2 111 ? -18.71405 -21.86571 -59.13312 1.000 19.42897 111 ASP D O 1
ATOM 5541 N N . ALA D 2 112 ? -18.57489 -23.88367 -60.13080 1.000 20.09820 112 ALA D N 1
ATOM 5542 C CA . ALA D 2 112 ? -17.11708 -23.93311 -60.01834 1.000 20.84867 112 ALA D CA 1
ATOM 5543 C C . ALA D 2 112 ? -16.45218 -22.74762 -60.71274 1.000 22.63306 112 ALA D C 1
ATOM 5544 O O . ALA D 2 112 ? -15.46598 -22.19235 -60.20635 1.000 19.85147 112 ALA D O 1
ATOM 5546 N N . ILE D 2 113 ? -16.97617 -22.33547 -61.86421 1.000 19.38159 113 ILE D N 1
ATOM 5547 C CA . ILE D 2 113 ? -16.36554 -21.28148 -62.66354 1.000 19.06675 113 ILE D CA 1
ATOM 5548 C C . ILE D 2 113 ? -17.43780 -20.28935 -63.08650 1.000 19.31679 113 ILE D C 1
ATOM 5549 O O . ILE D 2 113 ? -18.46066 -20.68292 -63.65613 1.000 17.41500 113 ILE D O 1
ATOM 5554 N N . THR D 2 114 ? -17.20558 -19.01001 -62.81053 1.000 15.57316 114 THR D N 1
ATOM 5555 C CA . THR D 2 114 ? -17.93050 -17.92241 -63.45634 1.000 19.60335 114 THR D CA 1
ATOM 5556 C C . THR D 2 114 ? -17.00206 -17.26910 -64.47142 1.000 18.67430 114 THR D C 1
ATOM 5557 O O . THR D 2 114 ? -15.84702 -16.96752 -64.15368 1.000 19.33188 114 THR D O 1
ATOM 5561 N N . PHE D 2 115 ? -17.49636 -17.05328 -65.68652 1.000 19.39404 115 PHE D N 1
ATOM 5562 C CA . PHE D 2 115 ? -16.68682 -16.42094 -66.72393 1.000 20.57164 115 PHE D CA 1
ATOM 5563 C C . PHE D 2 115 ? -16.86149 -14.90736 -66.69879 1.000 23.43409 115 PHE D C 1
ATOM 5564 O O . PHE D 2 115 ? -17.96896 -14.40065 -66.50246 1.000 22.98334 115 PHE D O 1
ATOM 5572 N N . VAL D 2 116 ? -15.75790 -14.18932 -66.90622 1.000 21.38745 116 VAL D N 1
ATOM 5573 C CA . VAL D 2 116 ? -15.70187 -12.74171 -66.72921 1.000 20.68831 116 VAL D CA 1
ATOM 5574 C C . VAL D 2 116 ? -15.16165 -12.12742 -68.01246 1.000 25.44504 116 VAL D C 1
ATOM 5575 O O . VAL D 2 116 ? -13.96293 -12.23318 -68.29804 1.000 24.14254 116 VAL D O 1
ATOM 5579 N N . GLY D 2 117 ? -16.03583 -11.47832 -68.78079 1.000 25.41482 117 GLY D N 1
ATOM 5580 C CA . GLY D 2 117 ? -15.63373 -10.86112 -70.02412 1.000 26.01888 117 GLY D CA 1
ATOM 5581 C C . GLY D 2 117 ? -14.85204 -9.57501 -69.81563 1.000 25.43069 117 GLY D C 1
ATOM 5582 O O . GLY D 2 117 ? -14.67097 -9.08070 -68.70145 1.000 27.81323 117 GLY D O 1
ATOM 5583 N N . GLU D 2 118 ? -14.37015 -9.03063 -70.93397 1.000 25.76043 118 GLU D N 1
ATOM 5584 C CA . GLU D 2 118 ? -13.58371 -7.80376 -70.88320 1.000 30.62070 118 GLU D CA 1
ATOM 5585 C C . GLU D 2 118 ? -14.45746 -6.58364 -70.62631 1.000 29.35407 118 GLU D C 1
ATOM 5586 O O . GLU D 2 118 ? -13.97739 -5.58398 -70.08168 1.000 31.69824 118 GLU D O 1
ATOM 5592 N N . GLU D 2 119 ? -15.72621 -6.63574 -71.01714 1.000 28.69057 119 GLU D N 1
ATOM 5593 C CA . GLU D 2 119 ? -16.63208 -5.51499 -70.81260 1.000 34.60497 119 GLU D CA 1
ATOM 5594 C C . GLU D 2 119 ? -17.32977 -5.65010 -69.46791 1.000 31.49896 119 GLU D C 1
ATOM 5595 O O . GLU D 2 119 ? -17.66718 -6.75755 -69.03872 1.000 27.99755 119 GLU D O 1
ATOM 5601 N N . GLU D 2 120 ? -17.53445 -4.51394 -68.80259 1.000 28.78202 120 GLU D N 1
ATOM 5602 C CA . GLU D 2 120 ? -18.26621 -4.50151 -67.54261 1.000 31.11556 120 GLU D CA 1
ATOM 5603 C C . GLU D 2 120 ? -19.63224 -5.15687 -67.69911 1.000 28.13205 120 GLU D C 1
ATOM 5604 O O . GLU D 2 120 ? -20.33365 -4.94003 -68.69266 1.000 30.25997 120 GLU D O 1
ATOM 5610 N N . TYR D 2 121 ? -19.99054 -5.96723 -66.70470 1.000 27.28752 121 TYR D N 1
ATOM 5611 C CA . TYR D 2 121 ? -21.24330 -6.70842 -66.54121 1.000 28.89715 121 TYR D CA 1
ATOM 5612 C C . TYR D 2 121 ? -21.31806 -7.96412 -67.40531 1.000 28.10770 121 TYR D C 1
ATOM 5613 O O . TYR D 2 121 ? -22.32688 -8.67840 -67.32847 1.000 25.66248 121 TYR D O 1
ATOM 5622 N N . ASP D 2 122 ? -20.30121 -8.27103 -68.21131 1.000 28.65890 122 ASP D N 1
ATOM 5623 C CA . ASP D 2 122 ? -20.34799 -9.44551 -69.08322 1.000 24.89338 122 ASP D CA 1
ATOM 5624 C C . ASP D 2 122 ? -19.82139 -10.66211 -68.31988 1.000 26.73092 122 ASP D C 1
ATOM 5625 O O . ASP D 2 122 ? -18.74304 -11.19596 -68.58417 1.000 25.18363 122 ASP D O 1
ATOM 5630 N N . THR D 2 123 ? -20.62108 -11.10044 -67.35194 1.000 22.92285 123 THR D N 1
ATOM 5631 C CA . THR D 2 123 ? -20.25802 -12.20354 -66.47067 1.000 21.60725 123 THR D CA 1
ATOM 5632 C C . THR D 2 123 ? -21.33593 -13.27404 -66.55750 1.000 22.72977 123 THR D C 1
ATOM 5633 O O . THR D 2 123 ? -22.53016 -12.95756 -66.50757 1.000 23.06650 123 THR D O 1
ATOM 5637 N N . PHE D 2 124 ? -20.92522 -14.53530 -66.69261 1.000 19.60869 124 PHE D N 1
ATOM 5638 C CA . PHE D 2 124 ? -21.90845 -15.54468 -67.05380 1.000 19.39753 124 PHE D CA 1
ATOM 5639 C C . PHE D 2 124 ? -21.44065 -16.94373 -66.67680 1.000 21.64579 124 PHE D C 1
ATOM 5640 O O . PHE D 2 124 ? -20.25523 -17.19325 -66.45618 1.000 19.59373 124 PHE D O 1
ATOM 5648 N N . HIS D 2 125 ? -22.41229 -17.84919 -66.59512 1.000 18.36174 125 HIS D N 1
ATOM 5649 C CA . HIS D 2 125 ? -22.17433 -19.28324 -66.57578 1.000 18.41843 125 HIS D CA 1
ATOM 5650 C C . HIS D 2 125 ? -22.33979 -19.82579 -67.98992 1.000 22.26028 125 HIS D C 1
ATOM 5651 O O . HIS D 2 125 ? -23.20778 -19.37026 -68.73675 1.000 20.62001 125 HIS D O 1
ATOM 5658 N N . GLY D 2 126 ? -21.49891 -20.78628 -68.36156 1.000 21.41147 126 GLY D N 1
ATOM 5659 C CA . GLY D 2 126 ? -21.59547 -21.35597 -69.69876 1.000 23.24162 126 GLY D CA 1
ATOM 5660 C C . GLY D 2 126 ? -20.44558 -22.29521 -69.99208 1.000 24.81088 126 GLY D C 1
ATOM 5661 O O . GLY D 2 126 ? -19.90578 -22.94266 -69.08773 1.000 21.44416 126 GLY D O 1
ATOM 5662 N N . HIS D 2 127 ? -20.09052 -22.36756 -71.27670 1.000 23.60382 127 HIS D N 1
ATOM 5663 C CA . HIS D 2 127 ? -18.98846 -23.18027 -71.78508 1.000 24.02146 127 HIS D CA 1
ATOM 5664 C C . HIS D 2 127 ? -18.09086 -22.28123 -72.61958 1.000 25.16677 127 HIS D C 1
ATOM 5665 O O . HIS D 2 127 ? -18.57584 -21.59321 -73.52005 1.000 23.67272 127 HIS D O 1
ATOM 5672 N N . VAL D 2 128 ? -16.79280 -22.28151 -72.34053 1.000 23.80370 128 VAL D N 1
ATOM 5673 C CA . VAL D 2 128 ? -15.84333 -21.52961 -73.15767 1.000 21.32221 128 VAL D CA 1
ATOM 5674 C C . VAL D 2 128 ? -14.68572 -22.45456 -73.49781 1.000 24.14753 128 VAL D C 1
ATOM 5675 O O . VAL D 2 128 ? -13.97674 -22.91772 -72.59641 1.000 24.49263 128 VAL D O 1
ATOM 5679 N N . GLU D 2 129 ? -14.50270 -22.73006 -74.79072 1.000 24.42450 129 GLU D N 1
ATOM 5680 C CA . GLU D 2 129 ? -13.38125 -23.53205 -75.28741 1.000 25.12900 129 GLU D CA 1
ATOM 5681 C C . GLU D 2 129 ? -13.24210 -24.84047 -74.50756 1.000 30.13219 129 GLU D C 1
ATOM 5682 O O . GLU D 2 129 ? -12.16322 -25.20095 -74.03412 1.000 28.04393 129 GLU D O 1
ATOM 5688 N N . GLY D 2 130 ? -14.36012 -25.54812 -74.35943 1.000 26.92486 130 GLY D N 1
ATOM 5689 C CA . GLY D 2 130 ? -14.35471 -26.81182 -73.64976 1.000 24.90190 130 GLY D CA 1
ATOM 5690 C C . GLY D 2 130 ? -14.22785 -26.72135 -72.14444 1.000 25.06464 130 GLY D C 1
ATOM 5691 O O . GLY D 2 130 ? -14.05403 -27.75529 -71.49116 1.000 27.21879 130 GLY D O 1
ATOM 5692 N N . ILE D 2 131 ? -14.29579 -25.52365 -71.57072 1.000 22.92446 131 ILE D N 1
ATOM 5693 C CA . ILE D 2 131 ? -14.27561 -25.32630 -70.12471 1.000 19.13524 131 ILE D CA 1
ATOM 5694 C C . ILE D 2 131 ? -15.69831 -24.97947 -69.70404 1.000 22.01545 131 ILE D C 1
ATOM 5695 O O . ILE D 2 131 ? -16.22816 -23.92983 -70.08757 1.000 22.27302 131 ILE D O 1
ATOM 5700 N N . SER D 2 132 ? -16.32570 -25.85051 -68.92121 1.000 20.32544 132 SER D N 1
ATOM 5701 C CA . SER D 2 132 ? -17.68150 -25.59780 -68.45977 1.000 20.14195 132 SER D CA 1
ATOM 5702 C C . SER D 2 132 ? -17.67743 -24.94060 -67.08096 1.000 20.10298 132 SER D C 1
ATOM 5703 O O . SER D 2 132 ? -16.70783 -25.02557 -66.32450 1.000 21.72434 132 SER D O 1
ATOM 5706 N N . SER D 2 133 ? -18.78685 -24.26553 -66.76361 1.000 17.90900 133 SER D N 1
ATOM 5707 C CA . SER D 2 133 ? -18.93442 -23.70296 -65.42761 1.000 20.66520 133 SER D CA 1
ATOM 5708 C C . SER D 2 133 ? -18.98183 -24.80622 -64.38103 1.000 18.88274 133 SER D C 1
ATOM 5709 O O . SER D 2 133 ? -18.46173 -24.63985 -63.27334 1.000 19.64495 133 SER D O 1
ATOM 5712 N N . ARG D 2 134 ? -19.59904 -25.94348 -64.71140 1.000 16.69429 134 ARG D N 1
ATOM 5713 C CA . ARG D 2 134 ? -19.63040 -27.06758 -63.78454 1.000 17.52719 134 ARG D CA 1
ATOM 5714 C C . ARG D 2 134 ? -18.34888 -27.88712 -63.89290 1.000 19.76688 134 ARG D C 1
ATOM 5715 O O . ARG D 2 134 ? -17.83539 -28.12601 -64.99051 1.000 22.21337 134 ARG D O 1
ATOM 5723 N N . GLN D 2 135 ? -17.80771 -28.28305 -62.73956 1.000 18.64213 135 GLN D N 1
ATOM 5724 C CA . GLN D 2 135 ? -16.59255 -29.09032 -62.70064 1.000 18.66827 135 GLN D CA 1
ATOM 5725 C C . GLN D 2 135 ? -16.73845 -30.15068 -61.62024 1.000 19.44435 135 GLN D C 1
ATOM 5726 O O . GLN D 2 135 ? -17.54414 -30.01440 -60.69460 1.000 20.24212 135 GLN D O 1
ATOM 5732 N N . TYR D 2 136 ? -15.94654 -31.21507 -61.75088 1.000 20.97093 136 TYR D N 1
ATOM 5733 C CA . TYR D 2 136 ? -16.02389 -32.34621 -60.83527 1.000 22.82249 136 TYR D CA 1
ATOM 5734 C C . TYR D 2 136 ? -15.33162 -32.05204 -59.50966 1.000 23.58784 136 TYR D C 1
ATOM 5735 O O . TYR D 2 136 ? -14.25690 -31.44674 -59.47245 1.000 22.01157 136 TYR D O 1
ATOM 5744 N N . LEU D 2 137 ? -15.94516 -32.51109 -58.42017 1.000 19.24515 137 LEU D N 1
ATOM 5745 C CA . LEU D 2 137 ? -15.27044 -32.52578 -57.13070 1.000 21.45428 137 LEU D CA 1
ATOM 5746 C C . LEU D 2 137 ? -14.11767 -33.52188 -57.15844 1.000 23.33200 137 LEU D C 1
ATOM 5747 O O . LEU D 2 137 ? -14.22199 -34.59956 -57.74773 1.000 22.26754 137 LEU D O 1
ATOM 5752 N N . LYS D 2 138 ? -13.01128 -33.16616 -56.50448 1.000 26.00255 138 LYS D N 1
ATOM 5753 C CA . LYS D 2 138 ? -11.93927 -34.13936 -56.33010 1.000 25.43836 138 LYS D CA 1
ATOM 5754 C C . LYS D 2 138 ? -12.28596 -35.18299 -55.27645 1.000 30.07070 138 LYS D C 1
ATOM 5755 O O . LYS D 2 138 ? -11.66469 -36.25176 -55.24395 1.000 28.91023 138 LYS D O 1
ATOM 5761 N N . GLY D 2 139 ? -13.25498 -34.89889 -54.42523 1.000 27.25886 139 GLY D N 1
ATOM 5762 C CA . GLY D 2 139 ? -13.65080 -35.81232 -53.37718 1.000 27.87447 139 GLY D CA 1
ATOM 5763 C C . GLY D 2 139 ? -14.14763 -35.03159 -52.17857 1.000 29.99332 139 GLY D C 1
ATOM 5764 O O . GLY D 2 139 ? -14.35164 -33.82347 -52.24311 1.000 27.00214 139 GLY D O 1
ATOM 5765 N N . PHE D 2 140 ? -14.33295 -35.75546 -51.07791 1.000 29.26312 140 PHE D N 1
ATOM 5766 C CA . PHE D 2 140 ? -14.82337 -35.21174 -49.82506 1.000 25.71947 140 PHE D CA 1
ATOM 5767 C C . PHE D 2 140 ? -13.77778 -35.40125 -48.72903 1.000 28.25572 140 PHE D C 1
ATOM 5768 O O . PHE D 2 140 ? -13.02786 -36.38026 -48.75697 1.000 30.03172 140 PHE D O 1
ATOM 5776 N N . PRO D 2 141 ? -13.70040 -34.48916 -47.74389 1.000 28.77578 141 PRO D N 1
ATOM 5777 C CA . PRO D 2 141 ? -14.54256 -33.29788 -47.51265 1.000 24.55545 141 PRO D CA 1
ATOM 5778 C C . PRO D 2 141 ? -14.36352 -32.24252 -48.59906 1.000 28.32151 141 PRO D C 1
ATOM 5779 O O . PRO D 2 141 ? -13.25396 -32.05655 -49.09573 1.000 29.40788 141 PRO D O 1
ATOM 5783 N N . PHE D 2 142 ? -15.43144 -31.55000 -48.99750 1.000 23.85707 142 PHE D N 1
ATOM 5784 C CA . PHE D 2 142 ? -15.37395 -30.58014 -50.08543 1.000 21.62688 142 PHE D CA 1
ATOM 5785 C C . PHE D 2 142 ? -15.66887 -29.18767 -49.54898 1.000 22.09924 142 PHE D C 1
ATOM 5786 O O . PHE D 2 142 ? -16.71221 -28.96416 -48.92585 1.000 21.21732 142 PHE D O 1
ATOM 5794 N N . PHE D 2 143 ? -14.74140 -28.25856 -49.78714 1.000 22.64919 143 PHE D N 1
ATOM 5795 C CA . PHE D 2 143 ? -14.94224 -26.85017 -49.48426 1.000 26.74972 143 PHE D CA 1
ATOM 5796 C C . PHE D 2 143 ? -15.23956 -26.12569 -50.78395 1.000 21.75692 143 PHE D C 1
ATOM 5797 O O . PHE D 2 143 ? -14.36365 -26.08590 -51.66162 1.000 26.99767 143 PHE D O 1
ATOM 5805 N N . PRO D 2 144 ? -16.42673 -25.55135 -50.96452 1.000 24.51654 144 PRO D N 1
ATOM 5806 C CA . PRO D 2 144 ? -16.74911 -24.91615 -52.24924 1.000 21.51797 144 PRO D CA 1
ATOM 5807 C C . PRO D 2 144 ? -15.90831 -23.67508 -52.51380 1.000 24.50483 144 PRO D C 1
ATOM 5808 O O . PRO D 2 144 ? -15.68010 -22.85270 -51.62563 1.000 24.71363 144 PRO D O 1
ATOM 5812 N N . LYS D 2 145 ? -15.46104 -23.54135 -53.75923 1.000 21.51004 145 LYS D N 1
ATOM 5813 C CA . LYS D 2 145 ? -14.77678 -22.34178 -54.22025 1.000 18.38235 145 LYS D CA 1
ATOM 5814 C C . LYS D 2 145 ? -15.22628 -22.04341 -55.64072 1.000 19.77526 145 LYS D C 1
ATOM 5815 O O . LYS D 2 145 ? -15.33930 -22.95376 -56.46430 1.000 22.04326 145 LYS D O 1
ATOM 5821 N N . THR D 2 146 ? -15.49104 -20.77144 -55.92255 1.000 19.53468 146 THR D N 1
ATOM 5822 C CA . THR D 2 146 ? -15.79863 -20.33006 -57.27404 1.000 19.01912 146 THR D CA 1
ATOM 5823 C C . THR D 2 146 ? -14.57406 -19.63189 -57.84598 1.000 20.22533 146 THR D C 1
ATOM 5824 O O . THR D 2 146 ? -13.97775 -18.77515 -57.18392 1.000 21.68698 146 THR D O 1
ATOM 5828 N N . PHE D 2 147 ? -14.17774 -20.02668 -59.04980 1.000 17.05967 147 PHE D N 1
ATOM 5829 C CA . PHE D 2 147 ? -13.08372 -19.38111 -59.75761 1.000 20.06299 147 PHE D CA 1
ATOM 5830 C C . PHE D 2 147 ? -13.63405 -18.44783 -60.82644 1.000 24.34729 147 PHE D C 1
ATOM 5831 O O . PHE D 2 147 ? -14.58235 -18.79235 -61.53684 1.000 22.77773 147 PHE D O 1
ATOM 5839 N N . TYR D 2 148 ? -13.03990 -17.25708 -60.92661 1.000 24.60374 148 TYR D N 1
ATOM 5840 C CA . TYR D 2 148 ? -13.44409 -16.25547 -61.90755 1.000 22.30551 148 TYR D CA 1
ATOM 5841 C C . TYR D 2 148 ? -12.41889 -16.26198 -63.03494 1.000 26.39463 148 TYR D C 1
ATOM 5842 O O . TYR D 2 148 ? -11.26167 -15.86904 -62.84282 1.000 23.64714 148 TYR D O 1
ATOM 5851 N N . ILE D 2 149 ? -12.84384 -16.73956 -64.20013 1.000 19.01921 149 ILE D N 1
ATOM 5852 C CA . ILE D 2 149 ? -11.96764 -16.99870 -65.33648 1.000 21.45297 149 ILE D CA 1
ATOM 5853 C C . ILE D 2 149 ? -12.21661 -15.92057 -66.38154 1.000 24.45501 149 ILE D C 1
ATOM 5854 O O . ILE D 2 149 ? -13.33200 -15.79535 -66.90435 1.000 23.63784 149 ILE D O 1
ATOM 5859 N N . ASN D 2 150 ? -11.17985 -15.14379 -66.68661 1.000 26.25368 150 ASN D N 1
ATOM 5860 C CA . ASN D 2 150 ? -11.31673 -14.07625 -67.66680 1.000 23.82404 150 ASN D CA 1
ATOM 5861 C C . ASN D 2 150 ? -11.43723 -14.65013 -69.07109 1.000 22.47216 150 ASN D C 1
ATOM 5862 O O . ASN D 2 150 ? -10.78764 -15.64166 -69.41398 1.000 22.79873 150 ASN D O 1
ATOM 5867 N N . VAL D 2 151 ? -12.28701 -14.02128 -69.88403 1.000 22.80551 151 VAL D N 1
ATOM 5868 C CA . VAL D 2 151 ? -12.48816 -14.40436 -71.27368 1.000 25.98247 151 VAL D CA 1
ATOM 5869 C C . VAL D 2 151 ? -12.44662 -13.15047 -72.13815 1.000 28.89271 151 VAL D C 1
ATOM 5870 O O . VAL D 2 151 ? -12.55769 -12.02447 -71.64995 1.000 30.10483 151 VAL D O 1
ATOM 5874 N N . TYR D 2 152 ? -12.26809 -13.36193 -73.43922 1.000 28.39766 152 TYR D N 1
ATOM 5875 C CA . TYR D 2 152 ? -12.36969 -12.29177 -74.41893 1.000 30.50471 152 TYR D CA 1
ATOM 5876 C C . TYR D 2 152 ? -13.15049 -12.80474 -75.61864 1.000 29.87977 152 TYR D C 1
ATOM 5877 O O . TYR D 2 152 ? -13.33665 -14.01133 -75.79230 1.000 29.63803 152 TYR D O 1
ATOM 5886 N N . LYS D 2 153 ? -13.61546 -11.87156 -76.44629 1.000 27.89480 153 LYS D N 1
ATOM 5887 C CA . LYS D 2 153 ? -14.39997 -12.19925 -77.63073 1.000 29.19741 153 LYS D CA 1
ATOM 5888 C C . LYS D 2 153 ? -13.49146 -12.19440 -78.85356 1.000 29.96950 153 LYS D C 1
ATOM 5889 O O . LYS D 2 153 ? -12.83572 -11.18915 -79.14157 1.000 36.48300 153 LYS D O 1
ATOM 5895 N N . ASP D 2 154 ? -13.46084 -13.31179 -79.56841 1.000 33.40700 154 ASP D N 1
ATOM 5896 C CA . ASP D 2 154 ? -12.63568 -13.46284 -80.76099 1.000 35.08900 154 ASP D CA 1
ATOM 5897 C C . ASP D 2 154 ? -13.52244 -13.24935 -81.98185 1.000 38.71806 154 ASP D C 1
ATOM 5898 O O . ASP D 2 154 ? -14.36257 -14.09660 -82.30432 1.000 34.85340 154 ASP D O 1
ATOM 5903 N N . PHE D 2 155 ? -13.34263 -12.11304 -82.65282 1.000 39.40097 155 PHE D N 1
ATOM 5904 C CA . PHE D 2 155 ? -14.10470 -11.82508 -83.86067 1.000 44.92192 155 PHE D CA 1
ATOM 5905 C C . PHE D 2 155 ? -13.40671 -12.31277 -85.12036 1.000 47.84584 155 PHE D C 1
ATOM 5906 O O . PHE D 2 155 ? -14.07855 -12.76116 -86.05593 1.000 52.99712 155 PHE D O 1
ATOM 5914 N N . GLU D 2 156 ? -12.07414 -12.25441 -85.15455 1.000 49.97203 156 GLU D N 1
ATOM 5915 C CA . GLU D 2 156 ? -11.34189 -12.58939 -86.37211 1.000 54.77060 156 GLU D CA 1
ATOM 5916 C C . GLU D 2 156 ? -11.33484 -14.09333 -86.62603 1.000 62.59034 156 GLU D C 1
ATOM 5917 O O . GLU D 2 156 ? -11.72072 -14.55043 -87.70872 1.000 56.39554 156 GLU D O 1
ATOM 5923 N N . ASN D 2 157 ? -10.89835 -14.87835 -85.64538 1.000 54.18811 157 ASN D N 1
ATOM 5924 C CA . ASN D 2 157 ? -10.79105 -16.32926 -85.80474 1.000 60.17568 157 ASN D CA 1
ATOM 5925 C C . ASN D 2 157 ? -11.95008 -17.03539 -85.10239 1.000 59.68986 157 ASN D C 1
ATOM 5926 O O . ASN D 2 157 ? -11.76612 -17.81923 -84.17190 1.000 59.78619 157 ASN D O 1
ATOM 5931 N N . LYS D 2 158 ? -13.16354 -16.74718 -85.56693 1.000 56.94760 158 LYS D N 1
ATOM 5932 C CA . LYS D 2 158 ? -14.34392 -17.37044 -84.99112 1.000 54.46286 158 LYS D CA 1
ATOM 5933 C C . LYS D 2 158 ? -14.43110 -18.83841 -85.40274 1.000 57.80061 158 LYS D C 1
ATOM 5934 O O . LYS D 2 158 ? -13.82053 -19.27832 -86.38027 1.000 64.48165 158 LYS D O 1
ATOM 5940 N N . ASP D 2 159 ? -15.20632 -19.59947 -84.63364 1.000 58.52083 159 ASP D N 1
ATOM 5941 C CA . ASP D 2 159 ? -15.44574 -21.01427 -84.89019 1.000 62.00724 159 ASP D CA 1
ATOM 5942 C C . ASP D 2 159 ? -16.95389 -21.19820 -84.95348 1.000 65.72182 159 ASP D C 1
ATOM 5943 O O . ASP D 2 159 ? -17.65001 -20.96382 -83.95949 1.000 57.20897 159 ASP D O 1
ATOM 5948 N N . GLU D 2 160 ? -17.45569 -21.60524 -86.12356 1.000 60.71218 160 GLU D N 1
ATOM 5949 C CA . GLU D 2 160 ? -18.89535 -21.71474 -86.33611 1.000 63.16429 160 GLU D CA 1
ATOM 5950 C C . GLU D 2 160 ? -19.54656 -22.77782 -85.46029 1.000 63.63955 160 GLU D C 1
ATOM 5951 O O . GLU D 2 160 ? -20.77541 -22.78014 -85.32505 1.000 64.19240 160 GLU D O 1
ATOM 5957 N N . ASN D 2 161 ? -18.76234 -23.67698 -84.86427 1.000 61.95592 161 ASN D N 1
ATOM 5958 C CA . ASN D 2 161 ? -19.33566 -24.69961 -83.99840 1.000 62.16470 161 ASN D CA 1
ATOM 5959 C C . ASN D 2 161 ? -19.80418 -24.15110 -82.65772 1.000 56.44424 161 ASN D C 1
ATOM 5960 O O . ASN D 2 161 ? -20.50960 -24.86128 -81.93415 1.000 63.98205 161 ASN D O 1
ATOM 5965 N N . ASN D 2 162 ? -19.44251 -22.91468 -82.31279 1.000 60.31629 162 ASN D N 1
ATOM 5966 C CA . ASN D 2 162 ? -19.91127 -22.29964 -81.06502 1.000 63.40238 162 ASN D CA 1
ATOM 5967 C C . ASN D 2 162 ? -19.72186 -20.78388 -81.20002 1.000 52.49461 162 ASN D C 1
ATOM 5968 O O . ASN D 2 162 ? -18.70248 -20.23467 -80.77722 1.000 43.06565 162 ASN D O 1
ATOM 5973 N N . LEU D 2 163 ? -20.72062 -20.13159 -81.78788 1.000 50.01691 163 LEU D N 1
ATOM 5974 C CA . LEU D 2 163 ? -20.71354 -18.69277 -81.98527 1.000 43.94311 163 LEU D CA 1
ATOM 5975 C C . LEU D 2 163 ? -21.68254 -18.02017 -81.02610 1.000 42.52719 163 LEU D C 1
ATOM 5976 O O . LEU D 2 163 ? -22.63549 -18.63199 -80.53800 1.000 45.07601 163 LEU D O 1
ATOM 5981 N N . CYS D 2 164 ? -21.42565 -16.73969 -80.77461 1.000 39.96773 164 CYS D N 1
ATOM 5982 C CA . CYS D 2 164 ? -22.31921 -15.87686 -80.02167 1.000 40.89472 164 CYS D CA 1
ATOM 5983 C C . CYS D 2 164 ? -22.66716 -14.65395 -80.86295 1.000 39.06949 164 CYS D C 1
ATOM 5984 O O . CYS D 2 164 ? -21.97282 -14.31946 -81.82608 1.000 41.92359 164 CYS D O 1
ATOM 5987 N N . SER D 2 165 ? -23.75435 -13.98581 -80.48487 1.000 48.99852 165 SER D N 1
ATOM 5988 C CA . SER D 2 165 ? -24.25463 -12.81702 -81.19284 1.000 51.76202 165 SER D CA 1
ATOM 5989 C C . SER D 2 165 ? -24.28669 -11.61037 -80.26570 1.000 50.59675 165 SER D C 1
ATOM 5990 O O . SER D 2 165 ? -24.38747 -11.73905 -79.04213 1.000 53.70260 165 SER D O 1
ATOM 5993 N N . GLY D 2 166 ? -24.22252 -10.43107 -80.87333 1.000 44.82915 166 GLY D N 1
ATOM 5994 C CA . GLY D 2 166 ? -24.34514 -9.19277 -80.12883 1.000 43.81782 166 GLY D CA 1
ATOM 5995 C C . GLY D 2 166 ? -24.38612 -8.01502 -81.07626 1.000 43.34992 166 GLY D C 1
ATOM 5996 O O . GLY D 2 166 ? -24.39055 -8.16942 -82.30022 1.000 47.26926 166 GLY D O 1
ATOM 5997 N N . ASP D 2 167 ? -24.40919 -6.82021 -80.48488 1.000 49.01057 167 ASP D N 1
ATOM 5998 C CA . ASP D 2 167 ? -24.42062 -5.59237 -81.27061 1.000 53.39482 167 ASP D CA 1
ATOM 5999 C C . ASP D 2 167 ? -23.12450 -5.36694 -82.03879 1.000 51.32735 167 ASP D C 1
ATOM 6000 O O . ASP D 2 167 ? -23.06789 -4.44741 -82.86163 1.000 43.98865 167 ASP D O 1
ATOM 6005 N N . ASP D 2 168 ? -22.09089 -6.17427 -81.79854 1.000 63.35030 168 ASP D N 1
ATOM 6006 C CA . ASP D 2 168 ? -20.82062 -6.04743 -82.50098 1.000 56.47211 168 ASP D CA 1
ATOM 6007 C C . ASP D 2 168 ? -20.56200 -7.19326 -83.47015 1.000 61.04904 168 ASP D C 1
ATOM 6008 O O . ASP D 2 168 ? -19.44532 -7.31565 -83.98463 1.000 67.87739 168 ASP D O 1
ATOM 6013 N N . GLY D 2 169 ? -21.55644 -8.02845 -83.73437 1.000 47.22195 169 GLY D N 1
ATOM 6014 C CA . GLY D 2 169 ? -21.41139 -9.10458 -84.68845 1.000 48.54966 169 GLY D CA 1
ATOM 6015 C C . GLY D 2 169 ? -21.24103 -10.46017 -84.03374 1.000 47.62084 169 GLY D C 1
ATOM 6016 O O . GLY D 2 169 ? -21.61670 -10.69122 -82.88164 1.000 46.03295 169 GLY D O 1
ATOM 6017 N N . GLU D 2 170 ? -20.66018 -11.37625 -84.80372 1.000 47.65507 170 GLU D N 1
ATOM 6018 C CA . GLU D 2 170 ? -20.45989 -12.75436 -84.38117 1.000 47.07162 170 GLU D CA 1
ATOM 6019 C C . GLU D 2 170 ? -19.04299 -12.94806 -83.85603 1.000 40.81493 170 GLU D C 1
ATOM 6020 O O . GLU D 2 170 ? -18.08654 -12.37987 -84.39169 1.000 37.86457 170 GLU D O 1
ATOM 6026 N N . TYR D 2 171 ? -18.91829 -13.76273 -82.81057 1.000 36.43409 171 TYR D N 1
ATOM 6027 C CA . TYR D 2 171 ? -17.64664 -14.00081 -82.13969 1.000 35.84708 171 TYR D CA 1
ATOM 6028 C C . TYR D 2 171 ? -17.74905 -15.32031 -81.38715 1.000 33.33142 171 TYR D C 1
ATOM 6029 O O . TYR D 2 171 ? -18.83006 -15.89559 -81.24848 1.000 34.86602 171 TYR D O 1
ATOM 6038 N N . THR D 2 172 ? -16.60782 -15.80094 -80.90219 1.000 33.08453 172 THR D N 1
ATOM 6039 C CA . THR D 2 172 ? -16.60299 -16.89875 -79.94615 1.000 34.78490 172 THR D CA 1
ATOM 6040 C C . THR D 2 172 ? -15.73231 -16.52385 -78.75973 1.000 26.51516 172 THR D C 1
ATOM 6041 O O . THR D 2 172 ? -14.67006 -15.91705 -78.91779 1.000 28.46244 172 THR D O 1
ATOM 6045 N N . TYR D 2 173 ? -16.20525 -16.87139 -77.57088 1.000 27.82826 173 TYR D N 1
ATOM 6046 C CA . TYR D 2 173 ? -15.45624 -16.59244 -76.35689 1.000 22.76006 173 TYR D CA 1
ATOM 6047 C C . TYR D 2 173 ? -14.20517 -17.45918 -76.28075 1.000 27.87287 173 TYR D C 1
ATOM 6048 O O . TYR D 2 173 ? -14.22245 -18.63900 -76.64646 1.000 26.90252 173 TYR D O 1
ATOM 6057 N N . ARG D 2 174 ? -13.11864 -16.86968 -75.78446 1.000 26.10313 174 ARG D N 1
ATOM 6058 C CA . ARG D 2 174 ? -11.85701 -17.57279 -75.59994 1.000 27.53377 174 ARG D CA 1
ATOM 6059 C C . ARG D 2 174 ? -11.33549 -17.33733 -74.19066 1.000 26.95998 174 ARG D C 1
ATOM 6060 O O . ARG D 2 174 ? -11.51445 -16.25911 -73.61732 1.000 25.89804 174 ARG D O 1
ATOM 6068 N N . ILE D 2 175 ? -10.67198 -18.35550 -73.64398 1.000 26.40508 175 ILE D N 1
ATOM 6069 C CA . ILE D 2 175 ? -9.99835 -18.22233 -72.35566 1.000 28.20169 175 ILE D CA 1
ATOM 6070 C C . ILE D 2 175 ? -8.84529 -17.23735 -72.50668 1.000 30.18537 175 ILE D C 1
ATOM 6071 O O . ILE D 2 175 ? -7.95522 -17.42777 -73.34312 1.000 27.68370 175 ILE D O 1
ATOM 6076 N N . LYS D 2 176 ? -8.84503 -16.18307 -71.68437 1.000 27.79115 176 LYS D N 1
ATOM 6077 C CA . LYS D 2 176 ? -7.85946 -15.11803 -71.86559 1.000 28.67761 176 LYS D CA 1
ATOM 6078 C C . LYS D 2 176 ? -6.51306 -15.45937 -71.23713 1.000 33.84855 176 LYS D C 1
ATOM 6079 O O . LYS D 2 176 ? -5.46485 -15.22100 -71.84827 1.000 39.63766 176 LYS D O 1
ATOM 6085 N N . TYR D 2 177 ? -6.51494 -15.99798 -70.01741 1.000 26.09579 177 TYR D N 1
ATOM 6086 C CA . TYR D 2 177 ? -5.29077 -16.33575 -69.28920 1.000 31.89135 177 TYR D CA 1
ATOM 6087 C C . TYR D 2 177 ? -5.30617 -17.82701 -68.98322 1.000 33.92458 177 TYR D C 1
ATOM 6088 O O . TYR D 2 177 ? -5.76685 -18.23979 -67.90755 1.000 28.44643 177 TYR D O 1
ATOM 6097 N N . PRO D 2 178 ? -4.82508 -18.66901 -69.90258 1.000 33.18170 178 PRO D N 1
ATOM 6098 C CA . PRO D 2 178 ? -4.85543 -20.12475 -69.66977 1.000 33.25384 178 PRO D CA 1
ATOM 6099 C C . PRO D 2 178 ? -4.26506 -20.55861 -68.34063 1.000 33.34569 178 PRO D C 1
ATOM 6100 O O . PRO D 2 178 ? -4.66631 -21.60339 -67.81042 1.000 31.74764 178 PRO D O 1
ATOM 6104 N N . GLU D 2 179 ? -3.32071 -19.79244 -67.78314 1.000 30.54243 179 GLU D N 1
ATOM 6105 C CA . GLU D 2 179 ? -2.73669 -20.16129 -66.49709 1.000 34.46578 179 GLU D CA 1
ATOM 6106 C C . GLU D 2 179 ? -3.76690 -20.14165 -65.37614 1.000 30.93110 179 GLU D C 1
ATOM 6107 O O . GLU D 2 179 ? -3.59264 -20.83121 -64.36517 1.000 31.32245 179 GLU D O 1
ATOM 6113 N N . GLN D 2 180 ? -4.83721 -19.35540 -65.52223 1.000 27.62890 180 GLN D N 1
ATOM 6114 C CA . GLN D 2 180 ? -5.88610 -19.36436 -64.50591 1.000 23.09953 180 GLN D CA 1
ATOM 6115 C C . GLN D 2 180 ? -6.53139 -20.74017 -64.38826 1.000 26.29526 180 GLN D C 1
ATOM 6116 O O . GLN D 2 180 ? -7.03831 -21.10166 -63.32047 1.000 26.32766 180 GLN D O 1
ATOM 6122 N N . LEU D 2 181 ? -6.51623 -21.52225 -65.46871 1.000 24.81235 181 LEU D N 1
ATOM 6123 C CA . LEU D 2 181 ? -7.12672 -22.84648 -65.42385 1.000 23.10818 181 LEU D CA 1
ATOM 6124 C C . LEU D 2 181 ? -6.31806 -23.81516 -64.57147 1.000 26.12939 181 LEU D C 1
ATOM 6125 O O . LEU D 2 181 ? -6.87403 -24.78519 -64.04131 1.000 24.41898 181 LEU D O 1
ATOM 6130 N N . GLU D 2 182 ? -5.01327 -23.58156 -64.42811 1.000 25.34244 182 GLU D N 1
ATOM 6131 C CA . GLU D 2 182 ? -4.21101 -24.49353 -63.61834 1.000 23.04539 182 GLU D CA 1
ATOM 6132 C C . GLU D 2 182 ? -4.62327 -24.42940 -62.15461 1.000 26.19922 182 GLU D C 1
ATOM 6133 O O . GLU D 2 182 ? -4.66340 -25.46024 -61.47132 1.000 27.57002 182 GLU D O 1
ATOM 6139 N N . GLU D 2 183 ? -4.96369 -23.23346 -61.66252 1.000 23.19956 183 GLU D N 1
ATOM 6140 C CA . GLU D 2 183 ? -5.48248 -23.11846 -60.30425 1.000 26.70728 183 GLU D CA 1
ATOM 6141 C C . GLU D 2 183 ? -6.80627 -23.86259 -60.16061 1.000 24.49425 183 GLU D C 1
ATOM 6142 O O . GLU D 2 183 ? -7.04753 -24.53180 -59.14756 1.000 24.45516 183 GLU D O 1
ATOM 6148 N N . VAL D 2 184 ? -7.67728 -23.75594 -61.16686 1.000 21.47682 184 VAL D N 1
ATOM 6149 C CA . VAL D 2 184 ? -8.97432 -24.42636 -61.10836 1.000 22.01674 184 VAL D CA 1
ATOM 6150 C C . VAL D 2 184 ? -8.78955 -25.92834 -60.94627 1.000 20.68188 184 VAL D C 1
ATOM 6151 O O . VAL D 2 184 ? -9.45949 -26.57171 -60.13088 1.000 21.11634 184 VAL D O 1
ATOM 6155 N N . PHE D 2 185 ? -7.89283 -26.51032 -61.72929 1.000 22.41861 185 PHE D N 1
ATOM 6156 C CA . PHE D 2 185 ? -7.75926 -27.95771 -61.75634 1.000 19.21788 185 PHE D CA 1
ATOM 6157 C C . PHE D 2 185 ? -6.74183 -28.48119 -60.74726 1.000 26.67469 185 PHE D C 1
ATOM 6158 O O . PHE D 2 185 ? -6.49455 -29.68989 -60.70287 1.000 26.68629 185 PHE D O 1
ATOM 6166 N N . ASN D 2 186 ? -6.16738 -27.60521 -59.91926 1.000 24.43696 186 ASN D N 1
ATOM 6167 C CA . ASN D 2 186 ? -5.64126 -28.04163 -58.63231 1.000 28.94843 186 ASN D CA 1
ATOM 6168 C C . ASN D 2 186 ? -6.74845 -28.18940 -57.59816 1.000 26.95888 186 ASN D C 1
ATOM 6169 O O . ASN D 2 186 ? -6.54207 -28.83760 -56.56545 1.000 27.32833 186 ASN D O 1
ATOM 6174 N N . TYR D 2 187 ? -7.91375 -27.59729 -57.85411 1.000 22.58238 187 TYR D N 1
ATOM 6175 C CA . TYR D 2 187 ? -9.04754 -27.62617 -56.93756 1.000 21.25485 187 TYR D CA 1
ATOM 6176 C C . TYR D 2 187 ? -10.14106 -28.59139 -57.37620 1.000 25.41021 187 TYR D C 1
ATOM 6177 O O . TYR D 2 187 ? -10.70760 -29.30239 -56.53794 1.000 21.21993 187 TYR D O 1
ATOM 6186 N N . TYR D 2 188 ? -10.43935 -28.63338 -58.67112 1.000 21.52974 188 TYR D N 1
ATOM 6187 C CA . TYR D 2 188 ? -11.45423 -29.50029 -59.25136 1.000 21.76640 188 TYR D CA 1
ATOM 6188 C C . TYR D 2 188 ? -10.81005 -30.45567 -60.24650 1.000 22.98908 188 TYR D C 1
ATOM 6189 O O . TYR D 2 188 ? -9.66847 -30.27037 -60.67199 1.000 21.91572 188 TYR D O 1
ATOM 6198 N N . ASP D 2 189 ? -11.57015 -31.47587 -60.63202 1.000 23.45535 189 ASP D N 1
ATOM 6199 C CA . ASP D 2 189 ? -11.22403 -32.33471 -61.75569 1.000 23.84432 189 ASP D CA 1
ATOM 6200 C C . ASP D 2 189 ? -12.04927 -31.91713 -62.96806 1.000 23.56913 189 ASP D C 1
ATOM 6201 O O . ASP D 2 189 ? -13.22333 -31.56570 -62.83554 1.000 23.63123 189 ASP D O 1
ATOM 6206 N N . LYS D 2 190 ? -11.43201 -31.96189 -64.14750 1.000 21.30292 190 LYS D N 1
ATOM 6207 C CA . LYS D 2 190 ? -12.05706 -31.39753 -65.33957 1.000 20.62764 190 LYS D CA 1
ATOM 6208 C C . LYS D 2 190 ? -13.25585 -32.22071 -65.79422 1.000 24.56656 190 LYS D C 1
ATOM 6209 O O . LYS D 2 190 ? -13.16534 -33.44380 -65.95984 1.000 22.32818 190 LYS D O 1
ATOM 6215 N N . PHE D 2 191 ? -14.35932 -31.52064 -66.04215 1.000 23.35256 191 PHE D N 1
ATOM 6216 C CA . PHE D 2 191 ? -15.61732 -32.09376 -66.50468 1.000 25.94263 191 PHE D CA 1
ATOM 6217 C C . PHE D 2 191 ? -15.65834 -32.04602 -68.02828 1.000 31.02252 191 PHE D C 1
ATOM 6218 O O . PHE D 2 191 ? -15.55489 -30.96746 -68.61937 1.000 25.89210 191 PHE D O 1
ATOM 6226 N N . THR D 2 192 ? -15.81333 -33.20226 -68.66252 1.000 30.59612 192 THR D N 1
ATOM 6227 C CA . THR D 2 192 ? -15.89438 -33.23708 -70.12088 1.000 41.77663 192 THR D CA 1
ATOM 6228 C C . THR D 2 192 ? -17.16801 -33.92311 -70.60073 1.000 41.52169 192 THR D C 1
ATOM 6229 O O . THR D 2 192 ? -17.78170 -34.69279 -69.86522 1.000 49.81257 192 THR D O 1
#